Protein AF-0000000084457749 (afdb_homodimer)

Solvent-accessible surface area (backbone atoms only — not comparable to full-atom values): 69043 Å² total; per-residue (Å²): 128,84,80,76,74,77,72,78,73,76,75,73,44,27,45,70,30,50,56,67,73,45,91,48,53,29,71,83,41,60,86,47,52,18,68,62,26,56,72,64,73,42,85,56,44,77,48,92,80,67,71,63,71,75,58,71,68,47,38,57,49,48,46,46,47,39,45,46,47,42,39,48,53,36,46,71,66,47,66,75,60,66,86,56,79,72,77,71,78,78,78,78,77,80,68,80,71,81,77,78,80,72,73,80,76,74,77,74,79,80,70,87,69,64,81,71,71,76,60,64,49,75,50,80,85,46,75,40,48,55,66,58,51,50,50,30,51,49,51,28,56,73,59,43,34,86,82,46,71,62,60,78,69,86,52,51,71,66,56,39,38,71,75,29,53,62,28,43,53,43,50,43,49,62,28,19,60,76,30,91,83,49,32,78,53,28,67,62,47,48,57,32,46,49,56,56,48,24,62,48,68,63,42,47,58,85,49,44,52,56,34,45,26,38,46,49,38,45,39,54,57,76,91,58,58,17,66,65,55,53,33,36,63,46,38,40,35,37,31,46,44,29,46,54,63,56,45,77,71,49,70,82,82,61,72,92,79,71,53,70,66,56,51,46,40,52,32,35,46,51,45,42,52,47,53,39,36,52,52,14,62,72,64,45,47,79,42,83,54,54,90,56,52,82,49,50,67,62,52,42,72,76,43,51,87,79,50,56,69,66,54,54,51,51,48,50,51,42,53,48,52,39,47,52,47,68,65,53,56,83,61,77,60,56,72,63,60,53,51,52,53,48,51,54,51,50,52,53,50,50,52,59,61,64,65,55,82,59,89,70,52,70,66,56,50,49,53,51,37,47,53,49,28,54,60,32,43,50,61,74,36,61,53,43,51,77,43,66,78,61,53,76,46,64,66,60,56,51,36,46,48,53,22,49,51,30,29,51,52,51,49,50,52,55,50,53,60,50,56,65,28,57,66,77,47,91,68,86,73,40,58,62,58,26,64,48,35,68,46,50,68,69,46,51,49,49,65,58,58,51,48,52,50,42,32,36,49,48,46,28,50,47,54,36,68,44,78,84,55,55,68,68,56,49,52,49,46,52,50,50,41,49,50,44,33,50,52,25,50,68,68,32,87,48,90,56,34,67,38,33,48,49,24,49,49,48,51,55,46,47,52,44,17,74,38,93,66,17,62,70,40,75,39,48,82,81,68,65,59,44,66,34,64,60,53,42,50,51,52,28,52,49,47,48,44,64,68,65,45,75,69,76,79,77,56,82,55,84,86,56,71,69,79,66,74,79,70,79,69,69,87,47,71,46,53,76,71,52,67,69,75,75,71,60,51,57,68,61,60,64,47,76,62,76,52,78,49,53,36,68,49,117,128,86,80,76,73,78,72,77,71,77,74,70,42,26,46,69,31,49,56,67,73,46,91,47,51,28,71,84,41,61,85,47,52,18,71,61,26,55,74,64,73,42,84,56,44,75,47,93,82,67,72,64,70,74,57,70,68,48,40,57,47,47,46,46,47,38,45,46,48,42,38,48,53,37,44,70,65,46,67,74,61,65,89,57,79,71,78,71,78,79,76,78,73,78,71,80,72,82,77,78,80,74,74,79,77,74,79,75,78,83,68,87,67,65,80,71,72,78,59,64,49,74,50,82,86,47,74,42,48,55,65,59,52,51,49,31,51,50,52,27,57,74,59,41,34,87,80,48,70,64,60,79,70,86,54,51,71,67,55,39,39,71,75,30,52,64,29,44,52,43,50,44,49,62,27,19,61,77,30,91,84,49,32,80,51,27,66,61,47,50,58,30,45,51,56,56,48,23,63,48,67,64,41,48,57,84,49,44,51,53,35,45,28,36,48,50,39,44,38,54,56,76,90,57,63,17,67,65,56,52,34,36,63,44,39,40,34,37,32,46,44,29,46,55,64,56,46,77,73,49,71,82,82,63,70,94,79,70,54,70,67,57,50,46,39,54,32,36,46,50,47,41,52,48,54,41,34,52,52,16,62,72,63,45,45,81,42,82,52,53,90,56,52,81,47,49,64,62,53,42,72,77,43,53,88,80,50,56,70,66,54,54,52,52,50,50,50,44,52,50,53,39,48,51,46,66,64,52,55,82,60,76,60,58,74,63,60,52,51,52,52,48,52,53,51,51,50,53,51,50,54,58,60,63,65,57,82,60,90,71,50,68,67,56,50,49,54,51,36,46,54,48,28,57,60,31,43,49,62,74,36,61,53,42,50,80,45,66,79,60,57,71,48,65,67,59,54,51,35,45,48,53,22,48,52,31,30,52,52,51,49,51,52,54,49,52,60,49,54,66,32,56,66,77,48,90,68,90,73,38,60,63,57,25,63,48,36,68,47,49,69,70,47,51,48,50,66,59,57,50,49,52,50,40,32,38,48,46,47,27,49,48,54,36,67,43,78,83,53,54,69,70,57,50,52,49,46,52,51,49,41,50,49,46,34,49,50,25,48,68,67,33,85,47,90,63,34,67,38,33,47,50,24,49,49,49,50,54,46,47,51,44,18,73,38,92,65,18,63,70,39,74,40,48,82,80,68,65,58,43,66,33,65,59,53,41,50,50,53,27,51,48,48,49,43,63,69,65,44,77,68,74,80,76,63,80,56,82,84,57,71,68,79,66,73,79,71,77,70,69,87,50,70,47,52,75,72,51,66,69,75,75,70,60,50,58,66,62,60,62,48,77,64,75,52,76,52,55,36,71,52,121

InterPro domains:
  IPR001138 Zn(2)Cys(6) fungal-type DNA-binding domain [PF00172] (13-52)
  IPR001138 Zn(2)Cys(6) fungal-type DNA-binding domain [PS00463] (13-44)
  IPR001138 Zn(2)Cys(6) fungal-type DNA-binding domain [PS50048] (13-46)
  IPR001138 Zn(2)Cys(6) fungal-type DNA-binding domain [SM00066] (8-55)
  IPR001138 Zn(2)Cys(6) fungal-type DNA-binding domain [cd00067] (9-47)
  IPR007219 Xylanolytic transcriptional activator, regulatory domain [PF04082] (138-316)
  IPR036864 Zn(2)-C6 fungal-type DNA-binding domain superfamily [G3DSA:4.10.240.10] (10-80)
  IPR036864 Zn(2)-C6 fungal-type DNA-binding domain superfamily [SSF57701] (4-51)

pLDDT: mean 73.6, std 24.59, range [18.48, 98.31]

Nearest PDB structures (foldseek):
  6w2q-assembly1_A  TM=3.127E-01  e=4.731E+00  synthetic construct
  1t98-assembly1_B  TM=2.687E-01  e=4.015E+00  Escherichia coli
  7vop-assembly1_Z  TM=2.633E-01  e=4.183E+00  Xenopus laevis
  4hnx-assembly1_A  TM=1.748E-01  e=5.574E+00  Saccharomyces cerevisiae S288C
  5yu6-assembly2_C  TM=1.501E-01  e=6.304E+00  Homo sapiens

Structure (mmCIF, N/CA/C/O backbone):
data_AF-0000000084457749-model_v1
#
loop_
_entity.id
_entity.type
_entity.pdbx_description
1 polymer 'Zn(2)-C6 fungal-type domain-containing protein'
#
loop_
_atom_site.group_PDB
_atom_site.id
_atom_site.type_symbol
_atom_site.label_atom_id
_atom_site.label_alt_id
_atom_site.label_comp_id
_atom_site.label_asym_id
_atom_site.label_entity_id
_atom_site.label_seq_id
_atom_site.pdbx_PDB_ins_code
_atom_site.Cartn_x
_atom_site.Cartn_y
_atom_site.Cartn_z
_atom_site.occupancy
_atom_site.B_iso_or_equiv
_atom_site.auth_seq_id
_atom_site.auth_comp_id
_atom_site.auth_asym_id
_atom_site.auth_atom_id
_atom_site.pdbx_PDB_model_num
ATOM 1 N N . MET A 1 1 ? 38.062 -65.688 50.688 1 26.5 1 MET A N 1
ATOM 2 C CA . MET A 1 1 ? 37.156 -64.688 51.219 1 26.5 1 MET A CA 1
ATOM 3 C C . MET A 1 1 ? 36.625 -63.781 50.125 1 26.5 1 MET A C 1
ATOM 5 O O . MET A 1 1 ? 37.406 -63.281 49.312 1 26.5 1 MET A O 1
ATOM 9 N N . PRO A 1 2 ? 35.375 -63.844 49.688 1 32.28 2 PRO A N 1
ATOM 10 C CA . PRO A 1 2 ? 34.812 -63.188 48.5 1 32.28 2 PRO A CA 1
ATOM 11 C C . PRO A 1 2 ? 34.938 -61.656 48.562 1 32.28 2 PRO A C 1
ATOM 13 O O . PRO A 1 2 ? 34.906 -61.094 49.656 1 32.28 2 PRO A O 1
ATOM 16 N N . ASP A 1 3 ? 35.812 -61 47.875 1 31.7 3 ASP A N 1
ATOM 17 C CA . ASP A 1 3 ? 36.094 -59.594 47.781 1 31.7 3 ASP A CA 1
ATOM 18 C C . ASP A 1 3 ? 34.812 -58.781 47.531 1 31.7 3 ASP A C 1
ATOM 20 O O . ASP A 1 3 ? 34.125 -59 46.562 1 31.7 3 ASP A O 1
ATOM 24 N N . THR A 1 4 ? 34.031 -58.438 48.625 1 32.22 4 THR A N 1
ATOM 25 C CA . THR A 1 4 ? 32.75 -57.719 48.625 1 32.22 4 THR A CA 1
ATOM 26 C C . THR A 1 4 ? 32.875 -56.438 47.812 1 32.22 4 THR A C 1
ATOM 28 O O . THR A 1 4 ? 33.625 -55.531 48.188 1 32.22 4 THR A O 1
ATOM 31 N N . LYS A 1 5 ? 32.719 -56.531 46.531 1 34.25 5 LYS A N 1
ATOM 32 C CA . LYS A 1 5 ? 32.656 -55.375 45.625 1 34.25 5 LYS A CA 1
ATOM 33 C C . LYS A 1 5 ? 31.875 -54.219 46.25 1 34.25 5 LYS A C 1
ATOM 35 O O . LYS A 1 5 ? 30.75 -54.406 46.719 1 34.25 5 LYS A O 1
ATOM 40 N N . ARG A 1 6 ? 32.562 -53.156 46.844 1 31.22 6 ARG A N 1
ATOM 41 C CA . ARG A 1 6 ? 32.125 -51.906 47.406 1 31.22 6 ARG A CA 1
ATOM 42 C C . ARG A 1 6 ? 30.953 -51.344 46.594 1 31.22 6 ARG A C 1
ATOM 44 O O . ARG A 1 6 ? 31.078 -51.125 45.375 1 31.22 6 ARG A O 1
ATOM 51 N N . ALA A 1 7 ? 29.766 -51.656 46.938 1 34.19 7 ALA A N 1
ATOM 52 C CA . ALA A 1 7 ? 28.547 -51.062 46.438 1 34.19 7 ALA A CA 1
ATOM 53 C C . ALA A 1 7 ? 28.719 -49.531 46.25 1 34.19 7 ALA A C 1
ATOM 55 O O . ALA A 1 7 ? 29.172 -48.844 47.188 1 34.19 7 ALA A O 1
ATOM 56 N N . SER A 1 8 ? 29.062 -49.062 45.062 1 34.19 8 SER A N 1
ATOM 57 C CA . SER A 1 8 ? 29.172 -47.656 44.719 1 34.19 8 SER A CA 1
ATOM 58 C C . SER A 1 8 ? 28.094 -46.812 45.375 1 34.19 8 SER A C 1
ATOM 60 O O . SER A 1 8 ? 26.891 -47.094 45.219 1 34.19 8 SER A O 1
ATOM 62 N N . ARG A 1 9 ? 28.234 -46.531 46.656 1 37.28 9 ARG A N 1
ATOM 63 C CA . ARG A 1 9 ? 27.406 -45.594 47.438 1 37.28 9 ARG A CA 1
ATOM 64 C C . ARG A 1 9 ? 26.891 -44.469 46.562 1 37.28 9 ARG A C 1
ATOM 66 O O . ARG A 1 9 ? 27.672 -43.594 46.156 1 37.28 9 ARG A O 1
ATOM 73 N N . THR A 1 10 ? 26.047 -44.688 45.562 1 42.03 10 THR A N 1
ATOM 74 C CA . THR A 1 10 ? 25.422 -43.594 44.812 1 42.03 10 THR A CA 1
ATOM 75 C C . THR A 1 10 ? 24.891 -42.531 45.781 1 42.03 10 THR A C 1
ATOM 77 O O . THR A 1 10 ? 24 -42.781 46.562 1 42.03 10 THR A O 1
ATOM 80 N N . SER A 1 11 ? 25.781 -41.75 46.5 1 49.78 11 SER A N 1
ATOM 81 C CA . SER A 1 11 ? 25.469 -40.625 47.375 1 49.78 11 SER A CA 1
ATOM 82 C C . SER A 1 11 ? 24.312 -39.781 46.844 1 49.78 11 SER A C 1
ATOM 84 O O . SER A 1 11 ? 24.281 -39.438 45.656 1 49.78 11 SER A O 1
ATOM 86 N N . MET A 1 12 ? 23.109 -39.906 47.219 1 61.25 12 MET A N 1
ATOM 87 C CA . MET A 1 12 ? 21.859 -39.219 46.969 1 61.25 12 MET A CA 1
ATOM 88 C C . MET A 1 12 ? 22 -37.719 47.25 1 61.25 12 MET A C 1
ATOM 90 O O . MET A 1 12 ? 21.797 -37.281 48.406 1 61.25 12 MET A O 1
ATOM 94 N N . ALA A 1 13 ? 22.75 -36.969 46.688 1 73.31 13 ALA A N 1
ATOM 95 C CA . ALA A 1 13 ? 22.828 -35.5 46.812 1 73.31 13 ALA A CA 1
ATOM 96 C C . ALA A 1 13 ? 21.781 -34.812 45.938 1 73.31 13 ALA A C 1
ATOM 98 O O . ALA A 1 13 ? 21.453 -35.312 44.875 1 73.31 13 ALA A O 1
ATOM 99 N N . CYS A 1 14 ? 21.094 -33.75 46.375 1 77.44 14 CYS A N 1
ATOM 100 C CA . CYS A 1 14 ? 20.094 -33.031 45.562 1 77.44 14 CYS A CA 1
ATOM 101 C C . CYS A 1 14 ? 20.75 -32.281 44.406 1 77.44 14 CYS A C 1
ATOM 103 O O . CYS A 1 14 ? 21.969 -32.062 44.438 1 77.44 14 CYS A O 1
ATOM 105 N N . THR A 1 15 ? 20.078 -32.031 43.438 1 78.81 15 THR A N 1
ATOM 106 C CA . THR A 1 15 ? 20.562 -31.406 42.219 1 78.81 15 THR A CA 1
ATOM 107 C C . THR A 1 15 ? 21.188 -30.031 42.5 1 78.81 15 THR A C 1
ATOM 109 O O . THR A 1 15 ? 22.156 -29.641 41.875 1 78.81 15 THR A O 1
ATOM 112 N N . THR A 1 16 ? 20.641 -29.328 43.469 1 79.25 16 THR A N 1
ATOM 113 C CA . THR A 1 16 ? 21.156 -28.016 43.844 1 79.25 16 THR A CA 1
ATOM 114 C C . THR A 1 16 ? 22.547 -28.125 44.469 1 79.25 16 THR A C 1
ATOM 116 O O . THR A 1 16 ? 23.453 -27.359 44.156 1 79.25 16 THR A O 1
ATOM 119 N N . CYS A 1 17 ? 22.609 -28.984 45.25 1 78.25 17 CYS A N 1
ATOM 120 C CA . CYS A 1 17 ? 23.875 -29.188 45.938 1 78.25 17 CYS A CA 1
ATOM 121 C C . CYS A 1 17 ? 24.891 -29.844 45.031 1 78.25 17 CYS A C 1
ATOM 123 O O . CYS A 1 17 ? 26.078 -29.516 45.062 1 78.25 17 CYS A O 1
ATOM 125 N N . ARG A 1 18 ? 24.406 -30.781 44.125 1 77.94 18 ARG A N 1
ATOM 126 C CA . ARG A 1 18 ? 25.281 -31.406 43.125 1 77.94 18 ARG A CA 1
ATOM 127 C C . ARG A 1 18 ? 25.828 -30.359 42.156 1 77.94 18 ARG A C 1
ATOM 129 O O . ARG A 1 18 ? 26.984 -30.453 41.75 1 77.94 18 ARG A O 1
ATOM 136 N N . GLN A 1 19 ? 25.031 -29.375 41.844 1 73.94 19 GLN A N 1
ATOM 137 C CA . GLN A 1 19 ? 25.438 -28.312 40.938 1 73.94 19 GLN A CA 1
ATOM 138 C C . GLN A 1 19 ? 26.578 -27.484 41.531 1 73.94 19 GLN A C 1
ATOM 140 O O . GLN A 1 19 ? 27.453 -27.031 40.781 1 73.94 19 GLN A O 1
ATOM 145 N N . VAL A 1 20 ? 26.578 -27.391 42.875 1 77 20 VAL A N 1
ATOM 146 C CA . VAL A 1 20 ? 27.594 -26.562 43.5 1 77 20 VAL A CA 1
ATOM 147 C C . VAL A 1 20 ? 28.656 -27.453 44.156 1 77 20 VAL A C 1
ATOM 149 O O . VAL A 1 20 ? 29.562 -26.953 44.844 1 77 20 VAL A O 1
ATOM 152 N N . LYS A 1 21 ? 28.703 -28.656 44.031 1 72.94 21 LYS A N 1
ATOM 153 C CA . LYS A 1 21 ? 29.625 -29.656 44.562 1 72.94 21 LYS A CA 1
ATOM 154 C C . LYS A 1 21 ? 29.766 -29.516 46.094 1 72.94 21 LYS A C 1
ATOM 156 O O . LYS A 1 21 ? 30.875 -29.578 46.625 1 72.94 21 LYS A O 1
ATOM 161 N N . LEU A 1 22 ? 28.75 -29.188 46.75 1 79.12 22 LEU A N 1
ATOM 162 C CA . LEU A 1 22 ? 28.797 -29.125 48.219 1 79.12 22 LEU A CA 1
ATOM 163 C C . LEU A 1 22 ? 28.109 -30.344 48.812 1 79.12 22 LEU A C 1
ATOM 165 O O . LEU A 1 22 ? 27.281 -30.984 48.188 1 79.12 22 LEU A O 1
ATOM 169 N N . ARG A 1 23 ? 28.531 -30.594 50.031 1 78.94 23 ARG A N 1
ATOM 170 C CA . ARG A 1 23 ? 27.953 -31.703 50.781 1 78.94 23 ARG A CA 1
ATOM 171 C C . ARG A 1 23 ? 26.469 -31.484 51.062 1 78.94 23 ARG A C 1
ATOM 173 O O . ARG A 1 23 ? 26.062 -30.391 51.469 1 78.94 23 ARG A O 1
ATOM 180 N N . CYS A 1 24 ? 25.594 -32.312 50.531 1 75.94 24 CYS A N 1
ATOM 181 C CA . CYS A 1 24 ? 24.141 -32.25 50.719 1 75.94 24 CYS A CA 1
ATOM 182 C C . CYS A 1 24 ? 23.719 -33.094 51.938 1 75.94 24 CYS A C 1
ATOM 184 O O . CYS A 1 24 ? 24.156 -34.219 52.094 1 75.94 24 CYS A O 1
ATOM 186 N N . ASP A 1 25 ? 23.047 -32.531 52.844 1 79.38 25 ASP A N 1
ATOM 187 C CA . ASP A 1 25 ? 22.562 -33.281 54.031 1 79.38 25 ASP A CA 1
ATOM 188 C C . ASP A 1 25 ? 21.125 -33.75 53.812 1 79.38 25 ASP A C 1
ATOM 190 O O . ASP A 1 25 ? 20.406 -34.031 54.75 1 79.38 25 ASP A O 1
ATOM 194 N N . ALA A 1 26 ? 20.688 -33.875 52.594 1 76.12 26 ALA A N 1
ATOM 195 C CA . ALA A 1 26 ? 19.312 -34.25 52.312 1 76.12 26 ALA A CA 1
ATOM 196 C C . ALA A 1 26 ? 19.031 -35.688 52.812 1 76.12 26 ALA A C 1
ATOM 198 O O . ALA A 1 26 ? 17.906 -35.969 53.25 1 76.12 26 ALA A O 1
ATOM 199 N N . GLN A 1 27 ? 19.984 -36.5 52.781 1 74.88 27 GLN A N 1
ATOM 200 C CA . GLN A 1 27 ? 19.781 -37.875 53.25 1 74.88 27 GLN A CA 1
ATOM 201 C C . GLN A 1 27 ? 19.484 -37.906 54.75 1 74.88 27 GLN A C 1
ATOM 203 O O . GLN A 1 27 ? 18.656 -38.688 55.188 1 74.88 27 GLN A O 1
ATOM 208 N N . GLN A 1 28 ? 20.125 -37.094 55.562 1 75.5 28 GLN A N 1
ATOM 209 C CA . GLN A 1 28 ? 19.922 -37.094 57 1 75.5 28 GLN A CA 1
ATOM 210 C C . GLN A 1 28 ? 18.625 -36.375 57.375 1 75.5 28 GLN A C 1
ATOM 212 O O . GLN A 1 28 ? 18 -36.656 58.375 1 75.5 28 GLN A O 1
ATOM 217 N N . ARG A 1 29 ? 18.219 -35.406 56.5 1 72.19 29 ARG A N 1
ATOM 218 C CA . ARG A 1 29 ? 17.047 -34.594 56.781 1 72.19 29 ARG A CA 1
ATOM 219 C C . ARG A 1 29 ? 15.82 -35.094 56.031 1 72.19 29 ARG A C 1
ATOM 221 O O . ARG A 1 29 ? 14.719 -34.594 56.188 1 72.19 29 ARG A O 1
ATOM 228 N N . PHE A 1 30 ? 15.875 -36.156 55.406 1 71 30 PHE A N 1
ATOM 229 C CA . PHE A 1 30 ? 14.742 -36.688 54.656 1 71 30 PHE A CA 1
ATOM 230 C C . PHE A 1 30 ? 13.555 -36.938 55.594 1 71 30 PHE A C 1
ATOM 232 O O . PHE A 1 30 ? 13.734 -37.438 56.688 1 71 30 PHE A O 1
ATOM 239 N N . PRO A 1 31 ? 12.625 -36.344 55.062 1 72.25 31 PRO A N 1
ATOM 240 C CA . PRO A 1 31 ? 12.133 -35.875 53.75 1 72.25 31 PRO A CA 1
ATOM 241 C C . PRO A 1 31 ? 12.195 -34.344 53.594 1 72.25 31 PRO A C 1
ATOM 243 O O . PRO A 1 31 ? 11.703 -33.812 52.625 1 72.25 31 PRO A O 1
ATOM 246 N N . ALA A 1 32 ? 12.594 -33.688 54.406 1 74.5 32 ALA A N 1
ATOM 247 C CA . ALA A 1 32 ? 12.758 -32.219 54.312 1 74.5 32 ALA A CA 1
ATOM 248 C C . ALA A 1 32 ? 13.883 -31.844 53.375 1 74.5 32 ALA A C 1
ATOM 250 O O . ALA A 1 32 ? 14.797 -32.625 53.125 1 74.5 32 ALA A O 1
ATOM 251 N N . PRO A 1 33 ? 13.703 -30.703 52.688 1 78.75 33 PRO A N 1
ATOM 252 C CA . PRO A 1 33 ? 14.797 -30.266 51.844 1 78.75 33 PRO A CA 1
ATOM 253 C C . PRO A 1 33 ? 16.125 -30.141 52.562 1 78.75 33 PRO A C 1
ATOM 255 O O . PRO A 1 33 ? 16.141 -30.016 53.812 1 78.75 33 PRO A O 1
ATOM 258 N N . CYS A 1 34 ? 17.141 -30.281 51.906 1 80.19 34 CYS A N 1
ATOM 259 C CA . CYS A 1 34 ? 18.453 -30.109 52.531 1 80.19 34 CYS A CA 1
ATOM 260 C C . CYS A 1 34 ? 18.625 -28.703 53.094 1 80.19 34 CYS A C 1
ATOM 262 O O . CYS A 1 34 ? 17.875 -27.797 52.719 1 80.19 34 CYS A O 1
ATOM 264 N N . SER A 1 35 ? 19.422 -28.562 54.062 1 81.69 35 SER A N 1
ATOM 265 C CA . SER A 1 35 ? 19.578 -27.297 54.75 1 81.69 35 SER A CA 1
ATOM 266 C C . SER A 1 35 ? 19.812 -26.156 53.75 1 81.69 35 SER A C 1
ATOM 268 O O . SER A 1 35 ? 19.359 -25.031 54 1 81.69 35 SER A O 1
ATOM 270 N N . ARG A 1 36 ? 20.453 -26.406 52.719 1 78.69 36 ARG A N 1
ATOM 271 C CA . ARG A 1 36 ? 20.766 -25.375 51.75 1 78.69 36 ARG A CA 1
ATOM 272 C C . ARG A 1 36 ? 19.547 -25.047 50.875 1 78.69 36 ARG A C 1
ATOM 274 O O . ARG A 1 36 ? 19.266 -23.875 50.625 1 78.69 36 ARG A O 1
ATOM 281 N N . CYS A 1 37 ? 18.906 -26.062 50.438 1 77.62 37 CYS A N 1
ATOM 282 C CA . CYS A 1 37 ? 17.672 -25.844 49.688 1 77.62 37 CYS A CA 1
ATOM 283 C C . CYS A 1 37 ? 16.625 -25.156 50.562 1 77.62 37 CYS A C 1
ATOM 285 O O . CYS A 1 37 ? 15.875 -24.312 50.062 1 77.62 37 CYS A O 1
ATOM 287 N N . GLU A 1 38 ? 16.625 -25.453 51.781 1 80.25 38 GLU A N 1
ATOM 288 C CA . GLU A 1 38 ? 15.711 -24.812 52.75 1 80.25 38 GLU A CA 1
ATOM 289 C C . GLU A 1 38 ? 16.078 -23.344 52.938 1 80.25 38 GLU A C 1
ATOM 291 O O . GLU A 1 38 ? 15.203 -22.469 52.938 1 80.25 38 GLU A O 1
ATOM 296 N N . LYS A 1 39 ? 17.359 -23.141 53.062 1 79.38 39 LYS A N 1
ATOM 297 C CA . LYS A 1 39 ? 17.812 -21.781 53.281 1 79.38 39 LYS A CA 1
ATOM 298 C C . LYS A 1 39 ? 17.641 -20.938 52 1 79.38 39 LYS A C 1
ATOM 300 O O . LYS A 1 39 ? 17.328 -19.75 52.094 1 79.38 39 LYS A O 1
ATOM 305 N N . GLN A 1 40 ? 17.734 -21.562 50.938 1 75.88 40 GLN A N 1
ATOM 306 C CA . GLN A 1 40 ? 17.656 -20.844 49.656 1 75.88 40 GLN A CA 1
ATOM 307 C C . GLN A 1 40 ? 16.25 -20.922 49.062 1 75.88 40 GLN A C 1
ATOM 309 O O . GLN A 1 40 ? 16 -20.406 47.969 1 75.88 40 GLN A O 1
ATOM 314 N N . ALA A 1 41 ? 15.352 -21.469 49.812 1 76 41 ALA A N 1
ATOM 315 C CA . ALA A 1 41 ? 13.961 -21.672 49.406 1 76 41 ALA A CA 1
ATOM 316 C C . ALA A 1 41 ? 13.867 -22.266 48 1 76 41 ALA A C 1
ATOM 318 O O . ALA A 1 41 ? 13.039 -21.859 47.188 1 76 41 ALA A O 1
ATOM 319 N N . LYS A 1 42 ? 14.758 -23.172 47.781 1 75.31 42 LYS A N 1
ATOM 320 C CA . LYS A 1 42 ? 14.734 -23.906 46.531 1 75.31 42 LYS A CA 1
ATOM 321 C C . LYS A 1 42 ? 14.203 -25.328 46.719 1 75.31 42 LYS A C 1
ATOM 323 O O . LYS A 1 42 ? 14.266 -25.875 47.812 1 75.31 42 LYS A O 1
ATOM 328 N N . ALA A 1 43 ? 13.609 -25.875 45.688 1 76.06 43 ALA A N 1
ATOM 329 C CA . ALA A 1 43 ? 13.117 -27.25 45.719 1 76.06 43 ALA A CA 1
ATOM 330 C C . ALA A 1 43 ? 14.273 -28.234 45.781 1 76.06 43 ALA A C 1
ATOM 332 O O . ALA A 1 43 ? 15.18 -28.188 44.938 1 76.06 43 ALA A O 1
ATOM 333 N N . CYS A 1 44 ? 14.328 -28.953 46.719 1 74.19 44 CYS A N 1
ATOM 334 C CA . CYS A 1 44 ? 15.352 -29.969 46.938 1 74.19 44 CYS A CA 1
ATOM 335 C C . CYS A 1 44 ? 15.031 -31.234 46.156 1 74.19 44 CYS A C 1
ATOM 337 O O . CYS A 1 44 ? 14.25 -32.062 46.625 1 74.19 44 CYS A O 1
ATOM 339 N N . VAL A 1 45 ? 15.336 -31.25 44.969 1 77.5 45 VAL A N 1
ATOM 340 C CA . VAL A 1 45 ? 14.977 -32.344 44.062 1 77.5 45 VAL A CA 1
ATOM 341 C C . VAL A 1 45 ? 16.156 -33.281 43.906 1 77.5 45 VAL A C 1
ATOM 343 O O . VAL A 1 45 ? 17.312 -32.875 43.812 1 77.5 45 VAL A O 1
ATOM 346 N N . PHE A 1 46 ? 15.836 -34.594 44.031 1 72 46 PHE A N 1
ATOM 347 C CA . PHE A 1 46 ? 16.812 -35.656 43.875 1 72 46 PHE A CA 1
ATOM 348 C C . PHE A 1 46 ? 16.703 -36.281 42.5 1 72 46 PHE A C 1
ATOM 350 O O . PHE A 1 46 ? 15.641 -36.812 42.125 1 72 46 PHE A O 1
ATOM 357 N N . ASP A 1 47 ? 17.516 -35.969 41.562 1 69 47 ASP A N 1
ATOM 358 C CA . ASP A 1 47 ? 17.594 -36.562 40.25 1 69 47 ASP A CA 1
ATOM 359 C C . ASP A 1 47 ? 18.938 -37.281 40.031 1 69 47 ASP A C 1
ATOM 361 O O . ASP A 1 47 ? 19.984 -36.625 39.969 1 69 47 ASP A O 1
ATOM 365 N N . PRO A 1 48 ? 18.969 -38.5 40.125 1 66.5 48 PRO A N 1
ATOM 366 C CA . PRO A 1 48 ? 20.203 -39.25 39.938 1 66.5 48 PRO A CA 1
ATOM 367 C C . PRO A 1 48 ? 20.844 -39 38.594 1 66.5 48 PRO A C 1
ATOM 369 O O . PRO A 1 48 ? 22.031 -39.281 38.375 1 66.5 48 PRO A O 1
ATOM 372 N N . ARG A 1 49 ? 20.156 -38.531 37.656 1 64.94 49 ARG A N 1
ATOM 373 C CA . ARG A 1 49 ? 20.656 -38.281 36.281 1 64.94 49 ARG A CA 1
ATOM 374 C C . ARG A 1 49 ? 21.172 -36.875 36.125 1 64.94 49 ARG A C 1
ATOM 376 O O . ARG A 1 49 ? 21.625 -36.469 35.062 1 64.94 49 ARG A O 1
ATOM 383 N N . PHE A 1 50 ? 21.188 -36 37.062 1 64.94 50 PHE A N 1
ATOM 384 C CA . PHE A 1 50 ? 21.641 -34.625 36.969 1 64.94 50 PHE A CA 1
ATOM 385 C C . PHE A 1 50 ? 23.156 -34.562 36.906 1 64.94 50 PHE A C 1
ATOM 387 O O . PHE A 1 50 ? 23.844 -35.094 37.75 1 64.94 50 PHE A O 1
ATOM 394 N N . LYS A 1 51 ? 23.703 -34.125 35.812 1 67 51 LYS A N 1
ATOM 395 C CA . LYS A 1 51 ? 25.125 -33.844 35.656 1 67 51 LYS A CA 1
ATOM 396 C C . LYS A 1 51 ? 25.391 -32.344 35.812 1 67 51 LYS A C 1
ATOM 398 O O . LYS A 1 51 ? 24.609 -31.516 35.375 1 67 51 LYS A O 1
ATOM 403 N N . ARG A 1 52 ? 26.344 -31.969 36.562 1 58.78 52 ARG A N 1
ATOM 404 C CA . ARG A 1 52 ? 26.781 -30.609 36.844 1 58.78 52 ARG A CA 1
ATOM 405 C C . ARG A 1 52 ? 27.062 -29.844 35.531 1 58.78 52 ARG A C 1
ATOM 407 O O . ARG A 1 52 ? 27.734 -30.344 34.656 1 58.78 52 ARG A O 1
ATOM 414 N N . GLN A 1 53 ? 26.391 -28.797 35.219 1 55.09 53 GLN A N 1
ATOM 415 C CA . GLN A 1 53 ? 26.703 -27.953 34.094 1 55.09 53 GLN A CA 1
ATOM 416 C C . GLN A 1 53 ? 27.797 -26.938 34.438 1 55.09 53 GLN A C 1
ATOM 418 O O . GLN A 1 53 ? 27.734 -26.281 35.469 1 55.09 53 GLN A O 1
ATOM 423 N N . ILE A 1 54 ? 28.953 -27.109 33.938 1 50.62 54 ILE A N 1
ATOM 424 C CA . ILE A 1 54 ? 30.031 -26.125 34.094 1 50.62 54 ILE A CA 1
ATOM 425 C C . ILE A 1 54 ? 29.562 -24.766 33.625 1 50.62 54 ILE A C 1
ATOM 427 O O . ILE A 1 54 ? 29.172 -24.609 32.438 1 50.62 54 ILE A O 1
ATOM 431 N N . VAL A 1 55 ? 29.234 -23.844 34.5 1 47.16 55 VAL A N 1
ATOM 432 C CA . VAL A 1 55 ? 28.656 -22.516 34.312 1 47.16 55 VAL A CA 1
ATOM 433 C C . VAL A 1 55 ? 29.703 -21.594 33.719 1 47.16 55 VAL A C 1
ATOM 435 O O . VAL A 1 55 ? 29.359 -20.562 33.125 1 47.16 55 VAL A O 1
ATOM 438 N N . ARG A 1 56 ? 31 -21.781 33.812 1 45.5 56 ARG A N 1
ATOM 439 C CA . ARG A 1 56 ? 31.938 -20.734 33.438 1 45.5 56 ARG A CA 1
ATOM 440 C C . ARG A 1 56 ? 31.906 -20.5 31.922 1 45.5 56 ARG A C 1
ATOM 442 O O . ARG A 1 56 ? 31.906 -19.359 31.453 1 45.5 56 ARG A O 1
ATOM 449 N N . GLY A 1 57 ? 32.125 -21.5 31.109 1 48.44 57 GLY A N 1
ATOM 450 C CA . GLY A 1 57 ? 32.125 -21.297 29.656 1 48.44 57 GLY A CA 1
ATOM 451 C C . GLY A 1 57 ? 30.75 -20.938 29.109 1 48.44 57 GLY A C 1
ATOM 452 O O . GLY A 1 57 ? 30.656 -20.328 28.047 1 48.44 57 GLY A O 1
ATOM 453 N N . ALA A 1 58 ? 29.766 -21.219 29.812 1 49.56 58 ALA A N 1
ATOM 454 C CA . ALA A 1 58 ? 28.391 -20.984 29.375 1 49.56 58 ALA A CA 1
ATOM 455 C C . ALA A 1 58 ? 28.016 -19.516 29.531 1 49.56 58 ALA A C 1
ATOM 457 O O . ALA A 1 58 ? 27.25 -18.984 28.719 1 49.56 58 ALA A O 1
ATOM 458 N N . LEU A 1 59 ? 28.531 -18.859 30.438 1 49.75 59 LEU A N 1
ATOM 459 C CA . LEU A 1 59 ? 28.297 -17.422 30.594 1 49.75 59 LEU A CA 1
ATOM 460 C C . LEU A 1 59 ? 28.953 -16.641 29.453 1 49.75 59 LEU A C 1
ATOM 462 O O . LEU A 1 59 ? 28.328 -15.75 28.875 1 49.75 59 LEU A O 1
ATOM 466 N N . GLU A 1 60 ? 30.25 -16.891 29.219 1 52.69 60 GLU A N 1
ATOM 467 C CA . GLU A 1 60 ? 30.891 -16.234 28.094 1 52.69 60 GLU A CA 1
ATOM 468 C C . GLU A 1 60 ? 30.156 -16.516 26.781 1 52.69 60 GLU A C 1
ATOM 470 O O . GLU A 1 60 ? 29.953 -15.617 25.969 1 52.69 60 GLU A O 1
ATOM 475 N N . LYS A 1 61 ? 29.75 -17.703 26.625 1 54.38 61 LYS A N 1
ATOM 476 C CA . LYS A 1 61 ? 28.953 -18.016 25.438 1 54.38 61 LYS A CA 1
ATOM 477 C C . LYS A 1 61 ? 27.578 -17.375 25.516 1 54.38 61 LYS A C 1
ATOM 479 O O . LYS A 1 61 ? 27.062 -16.859 24.516 1 54.38 61 LYS A O 1
ATOM 484 N N . ALA A 1 62 ? 26.922 -17.281 26.594 1 54.59 62 ALA A N 1
ATOM 485 C CA . ALA A 1 62 ? 25.641 -16.609 26.766 1 54.59 62 ALA A CA 1
ATOM 486 C C . ALA A 1 62 ? 25.781 -15.102 26.641 1 54.59 62 ALA A C 1
ATOM 488 O O . ALA A 1 62 ? 24.938 -14.438 26.047 1 54.59 62 ALA A O 1
ATOM 489 N N . ILE A 1 63 ? 26.891 -14.531 27.156 1 57.91 63 ILE A N 1
ATOM 490 C CA . ILE A 1 63 ? 27.188 -13.125 26.938 1 57.91 63 ILE A CA 1
ATOM 491 C C . ILE A 1 63 ? 27.578 -12.898 25.484 1 57.91 63 ILE A C 1
ATOM 493 O O . ILE A 1 63 ? 27.125 -11.938 24.859 1 57.91 63 ILE A O 1
ATOM 497 N N . GLU A 1 64 ? 28.375 -13.734 24.891 1 58.94 64 GLU A N 1
ATOM 498 C CA . GLU A 1 64 ? 28.656 -13.633 23.469 1 58.94 64 GLU A CA 1
ATOM 499 C C . GLU A 1 64 ? 27.391 -13.82 22.625 1 58.94 64 GLU A C 1
ATOM 501 O O . GLU A 1 64 ? 27.156 -13.086 21.672 1 58.94 64 GLU A O 1
ATOM 506 N N . GLU A 1 65 ? 26.609 -14.789 23 1 57.62 65 GLU A N 1
ATOM 507 C CA . GLU A 1 65 ? 25.328 -14.961 22.312 1 57.62 65 GLU A CA 1
ATOM 508 C C . GLU A 1 65 ? 24.391 -13.805 22.609 1 57.62 65 GLU A C 1
ATOM 510 O O . GLU A 1 65 ? 23.688 -13.32 21.719 1 57.62 65 GLU A O 1
ATOM 515 N N . LYS A 1 66 ? 24.328 -13.367 23.797 1 53.91 66 LYS A N 1
ATOM 516 C CA . LYS A 1 66 ? 23.625 -12.133 24.125 1 53.91 66 LYS A CA 1
ATOM 517 C C . LYS A 1 66 ? 24.234 -10.938 23.406 1 53.91 66 LYS A C 1
ATOM 519 O O . LYS A 1 66 ? 23.5 -10.125 22.812 1 53.91 66 LYS A O 1
ATOM 524 N N . GLU A 1 67 ? 25.547 -10.727 23.438 1 58 67 GLU A N 1
ATOM 525 C CA . GLU A 1 67 ? 26.188 -9.664 22.672 1 58 67 GLU A CA 1
ATOM 526 C C . GLU A 1 67 ? 26.016 -9.891 21.172 1 58 67 GLU A C 1
ATOM 528 O O . GLU A 1 67 ? 25.781 -8.938 20.422 1 58 67 GLU A O 1
ATOM 533 N N . GLU A 1 68 ? 26.156 -11.133 20.734 1 54.81 68 GLU A N 1
ATOM 534 C CA . GLU A 1 68 ? 25.828 -11.422 19.344 1 54.81 68 GLU A CA 1
ATOM 535 C C . GLU A 1 68 ? 24.344 -11.195 19.062 1 54.81 68 GLU A C 1
ATOM 537 O O . GLU A 1 68 ? 23.984 -10.625 18.031 1 54.81 68 GLU A O 1
ATOM 542 N N . LEU A 1 69 ? 23.453 -11.602 19.984 1 53.97 69 LEU A N 1
ATOM 543 C CA . LEU A 1 69 ? 22.031 -11.273 19.844 1 53.97 69 LEU A CA 1
ATOM 544 C C . LEU A 1 69 ? 21.797 -9.781 20.078 1 53.97 69 LEU A C 1
ATOM 546 O O . LEU A 1 69 ? 20.984 -9.164 19.375 1 53.97 69 LEU A O 1
ATOM 550 N N . GLU A 1 70 ? 22.484 -9.172 20.953 1 54.75 70 GLU A N 1
ATOM 551 C CA . GLU A 1 70 ? 22.484 -7.723 21.094 1 54.75 70 GLU A CA 1
ATOM 552 C C . GLU A 1 70 ? 23.172 -7.059 19.891 1 54.75 70 GLU A C 1
ATOM 554 O O . GLU A 1 70 ? 22.688 -6.051 19.375 1 54.75 70 GLU A O 1
ATOM 559 N N . ARG A 1 71 ? 24.406 -7.527 19.469 1 50.38 71 ARG A N 1
ATOM 560 C CA . ARG A 1 71 ? 24.984 -7.062 18.219 1 50.38 71 ARG A CA 1
ATOM 561 C C . ARG A 1 71 ? 24.062 -7.375 17.031 1 50.38 71 ARG A C 1
ATOM 563 O O . ARG A 1 71 ? 23.906 -6.551 16.141 1 50.38 71 ARG A O 1
ATOM 570 N N . LEU A 1 72 ? 23.547 -8.57 17.016 1 44.53 72 LEU A N 1
ATOM 571 C CA . LEU A 1 72 ? 22.547 -8.836 15.992 1 44.53 72 LEU A CA 1
ATOM 572 C C . LEU A 1 72 ? 21.328 -7.938 16.188 1 44.53 72 LEU A C 1
ATOM 574 O O . LEU A 1 72 ? 20.797 -7.402 15.211 1 44.53 72 LEU A O 1
ATOM 578 N N . VAL A 1 73 ? 20.891 -7.73 17.375 1 42.34 73 VAL A N 1
ATOM 579 C CA . VAL A 1 73 ? 19.891 -6.703 17.641 1 42.34 73 VAL A CA 1
ATOM 580 C C . VAL A 1 73 ? 20.484 -5.32 17.391 1 42.34 73 VAL A C 1
ATOM 582 O O . VAL A 1 73 ? 19.859 -4.453 16.797 1 42.34 73 VAL A O 1
ATOM 585 N N . HIS A 1 74 ? 21.688 -4.926 17.844 1 41.44 74 HIS A N 1
ATOM 586 C CA . HIS A 1 74 ? 22.359 -3.672 17.531 1 41.44 74 HIS A CA 1
ATOM 587 C C . HIS A 1 74 ? 22.859 -3.656 16.094 1 41.44 74 HIS A C 1
ATOM 589 O O . HIS A 1 74 ? 22.812 -2.617 15.422 1 41.44 74 HIS A O 1
ATOM 595 N N . SER A 1 75 ? 23.562 -4.656 15.508 1 39.16 75 SER A N 1
ATOM 596 C CA . SER A 1 75 ? 23.875 -4.684 14.086 1 39.16 75 SER A CA 1
ATOM 597 C C . SER A 1 75 ? 22.625 -4.625 13.227 1 39.16 75 SER A C 1
ATOM 599 O O . SER A 1 75 ? 22.656 -4.113 12.109 1 39.16 75 SER A O 1
ATOM 601 N N . TYR A 1 76 ? 21.547 -5.277 13.617 1 32.59 76 TYR A N 1
ATOM 602 C CA . TYR A 1 76 ? 20.297 -4.898 12.953 1 32.59 76 TYR A CA 1
ATOM 603 C C . TYR A 1 76 ? 19.969 -3.434 13.211 1 32.59 76 TYR A C 1
ATOM 605 O O . TYR A 1 76 ? 19.391 -2.764 12.352 1 32.59 76 TYR A O 1
ATOM 613 N N . LYS A 1 77 ? 20.25 -2.795 14.266 1 32.25 77 LYS A N 1
ATOM 614 C CA . LYS A 1 77 ? 20.141 -1.362 14.523 1 32.25 77 LYS A CA 1
ATOM 615 C C . LYS A 1 77 ? 21.297 -0.595 13.875 1 32.25 77 LYS A C 1
ATOM 617 O O . LYS A 1 77 ? 21.094 0.496 13.336 1 32.25 77 LYS A O 1
ATOM 622 N N . ASN A 1 78 ? 22.609 -0.862 14.172 1 31.34 78 ASN A N 1
ATOM 623 C CA . ASN A 1 78 ? 23.781 -0.033 13.859 1 31.34 78 ASN A CA 1
ATOM 624 C C . ASN A 1 78 ? 24.344 -0.346 12.477 1 31.34 78 ASN A C 1
ATOM 626 O O . ASN A 1 78 ? 25.438 0.093 12.133 1 31.34 78 ASN A O 1
ATOM 630 N N . SER A 1 79 ? 24.031 -1.403 11.844 1 28.42 79 SER A N 1
ATOM 631 C CA . SER A 1 79 ? 24.875 -1.578 10.664 1 28.42 79 SER A CA 1
ATOM 632 C C . SER A 1 79 ? 24.938 -0.297 9.836 1 28.42 79 SER A C 1
ATOM 634 O O . SER A 1 79 ? 25.422 -0.309 8.703 1 28.42 79 SER A O 1
ATOM 636 N N . SER A 1 80 ? 24.094 0.745 10.203 1 24.03 80 SER A N 1
ATOM 637 C CA . SER A 1 80 ? 24.266 1.873 9.297 1 24.03 80 SER A CA 1
ATOM 638 C C . SER A 1 80 ? 25.562 2.611 9.578 1 24.03 80 SER A C 1
ATOM 640 O O . SER A 1 80 ? 25.906 3.564 8.875 1 24.03 80 SER A O 1
ATOM 642 N N . ALA A 1 81 ? 26.125 2.488 10.781 1 23.34 81 ALA A N 1
ATOM 643 C CA . ALA A 1 81 ? 26.953 3.648 11.109 1 23.34 81 ALA A CA 1
ATOM 644 C C . ALA A 1 81 ? 28.312 3.564 10.414 1 23.34 81 ALA A C 1
ATOM 646 O O . ALA A 1 81 ? 28.906 4.59 10.094 1 23.34 81 ALA A O 1
ATOM 647 N N . ALA A 1 82 ? 28.984 2.42 10.453 1 22.64 82 ALA A N 1
ATOM 648 C CA . ALA A 1 82 ? 30.422 2.615 10.641 1 22.64 82 ALA A CA 1
ATOM 649 C C . ALA A 1 82 ? 31.094 3.047 9.336 1 22.64 82 ALA A C 1
ATOM 651 O O . ALA A 1 82 ? 32.281 3.391 9.32 1 22.64 82 ALA A O 1
ATOM 652 N N . VAL A 1 83 ? 30.641 2.652 8.203 1 21.95 83 VAL A N 1
ATOM 653 C CA . VAL A 1 83 ? 31.781 2.551 7.285 1 21.95 83 VAL A CA 1
ATOM 654 C C . VAL A 1 83 ? 32.344 3.941 7.02 1 21.95 83 VAL A C 1
ATOM 656 O O . VAL A 1 83 ? 32.094 4.539 5.977 1 21.95 83 VAL A O 1
ATOM 659 N N . GLY A 1 84 ? 32.094 4.918 7.879 1 18.62 84 GLY A N 1
ATOM 660 C CA . GLY A 1 84 ? 32.406 6.238 7.363 1 18.62 84 GLY A CA 1
ATOM 661 C C . GLY A 1 84 ? 33.906 6.48 7.27 1 18.62 84 GLY A C 1
ATOM 662 O O . GLY A 1 84 ? 34.344 7.613 7.059 1 18.62 84 GLY A O 1
ATOM 663 N N . ALA A 1 85 ? 34.781 5.613 7.754 1 20.64 85 ALA A N 1
ATOM 664 C CA . ALA A 1 85 ? 36.031 6.312 7.996 1 20.64 85 ALA A CA 1
ATOM 665 C C . ALA A 1 85 ? 36.719 6.691 6.684 1 20.64 85 ALA A C 1
ATOM 667 O O . ALA A 1 85 ? 37.188 5.82 5.953 1 20.64 85 ALA A O 1
ATOM 668 N N . GLY A 1 86 ? 36.156 7.582 5.906 1 18.48 86 GLY A N 1
ATOM 669 C CA . GLY A 1 86 ? 36.75 8.109 4.699 1 18.48 86 GLY A CA 1
ATOM 670 C C . GLY A 1 86 ? 38.188 8.578 4.902 1 18.48 86 GLY A C 1
ATOM 671 O O . GLY A 1 86 ? 38.5 9.203 5.914 1 18.48 86 GLY A O 1
ATOM 672 N N . SER A 1 87 ? 39.125 7.754 4.582 1 19.86 87 SER A N 1
ATOM 673 C CA . SER A 1 87 ? 40.531 8.109 4.445 1 19.86 87 SER A CA 1
ATOM 674 C C . SER A 1 87 ? 40.719 9.375 3.609 1 19.86 87 SER A C 1
ATOM 676 O O . SER A 1 87 ? 39.969 9.586 2.641 1 19.86 87 SER A O 1
ATOM 678 N N . THR A 1 88 ? 41.281 10.422 4.117 1 19.08 88 THR A N 1
ATOM 679 C CA . THR A 1 88 ? 41.594 11.797 3.756 1 19.08 88 THR A CA 1
ATOM 680 C C . THR A 1 88 ? 42.562 11.836 2.588 1 19.08 88 THR A C 1
ATOM 682 O O . THR A 1 88 ? 42.969 12.914 2.131 1 19.08 88 THR A O 1
ATOM 685 N N . ILE A 1 89 ? 42.562 10.93 1.589 1 18.81 89 ILE A N 1
ATOM 686 C CA . ILE A 1 89 ? 43.719 11.18 0.75 1 18.81 89 ILE A CA 1
ATOM 687 C C . ILE A 1 89 ? 43.688 12.609 0.217 1 18.81 89 ILE A C 1
ATOM 689 O O . ILE A 1 89 ? 42.625 13.094 -0.201 1 18.81 89 ILE A O 1
ATOM 693 N N . ALA A 1 90 ? 44.75 13.422 0.423 1 19.77 90 ALA A N 1
ATOM 694 C CA . ALA A 1 90 ? 45.188 14.789 0.156 1 19.77 90 ALA A CA 1
ATOM 695 C C . ALA A 1 90 ? 45.219 15.07 -1.343 1 19.77 90 ALA A C 1
ATOM 697 O O . ALA A 1 90 ? 46.062 14.547 -2.064 1 19.77 90 ALA A O 1
ATOM 698 N N . ILE A 1 91 ? 44.188 14.633 -2.113 1 18.75 91 ILE A N 1
ATOM 699 C CA . ILE A 1 91 ? 44.562 14.867 -3.508 1 18.75 91 ILE A CA 1
ATOM 700 C C . ILE A 1 91 ? 44.875 16.344 -3.719 1 18.75 91 ILE A C 1
ATOM 702 O O . ILE A 1 91 ? 44.156 17.219 -3.273 1 18.75 91 ILE A O 1
ATOM 706 N N . GLN A 1 92 ? 46.156 16.688 -4.125 1 19.52 92 GLN A N 1
ATOM 707 C CA . GLN A 1 92 ? 46.938 17.844 -4.539 1 19.52 92 GLN A CA 1
ATOM 708 C C . GLN A 1 92 ? 46.188 18.641 -5.617 1 19.52 92 GLN A C 1
ATOM 710 O O . GLN A 1 92 ? 45.469 18.078 -6.418 1 19.52 92 GLN A O 1
ATOM 715 N N . GLY A 1 93 ? 46.125 19.953 -5.441 1 19.52 93 GLY A N 1
ATOM 716 C CA . GLY A 1 93 ? 45.5 21.172 -5.926 1 19.52 93 GLY A CA 1
ATOM 717 C C . GLY A 1 93 ? 45.812 21.469 -7.379 1 19.52 93 GLY A C 1
ATOM 718 O O . GLY A 1 93 ? 45.562 22.578 -7.867 1 19.52 93 GLY A O 1
ATOM 719 N N . LEU A 1 94 ? 46.062 20.406 -8.312 1 19.2 94 LEU A N 1
ATOM 720 C CA . LEU A 1 94 ? 46.719 20.953 -9.5 1 19.2 94 LEU A CA 1
ATOM 721 C C . LEU A 1 94 ? 45.875 22.047 -10.125 1 19.2 94 LEU A C 1
ATOM 723 O O . LEU A 1 94 ? 44.625 21.938 -10.188 1 19.2 94 LEU A O 1
ATOM 727 N N . GLU A 1 95 ? 46.406 23.266 -10.344 1 19.5 95 GLU A N 1
ATOM 728 C CA . GLU A 1 95 ? 46.156 24.641 -10.789 1 19.5 95 GLU A CA 1
ATOM 729 C C . GLU A 1 95 ? 45.688 24.672 -12.242 1 19.5 95 GLU A C 1
ATOM 731 O O . GLU A 1 95 ? 45.281 25.719 -12.742 1 19.5 95 GLU A O 1
ATOM 736 N N . THR A 1 96 ? 45.156 23.562 -12.852 1 20.05 96 THR A N 1
ATOM 737 C CA . THR A 1 96 ? 45.281 23.797 -14.281 1 20.05 96 THR A CA 1
ATOM 738 C C . THR A 1 96 ? 44.5 25.047 -14.695 1 20.05 96 THR A C 1
ATOM 740 O O . THR A 1 96 ? 43.375 25.25 -14.266 1 20.05 96 THR A O 1
ATOM 743 N N . ASP A 1 97 ? 45.156 26.109 -15.266 1 20.52 97 ASP A N 1
ATOM 744 C CA . ASP A 1 97 ? 44.938 27.469 -15.797 1 20.52 97 ASP A CA 1
ATOM 745 C C . ASP A 1 97 ? 44.031 27.438 -17.016 1 20.52 97 ASP A C 1
ATOM 747 O O . ASP A 1 97 ? 43.906 28.453 -17.719 1 20.52 97 ASP A O 1
ATOM 751 N N . SER A 1 98 ? 43.219 26.484 -17.219 1 20.84 98 SER A N 1
ATOM 752 C CA . SER A 1 98 ? 42.781 26.484 -18.609 1 20.84 98 SER A CA 1
ATOM 753 C C . SER A 1 98 ? 42.188 27.828 -19.016 1 20.84 98 SER A C 1
ATOM 755 O O . SER A 1 98 ? 41.5 28.469 -18.219 1 20.84 98 SER A O 1
ATOM 757 N N . VAL A 1 99 ? 42.75 28.5 -20.047 1 21.3 99 VAL A N 1
ATOM 758 C CA . VAL A 1 99 ? 42.625 29.719 -20.828 1 21.3 99 VAL A CA 1
ATOM 759 C C . VAL A 1 99 ? 41.219 29.812 -21.406 1 21.3 99 VAL A C 1
ATOM 761 O O . VAL A 1 99 ? 40.656 28.828 -21.922 1 21.3 99 VAL A O 1
ATOM 764 N N . LYS A 1 100 ? 40.5 30.844 -21.062 1 21.69 100 LYS A N 1
ATOM 765 C CA . LYS A 1 100 ? 39.156 31.438 -21.266 1 21.69 100 LYS A CA 1
ATOM 766 C C . LYS A 1 100 ? 38.906 31.703 -22.734 1 21.69 100 LYS A C 1
ATOM 768 O O . LYS A 1 100 ? 38.812 32.844 -23.172 1 21.69 100 LYS A O 1
ATOM 773 N N . ASN A 1 101 ? 39.375 30.766 -23.734 1 20.97 101 ASN A N 1
ATOM 774 C CA . ASN A 1 101 ? 39.219 31.328 -25.078 1 20.97 101 ASN A CA 1
ATOM 775 C C . ASN A 1 101 ? 37.781 31.719 -25.359 1 20.97 101 ASN A C 1
ATOM 777 O O . ASN A 1 101 ? 36.844 30.922 -25.141 1 20.97 101 ASN A O 1
ATOM 781 N N . THR A 1 102 ? 37.531 33 -25.328 1 21.41 102 THR A N 1
ATOM 782 C CA . THR A 1 102 ? 36.375 33.875 -25.562 1 21.41 102 THR A CA 1
ATOM 783 C C . THR A 1 102 ? 35.812 33.656 -26.969 1 21.41 102 THR A C 1
ATOM 785 O O . THR A 1 102 ? 36.406 34.156 -27.938 1 21.41 102 THR A O 1
ATOM 788 N N . ILE A 1 103 ? 35.75 32.438 -27.547 1 23.42 103 ILE A N 1
ATOM 789 C CA . ILE A 1 103 ? 35.406 32.562 -28.953 1 23.42 103 ILE A CA 1
ATOM 790 C C . ILE A 1 103 ? 34.062 33.312 -29.078 1 23.42 103 ILE A C 1
ATOM 792 O O . ILE A 1 103 ? 33.094 32.969 -28.406 1 23.42 103 ILE A O 1
ATOM 796 N N . PRO A 1 104 ? 34.062 34.531 -29.719 1 23.97 104 PRO A N 1
ATOM 797 C CA . PRO A 1 104 ? 32.969 35.469 -29.953 1 23.97 104 PRO A CA 1
ATOM 798 C C . PRO A 1 104 ? 31.844 34.875 -30.781 1 23.97 104 PRO A C 1
ATOM 800 O O . PRO A 1 104 ? 32.062 34.406 -31.906 1 23.97 104 PRO A O 1
ATOM 803 N N . HIS A 1 105 ? 31.156 33.875 -30.312 1 23.25 105 HIS A N 1
ATOM 804 C CA . HIS A 1 105 ? 30.141 33.281 -31.188 1 23.25 105 HIS A CA 1
ATOM 805 C C . HIS A 1 105 ? 29.156 34.344 -31.672 1 23.25 105 HIS A C 1
ATOM 807 O O . HIS A 1 105 ? 28.562 35.062 -30.859 1 23.25 105 HIS A O 1
ATOM 813 N N . THR A 1 106 ? 29.391 35 -32.75 1 24.33 106 THR A N 1
ATOM 814 C CA . THR A 1 106 ? 28.547 35.969 -33.469 1 24.33 106 THR A CA 1
ATOM 815 C C . THR A 1 106 ? 27.156 35.375 -33.719 1 24.33 106 THR A C 1
ATOM 817 O O . THR A 1 106 ? 27.016 34.281 -34.219 1 24.33 106 THR A O 1
ATOM 820 N N . PRO A 1 107 ? 26.156 35.938 -33.031 1 27.27 107 PRO A N 1
ATOM 821 C CA . PRO A 1 107 ? 24.75 35.531 -33.094 1 27.27 107 PRO A CA 1
ATOM 822 C C . PRO A 1 107 ? 24.188 35.625 -34.5 1 27.27 107 PRO A C 1
ATOM 824 O O . PRO A 1 107 ? 24.266 36.656 -35.156 1 27.27 107 PRO A O 1
ATOM 827 N N . LEU A 1 108 ? 24.469 34.656 -35.344 1 27.22 108 LEU A N 1
ATOM 828 C CA . LEU A 1 108 ? 23.875 34.812 -36.656 1 27.22 108 LEU A CA 1
ATOM 829 C C . LEU A 1 108 ? 22.391 35.156 -36.562 1 27.22 108 LEU A C 1
ATOM 831 O O . LEU A 1 108 ? 21.688 34.594 -35.719 1 27.22 108 LEU A O 1
ATOM 835 N N . PRO A 1 109 ? 21.859 36.281 -37.188 1 29.39 109 PRO A N 1
ATOM 836 C CA . PRO A 1 109 ? 20.531 36.906 -37.219 1 29.39 109 PRO A CA 1
ATOM 837 C C . PRO A 1 109 ? 19.484 35.969 -37.844 1 29.39 109 PRO A C 1
ATOM 839 O O . PRO A 1 109 ? 19.5 35.75 -39.062 1 29.39 109 PRO A O 1
ATOM 842 N N . THR A 1 110 ? 19.484 34.719 -37.781 1 31.19 110 THR A N 1
ATOM 843 C CA . THR A 1 110 ? 18.531 34.031 -38.656 1 31.19 110 THR A CA 1
ATOM 844 C C . THR A 1 110 ? 17.109 34.562 -38.406 1 31.19 110 THR A C 1
ATOM 846 O O . THR A 1 110 ? 16.562 34.375 -37.344 1 31.19 110 THR A O 1
ATOM 849 N N . ASP A 1 111 ? 16.578 35.656 -38.969 1 32.09 111 ASP A N 1
ATOM 850 C CA . ASP A 1 111 ? 15.406 36.531 -39.094 1 32.09 111 ASP A CA 1
ATOM 851 C C . ASP A 1 111 ? 14.156 35.719 -39.406 1 32.09 111 ASP A C 1
ATOM 853 O O . ASP A 1 111 ? 13.055 36.25 -39.5 1 32.09 111 ASP A O 1
ATOM 857 N N . ASN A 1 112 ? 14.219 34.688 -40.312 1 34.09 112 ASN A N 1
ATOM 858 C CA . ASN A 1 112 ? 12.922 34.312 -40.875 1 34.09 112 ASN A CA 1
ATOM 859 C C . ASN A 1 112 ? 11.984 33.75 -39.812 1 34.09 112 ASN A C 1
ATOM 861 O O . ASN A 1 112 ? 12 32.562 -39.531 1 34.09 112 ASN A O 1
ATOM 865 N N . ARG A 1 113 ? 11.68 34.438 -38.719 1 32.91 113 ARG A N 1
ATOM 866 C CA . ARG A 1 113 ? 10.758 34.219 -37.625 1 32.91 113 ARG A CA 1
ATOM 867 C C . ARG A 1 113 ? 9.383 33.812 -38.125 1 32.91 113 ARG A C 1
ATOM 869 O O . ARG A 1 113 ? 8.617 34.656 -38.594 1 32.91 113 ARG A O 1
ATOM 876 N N . MET A 1 114 ? 9.211 32.75 -38.844 1 36.22 114 MET A N 1
ATOM 877 C CA . MET A 1 114 ? 7.812 32.406 -39.031 1 36.22 114 MET A CA 1
ATOM 878 C C . MET A 1 114 ? 7.02 32.562 -37.75 1 36.22 114 MET A C 1
ATOM 880 O O . MET A 1 114 ? 7.516 32.219 -36.688 1 36.22 114 MET A O 1
ATOM 884 N N . PRO A 1 115 ? 5.988 33.344 -37.562 1 37.06 115 PRO A N 1
ATOM 885 C CA . PRO A 1 115 ? 5.281 33.562 -36.281 1 37.06 115 PRO A CA 1
ATOM 886 C C . PRO A 1 115 ? 5.039 32.281 -35.5 1 37.06 115 PRO A C 1
ATOM 888 O O . PRO A 1 115 ? 4.605 31.281 -36.094 1 37.06 115 PRO A O 1
ATOM 891 N N . ALA A 1 116 ? 5.871 31.859 -34.656 1 41.22 116 ALA A N 1
ATOM 892 C CA . ALA A 1 116 ? 5.77 30.672 -33.812 1 41.22 116 ALA A CA 1
ATOM 893 C C . ALA A 1 116 ? 4.332 30.438 -33.344 1 41.22 116 ALA A C 1
ATOM 895 O O . ALA A 1 116 ? 3.688 31.359 -32.844 1 41.22 116 ALA A O 1
ATOM 896 N N . ILE A 1 117 ? 3.537 29.797 -34 1 46.59 117 ILE A N 1
ATOM 897 C CA . ILE A 1 117 ? 2.182 29.438 -33.594 1 46.59 117 ILE A CA 1
ATOM 898 C C . ILE A 1 117 ? 2.117 29.281 -32.094 1 46.59 117 ILE A C 1
ATOM 900 O O . ILE A 1 117 ? 2.889 28.516 -31.5 1 46.59 117 ILE A O 1
ATOM 904 N N . PRO A 1 118 ? 1.629 30.266 -31.422 1 57.5 118 PRO A N 1
ATOM 905 C CA . PRO A 1 118 ? 1.547 30.234 -29.953 1 57.5 118 PRO A CA 1
ATOM 906 C C . PRO A 1 118 ? 1.113 28.859 -29.422 1 57.5 118 PRO A C 1
ATOM 908 O O . PRO A 1 118 ? 0.095 28.328 -29.859 1 57.5 118 PRO A O 1
ATOM 911 N N . LEU A 1 119 ? 2.018 28.062 -28.875 1 75.38 119 LEU A N 1
ATOM 912 C CA . LEU A 1 119 ? 1.767 26.75 -28.297 1 75.38 119 LEU A CA 1
ATOM 913 C C . LEU A 1 119 ? 0.648 26.828 -27.266 1 75.38 119 LEU A C 1
ATOM 915 O O . LEU A 1 119 ? 0.664 27.688 -26.375 1 75.38 119 LEU A O 1
ATOM 919 N N . THR A 1 120 ? -0.523 26.453 -27.641 1 87.44 120 THR A N 1
ATOM 920 C CA . THR A 1 120 ? -1.672 26.391 -26.734 1 87.44 120 THR A CA 1
ATOM 921 C C . THR A 1 120 ? -1.815 24.984 -26.141 1 87.44 120 THR A C 1
ATOM 923 O O . THR A 1 120 ? -1.606 23.984 -26.844 1 87.44 120 THR A O 1
ATOM 926 N N . TYR A 1 121 ? -1.977 24.969 -24.859 1 93.12 121 TYR A N 1
ATOM 927 C CA . TYR A 1 121 ? -2.236 23.719 -24.156 1 93.12 121 TYR A CA 1
ATOM 928 C C . TYR A 1 121 ? -3.727 23.531 -23.891 1 93.12 121 TYR A C 1
ATOM 930 O O . TYR A 1 121 ? -4.41 24.484 -23.484 1 93.12 121 TYR A O 1
ATOM 938 N N . GLU A 1 122 ? -4.234 22.422 -24.219 1 93.56 122 GLU A N 1
ATOM 939 C CA . GLU A 1 122 ? -5.668 22.203 -24.047 1 93.56 122 GLU A CA 1
ATOM 940 C C . GLU A 1 122 ? -5.949 20.938 -23.25 1 93.56 122 GLU A C 1
ATOM 942 O O . GLU A 1 122 ? -5.293 19.906 -23.453 1 93.56 122 GLU A O 1
ATOM 947 N N . LEU A 1 123 ? -6.895 21.016 -22.281 1 94 123 LEU A N 1
ATOM 948 C CA . LEU A 1 123 ? -7.398 19.891 -21.516 1 94 123 LEU A CA 1
ATOM 949 C C . LEU A 1 123 ? -8.906 19.984 -21.312 1 94 123 LEU A C 1
ATOM 951 O O . LEU A 1 123 ? -9.391 20.906 -20.656 1 94 123 LEU A O 1
ATOM 955 N N . GLY A 1 124 ? -9.656 19.016 -21.719 1 89.88 124 GLY A N 1
ATOM 956 C CA . GLY A 1 124 ? -11.094 18.984 -21.5 1 89.88 124 GLY A CA 1
ATOM 957 C C . GLY A 1 124 ? -11.789 20.266 -21.891 1 89.88 124 GLY A C 1
ATOM 958 O O . GLY A 1 124 ? -12.602 20.797 -21.125 1 89.88 124 GLY A O 1
ATOM 959 N N . GLY A 1 125 ? -11.391 21.047 -22.781 1 87.56 125 GLY A N 1
ATOM 960 C CA . GLY A 1 125 ? -12.023 22.281 -23.234 1 87.56 125 GLY A CA 1
ATOM 961 C C . GLY A 1 125 ? -11.367 23.531 -22.688 1 87.56 125 GLY A C 1
ATOM 962 O O . GLY A 1 125 ? -11.664 24.641 -23.125 1 87.56 125 GLY A O 1
ATOM 963 N N . VAL A 1 126 ? -10.539 23.375 -21.672 1 92.31 126 VAL A N 1
ATOM 964 C CA . VAL A 1 126 ? -9.812 24.516 -21.125 1 92.31 126 VAL A CA 1
ATOM 965 C C . VAL A 1 126 ? -8.562 24.781 -21.969 1 92.31 126 VAL A C 1
ATOM 967 O O . VAL A 1 126 ? -7.73 23.891 -22.156 1 92.31 126 VAL A O 1
ATOM 970 N N . LYS A 1 127 ? -8.477 25.984 -22.453 1 93.19 127 LYS A N 1
ATOM 971 C CA . LYS A 1 127 ? -7.328 26.375 -23.281 1 93.19 127 LYS A CA 1
ATOM 972 C C . LYS A 1 127 ? -6.465 27.406 -22.547 1 93.19 127 LYS A C 1
ATOM 974 O O . LYS A 1 127 ? -6.969 28.422 -22.078 1 93.19 127 LYS A O 1
ATOM 979 N N . LEU A 1 128 ? -5.254 27.031 -22.391 1 94.44 128 LEU A N 1
ATOM 980 C CA . LEU A 1 128 ? -4.293 27.938 -21.781 1 94.44 128 LEU A CA 1
ATOM 981 C C . LEU A 1 128 ? -3.191 28.312 -22.766 1 94.44 128 LEU A C 1
ATOM 983 O O . LEU A 1 128 ? -2.676 27.438 -23.484 1 94.44 128 LEU A O 1
ATOM 987 N N . ASP A 1 129 ? -2.889 29.547 -22.828 1 92.5 129 ASP A N 1
ATOM 988 C CA . ASP A 1 129 ? -1.802 29.984 -23.688 1 92.5 129 ASP A CA 1
ATOM 989 C C . ASP A 1 129 ? -0.444 29.734 -23.031 1 92.5 129 ASP A C 1
ATOM 991 O O . ASP A 1 129 ? -0.366 29.5 -21.828 1 92.5 129 ASP A O 1
ATOM 995 N N . SER A 1 130 ? 0.612 29.828 -23.781 1 93.06 130 SER A N 1
ATOM 996 C CA . SER A 1 130 ? 1.963 29.547 -23.312 1 93.06 130 SER A CA 1
ATOM 997 C C . SER A 1 130 ? 2.391 30.531 -22.219 1 93.06 130 SER A C 1
ATOM 999 O O . SER A 1 130 ? 3.109 30.156 -21.297 1 93.06 130 SER A O 1
ATOM 1001 N N . HIS A 1 131 ? 1.954 31.688 -22.328 1 92.69 131 HIS A N 1
ATOM 1002 C CA . HIS A 1 131 ? 2.305 32.688 -21.344 1 92.69 131 HIS A CA 1
ATOM 1003 C C . HIS A 1 131 ? 1.688 32.344 -19.984 1 92.69 131 HIS A C 1
ATOM 1005 O O . HIS A 1 131 ? 2.369 32.406 -18.953 1 92.69 131 HIS A O 1
ATOM 1011 N N . THR A 1 132 ? 0.435 32.062 -20.031 1 94.56 132 THR A N 1
ATOM 1012 C CA . THR A 1 132 ? -0.266 31.703 -18.797 1 94.56 132 THR A CA 1
ATOM 1013 C C . THR A 1 132 ? 0.372 30.484 -18.156 1 94.56 132 THR A C 1
ATOM 1015 O O . THR A 1 132 ? 0.555 30.438 -16.938 1 94.56 132 THR A O 1
ATOM 1018 N N . VAL A 1 133 ? 0.729 29.484 -18.938 1 95.69 133 VAL A N 1
ATOM 1019 C CA . VAL A 1 133 ? 1.333 28.25 -18.453 1 95.69 133 VAL A CA 1
ATOM 1020 C C . VAL A 1 133 ? 2.676 28.562 -17.797 1 95.69 133 VAL A C 1
ATOM 1022 O O . VAL A 1 133 ? 2.973 28.062 -16.703 1 95.69 133 VAL A O 1
ATOM 1025 N N . ASN A 1 134 ? 3.418 29.391 -18.375 1 94.38 134 ASN A N 1
ATOM 1026 C CA . ASN A 1 134 ? 4.723 29.75 -17.828 1 94.38 134 ASN A CA 1
ATOM 1027 C C . ASN A 1 134 ? 4.59 30.531 -16.531 1 94.38 134 ASN A C 1
ATOM 1029 O O . ASN A 1 134 ? 5.391 30.359 -15.609 1 94.38 134 ASN A O 1
ATOM 1033 N N . GLU A 1 135 ? 3.623 31.359 -16.484 1 95.19 135 GLU A N 1
ATOM 1034 C CA . GLU A 1 135 ? 3.387 32.125 -15.25 1 95.19 135 GLU A CA 1
ATOM 1035 C C . GLU A 1 135 ? 2.973 31.188 -14.109 1 95.19 135 GLU A C 1
ATOM 1037 O O . GLU A 1 135 ? 3.389 31.391 -12.961 1 95.19 135 GLU A O 1
ATOM 1042 N N . LEU A 1 136 ? 2.152 30.281 -14.461 1 95.88 136 LEU A N 1
ATOM 1043 C CA . LEU A 1 136 ? 1.712 29.328 -13.445 1 95.88 136 LEU A CA 1
ATOM 1044 C C . LEU A 1 136 ? 2.875 28.469 -12.969 1 95.88 136 LEU A C 1
ATOM 1046 O O . LEU A 1 136 ? 2.998 28.188 -11.773 1 95.88 136 LEU A O 1
ATOM 1050 N N . LEU A 1 137 ? 3.711 28.016 -13.859 1 95.75 137 LEU A N 1
ATOM 1051 C CA . LEU A 1 137 ? 4.867 27.219 -13.484 1 95.75 137 LEU A CA 1
ATOM 1052 C C . LEU A 1 137 ? 5.852 28.031 -12.656 1 95.75 137 LEU A C 1
ATOM 1054 O O . LEU A 1 137 ? 6.477 27.516 -11.727 1 95.75 137 LEU A O 1
ATOM 1058 N N . GLU A 1 138 ? 5.953 29.25 -13 1 94.44 138 GLU A N 1
ATOM 1059 C CA . GLU A 1 138 ? 6.812 30.141 -12.211 1 94.44 138 GLU A CA 1
ATOM 1060 C C . GLU A 1 138 ? 6.258 30.344 -10.805 1 94.44 138 GLU A C 1
ATOM 1062 O O . GLU A 1 138 ? 7.012 30.344 -9.828 1 94.44 138 GLU A O 1
ATOM 1067 N N . HIS A 1 139 ? 4.945 30.578 -10.789 1 94.38 139 HIS A N 1
ATOM 1068 C CA . HIS A 1 139 ? 4.293 30.688 -9.492 1 94.38 139 HIS A CA 1
ATOM 1069 C C . HIS A 1 139 ? 4.52 29.438 -8.648 1 94.38 139 HIS A C 1
ATOM 1071 O O . HIS A 1 139 ? 4.781 29.531 -7.449 1 94.38 139 HIS A O 1
ATOM 1077 N N . PHE A 1 140 ? 4.43 28.297 -9.289 1 95.44 140 PHE A N 1
ATOM 1078 C CA . PHE A 1 140 ? 4.684 27.047 -8.602 1 95.44 140 PHE A CA 1
ATOM 1079 C C . PHE A 1 140 ? 6.121 26.984 -8.094 1 95.44 140 PHE A C 1
ATOM 1081 O O . PHE A 1 140 ? 6.371 26.562 -6.961 1 95.44 140 PHE A O 1
ATOM 1088 N N . HIS A 1 141 ? 7.016 27.344 -8.906 1 94.06 141 HIS A N 1
ATOM 1089 C CA . HIS A 1 141 ? 8.438 27.312 -8.562 1 94.06 141 HIS A CA 1
ATOM 1090 C C . HIS A 1 141 ? 8.727 28.188 -7.355 1 94.06 141 HIS A C 1
ATOM 1092 O O . HIS A 1 141 ? 9.5 27.797 -6.477 1 94.06 141 HIS A O 1
ATOM 1098 N N . GLN A 1 142 ? 8.07 29.219 -7.227 1 92 142 GLN A N 1
ATOM 1099 C CA . GLN A 1 142 ? 8.359 30.219 -6.191 1 92 142 GLN A CA 1
ATOM 1100 C C . GLN A 1 142 ? 7.754 29.797 -4.852 1 92 142 GLN A C 1
ATOM 1102 O O . GLN A 1 142 ? 8.352 30.016 -3.799 1 92 142 GLN A O 1
ATOM 1107 N N . HIS A 1 143 ? 6.574 29.172 -4.945 1 92.06 143 HIS A N 1
ATOM 1108 C CA . HIS A 1 143 ? 5.84 29.047 -3.691 1 92.06 143 HIS A CA 1
ATOM 1109 C C . HIS A 1 143 ? 5.699 27.594 -3.279 1 92.06 143 HIS A C 1
ATOM 1111 O O . HIS A 1 143 ? 5.543 27.281 -2.094 1 92.06 143 HIS A O 1
ATOM 1117 N N . TYR A 1 144 ? 5.699 26.672 -4.195 1 94.62 144 TYR A N 1
ATOM 1118 C CA . TYR A 1 144 ? 5.359 25.281 -3.891 1 94.62 144 TYR A CA 1
ATOM 1119 C C . TYR A 1 144 ? 6.586 24.375 -4.004 1 94.62 144 TYR A C 1
ATOM 1121 O O . TYR A 1 144 ? 6.691 23.375 -3.297 1 94.62 144 TYR A O 1
ATOM 1129 N N . PHE A 1 145 ? 7.543 24.672 -4.742 1 93.25 145 PHE A N 1
ATOM 1130 C CA . PHE A 1 145 ? 8.617 23.781 -5.164 1 93.25 145 PHE A CA 1
ATOM 1131 C C . PHE A 1 145 ? 9.453 23.328 -3.971 1 93.25 145 PHE A C 1
ATOM 1133 O O . PHE A 1 145 ? 9.898 22.172 -3.92 1 93.25 145 PHE A O 1
ATOM 1140 N N . ASP A 1 146 ? 9.641 24.141 -3.045 1 89.5 146 ASP A N 1
ATOM 1141 C CA . ASP A 1 146 ? 10.492 23.828 -1.901 1 89.5 146 ASP A CA 1
ATOM 1142 C C . ASP A 1 146 ? 9.938 22.656 -1.107 1 89.5 146 ASP A C 1
ATOM 1144 O O . ASP A 1 146 ? 10.68 21.969 -0.403 1 89.5 146 ASP A O 1
ATOM 1148 N N . HIS A 1 147 ? 8.703 22.422 -1.27 1 92.44 147 HIS A N 1
ATOM 1149 C CA . HIS A 1 147 ? 8.07 21.344 -0.513 1 92.44 147 HIS A CA 1
ATOM 1150 C C . HIS A 1 147 ? 8.102 20.031 -1.289 1 92.44 147 HIS A C 1
ATOM 1152 O O . HIS A 1 147 ? 7.891 18.969 -0.717 1 92.44 147 HIS A O 1
ATOM 1158 N N . VAL A 1 148 ? 8.352 20.109 -2.594 1 94.44 148 VAL A N 1
ATOM 1159 C CA . VAL A 1 148 ? 8.414 18.922 -3.428 1 94.44 148 VAL A CA 1
ATOM 1160 C C . VAL A 1 148 ? 9.617 19 -4.367 1 94.44 148 VAL A C 1
ATOM 1162 O O . VAL A 1 148 ? 9.461 18.953 -5.59 1 94.44 148 VAL A O 1
ATOM 1165 N N . PRO A 1 149 ? 10.719 18.953 -3.811 1 92.62 149 PRO A N 1
ATOM 1166 C CA . PRO A 1 149 ? 11.922 19.172 -4.613 1 92.62 149 PRO A CA 1
ATOM 1167 C C . PRO A 1 149 ? 12.234 18 -5.543 1 92.62 149 PRO A C 1
ATOM 1169 O O . PRO A 1 149 ? 13.195 18.047 -6.316 1 92.62 149 PRO A O 1
ATOM 1172 N N . PHE A 1 150 ? 11.492 16.984 -5.586 1 92.62 150 PHE A N 1
ATOM 1173 C CA . PHE A 1 150 ? 11.727 15.797 -6.402 1 92.62 150 PHE A CA 1
ATOM 1174 C C . PHE A 1 150 ? 11.266 16.031 -7.84 1 92.62 150 PHE A C 1
ATOM 1176 O O . PHE A 1 150 ? 11.602 15.25 -8.734 1 92.62 150 PHE A O 1
ATOM 1183 N N . ILE A 1 151 ? 10.492 17.062 -8.039 1 91 151 ILE A N 1
ATOM 1184 C CA . ILE A 1 151 ? 9.961 17.344 -9.375 1 91 151 ILE A CA 1
ATOM 1185 C C . ILE A 1 151 ? 10.938 18.219 -10.141 1 91 151 ILE A C 1
ATOM 1187 O O . ILE A 1 151 ? 11.43 19.219 -9.609 1 91 151 ILE A O 1
ATOM 1191 N N . ASP A 1 152 ? 11.242 17.812 -11.344 1 84.69 152 ASP A N 1
ATOM 1192 C CA . ASP A 1 152 ? 12.133 18.609 -12.188 1 84.69 152 ASP A CA 1
ATOM 1193 C C . ASP A 1 152 ? 11.367 19.688 -12.938 1 84.69 152 ASP A C 1
ATOM 1195 O O . ASP A 1 152 ? 10.852 19.453 -14.031 1 84.69 152 ASP A O 1
ATOM 1199 N N . ILE A 1 153 ? 11.398 20.828 -12.422 1 76.31 153 ILE A N 1
ATOM 1200 C CA . ILE A 1 153 ? 10.602 21.891 -13 1 76.31 153 ILE A CA 1
ATOM 1201 C C . ILE A 1 153 ? 11.5 22.812 -13.836 1 76.31 153 ILE A C 1
ATOM 1203 O O . ILE A 1 153 ? 11.016 23.734 -14.5 1 76.31 153 ILE A O 1
ATOM 1207 N N . GLU A 1 154 ? 12.688 22.484 -13.875 1 77.62 154 GLU A N 1
ATOM 1208 C CA . GLU A 1 154 ? 13.578 23.344 -14.656 1 77.62 154 GLU A CA 1
ATOM 1209 C C . GLU A 1 154 ? 13.398 23.109 -16.156 1 77.62 154 GLU A C 1
ATOM 1211 O O . GLU A 1 154 ? 13.773 23.953 -16.969 1 77.62 154 GLU A O 1
ATOM 1216 N N . SER A 1 155 ? 12.656 22.109 -16.391 1 79.44 155 SER A N 1
ATOM 1217 C CA . SER A 1 155 ? 12.367 21.828 -17.797 1 79.44 155 SER A CA 1
ATOM 1218 C C . SER A 1 155 ? 11.258 22.734 -18.312 1 79.44 155 SER A C 1
ATOM 1220 O O . SER A 1 155 ? 10.469 23.266 -17.531 1 79.44 155 SER A O 1
ATOM 1222 N N . SER A 1 156 ? 11.297 23.016 -19.531 1 87.88 156 SER A N 1
ATOM 1223 C CA . SER A 1 156 ? 10.258 23.828 -20.156 1 87.88 156 SER A CA 1
ATOM 1224 C C . SER A 1 156 ? 8.898 23.141 -20.078 1 87.88 156 SER A C 1
ATOM 1226 O O . SER A 1 156 ? 8.82 21.938 -19.891 1 87.88 156 SER A O 1
ATOM 1228 N N . ALA A 1 157 ? 7.871 23.969 -20.125 1 91.94 157 ALA A N 1
ATOM 1229 C CA . ALA A 1 157 ? 6.512 23.438 -20.094 1 91.94 157 ALA A CA 1
ATOM 1230 C C . ALA A 1 157 ? 6.297 22.391 -21.188 1 91.94 157 ALA A C 1
ATOM 1232 O O . ALA A 1 157 ? 5.625 21.391 -20.969 1 91.94 157 ALA A O 1
ATOM 1233 N N . GLU A 1 158 ? 6.863 22.672 -22.281 1 91.25 158 GLU A N 1
ATOM 1234 C CA . GLU A 1 158 ? 6.746 21.75 -23.406 1 91.25 158 GLU A CA 1
ATOM 1235 C C . GLU A 1 158 ? 7.438 20.422 -23.109 1 91.25 158 GLU A C 1
ATOM 1237 O O . GLU A 1 158 ? 6.914 19.359 -23.438 1 91.25 158 GLU A O 1
ATOM 1242 N N . SER A 1 159 ? 8.523 20.547 -22.531 1 89.38 159 SER A N 1
ATOM 1243 C CA . SER A 1 159 ? 9.281 19.344 -22.188 1 89.38 159 SER A CA 1
ATOM 1244 C C . SER A 1 159 ? 8.539 18.5 -21.156 1 89.38 159 SER A C 1
ATOM 1246 O O . SER A 1 159 ? 8.477 17.266 -21.281 1 89.38 159 SER A O 1
ATOM 1248 N N . ILE A 1 160 ? 7.969 19.156 -20.219 1 91.81 160 ILE A N 1
ATOM 1249 C CA . ILE A 1 160 ? 7.211 18.453 -19.203 1 91.81 160 ILE A CA 1
ATOM 1250 C C . ILE A 1 160 ? 5.977 17.797 -19.828 1 91.81 160 ILE A C 1
ATOM 1252 O O . ILE A 1 160 ? 5.656 16.641 -19.531 1 91.81 160 ILE A O 1
ATOM 1256 N N . HIS A 1 161 ? 5.32 18.547 -20.703 1 92.5 161 HIS A N 1
ATOM 1257 C CA . HIS A 1 161 ? 4.117 18.062 -21.359 1 92.5 161 HIS A CA 1
ATOM 1258 C C . HIS A 1 161 ? 4.418 16.844 -22.219 1 92.5 161 HIS A C 1
ATOM 1260 O O . HIS A 1 161 ? 3.621 15.898 -22.266 1 92.5 161 HIS A O 1
ATOM 1266 N N . GLN A 1 162 ? 5.555 16.828 -22.828 1 88.94 162 GLN A N 1
ATOM 1267 C CA . GLN A 1 162 ? 5.953 15.711 -23.688 1 88.94 162 GLN A CA 1
ATOM 1268 C C . GLN A 1 162 ? 6.312 14.477 -22.859 1 88.94 162 GLN A C 1
ATOM 1270 O O . GLN A 1 162 ? 6.027 13.352 -23.266 1 88.94 162 GLN A O 1
ATOM 1275 N N . THR A 1 163 ? 6.898 14.781 -21.766 1 87.75 163 THR A N 1
ATOM 1276 C CA . THR A 1 163 ? 7.293 13.672 -20.906 1 87.75 163 THR A CA 1
ATOM 1277 C C . THR A 1 163 ? 6.078 13.078 -20.203 1 87.75 163 THR A C 1
ATOM 1279 O O . THR A 1 163 ? 5.938 11.852 -20.125 1 87.75 163 THR A O 1
ATOM 1282 N N . SER A 1 164 ? 5.246 13.977 -19.688 1 93.25 164 SER A N 1
ATOM 1283 C CA . SER A 1 164 ? 4.047 13.523 -19 1 93.25 164 SER A CA 1
ATOM 1284 C C . SER A 1 164 ? 2.975 14.609 -18.969 1 93.25 164 SER A C 1
ATOM 1286 O O . SER A 1 164 ? 3.1 15.602 -18.25 1 93.25 164 SER A O 1
ATOM 1288 N N . GLU A 1 165 ? 2 14.336 -19.641 1 95.5 165 GLU A N 1
ATOM 1289 C CA . GLU A 1 165 ? 0.89 15.281 -19.703 1 95.5 165 GLU A CA 1
ATOM 1290 C C . GLU A 1 165 ? 0.226 15.453 -18.344 1 95.5 165 GLU A C 1
ATOM 1292 O O . GLU A 1 165 ? -0.11 16.578 -17.953 1 95.5 165 GLU A O 1
ATOM 1297 N N . ILE A 1 166 ? 0.052 14.383 -17.609 1 97.25 166 ILE A N 1
ATOM 1298 C CA . ILE A 1 166 ? -0.657 14.445 -16.344 1 97.25 166 ILE A CA 1
ATOM 1299 C C . ILE A 1 166 ? 0.163 15.242 -15.328 1 97.25 166 ILE A C 1
ATOM 1301 O O . ILE A 1 166 ? -0.395 15.953 -14.492 1 97.25 166 ILE A O 1
ATOM 1305 N N . LEU A 1 167 ? 1.455 15.164 -15.344 1 97.12 167 LEU A N 1
ATOM 1306 C CA . LEU A 1 167 ? 2.287 15.922 -14.422 1 97.12 167 LEU A CA 1
ATOM 1307 C C . LEU A 1 167 ? 2.154 17.422 -14.688 1 97.12 167 LEU A C 1
ATOM 1309 O O . LEU A 1 167 ? 2.008 18.203 -13.75 1 97.12 167 LEU A O 1
ATOM 1313 N N . LEU A 1 168 ? 2.229 17.797 -15.984 1 97.06 168 LEU A N 1
ATOM 1314 C CA . LEU A 1 168 ? 2.1 19.219 -16.312 1 97.06 168 LEU A CA 1
ATOM 1315 C C . LEU A 1 168 ? 0.783 19.781 -15.781 1 97.06 168 LEU A C 1
ATOM 1317 O O . LEU A 1 168 ? 0.771 20.812 -15.102 1 97.06 168 LEU A O 1
ATOM 1321 N N . TRP A 1 169 ? -0.27 19.125 -16.062 1 97.56 169 TRP A N 1
ATOM 1322 C CA . TRP A 1 169 ? -1.582 19.625 -15.68 1 97.56 169 TRP A CA 1
ATOM 1323 C C . TRP A 1 169 ? -1.756 19.609 -14.164 1 97.56 169 TRP A C 1
ATOM 1325 O O . TRP A 1 169 ? -2.467 20.438 -13.594 1 97.56 169 TRP A O 1
ATOM 1335 N N . ALA A 1 170 ? -1.178 18.625 -13.445 1 97.75 170 ALA A N 1
ATOM 1336 C CA . ALA A 1 170 ? -1.201 18.641 -11.984 1 97.75 170 ALA A CA 1
ATOM 1337 C C . ALA A 1 170 ? -0.499 19.875 -11.43 1 97.75 170 ALA A C 1
ATOM 1339 O O . ALA A 1 170 ? -0.996 20.531 -10.5 1 97.75 170 ALA A O 1
ATOM 1340 N N . LEU A 1 171 ? 0.654 20.188 -12.016 1 97.44 171 LEU A N 1
ATOM 1341 C CA . LEU A 1 171 ? 1.399 21.375 -11.602 1 97.44 171 LEU A CA 1
ATOM 1342 C C . LEU A 1 171 ? 0.57 22.641 -11.812 1 97.44 171 LEU A C 1
ATOM 1344 O O . LEU A 1 171 ? 0.498 23.484 -10.922 1 97.44 171 LEU A O 1
ATOM 1348 N N . LEU A 1 172 ? -0.04 22.719 -12.953 1 97.12 172 LEU A N 1
ATOM 1349 C CA . LEU A 1 172 ? -0.852 23.891 -13.289 1 97.12 172 LEU A CA 1
ATOM 1350 C C . LEU A 1 172 ? -2.068 23.984 -12.375 1 97.12 172 LEU A C 1
ATOM 1352 O O . LEU A 1 172 ? -2.436 25.078 -11.938 1 97.12 172 LEU A O 1
ATOM 1356 N N . LEU A 1 173 ? -2.689 22.859 -12.07 1 97.44 173 LEU A N 1
ATOM 1357 C CA . LEU A 1 173 ? -3.873 22.828 -11.219 1 97.44 173 LEU A CA 1
ATOM 1358 C C . LEU A 1 173 ? -3.545 23.312 -9.812 1 97.44 173 LEU A C 1
ATOM 1360 O O . LEU A 1 173 ? -4.262 24.156 -9.258 1 97.44 173 LEU A O 1
ATOM 1364 N N . VAL A 1 174 ? -2.467 22.844 -9.219 1 97 174 VAL A N 1
ATOM 1365 C CA . VAL A 1 174 ? -2.066 23.219 -7.867 1 97 174 VAL A CA 1
ATOM 1366 C C . VAL A 1 174 ? -1.718 24.703 -7.828 1 97 174 VAL A C 1
ATOM 1368 O O . VAL A 1 174 ? -2.109 25.422 -6.902 1 97 174 VAL A O 1
ATOM 1371 N N . SER A 1 175 ? -1.002 25.125 -8.844 1 96.31 175 SER A N 1
ATOM 1372 C CA . SER A 1 175 ? -0.592 26.531 -8.906 1 96.31 175 SER A CA 1
ATOM 1373 C C . SER A 1 175 ? -1.792 27.438 -9.109 1 96.31 175 SER A C 1
ATOM 1375 O O . SER A 1 175 ? -1.864 28.516 -8.516 1 96.31 175 SER A O 1
ATOM 1377 N N . ALA A 1 176 ? -2.75 27.047 -9.938 1 96.06 176 ALA A N 1
ATOM 1378 C CA . ALA A 1 176 ? -3.906 27.875 -10.273 1 96.06 176 ALA A CA 1
ATOM 1379 C C . ALA A 1 176 ? -4.809 28.078 -9.062 1 96.06 176 ALA A C 1
ATOM 1381 O O . ALA A 1 176 ? -5.504 29.078 -8.961 1 96.06 176 ALA A O 1
ATOM 1382 N N . ARG A 1 177 ? -4.867 27.172 -8.164 1 93.69 177 ARG A N 1
ATOM 1383 C CA . ARG A 1 177 ? -5.773 27.203 -7.023 1 93.69 177 ARG A CA 1
ATOM 1384 C C . ARG A 1 177 ? -5.621 28.5 -6.234 1 93.69 177 ARG A C 1
ATOM 1386 O O . ARG A 1 177 ? -6.617 29.141 -5.883 1 93.69 177 ARG A O 1
ATOM 1393 N N . ASN A 1 178 ? -4.34 28.875 -5.984 1 90.31 178 ASN A N 1
ATOM 1394 C CA . ASN A 1 178 ? -4.094 30.062 -5.164 1 90.31 178 ASN A CA 1
ATOM 1395 C C . ASN A 1 178 ? -3.385 31.156 -5.953 1 90.31 178 ASN A C 1
ATOM 1397 O O . ASN A 1 178 ? -2.752 32.031 -5.371 1 90.31 178 ASN A O 1
ATOM 1401 N N . HIS A 1 179 ? -3.441 31 -7.27 1 92.12 179 HIS A N 1
ATOM 1402 C CA . HIS A 1 179 ? -2.85 32.062 -8.07 1 92.12 179 HIS A CA 1
ATOM 1403 C C . HIS A 1 179 ? -3.701 33.344 -8.023 1 92.12 179 HIS A C 1
ATOM 1405 O O . HIS A 1 179 ? -4.93 33.25 -8.109 1 92.12 179 HIS A O 1
ATOM 1411 N N . PRO A 1 180 ? -3.102 34.438 -7.938 1 88.5 180 PRO A N 1
ATOM 1412 C CA . PRO A 1 180 ? -3.865 35.688 -7.793 1 88.5 180 PRO A CA 1
ATOM 1413 C C . PRO A 1 180 ? -4.676 36.031 -9.039 1 88.5 180 PRO A C 1
ATOM 1415 O O . PRO A 1 180 ? -5.797 36.531 -8.938 1 88.5 180 PRO A O 1
ATOM 1418 N N . LEU A 1 181 ? -4.203 35.688 -10.234 1 89.94 181 LEU A N 1
ATOM 1419 C CA . LEU A 1 181 ? -4.844 36.094 -11.484 1 89.94 181 LEU A CA 1
ATOM 1420 C C . LEU A 1 181 ? -5.629 34.938 -12.102 1 89.94 181 LEU A C 1
ATOM 1422 O O . LEU A 1 181 ? -6.637 35.156 -12.781 1 89.94 181 LEU A O 1
ATOM 1426 N N . TYR A 1 182 ? -5.117 33.781 -11.906 1 90.25 182 TYR A N 1
ATOM 1427 C CA . TYR A 1 182 ? -5.645 32.688 -12.711 1 90.25 182 TYR A CA 1
ATOM 1428 C C . TYR A 1 182 ? -6.461 31.719 -11.852 1 90.25 182 TYR A C 1
ATOM 1430 O O . TYR A 1 182 ? -6.738 30.578 -12.266 1 90.25 182 TYR A O 1
ATOM 1438 N N . ASN A 1 183 ? -6.895 32.094 -10.742 1 89.75 183 ASN A N 1
ATOM 1439 C CA . ASN A 1 183 ? -7.68 31.25 -9.836 1 89.75 183 ASN A CA 1
ATOM 1440 C C . ASN A 1 183 ? -9.078 30.984 -10.391 1 89.75 183 ASN A C 1
ATOM 1442 O O . ASN A 1 183 ? -9.734 30.031 -9.992 1 89.75 183 ASN A O 1
ATOM 1446 N N . GLN A 1 184 ? -9.5 31.781 -11.289 1 87.38 184 GLN A N 1
ATOM 1447 C CA . GLN A 1 184 ? -10.836 31.641 -11.867 1 87.38 184 GLN A CA 1
ATOM 1448 C C . GLN A 1 184 ? -10.93 30.391 -12.734 1 87.38 184 GLN A C 1
ATOM 1450 O O . GLN A 1 184 ? -12.008 29.812 -12.883 1 87.38 184 GLN A O 1
ATOM 1455 N N . GLN A 1 185 ? -9.797 30.031 -13.234 1 87.81 185 GLN A N 1
ATOM 1456 C CA . GLN A 1 185 ? -9.766 28.875 -14.117 1 87.81 185 GLN A CA 1
ATOM 1457 C C . GLN A 1 185 ? -9.664 27.578 -13.32 1 87.81 185 GLN A C 1
ATOM 1459 O O . GLN A 1 185 ? -9.773 26.484 -13.883 1 87.81 185 GLN A O 1
ATOM 1464 N N . PHE A 1 186 ? -9.586 27.672 -12.086 1 92.31 186 PHE A N 1
ATOM 1465 C CA . PHE A 1 186 ? -9.297 26.516 -11.234 1 92.31 186 PHE A CA 1
ATOM 1466 C C . PHE A 1 186 ? -10.43 25.5 -11.297 1 92.31 186 PHE A C 1
ATOM 1468 O O . PHE A 1 186 ? -10.188 24.312 -11.477 1 92.31 186 PHE A O 1
ATOM 1475 N N . SER A 1 187 ? -11.641 25.938 -11.164 1 90.44 187 SER A N 1
ATOM 1476 C CA . SER A 1 187 ? -12.773 25.031 -11.102 1 90.44 187 SER A CA 1
ATOM 1477 C C . SER A 1 187 ? -12.922 24.234 -12.398 1 90.44 187 SER A C 1
ATOM 1479 O O . SER A 1 187 ? -13.164 23.031 -12.367 1 90.44 187 SER A O 1
ATOM 1481 N N . GLN A 1 188 ? -12.758 24.906 -13.477 1 92.69 188 GLN A N 1
ATOM 1482 C CA . GLN A 1 188 ? -12.852 24.234 -14.766 1 92.69 188 GLN A CA 1
ATOM 1483 C C . GLN A 1 188 ? -11.68 23.281 -14.977 1 92.69 188 GLN A C 1
ATOM 1485 O O . GLN A 1 188 ? -11.859 22.172 -15.508 1 92.69 188 GLN A O 1
ATOM 1490 N N . LEU A 1 189 ? -10.547 23.703 -14.586 1 95.25 189 LEU A N 1
ATOM 1491 C CA . LEU A 1 189 ? -9.359 22.859 -14.703 1 95.25 189 LEU A CA 1
ATOM 1492 C C . LEU A 1 189 ? -9.477 21.625 -13.828 1 95.25 189 LEU A C 1
ATOM 1494 O O . LEU A 1 189 ? -9.055 20.531 -14.227 1 95.25 189 LEU A O 1
ATOM 1498 N N . ARG A 1 190 ? -10.062 21.812 -12.68 1 95.31 190 ARG A N 1
ATOM 1499 C CA . ARG A 1 190 ? -10.234 20.703 -11.742 1 95.31 190 ARG A CA 1
ATOM 1500 C C . ARG A 1 190 ? -11.109 19.609 -12.336 1 95.31 190 ARG A C 1
ATOM 1502 O O . ARG A 1 190 ? -10.781 18.422 -12.234 1 95.31 190 ARG A O 1
ATOM 1509 N N . SER A 1 191 ? -12.188 20 -12.961 1 94.38 191 SER A N 1
ATOM 1510 C CA . SER A 1 191 ? -13.102 19.031 -13.562 1 94.38 191 SER A CA 1
ATOM 1511 C C . SER A 1 191 ? -12.445 18.297 -14.734 1 94.38 191 SER A C 1
ATOM 1513 O O . SER A 1 191 ? -12.578 17.078 -14.859 1 94.38 191 SER A O 1
ATOM 1515 N N . ALA A 1 192 ? -11.742 19.062 -15.539 1 95.69 192 ALA A N 1
ATOM 1516 C CA . ALA A 1 192 ? -11.039 18.453 -16.672 1 95.69 192 ALA A CA 1
ATOM 1517 C C . ALA A 1 192 ? -9.93 17.516 -16.188 1 95.69 192 ALA A C 1
ATOM 1519 O O . ALA A 1 192 ? -9.719 16.453 -16.766 1 95.69 192 ALA A O 1
ATOM 1520 N N . PHE A 1 193 ? -9.227 17.969 -15.211 1 96.88 193 PHE A N 1
ATOM 1521 C CA . PHE A 1 193 ? -8.125 17.172 -14.688 1 96.88 193 PHE A CA 1
ATOM 1522 C C . PHE A 1 193 ? -8.648 15.867 -14.07 1 96.88 193 PHE A C 1
ATOM 1524 O O . PHE A 1 193 ? -7.992 14.828 -14.164 1 96.88 193 PHE A O 1
ATOM 1531 N N . HIS A 1 194 ? -9.773 15.898 -13.445 1 95.62 194 HIS A N 1
ATOM 1532 C CA . HIS A 1 194 ? -10.359 14.719 -12.82 1 95.62 194 HIS A CA 1
ATOM 1533 C C . HIS A 1 194 ? -10.586 13.609 -13.844 1 95.62 194 HIS A C 1
ATOM 1535 O O . HIS A 1 194 ? -10.359 12.43 -13.547 1 95.62 194 HIS A O 1
ATOM 1541 N N . ILE A 1 195 ? -11.016 13.977 -14.977 1 94.5 195 ILE A N 1
ATOM 1542 C CA . ILE A 1 195 ? -11.242 13.008 -16.047 1 94.5 195 ILE A CA 1
ATOM 1543 C C . ILE A 1 195 ? -9.906 12.422 -16.5 1 94.5 195 ILE A C 1
ATOM 1545 O O . ILE A 1 195 ? -9.773 11.211 -16.672 1 94.5 195 ILE A O 1
ATOM 1549 N N . LEU A 1 196 ? -8.914 13.273 -16.672 1 96 196 LEU A N 1
ATOM 1550 C CA . LEU A 1 196 ? -7.586 12.82 -17.062 1 96 196 LEU A CA 1
ATOM 1551 C C . LEU A 1 196 ? -7.016 11.867 -16.016 1 96 196 LEU A C 1
ATOM 1553 O O . LEU A 1 196 ? -6.441 10.828 -16.359 1 96 196 LEU A O 1
ATOM 1557 N N . LEU A 1 197 ? -7.188 12.234 -14.781 1 97.25 197 LEU A N 1
ATOM 1558 C CA . LEU A 1 197 ? -6.688 11.43 -13.672 1 97.25 197 LEU A CA 1
ATOM 1559 C C . LEU A 1 197 ? -7.344 10.055 -13.664 1 97.25 197 LEU A C 1
ATOM 1561 O O . LEU A 1 197 ? -6.672 9.047 -13.445 1 97.25 197 LEU A O 1
ATOM 1565 N N . SER A 1 198 ? -8.633 10.008 -13.875 1 95.12 198 SER A N 1
ATOM 1566 C CA . SER A 1 198 ? -9.375 8.742 -13.859 1 95.12 198 SER A CA 1
ATOM 1567 C C . SER A 1 198 ? -8.844 7.785 -14.922 1 95.12 198 SER A C 1
ATOM 1569 O O . SER A 1 198 ? -8.789 6.57 -14.695 1 95.12 198 SER A O 1
ATOM 1571 N N . GLU A 1 199 ? -8.391 8.312 -15.984 1 92.69 199 GLU A N 1
ATOM 1572 C CA . GLU A 1 199 ? -7.859 7.5 -17.062 1 92.69 199 GLU A CA 1
ATOM 1573 C C . GLU A 1 199 ? -6.512 6.891 -16.688 1 92.69 199 GLU A C 1
ATOM 1575 O O . GLU A 1 199 ? -6.172 5.793 -17.141 1 92.69 199 GLU A O 1
ATOM 1580 N N . HIS A 1 200 ? -5.812 7.602 -15.898 1 94.31 200 HIS A N 1
ATOM 1581 C CA . HIS A 1 200 ? -4.484 7.133 -15.531 1 94.31 200 HIS A CA 1
ATOM 1582 C C . HIS A 1 200 ? -4.551 6.152 -14.367 1 94.31 200 HIS A C 1
ATOM 1584 O O . HIS A 1 200 ? -3.791 5.18 -14.32 1 94.31 200 HIS A O 1
ATOM 1590 N N . VAL A 1 201 ? -5.422 6.363 -13.469 1 95.25 201 VAL A N 1
ATOM 1591 C CA . VAL A 1 201 ? -5.422 5.605 -12.219 1 95.25 201 VAL A CA 1
ATOM 1592 C C . VAL A 1 201 ? -6.051 4.234 -12.445 1 95.25 201 VAL A C 1
ATOM 1594 O O . VAL A 1 201 ? -5.758 3.283 -11.711 1 95.25 201 VAL A O 1
ATOM 1597 N N . VAL A 1 202 ? -6.895 4.09 -13.43 1 94.25 202 VAL A N 1
ATOM 1598 C CA . VAL A 1 202 ? -7.566 2.818 -13.68 1 94.25 202 VAL A CA 1
ATOM 1599 C C . VAL A 1 202 ? -6.59 1.84 -14.336 1 94.25 202 VAL A C 1
ATOM 1601 O O . VAL A 1 202 ? -6.758 0.623 -14.227 1 94.25 202 VAL A O 1
ATOM 1604 N N . ARG A 1 203 ? -5.547 2.381 -14.922 1 92.88 203 ARG A N 1
ATOM 1605 C CA . ARG A 1 203 ? -4.543 1.556 -15.586 1 92.88 203 ARG A CA 1
ATOM 1606 C C . ARG A 1 203 ? -3.293 1.408 -14.727 1 92.88 203 ARG A C 1
ATOM 1608 O O . ARG A 1 203 ? -3.156 2.078 -13.703 1 92.88 203 ARG A O 1
ATOM 1615 N N . THR A 1 204 ? -2.498 0.482 -15.164 1 93.25 204 THR A N 1
ATOM 1616 C CA . THR A 1 204 ? -1.22 0.332 -14.477 1 93.25 204 THR A CA 1
ATOM 1617 C C . THR A 1 204 ? -0.352 1.572 -14.672 1 93.25 204 THR A C 1
ATOM 1619 O O . THR A 1 204 ? -0.32 2.146 -15.766 1 93.25 204 THR A O 1
ATOM 1622 N N . ILE A 1 205 ? 0.208 2.037 -13.617 1 94.75 205 ILE A N 1
ATOM 1623 C CA . ILE A 1 205 ? 1.059 3.221 -13.664 1 94.75 205 ILE A CA 1
ATOM 1624 C C . ILE A 1 205 ? 2.514 2.803 -13.867 1 94.75 205 ILE A C 1
ATOM 1626 O O . ILE A 1 205 ? 3.102 2.141 -13.008 1 94.75 205 ILE A O 1
ATOM 1630 N N . ARG A 1 206 ? 3.127 3.248 -14.969 1 89.62 206 ARG A N 1
ATOM 1631 C CA . ARG A 1 206 ? 4.473 2.797 -15.32 1 89.62 206 ARG A CA 1
ATOM 1632 C C . ARG A 1 206 ? 5.438 3.975 -15.406 1 89.62 206 ARG A C 1
ATOM 1634 O O . ARG A 1 206 ? 6.652 3.781 -15.469 1 89.62 206 ARG A O 1
ATOM 1641 N N . CYS A 1 207 ? 4.895 5.121 -15.359 1 92 207 CYS A N 1
ATOM 1642 C CA . CYS A 1 207 ? 5.703 6.32 -15.531 1 92 207 CYS A CA 1
ATOM 1643 C C . CYS A 1 207 ? 5.973 6.992 -14.188 1 92 207 CYS A C 1
ATOM 1645 O O . CYS A 1 207 ? 5.039 7.316 -13.453 1 92 207 CYS A O 1
ATOM 1647 N N . PRO A 1 208 ? 7.277 7.219 -13.906 1 93.56 208 PRO A N 1
ATOM 1648 C CA . PRO A 1 208 ? 7.59 7.875 -12.633 1 93.56 208 PRO A CA 1
ATOM 1649 C C . PRO A 1 208 ? 6.965 9.266 -12.523 1 93.56 208 PRO A C 1
ATOM 1651 O O . PRO A 1 208 ? 6.664 9.727 -11.414 1 93.56 208 PRO A O 1
ATOM 1654 N N . TYR A 1 209 ? 6.738 9.922 -13.656 1 94.5 209 TYR A N 1
ATOM 1655 C CA . TYR A 1 209 ? 6.18 11.266 -13.633 1 94.5 209 TYR A CA 1
ATOM 1656 C C . TYR A 1 209 ? 4.703 11.242 -13.258 1 94.5 209 TYR A C 1
ATOM 1658 O O . TYR A 1 209 ? 4.191 12.188 -12.656 1 94.5 209 TYR A O 1
ATOM 1666 N N . THR A 1 210 ? 4.027 10.188 -13.641 1 96.25 210 THR A N 1
ATOM 1667 C CA . THR A 1 210 ? 2.66 10.008 -13.164 1 96.25 210 THR A CA 1
ATOM 1668 C C . THR A 1 210 ? 2.627 9.844 -11.648 1 96.25 210 THR A C 1
ATOM 1670 O O . THR A 1 210 ? 1.716 10.344 -10.984 1 96.25 210 THR A O 1
ATOM 1673 N N . VAL A 1 211 ? 3.621 9.148 -11.133 1 97.62 211 VAL A N 1
ATOM 1674 C CA . VAL A 1 211 ? 3.76 8.984 -9.695 1 97.62 211 VAL A CA 1
ATOM 1675 C C . VAL A 1 211 ? 3.916 10.352 -9.031 1 97.62 211 VAL A C 1
ATOM 1677 O O . VAL A 1 211 ? 3.256 10.648 -8.031 1 97.62 211 VAL A O 1
ATOM 1680 N N . GLN A 1 212 ? 4.727 11.148 -9.609 1 97.44 212 GLN A N 1
ATOM 1681 C CA . GLN A 1 212 ? 4.961 12.484 -9.07 1 97.44 212 GLN A CA 1
ATOM 1682 C C . GLN A 1 212 ? 3.688 13.32 -9.102 1 97.44 212 GLN A C 1
ATOM 1684 O O . GLN A 1 212 ? 3.416 14.078 -8.172 1 97.44 212 GLN A O 1
ATOM 1689 N N . ALA A 1 213 ? 2.938 13.188 -10.141 1 98 213 ALA A N 1
ATOM 1690 C CA . ALA A 1 213 ? 1.667 13.898 -10.234 1 98 213 ALA A CA 1
ATOM 1691 C C . ALA A 1 213 ? 0.721 13.484 -9.109 1 98 213 ALA A C 1
ATOM 1693 O O . ALA A 1 213 ? 0.067 14.328 -8.5 1 98 213 ALA A O 1
ATOM 1694 N N . LEU A 1 214 ? 0.633 12.188 -8.844 1 98.19 214 LEU A N 1
ATOM 1695 C CA . LEU A 1 214 ? -0.219 11.688 -7.77 1 98.19 214 LEU A CA 1
ATOM 1696 C C . LEU A 1 214 ? 0.233 12.227 -6.418 1 98.19 214 LEU A C 1
ATOM 1698 O O . LEU A 1 214 ? -0.596 12.617 -5.594 1 98.19 214 LEU A O 1
ATOM 1702 N N . LEU A 1 215 ? 1.483 12.234 -6.203 1 98.31 215 LEU A N 1
ATOM 1703 C CA . LEU A 1 215 ? 2.023 12.695 -4.926 1 98.31 215 LEU A CA 1
ATOM 1704 C C . LEU A 1 215 ? 1.796 14.188 -4.742 1 98.31 215 LEU A C 1
ATOM 1706 O O . LEU A 1 215 ? 1.598 14.656 -3.619 1 98.31 215 LEU A O 1
ATOM 1710 N N . LEU A 1 216 ? 1.857 14.898 -5.867 1 97.94 216 LEU A N 1
ATOM 1711 C CA . LEU A 1 216 ? 1.531 16.328 -5.816 1 97.94 216 LEU A CA 1
ATOM 1712 C C . LEU A 1 216 ? 0.112 16.531 -5.301 1 97.94 216 LEU A C 1
ATOM 1714 O O . LEU A 1 216 ? -0.131 17.438 -4.496 1 97.94 216 LEU A O 1
ATOM 1718 N N . LEU A 1 217 ? -0.783 15.688 -5.699 1 97.81 217 LEU A N 1
ATOM 1719 C CA . LEU A 1 217 ? -2.176 15.789 -5.281 1 97.81 217 LEU A CA 1
ATOM 1720 C C . LEU A 1 217 ? -2.34 15.352 -3.826 1 97.81 217 LEU A C 1
ATOM 1722 O O . LEU A 1 217 ? -3.297 15.75 -3.16 1 97.81 217 LEU A O 1
ATOM 1726 N N . CYS A 1 218 ? -1.445 14.508 -3.385 1 97.88 218 CYS A N 1
ATOM 1727 C CA . CYS A 1 218 ? -1.466 14.133 -1.976 1 97.88 218 CYS A CA 1
ATOM 1728 C C . CYS A 1 218 ? -0.961 15.273 -1.1 1 97.88 218 CYS A C 1
ATOM 1730 O O . CYS A 1 218 ? -1.42 15.445 0.032 1 97.88 218 CYS A O 1
ATOM 1732 N N . THR A 1 219 ? 0.009 15.992 -1.605 1 97.94 219 THR A N 1
ATOM 1733 C CA . THR A 1 219 ? 0.604 17.094 -0.864 1 97.94 219 THR A CA 1
ATOM 1734 C C . THR A 1 219 ? -0.355 18.281 -0.799 1 97.94 219 THR A C 1
ATOM 1736 O O . THR A 1 219 ? -0.456 18.953 0.233 1 97.94 219 THR A O 1
ATOM 1739 N N . TRP A 1 220 ? -1.012 18.531 -1.929 1 97.56 220 TRP A N 1
ATOM 1740 C CA . TRP A 1 220 ? -2.033 19.578 -2.006 1 97.56 220 TRP A CA 1
ATOM 1741 C C . TRP A 1 220 ? -3.352 19 -2.518 1 97.56 220 TRP A C 1
ATOM 1743 O O . TRP A 1 220 ? -3.738 19.25 -3.662 1 97.56 220 TRP A O 1
ATOM 1753 N N . PRO A 1 221 ? -4.047 18.328 -1.648 1 96.12 221 PRO A N 1
ATOM 1754 C CA . PRO A 1 221 ? -5.305 17.719 -2.088 1 96.12 221 PRO A CA 1
ATOM 1755 C C . PRO A 1 221 ? -6.371 18.75 -2.43 1 96.12 221 PRO A C 1
ATOM 1757 O O . PRO A 1 221 ? -6.363 19.859 -1.883 1 96.12 221 PRO A O 1
ATOM 1760 N N . MET A 1 222 ? -7.27 18.406 -3.312 1 93.38 222 MET A N 1
ATOM 1761 C CA . MET A 1 222 ? -8.383 19.281 -3.682 1 93.38 222 MET A CA 1
ATOM 1762 C C . MET A 1 222 ? -9.383 19.391 -2.535 1 93.38 222 MET A C 1
ATOM 1764 O O . MET A 1 222 ? -9.539 18.469 -1.743 1 93.38 222 MET A O 1
ATOM 1768 N N . PRO A 1 223 ? -10 20.531 -2.438 1 89.25 223 PRO A N 1
ATOM 1769 C CA . PRO A 1 223 ? -11 20.703 -1.38 1 89.25 223 PRO A CA 1
ATOM 1770 C C . PRO A 1 223 ? -12.164 19.719 -1.509 1 89.25 223 PRO A C 1
ATOM 1772 O O . PRO A 1 223 ? -12.602 19.422 -2.621 1 89.25 223 PRO A O 1
ATOM 1775 N N . VAL A 1 224 ? -12.539 19.188 -0.422 1 87.38 224 VAL A N 1
ATOM 1776 C CA . VAL A 1 224 ? -13.633 18.234 -0.391 1 87.38 224 VAL A CA 1
ATOM 1777 C C . VAL A 1 224 ? -14.703 18.688 0.598 1 87.38 224 VAL A C 1
ATOM 1779 O O . VAL A 1 224 ? -14.414 19.469 1.514 1 87.38 224 VAL A O 1
ATOM 1782 N N . ALA A 1 225 ? -15.891 18.25 0.371 1 81.31 225 ALA A N 1
ATOM 1783 C CA . ALA A 1 225 ? -17 18.609 1.265 1 81.31 225 ALA A CA 1
ATOM 1784 C C . ALA A 1 225 ? -16.859 17.906 2.613 1 81.31 225 ALA A C 1
ATOM 1786 O O . ALA A 1 225 ? -17.125 18.5 3.658 1 81.31 225 ALA A O 1
ATOM 1787 N N . SER A 1 226 ? -16.359 16.625 2.52 1 82.38 226 SER A N 1
ATOM 1788 C CA . SER A 1 226 ? -16.062 15.852 3.727 1 82.38 226 SER A CA 1
ATOM 1789 C C . SER A 1 226 ? -14.656 15.273 3.686 1 82.38 226 SER A C 1
ATOM 1791 O O . SER A 1 226 ? -14.18 14.859 2.629 1 82.38 226 SER A O 1
ATOM 1793 N N . GLN A 1 227 ? -14.078 15.242 4.863 1 83.81 227 GLN A N 1
ATOM 1794 C CA . GLN A 1 227 ? -12.695 14.781 4.91 1 83.81 227 GLN A CA 1
ATOM 1795 C C . GLN A 1 227 ? -12.594 13.312 4.504 1 83.81 227 GLN A C 1
ATOM 1797 O O . GLN A 1 227 ? -11.547 12.867 4.02 1 83.81 227 GLN A O 1
ATOM 1802 N N . THR A 1 228 ? -13.641 12.523 4.703 1 82.12 228 THR A N 1
ATOM 1803 C CA . THR A 1 228 ? -13.641 11.125 4.312 1 82.12 228 THR A CA 1
ATOM 1804 C C . THR A 1 228 ? -13.578 10.984 2.797 1 82.12 228 THR A C 1
ATOM 1806 O O . THR A 1 228 ? -13.273 9.906 2.279 1 82.12 228 THR A O 1
ATOM 1809 N N . ASP A 1 229 ? -13.836 12.094 2.092 1 87.44 229 ASP A N 1
ATOM 1810 C CA . ASP A 1 229 ? -13.836 12.078 0.631 1 87.44 229 ASP A CA 1
ATOM 1811 C C . ASP A 1 229 ? -12.438 12.367 0.085 1 87.44 229 ASP A C 1
ATOM 1813 O O . ASP A 1 229 ? -12.211 12.289 -1.123 1 87.44 229 ASP A O 1
ATOM 1817 N N . ASP A 1 230 ? -11.547 12.75 0.985 1 92.38 230 ASP A N 1
ATOM 1818 C CA . ASP A 1 230 ? -10.18 13.023 0.554 1 92.38 230 ASP A CA 1
ATOM 1819 C C . ASP A 1 230 ? -9.508 11.766 0.022 1 92.38 230 ASP A C 1
ATOM 1821 O O . ASP A 1 230 ? -9.258 10.82 0.778 1 92.38 230 ASP A O 1
ATOM 1825 N N . PRO A 1 231 ? -9.148 11.719 -1.263 1 95.69 231 PRO A N 1
ATOM 1826 C CA . PRO A 1 231 ? -8.602 10.5 -1.859 1 95.69 231 PRO A CA 1
ATOM 1827 C C . PRO A 1 231 ? -7.086 10.406 -1.716 1 95.69 231 PRO A C 1
ATOM 1829 O O . PRO A 1 231 ? -6.457 9.531 -2.322 1 95.69 231 PRO A O 1
ATOM 1832 N N . SER A 1 232 ? -6.445 11.25 -0.947 1 96.94 232 SER A N 1
ATOM 1833 C CA . SER A 1 232 ? -4.992 11.336 -0.864 1 96.94 232 SER A CA 1
ATOM 1834 C C . SER A 1 232 ? -4.379 9.992 -0.491 1 96.94 232 SER A C 1
ATOM 1836 O O . SER A 1 232 ? -3.381 9.57 -1.078 1 96.94 232 SER A O 1
ATOM 1838 N N . TRP A 1 233 ? -4.969 9.297 0.469 1 96.5 233 TRP A N 1
ATOM 1839 C CA . TRP A 1 233 ? -4.418 8.016 0.908 1 96.5 233 TRP A CA 1
ATOM 1840 C C . TRP A 1 233 ? -4.469 6.988 -0.216 1 96.5 233 TRP A C 1
ATOM 1842 O O . TRP A 1 233 ? -3.535 6.195 -0.385 1 96.5 233 TRP A O 1
ATOM 1852 N N . ASN A 1 234 ? -5.492 7.004 -1.014 1 96.12 234 ASN A N 1
ATOM 1853 C CA . ASN A 1 234 ? -5.609 6.129 -2.174 1 96.12 234 ASN A CA 1
ATOM 1854 C C . ASN A 1 234 ? -4.535 6.434 -3.217 1 96.12 234 ASN A C 1
ATOM 1856 O O . ASN A 1 234 ? -3.896 5.523 -3.744 1 96.12 234 ASN A O 1
ATOM 1860 N N . TYR A 1 235 ? -4.402 7.707 -3.5 1 97.94 235 TYR A N 1
ATOM 1861 C CA . TYR A 1 235 ? -3.406 8.117 -4.484 1 97.94 235 TYR A CA 1
ATOM 1862 C C . TYR A 1 235 ? -1.998 7.777 -4.012 1 97.94 235 TYR A C 1
ATOM 1864 O O . TYR A 1 235 ? -1.156 7.355 -4.809 1 97.94 235 TYR A O 1
ATOM 1872 N N . CYS A 1 236 ? -1.826 7.988 -2.773 1 97.94 236 CYS A N 1
ATOM 1873 C CA . CYS A 1 236 ? -0.527 7.672 -2.191 1 97.94 236 CYS A CA 1
ATOM 1874 C C . CYS A 1 236 ? -0.216 6.188 -2.324 1 97.94 236 CYS A C 1
ATOM 1876 O O . CYS A 1 236 ? 0.903 5.812 -2.678 1 97.94 236 CYS A O 1
ATOM 1878 N N . SER A 1 237 ? -1.151 5.359 -2.027 1 97.44 237 SER A N 1
ATOM 1879 C CA . SER A 1 237 ? -0.974 3.914 -2.141 1 97.44 237 SER A CA 1
ATOM 1880 C C . SER A 1 237 ? -0.691 3.504 -3.582 1 97.44 237 SER A C 1
ATOM 1882 O O . SER A 1 237 ? 0.113 2.604 -3.83 1 97.44 237 SER A O 1
ATOM 1884 N N . LEU A 1 238 ? -1.373 4.105 -4.496 1 97.81 238 LEU A N 1
ATOM 1885 C CA . LEU A 1 238 ? -1.13 3.84 -5.91 1 97.81 238 LEU A CA 1
ATOM 1886 C C . LEU A 1 238 ? 0.292 4.23 -6.301 1 97.81 238 LEU A C 1
ATOM 1888 O O . LEU A 1 238 ? 0.957 3.506 -7.047 1 97.81 238 LEU A O 1
ATOM 1892 N N . ALA A 1 239 ? 0.692 5.363 -5.863 1 98.25 239 ALA A N 1
ATOM 1893 C CA . ALA A 1 239 ? 2.045 5.832 -6.156 1 98.25 239 ALA A CA 1
ATOM 1894 C C . ALA A 1 239 ? 3.09 4.855 -5.633 1 98.25 239 ALA A C 1
ATOM 1896 O O . ALA A 1 239 ? 4.027 4.496 -6.348 1 98.25 239 ALA A O 1
ATOM 1897 N N . VAL A 1 240 ? 2.916 4.418 -4.398 1 97.62 240 VAL A N 1
ATOM 1898 C CA . VAL A 1 240 ? 3.863 3.492 -3.783 1 97.62 240 VAL A CA 1
ATOM 1899 C C . VAL A 1 240 ? 3.867 2.172 -4.551 1 97.62 240 VAL A C 1
ATOM 1901 O O . VAL A 1 240 ? 4.93 1.6 -4.809 1 97.62 240 VAL A O 1
ATOM 1904 N N . SER A 1 241 ? 2.703 1.703 -4.887 1 96.19 241 SER A N 1
ATOM 1905 C CA . SER A 1 241 ? 2.596 0.468 -5.656 1 96.19 241 SER A CA 1
ATOM 1906 C C . SER A 1 241 ? 3.322 0.584 -6.988 1 96.19 241 SER A C 1
ATOM 1908 O O . SER A 1 241 ? 3.988 -0.358 -7.426 1 96.19 241 SER A O 1
ATOM 1910 N N . ALA A 1 242 ? 3.211 1.7 -7.609 1 96.12 242 ALA A N 1
ATOM 1911 C CA . ALA A 1 242 ? 3.84 1.927 -8.906 1 96.12 242 ALA A CA 1
ATOM 1912 C C . ALA A 1 242 ? 5.359 1.919 -8.789 1 96.12 242 ALA A C 1
ATOM 1914 O O . ALA A 1 242 ? 6.051 1.312 -9.609 1 96.12 242 ALA A O 1
ATOM 1915 N N . VAL A 1 243 ? 5.848 2.545 -7.805 1 95.06 243 VAL A N 1
ATOM 1916 C CA . VAL A 1 243 ? 7.297 2.619 -7.625 1 95.06 243 VAL A CA 1
ATOM 1917 C C . VAL A 1 243 ? 7.848 1.231 -7.309 1 95.06 243 VAL A C 1
ATOM 1919 O O . VAL A 1 243 ? 8.953 0.889 -7.727 1 95.06 243 VAL A O 1
ATOM 1922 N N . GLN A 1 244 ? 7.137 0.465 -6.613 1 92.19 244 GLN A N 1
ATOM 1923 C CA . GLN A 1 244 ? 7.543 -0.906 -6.328 1 92.19 244 GLN A CA 1
ATOM 1924 C C . GLN A 1 244 ? 7.645 -1.729 -7.605 1 92.19 244 GLN A C 1
ATOM 1926 O O . GLN A 1 244 ? 8.602 -2.482 -7.793 1 92.19 244 GLN A O 1
ATOM 1931 N N . GLN A 1 245 ? 6.688 -1.535 -8.398 1 90.56 245 GLN A N 1
ATOM 1932 C CA . GLN A 1 245 ? 6.664 -2.275 -9.656 1 90.56 245 GLN A CA 1
ATOM 1933 C C . GLN A 1 245 ? 7.816 -1.854 -10.562 1 90.56 245 GLN A C 1
ATOM 1935 O O . GLN A 1 245 ? 8.438 -2.693 -11.219 1 90.56 245 GLN A O 1
ATOM 1940 N N . MET A 1 246 ? 8.102 -0.621 -10.539 1 88.06 246 MET A N 1
ATOM 1941 C CA . MET A 1 246 ? 9.172 -0.104 -11.391 1 88.06 246 MET A CA 1
ATOM 1942 C C . MET A 1 246 ? 10.539 -0.514 -10.867 1 88.06 246 MET A C 1
ATOM 1944 O O . MET A 1 246 ? 11.484 -0.676 -11.633 1 88.06 246 MET A O 1
ATOM 1948 N N . GLY A 1 247 ? 10.695 -0.659 -9.57 1 82.88 247 GLY A N 1
ATOM 1949 C CA . GLY A 1 247 ? 11.969 -0.912 -8.898 1 82.88 247 GLY A CA 1
ATOM 1950 C C . GLY A 1 247 ? 12.531 -2.289 -9.195 1 82.88 247 GLY A C 1
ATOM 1951 O O . GLY A 1 247 ? 13.742 -2.504 -9.094 1 82.88 247 GLY A O 1
ATOM 1952 N N . ILE A 1 248 ? 11.719 -3.154 -9.492 1 66.5 248 ILE A N 1
ATOM 1953 C CA . ILE A 1 248 ? 12.164 -4.516 -9.758 1 66.5 248 ILE A CA 1
ATOM 1954 C C . ILE A 1 248 ? 13.125 -4.527 -10.945 1 66.5 248 ILE A C 1
ATOM 1956 O O . ILE A 1 248 ? 14.008 -5.383 -11.031 1 66.5 248 ILE A O 1
ATOM 1960 N N . HIS A 1 249 ? 13.062 -3.514 -11.633 1 61.69 249 HIS A N 1
ATOM 1961 C CA . HIS A 1 249 ? 13.852 -3.463 -12.859 1 61.69 249 HIS A CA 1
ATOM 1962 C C . HIS A 1 249 ? 15.008 -2.48 -12.727 1 61.69 249 HIS A C 1
ATOM 1964 O O . HIS A 1 249 ? 15.805 -2.324 -13.656 1 61.69 249 HIS A O 1
ATOM 1970 N N . GLU A 1 250 ? 15.023 -1.951 -11.555 1 63.12 250 GLU A N 1
ATOM 1971 C CA . GLU A 1 250 ? 16.062 -0.931 -11.406 1 63.12 250 GLU A CA 1
ATOM 1972 C C . GLU A 1 250 ? 17.297 -1.501 -10.734 1 63.12 250 GLU A C 1
ATOM 1974 O O . GLU A 1 250 ? 17.219 -2.078 -9.648 1 63.12 250 GLU A O 1
ATOM 1979 N N . PRO A 1 251 ? 18.328 -1.437 -11.531 1 62.62 251 PRO A N 1
ATOM 1980 C CA . PRO A 1 251 ? 19.562 -1.94 -10.938 1 62.62 251 PRO A CA 1
ATOM 1981 C C . PRO A 1 251 ? 20.016 -1.118 -9.734 1 62.62 251 PRO A C 1
ATOM 1983 O O . PRO A 1 251 ? 19.906 0.11 -9.742 1 62.62 251 PRO A O 1
ATOM 1986 N N . ALA A 1 252 ? 20.359 -1.714 -8.648 1 61 252 ALA A N 1
ATOM 1987 C CA . ALA A 1 252 ? 20.812 -1.021 -7.445 1 61 252 ALA A CA 1
ATOM 1988 C C . ALA A 1 252 ? 22.234 -0.493 -7.617 1 61 252 ALA A C 1
ATOM 1990 O O . ALA A 1 252 ? 22.578 0.578 -7.105 1 61 252 ALA A O 1
ATOM 1991 N N . HIS A 1 253 ? 23.062 -1.318 -8.258 1 58.66 253 HIS A N 1
ATOM 1992 C CA . HIS A 1 253 ? 24.469 -0.96 -8.281 1 58.66 253 HIS A CA 1
ATOM 1993 C C . HIS A 1 253 ? 24.875 -0.417 -9.648 1 58.66 253 HIS A C 1
ATOM 1995 O O . HIS A 1 253 ? 24.953 -1.171 -10.625 1 58.66 253 HIS A O 1
ATOM 2001 N N . ALA A 1 254 ? 24 0.485 -10.156 1 55.94 254 ALA A N 1
ATOM 2002 C CA . ALA A 1 254 ? 24.406 0.936 -11.484 1 55.94 254 ALA A CA 1
ATOM 2003 C C . ALA A 1 254 ? 25.562 1.928 -11.391 1 55.94 254 ALA A C 1
ATOM 2005 O O . ALA A 1 254 ? 25.688 2.656 -10.406 1 55.94 254 ALA A O 1
ATOM 2006 N N . GLU A 1 255 ? 26.516 1.793 -12.234 1 56.5 255 GLU A N 1
ATOM 2007 C CA . GLU A 1 255 ? 27.703 2.605 -12.492 1 56.5 255 GLU A CA 1
ATOM 2008 C C . GLU A 1 255 ? 27.359 4.094 -12.508 1 56.5 255 GLU A C 1
ATOM 2010 O O . GLU A 1 255 ? 26.188 4.465 -12.438 1 56.5 255 GLU A O 1
ATOM 2015 N N . ASP A 1 256 ? 28.328 4.984 -12.789 1 58.22 256 ASP A N 1
ATOM 2016 C CA . ASP A 1 256 ? 28.578 6.422 -12.734 1 58.22 256 ASP A CA 1
ATOM 2017 C C . ASP A 1 256 ? 27.422 7.195 -13.367 1 58.22 256 ASP A C 1
ATOM 2019 O O . ASP A 1 256 ? 26.969 8.211 -12.828 1 58.22 256 ASP A O 1
ATOM 2023 N N . SER A 1 257 ? 26.938 6.875 -14.609 1 64.31 257 SER A N 1
ATOM 2024 C CA . SER A 1 257 ? 26 7.766 -15.305 1 64.31 257 SER A CA 1
ATOM 2025 C C . SER A 1 257 ? 24.641 7.113 -15.484 1 64.31 257 SER A C 1
ATOM 2027 O O . SER A 1 257 ? 24.453 6.301 -16.391 1 64.31 257 SER A O 1
ATOM 2029 N N . ARG A 1 258 ? 23.656 7.355 -14.539 1 68.06 258 ARG A N 1
ATOM 2030 C CA . ARG A 1 258 ? 22.328 6.781 -14.672 1 68.06 258 ARG A CA 1
ATOM 2031 C C . ARG A 1 258 ? 21.516 7.539 -15.711 1 68.06 258 ARG A C 1
ATOM 2033 O O . ARG A 1 258 ? 21.578 8.766 -15.789 1 68.06 258 ARG A O 1
ATOM 2040 N N . PRO A 1 259 ? 20.828 6.758 -16.516 1 77.81 259 PRO A N 1
ATOM 2041 C CA . PRO A 1 259 ? 19.922 7.398 -17.484 1 77.81 259 PRO A CA 1
ATOM 2042 C C . PRO A 1 259 ? 18.828 8.227 -16.797 1 77.81 259 PRO A C 1
ATOM 2044 O O . PRO A 1 259 ? 18.594 8.07 -15.594 1 77.81 259 PRO A O 1
ATOM 2047 N N . ALA A 1 260 ? 18.312 9.133 -17.484 1 74.38 260 ALA A N 1
ATOM 2048 C CA . ALA A 1 260 ? 17.328 10.078 -17 1 74.38 260 ALA A CA 1
ATOM 2049 C C . ALA A 1 260 ? 16.125 9.359 -16.375 1 74.38 260 ALA A C 1
ATOM 2051 O O . ALA A 1 260 ? 15.594 9.789 -15.352 1 74.38 260 ALA A O 1
ATOM 2052 N N . HIS A 1 261 ? 15.797 8.258 -16.922 1 77.56 261 HIS A N 1
ATOM 2053 C CA . HIS A 1 261 ? 14.641 7.512 -16.438 1 77.56 261 HIS A CA 1
ATOM 2054 C C . HIS A 1 261 ? 14.938 6.891 -15.07 1 77.56 261 HIS A C 1
ATOM 2056 O O . HIS A 1 261 ? 14.055 6.848 -14.203 1 77.56 261 HIS A O 1
ATOM 2062 N N . SER A 1 262 ? 16.125 6.508 -14.922 1 83.94 262 SER A N 1
ATOM 2063 C CA . SER A 1 262 ? 16.531 5.934 -13.641 1 83.94 262 SER A CA 1
ATOM 2064 C C . SER A 1 262 ? 16.562 6.996 -12.547 1 83.94 262 SER A C 1
ATOM 2066 O O . SER A 1 262 ? 16.172 6.738 -11.406 1 83.94 262 SER A O 1
ATOM 2068 N N . MET A 1 263 ? 16.938 8.18 -12.961 1 87.81 263 MET A N 1
ATOM 2069 C CA . MET A 1 263 ? 16.953 9.281 -12.008 1 87.81 263 MET A CA 1
ATOM 2070 C C . MET A 1 263 ? 15.539 9.672 -11.602 1 87.81 263 MET A C 1
ATOM 2072 O O . MET A 1 263 ? 15.273 9.938 -10.422 1 87.81 263 MET A O 1
ATOM 2076 N N . ALA A 1 264 ? 14.656 9.734 -12.586 1 89.88 264 ALA A N 1
ATOM 2077 C CA . ALA A 1 264 ? 13.258 10.047 -12.305 1 89.88 264 ALA A CA 1
ATOM 2078 C C . ALA A 1 264 ? 12.641 9.016 -11.375 1 89.88 264 ALA A C 1
ATOM 2080 O O . ALA A 1 264 ? 11.82 9.352 -10.516 1 89.88 264 ALA A O 1
ATOM 2081 N N . TYR A 1 265 ? 13.055 7.762 -11.547 1 92.56 265 TYR A N 1
ATOM 2082 C CA . TYR A 1 265 ? 12.578 6.699 -10.672 1 92.56 265 TYR A CA 1
ATOM 2083 C C . TYR A 1 265 ? 13.055 6.918 -9.242 1 92.56 265 TYR A C 1
ATOM 2085 O O . TYR A 1 265 ? 12.258 6.852 -8.297 1 92.56 265 TYR A O 1
ATOM 2093 N N . LEU A 1 266 ? 14.328 7.164 -9.109 1 93.19 266 LEU A N 1
ATOM 2094 C CA . LEU A 1 266 ? 14.891 7.336 -7.777 1 93.19 266 LEU A CA 1
ATOM 2095 C C . LEU A 1 266 ? 14.273 8.539 -7.074 1 93.19 266 LEU A C 1
ATOM 2097 O O . LEU A 1 266 ? 13.984 8.484 -5.879 1 93.19 266 LEU A O 1
ATOM 2101 N N . LYS A 1 267 ? 14.039 9.578 -7.805 1 94.62 267 LYS A N 1
ATOM 2102 C CA . LYS A 1 267 ? 13.398 10.758 -7.238 1 94.62 267 LYS A CA 1
ATOM 2103 C C . LYS A 1 267 ? 11.961 10.453 -6.82 1 94.62 267 LYS A C 1
ATOM 2105 O O . LYS A 1 267 ? 11.508 10.914 -5.77 1 94.62 267 LYS A O 1
ATOM 2110 N N . SER A 1 268 ? 11.25 9.719 -7.664 1 96.12 268 SER A N 1
ATOM 2111 C CA . SER A 1 268 ? 9.883 9.328 -7.34 1 96.12 268 SER A CA 1
ATOM 2112 C C . SER A 1 268 ? 9.844 8.406 -6.125 1 96.12 268 SER A C 1
ATOM 2114 O O . SER A 1 268 ? 8.93 8.484 -5.309 1 96.12 268 SER A O 1
ATOM 2116 N N . TRP A 1 269 ? 10.852 7.48 -6.066 1 96.25 269 TRP A N 1
ATOM 2117 C CA . TRP A 1 269 ? 10.953 6.613 -4.898 1 96.25 269 TRP A CA 1
ATOM 2118 C C . TRP A 1 269 ? 11.117 7.434 -3.621 1 96.25 269 TRP A C 1
ATOM 2120 O O . TRP A 1 269 ? 10.43 7.188 -2.627 1 96.25 269 TRP A O 1
ATOM 2130 N N . LEU A 1 270 ? 11.953 8.422 -3.662 1 96.81 270 LEU A N 1
ATOM 2131 C CA . LEU A 1 270 ? 12.203 9.289 -2.516 1 96.81 270 LEU A CA 1
ATOM 2132 C C . LEU A 1 270 ? 10.961 10.094 -2.162 1 96.81 270 LEU A C 1
ATOM 2134 O O . LEU A 1 270 ? 10.648 10.281 -0.984 1 96.81 270 LEU A O 1
ATOM 2138 N N . ALA A 1 271 ? 10.32 10.594 -3.174 1 97.5 271 ALA A N 1
ATOM 2139 C CA . ALA A 1 271 ? 9.078 11.328 -2.955 1 97.5 271 ALA A CA 1
ATOM 2140 C C . ALA A 1 271 ? 8.039 10.453 -2.246 1 97.5 271 ALA A C 1
ATOM 2142 O O . ALA A 1 271 ? 7.375 10.906 -1.312 1 97.5 271 ALA A O 1
ATOM 2143 N N . CYS A 1 272 ? 7.887 9.188 -2.699 1 98.06 272 CYS A N 1
ATOM 2144 C CA . CYS A 1 272 ? 6.977 8.258 -2.045 1 98.06 272 CYS A CA 1
ATOM 2145 C C . CYS A 1 272 ? 7.391 8.023 -0.595 1 98.06 272 CYS A C 1
ATOM 2147 O O . CYS A 1 272 ? 6.539 7.969 0.295 1 98.06 272 CYS A O 1
ATOM 2149 N N . PHE A 1 273 ? 8.695 7.898 -0.403 1 97.69 273 PHE A N 1
ATOM 2150 C CA . PHE A 1 273 ? 9.242 7.633 0.924 1 97.69 273 PHE A CA 1
ATOM 2151 C C . PHE A 1 273 ? 8.836 8.727 1.903 1 97.69 273 PHE A C 1
ATOM 2153 O O . PHE A 1 273 ? 8.352 8.438 2.998 1 97.69 273 PHE A O 1
ATOM 2160 N N . VAL A 1 274 ? 8.891 9.945 1.513 1 97.56 274 VAL A N 1
ATOM 2161 C CA . VAL A 1 274 ? 8.648 11.078 2.393 1 97.56 274 VAL A CA 1
ATOM 2162 C C . VAL A 1 274 ? 7.152 11.344 2.51 1 97.56 274 VAL A C 1
ATOM 2164 O O . VAL A 1 274 ? 6.602 11.352 3.613 1 97.56 274 VAL A O 1
ATOM 2167 N N . ILE A 1 275 ? 6.48 11.492 1.435 1 97.94 275 ILE A N 1
ATOM 2168 C CA . ILE A 1 275 ? 5.094 11.938 1.418 1 97.94 275 ILE A CA 1
ATOM 2169 C C . ILE A 1 275 ? 4.188 10.836 1.964 1 97.94 275 ILE A C 1
ATOM 2171 O O . ILE A 1 275 ? 3.238 11.109 2.699 1 97.94 275 ILE A O 1
ATOM 2175 N N . SER A 1 276 ? 4.469 9.57 1.597 1 98.19 276 SER A N 1
ATOM 2176 C CA . SER A 1 276 ? 3.631 8.484 2.094 1 98.19 276 SER A CA 1
ATOM 2177 C C . SER A 1 276 ? 3.762 8.336 3.605 1 98.19 276 SER A C 1
ATOM 2179 O O . SER A 1 276 ? 2.779 8.047 4.293 1 98.19 276 SER A O 1
ATOM 2181 N N . THR A 1 277 ? 4.949 8.508 4.109 1 97.75 277 THR A N 1
ATOM 2182 C CA . THR A 1 277 ? 5.152 8.406 5.551 1 97.75 277 THR A CA 1
ATOM 2183 C C . THR A 1 277 ? 4.469 9.555 6.277 1 97.75 277 THR A C 1
ATOM 2185 O O . THR A 1 277 ? 3.863 9.359 7.336 1 97.75 277 THR A O 1
ATOM 2188 N N . GLU A 1 278 ? 4.594 10.719 5.734 1 97 278 GLU A N 1
ATOM 2189 C CA . GLU A 1 278 ? 3.908 11.867 6.32 1 97 278 GLU A CA 1
ATOM 2190 C C . GLU A 1 278 ? 2.402 11.633 6.398 1 97 278 GLU A C 1
ATOM 2192 O O . GLU A 1 278 ? 1.783 11.875 7.434 1 97 278 GLU A O 1
ATOM 2197 N N . LEU A 1 279 ? 1.895 11.18 5.359 1 96.94 279 LEU A N 1
ATOM 2198 C CA . LEU A 1 279 ? 0.456 10.938 5.301 1 96.94 279 LEU A CA 1
ATOM 2199 C C . LEU A 1 279 ? 0.049 9.828 6.266 1 96.94 279 LEU A C 1
ATOM 2201 O O . LEU A 1 279 ? -0.987 9.922 6.926 1 96.94 279 LEU A O 1
ATOM 2205 N N . ALA A 1 280 ? 0.853 8.789 6.273 1 96.12 280 ALA A N 1
ATOM 2206 C CA . ALA A 1 280 ? 0.574 7.676 7.18 1 96.12 280 ALA A CA 1
ATOM 2207 C C . ALA A 1 280 ? 0.579 8.141 8.633 1 96.12 280 ALA A C 1
ATOM 2209 O O . ALA A 1 280 ? -0.313 7.785 9.406 1 96.12 280 ALA A O 1
ATOM 2210 N N . THR A 1 281 ? 1.467 8.938 9 1 94.94 281 THR A N 1
ATOM 2211 C CA . THR A 1 281 ? 1.586 9.422 10.367 1 94.94 281 THR A CA 1
ATOM 2212 C C . THR A 1 281 ? 0.442 10.375 10.703 1 94.94 281 THR A C 1
ATOM 2214 O O . THR A 1 281 ? -0.049 10.391 11.828 1 94.94 281 THR A O 1
ATOM 2217 N N . ASP A 1 282 ? 0.056 11.148 9.719 1 94.38 282 ASP A N 1
ATOM 2218 C CA . ASP A 1 282 ? -1.039 12.086 9.922 1 94.38 282 ASP A CA 1
ATOM 2219 C C . ASP A 1 282 ? -2.342 11.359 10.242 1 94.38 282 ASP A C 1
ATOM 2221 O O . ASP A 1 282 ? -3.16 11.844 11.023 1 94.38 282 ASP A O 1
ATOM 2225 N N . HIS A 1 283 ? -2.48 10.195 9.672 1 92.81 283 HIS A N 1
ATOM 2226 C CA . HIS A 1 283 ? -3.748 9.484 9.805 1 92.81 283 HIS A CA 1
ATOM 2227 C C . HIS A 1 283 ? -3.619 8.289 10.75 1 92.81 283 HIS A C 1
ATOM 2229 O O . HIS A 1 283 ? -4.613 7.645 11.078 1 92.81 283 HIS A O 1
ATOM 2235 N N . GLY A 1 284 ? -2.436 8.031 11.18 1 91 284 GLY A N 1
ATOM 2236 C CA . GLY A 1 284 ? -2.215 6.891 12.047 1 91 284 GLY A CA 1
ATOM 2237 C C . GLY A 1 284 ? -2.244 5.566 11.312 1 91 284 GLY A C 1
ATOM 2238 O O . GLY A 1 284 ? -2.633 4.543 11.875 1 91 284 GLY A O 1
ATOM 2239 N N . PHE A 1 285 ? -1.912 5.555 10.031 1 93.12 285 PHE A N 1
ATOM 2240 C CA . PHE A 1 285 ? -1.866 4.348 9.211 1 93.12 285 PHE A CA 1
ATOM 2241 C C . PHE A 1 285 ? -0.461 3.76 9.188 1 93.12 285 PHE A C 1
ATOM 2243 O O . PHE A 1 285 ? 0.51 4.445 9.516 1 93.12 285 PHE A O 1
ATOM 2250 N N . PRO A 1 286 ? -0.375 2.455 8.867 1 93.19 286 PRO A N 1
ATOM 2251 C CA . PRO A 1 286 ? 0.971 1.903 8.695 1 93.19 286 PRO A CA 1
ATOM 2252 C C . PRO A 1 286 ? 1.723 2.523 7.523 1 93.19 286 PRO A C 1
ATOM 2254 O O . PRO A 1 286 ? 1.194 2.582 6.41 1 93.19 286 PRO A O 1
ATOM 2257 N N . PRO A 1 287 ? 2.906 2.975 7.816 1 95.75 287 PRO A N 1
ATOM 2258 C CA . PRO A 1 287 ? 3.668 3.52 6.691 1 95.75 287 PRO A CA 1
ATOM 2259 C C . PRO A 1 287 ? 3.943 2.48 5.605 1 95.75 287 PRO A C 1
ATOM 2261 O O . PRO A 1 287 ? 4.543 1.438 5.883 1 95.75 287 PRO A O 1
ATOM 2264 N N . PRO A 1 288 ? 3.602 2.779 4.395 1 95.38 288 PRO A N 1
ATOM 2265 C CA . PRO A 1 288 ? 3.646 1.754 3.35 1 95.38 288 PRO A CA 1
ATOM 2266 C C . PRO A 1 288 ? 5.074 1.381 2.951 1 95.38 288 PRO A C 1
ATOM 2268 O O . PRO A 1 288 ? 5.305 0.287 2.43 1 95.38 288 PRO A O 1
ATOM 2271 N N . MET A 1 289 ? 6.012 2.203 3.186 1 94.88 289 MET A N 1
ATOM 2272 C CA . MET A 1 289 ? 7.363 1.937 2.703 1 94.88 289 MET A CA 1
ATOM 2273 C C . MET A 1 289 ? 8.266 1.473 3.84 1 94.88 289 MET A C 1
ATOM 2275 O O . MET A 1 289 ? 9.492 1.445 3.695 1 94.88 289 MET A O 1
ATOM 2279 N N . SER A 1 290 ? 7.715 1.095 4.949 1 93.25 290 SER A N 1
ATOM 2280 C CA . SER A 1 290 ? 8.484 0.711 6.129 1 93.25 290 SER A CA 1
ATOM 2281 C C . SER A 1 290 ? 9.367 -0.498 5.848 1 93.25 290 SER A C 1
ATOM 2283 O O . SER A 1 290 ? 10.508 -0.558 6.305 1 93.25 290 SER A O 1
ATOM 2285 N N . LEU A 1 291 ? 8.883 -1.469 5.043 1 89.5 291 LEU A N 1
ATOM 2286 C CA . LEU A 1 291 ? 9.602 -2.713 4.793 1 89.5 291 LEU A CA 1
ATOM 2287 C C . LEU A 1 291 ? 10.812 -2.471 3.898 1 89.5 291 LEU A C 1
ATOM 2289 O O . LEU A 1 291 ? 11.742 -3.277 3.875 1 89.5 291 LEU A O 1
ATOM 2293 N N . VAL A 1 292 ? 10.812 -1.355 3.205 1 89 292 VAL A N 1
ATOM 2294 C CA . VAL A 1 292 ? 11.906 -1.098 2.279 1 89 292 VAL A CA 1
ATOM 2295 C C . VAL A 1 292 ? 12.703 0.122 2.744 1 89 292 VAL A C 1
ATOM 2297 O O . VAL A 1 292 ? 13.492 0.68 1.984 1 89 292 VAL A O 1
ATOM 2300 N N . ALA A 1 293 ? 12.484 0.563 3.922 1 90.38 293 ALA A N 1
ATOM 2301 C CA . ALA A 1 293 ? 13.156 1.74 4.461 1 90.38 293 ALA A CA 1
ATOM 2302 C C . ALA A 1 293 ? 14.672 1.569 4.422 1 90.38 293 ALA A C 1
ATOM 2304 O O . ALA A 1 293 ? 15.414 2.551 4.312 1 90.38 293 ALA A O 1
ATOM 2305 N N . GLY A 1 294 ? 15.156 0.312 4.41 1 86.81 294 GLY A N 1
ATOM 2306 C CA . GLY A 1 294 ? 16.578 0.018 4.402 1 86.81 294 GLY A CA 1
ATOM 2307 C C . GLY A 1 294 ? 17.266 0.394 3.1 1 86.81 294 GLY A C 1
ATOM 2308 O O . GLY A 1 294 ? 18.484 0.479 3.035 1 86.81 294 GLY A O 1
ATOM 2309 N N . ARG A 1 295 ? 16.531 0.732 2.119 1 87.31 295 ARG A N 1
ATOM 2310 C CA . ARG A 1 295 ? 17.078 1.104 0.818 1 87.31 295 ARG A CA 1
ATOM 2311 C C . ARG A 1 295 ? 17.469 2.574 0.791 1 87.31 295 ARG A C 1
ATOM 2313 O O . ARG A 1 295 ? 18.156 3.02 -0.129 1 87.31 295 ARG A O 1
ATOM 2320 N N . LEU A 1 296 ? 17.094 3.363 1.769 1 92.31 296 LEU A N 1
ATOM 2321 C CA . LEU A 1 296 ? 17.297 4.809 1.781 1 92.31 296 LEU A CA 1
ATOM 2322 C C . LEU A 1 296 ? 18.781 5.148 1.627 1 92.31 296 LEU A C 1
ATOM 2324 O O . LEU A 1 296 ? 19.141 6.035 0.851 1 92.31 296 LEU A O 1
ATOM 2328 N N . PRO A 1 297 ? 19.703 4.391 2.287 1 89.38 297 PRO A N 1
ATOM 2329 C CA . PRO A 1 297 ? 21.125 4.73 2.115 1 89.38 297 PRO A CA 1
ATOM 2330 C C . PRO A 1 297 ? 21.594 4.543 0.678 1 89.38 297 PRO A C 1
ATOM 2332 O O . PRO A 1 297 ? 22.422 5.324 0.191 1 89.38 297 PRO A O 1
ATOM 2335 N N . ILE A 1 298 ? 21.094 3.553 0.019 1 85.5 298 ILE A N 1
ATOM 2336 C CA . ILE A 1 298 ? 21.469 3.299 -1.367 1 85.5 298 ILE A CA 1
ATOM 2337 C C . ILE A 1 298 ? 20.938 4.418 -2.26 1 85.5 298 ILE A C 1
ATOM 2339 O O . ILE A 1 298 ? 21.641 4.914 -3.137 1 85.5 298 ILE A O 1
ATOM 2343 N N . VAL A 1 299 ? 19.75 4.82 -2.041 1 90.19 299 VAL A N 1
ATOM 2344 C CA . VAL A 1 299 ? 19.141 5.898 -2.816 1 90.19 299 VAL A CA 1
ATOM 2345 C C . VAL A 1 299 ? 19.891 7.203 -2.555 1 90.19 299 VAL A C 1
ATOM 2347 O O . VAL A 1 299 ? 20.156 7.973 -3.482 1 90.19 299 VAL A O 1
ATOM 2350 N N . LYS A 1 300 ? 20.234 7.418 -1.296 1 92.44 300 LYS A N 1
ATOM 2351 C CA . LYS A 1 300 ? 20.969 8.609 -0.912 1 92.44 300 LYS A CA 1
ATOM 2352 C C . LYS A 1 300 ? 22.328 8.664 -1.614 1 92.44 300 LYS A C 1
ATOM 2354 O O . LYS A 1 300 ? 22.766 9.734 -2.041 1 92.44 300 LYS A O 1
ATOM 2359 N N . SER A 1 301 ? 22.953 7.555 -1.805 1 88.88 301 SER A N 1
ATOM 2360 C CA . SER A 1 301 ? 24.266 7.512 -2.451 1 88.88 301 SER A CA 1
ATOM 2361 C C . SER A 1 301 ? 24.188 7.965 -3.904 1 88.88 301 SER A C 1
ATOM 2363 O O . SER A 1 301 ? 25.125 8.57 -4.426 1 88.88 301 SER A O 1
ATOM 2365 N N . HIS A 1 302 ? 23.062 7.766 -4.488 1 86.94 302 HIS A N 1
ATOM 2366 C CA . HIS A 1 302 ? 22.906 8.125 -5.895 1 86.94 302 HIS A CA 1
ATOM 2367 C C . HIS A 1 302 ? 22.422 9.562 -6.039 1 86.94 302 HIS A C 1
ATOM 2369 O O . HIS A 1 302 ? 22.719 10.227 -7.035 1 86.94 302 HIS A O 1
ATOM 2375 N N . LEU A 1 303 ? 21.703 10.07 -4.965 1 91.5 303 LEU A N 1
ATOM 2376 C CA . LEU A 1 303 ? 21.031 11.352 -5.121 1 91.5 303 LEU A CA 1
ATOM 2377 C C . LEU A 1 303 ? 21.578 12.383 -4.141 1 91.5 303 LEU A C 1
ATOM 2379 O O . LEU A 1 303 ? 21.031 13.477 -4.004 1 91.5 303 LEU A O 1
ATOM 2383 N N . GLN A 1 304 ? 22.609 12.148 -3.521 1 90.38 304 GLN A N 1
ATOM 2384 C CA . GLN A 1 304 ? 23.141 12.969 -2.436 1 90.38 304 GLN A CA 1
ATOM 2385 C C . GLN A 1 304 ? 23.328 14.414 -2.883 1 90.38 304 GLN A C 1
ATOM 2387 O O . GLN A 1 304 ? 22.969 15.344 -2.158 1 90.38 304 GLN A O 1
ATOM 2392 N N . SER A 1 305 ? 23.75 14.609 -4.102 1 89.94 305 SER A N 1
ATOM 2393 C CA . SER A 1 305 ? 24.094 15.953 -4.57 1 89.94 305 SER A CA 1
ATOM 2394 C C . SER A 1 305 ? 22.859 16.672 -5.102 1 89.94 305 SER A C 1
ATOM 2396 O O . SER A 1 305 ? 22.891 17.891 -5.285 1 89.94 305 SER A O 1
ATOM 2398 N N . HIS A 1 306 ? 21.812 16 -5.184 1 90 306 HIS A N 1
ATOM 2399 C CA . HIS A 1 306 ? 20.625 16.594 -5.809 1 90 306 HIS A CA 1
ATOM 2400 C C . HIS A 1 306 ? 19.734 17.266 -4.773 1 90 306 HIS A C 1
ATOM 2402 O O . HIS A 1 306 ? 18.875 18.062 -5.129 1 90 306 HIS A O 1
ATOM 2408 N N . PHE A 1 307 ? 19.969 16.953 -3.504 1 93.25 307 PHE A N 1
ATOM 2409 C CA . PHE A 1 307 ? 19.125 17.484 -2.449 1 93.25 307 PHE A CA 1
ATOM 2410 C C . PHE A 1 307 ? 19.969 18.109 -1.342 1 93.25 307 PHE A C 1
ATOM 2412 O O . PHE A 1 307 ? 21.156 17.797 -1.207 1 93.25 307 PHE A O 1
ATOM 2419 N N . SER A 1 308 ? 19.328 19.031 -0.608 1 89.94 308 SER A N 1
ATOM 2420 C CA . SER A 1 308 ? 20 19.719 0.492 1 89.94 308 SER A CA 1
ATOM 2421 C C . SER A 1 308 ? 20.188 18.781 1.688 1 89.94 308 SER A C 1
ATOM 2423 O O . SER A 1 308 ? 19.484 17.781 1.804 1 89.94 308 SER A O 1
ATOM 2425 N N . ASP A 1 309 ? 21.062 19.078 2.574 1 88.12 309 ASP A N 1
ATOM 2426 C CA . ASP A 1 309 ? 21.266 18.328 3.805 1 88.12 309 ASP A CA 1
ATOM 2427 C C . ASP A 1 309 ? 20.016 18.344 4.688 1 88.12 309 ASP A C 1
ATOM 2429 O O . ASP A 1 309 ? 19.734 17.375 5.387 1 88.12 309 ASP A O 1
ATOM 2433 N N . GLU A 1 310 ? 19.422 19.438 4.609 1 89.19 310 GLU A N 1
ATOM 2434 C CA . GLU A 1 310 ? 18.188 19.547 5.383 1 89.19 310 GLU A CA 1
ATOM 2435 C C . GLU A 1 310 ? 17.141 18.547 4.895 1 89.19 310 GLU A C 1
ATOM 2437 O O . GLU A 1 310 ? 16.406 17.969 5.695 1 89.19 310 GLU A O 1
ATOM 2442 N N . PHE A 1 311 ? 17.109 18.438 3.662 1 92.62 311 PHE A N 1
ATOM 2443 C CA . PHE A 1 311 ? 16.156 17.5 3.104 1 92.62 311 PHE A CA 1
ATOM 2444 C C . PHE A 1 311 ? 16.484 16.078 3.559 1 92.62 311 PHE A C 1
ATOM 2446 O O . PHE A 1 311 ? 15.578 15.312 3.918 1 92.62 311 PHE A O 1
ATOM 2453 N N . TRP A 1 312 ? 17.688 15.68 3.504 1 93.19 312 TRP A N 1
ATOM 2454 C CA . TRP A 1 312 ? 18.078 14.336 3.928 1 93.19 312 TRP A CA 1
ATOM 2455 C C . TRP A 1 312 ? 17.812 14.141 5.414 1 93.19 312 TRP A C 1
ATOM 2457 O O . TRP A 1 312 ? 17.484 13.031 5.848 1 93.19 312 TRP A O 1
ATOM 2467 N N . ALA A 1 313 ? 17.984 15.25 6.191 1 92.19 313 ALA A N 1
ATOM 2468 C CA . ALA A 1 313 ? 17.609 15.172 7.602 1 92.19 313 ALA A CA 1
ATOM 2469 C C . ALA A 1 313 ? 16.125 14.883 7.773 1 92.19 313 ALA A C 1
ATOM 2471 O O . ALA A 1 313 ? 15.727 14.156 8.688 1 92.19 313 ALA A O 1
ATOM 2472 N N . ARG A 1 314 ? 15.336 15.453 6.945 1 93.62 314 ARG A N 1
ATOM 2473 C CA . ARG A 1 314 ? 13.898 15.188 6.977 1 93.62 314 ARG A CA 1
ATOM 2474 C C . ARG A 1 314 ? 13.594 13.734 6.629 1 93.62 314 ARG A C 1
ATOM 2476 O O . ARG A 1 314 ? 12.672 13.141 7.18 1 93.62 314 ARG A O 1
ATOM 2483 N N . CYS A 1 315 ? 14.359 13.164 5.684 1 95.44 315 CYS A N 1
ATOM 2484 C CA . CYS A 1 315 ? 14.211 11.75 5.348 1 95.44 315 CYS A CA 1
ATOM 2485 C C . CYS A 1 315 ? 14.5 10.867 6.555 1 95.44 315 CYS A C 1
ATOM 2487 O O . CYS A 1 315 ? 13.805 9.883 6.789 1 95.44 315 CYS A O 1
ATOM 2489 N N . GLU A 1 316 ? 15.461 11.258 7.301 1 94.25 316 GLU A N 1
ATOM 2490 C CA . GLU A 1 316 ? 15.797 10.5 8.5 1 94.25 316 GLU A CA 1
ATOM 2491 C C . GLU A 1 316 ? 14.688 10.586 9.539 1 94.25 316 GLU A C 1
ATOM 2493 O O . GLU A 1 316 ? 14.422 9.617 10.258 1 94.25 316 GLU A O 1
ATOM 2498 N N . LEU A 1 317 ? 14.102 11.734 9.609 1 95.25 317 LEU A N 1
ATOM 2499 C CA . LEU A 1 317 ? 12.953 11.898 10.492 1 95.25 317 LEU A CA 1
ATOM 2500 C C . LEU A 1 317 ? 11.82 10.961 10.094 1 95.25 317 LEU A C 1
ATOM 2502 O O . LEU A 1 317 ? 11.133 10.398 10.953 1 95.25 317 LEU A O 1
ATOM 2506 N N . GLN A 1 318 ? 11.625 10.82 8.781 1 96.75 318 GLN A N 1
ATOM 2507 C CA . GLN A 1 318 ? 10.602 9.898 8.297 1 96.75 318 GLN A CA 1
ATOM 2508 C C . GLN A 1 318 ? 10.938 8.461 8.664 1 96.75 318 GLN A C 1
ATOM 2510 O O . GLN A 1 318 ? 10.047 7.684 9.031 1 96.75 318 GLN A O 1
ATOM 2515 N N . GLN A 1 319 ? 12.156 8.109 8.555 1 96.12 319 GLN A N 1
ATOM 2516 C CA . GLN A 1 319 ? 12.586 6.777 8.969 1 96.12 319 GLN A CA 1
ATOM 2517 C C . GLN A 1 319 ? 12.297 6.539 10.445 1 96.12 319 GLN A C 1
ATOM 2519 O O . GLN A 1 319 ? 11.883 5.441 10.828 1 96.12 319 GLN A O 1
ATOM 2524 N N . HIS A 1 320 ? 12.57 7.566 11.195 1 96.19 320 HIS A N 1
ATOM 2525 C CA . HIS A 1 320 ? 12.258 7.48 12.617 1 96.19 320 HIS A CA 1
ATOM 2526 C C . HIS A 1 320 ? 10.773 7.258 12.844 1 96.19 320 HIS A C 1
ATOM 2528 O O . HIS A 1 320 ? 10.383 6.461 13.703 1 96.19 320 HIS A O 1
ATOM 2534 N N . SER A 1 321 ? 9.961 7.969 12.117 1 96.25 321 SER A N 1
ATOM 2535 C CA . SER A 1 321 ? 8.516 7.812 12.242 1 96.25 321 SER A CA 1
ATOM 2536 C C . SER A 1 321 ? 8.078 6.395 11.883 1 96.25 321 SER A C 1
ATOM 2538 O O . SER A 1 321 ? 7.156 5.852 12.484 1 96.25 321 SER A O 1
ATOM 2540 N N . MET A 1 322 ? 8.672 5.816 10.875 1 95.62 322 MET A N 1
ATOM 2541 C CA . MET A 1 322 ? 8.383 4.434 10.5 1 95.62 322 MET A CA 1
ATOM 2542 C C . MET A 1 322 ? 8.734 3.48 11.641 1 95.62 322 MET A C 1
ATOM 2544 O O . MET A 1 322 ? 7.973 2.561 11.945 1 95.62 322 MET A O 1
ATOM 2548 N N . ARG A 1 323 ? 9.82 3.721 12.289 1 93.25 323 ARG A N 1
ATOM 2549 C CA . ARG A 1 323 ? 10.25 2.885 13.398 1 93.25 323 ARG A CA 1
ATOM 2550 C C . ARG A 1 323 ? 9.289 2.996 14.578 1 93.25 323 ARG A C 1
ATOM 2552 O O . ARG A 1 323 ? 9.039 2.012 15.273 1 93.25 323 ARG A O 1
ATOM 2559 N N . VAL A 1 324 ? 8.852 4.191 14.805 1 93.88 324 VAL A N 1
ATOM 2560 C CA . VAL A 1 324 ? 7.883 4.402 15.875 1 93.88 324 VAL A CA 1
ATOM 2561 C C . VAL A 1 324 ? 6.668 3.502 15.664 1 93.88 324 VAL A C 1
ATOM 2563 O O . VAL A 1 324 ? 6.223 2.816 16.578 1 93.88 324 VAL A O 1
ATOM 2566 N N . PHE A 1 325 ? 6.199 3.463 14.484 1 91.69 325 PHE A N 1
ATOM 2567 C CA . PHE A 1 325 ? 5.023 2.65 14.188 1 91.69 325 PHE A CA 1
ATOM 2568 C C . PHE A 1 325 ? 5.336 1.168 14.359 1 91.69 325 PHE A C 1
ATOM 2570 O O . PHE A 1 325 ? 4.578 0.438 15 1 91.69 325 PHE A O 1
ATOM 2577 N N . THR A 1 326 ? 6.383 0.749 13.75 1 87.88 326 THR A N 1
ATOM 2578 C CA . THR A 1 326 ? 6.715 -0.67 13.734 1 87.88 326 THR A CA 1
ATOM 2579 C C . THR A 1 326 ? 7.012 -1.171 15.141 1 87.88 326 THR A C 1
ATOM 2581 O O . THR A 1 326 ? 6.703 -2.316 15.477 1 87.88 326 THR A O 1
ATOM 2584 N N . THR A 1 327 ? 7.527 -0.294 15.977 1 87.38 327 THR A N 1
ATOM 2585 C CA . THR A 1 327 ? 7.91 -0.69 17.328 1 87.38 327 THR A CA 1
ATOM 2586 C C . THR A 1 327 ? 6.691 -0.715 18.25 1 87.38 327 THR A C 1
ATOM 2588 O O . THR A 1 327 ? 6.551 -1.619 19.078 1 87.38 327 THR A O 1
ATOM 2591 N N . LEU A 1 328 ? 5.895 0.205 18.062 1 85.25 328 LEU A N 1
ATOM 2592 C CA . LEU A 1 328 ? 4.824 0.377 19.047 1 85.25 328 LEU A CA 1
ATOM 2593 C C . LEU A 1 328 ? 3.539 -0.286 18.562 1 85.25 328 LEU A C 1
ATOM 2595 O O . LEU A 1 328 ? 2.635 -0.546 19.359 1 85.25 328 LEU A O 1
ATOM 2599 N N . TYR A 1 329 ? 3.547 -0.563 17.281 1 74.69 329 TYR A N 1
ATOM 2600 C CA . TYR A 1 329 ? 2.311 -1.126 16.75 1 74.69 329 TYR A CA 1
ATOM 2601 C C . TYR A 1 329 ? 2.068 -2.525 17.312 1 74.69 329 TYR A C 1
ATOM 2603 O O . TYR A 1 329 ? 2.949 -3.387 17.234 1 74.69 329 TYR A O 1
ATOM 2611 N N . GLY A 1 330 ? 0.951 -2.803 17.844 1 62.38 330 GLY A N 1
ATOM 2612 C CA . GLY A 1 330 ? 0.531 -4.113 18.312 1 62.38 330 GLY A CA 1
ATOM 2613 C C . GLY A 1 330 ? 1.013 -4.422 19.719 1 62.38 330 GLY A C 1
ATOM 2614 O O . GLY A 1 330 ? 0.74 -5.5 20.25 1 62.38 330 GLY A O 1
ATOM 2615 N N . VAL A 1 331 ? 1.985 -3.562 20.141 1 60.94 331 VAL A N 1
ATOM 2616 C CA . VAL A 1 331 ? 2.451 -3.781 21.516 1 60.94 331 VAL A CA 1
ATOM 2617 C C . VAL A 1 331 ? 1.309 -3.525 22.5 1 60.94 331 VAL A C 1
ATOM 2619 O O . VAL A 1 331 ? 0.88 -2.385 22.672 1 60.94 331 VAL A O 1
ATOM 2622 N N . HIS A 1 332 ? 0.512 -4.543 22.578 1 57.91 332 HIS A N 1
ATOM 2623 C CA . HIS A 1 332 ? -0.571 -4.504 23.547 1 57.91 332 HIS A CA 1
ATOM 2624 C C . HIS A 1 332 ? -0.037 -4.645 24.969 1 57.91 332 HIS A C 1
ATOM 2626 O O . HIS A 1 332 ? -0.809 -4.84 25.906 1 57.91 332 HIS A O 1
ATOM 2632 N N . SER A 1 333 ? 1.229 -4.555 25.078 1 55.31 333 SER A N 1
ATOM 2633 C CA . SER A 1 333 ? 1.831 -4.844 26.375 1 55.31 333 SER A CA 1
ATOM 2634 C C . SER A 1 333 ? 1.373 -3.846 27.438 1 55.31 333 SER A C 1
ATOM 2636 O O . SER A 1 333 ? 0.749 -2.834 27.109 1 55.31 333 SER A O 1
ATOM 2638 N N . SER A 1 334 ? 1.753 -4.105 28.547 1 61.72 334 SER A N 1
ATOM 2639 C CA . SER A 1 334 ? 1.551 -3.324 29.766 1 61.72 334 SER A CA 1
ATOM 2640 C C . SER A 1 334 ? 2.02 -1.885 29.578 1 61.72 334 SER A C 1
ATOM 2642 O O . SER A 1 334 ? 2.922 -1.618 28.781 1 61.72 334 SER A O 1
ATOM 2644 N N . SER A 1 335 ? 1.355 -1.009 30.031 1 70.12 335 SER A N 1
ATOM 2645 C CA . SER A 1 335 ? 1.603 0.429 30.062 1 70.12 335 SER A CA 1
ATOM 2646 C C . SER A 1 335 ? 3.07 0.734 30.344 1 70.12 335 SER A C 1
ATOM 2648 O O . SER A 1 335 ? 3.652 1.629 29.719 1 70.12 335 SER A O 1
ATOM 2650 N N . GLN A 1 336 ? 3.758 -0.187 31.016 1 75 336 GLN A N 1
ATOM 2651 C CA . GLN A 1 336 ? 5.129 0.119 31.406 1 75 336 GLN A CA 1
ATOM 2652 C C . GLN A 1 336 ? 6.105 -0.137 30.266 1 75 336 GLN A C 1
ATOM 2654 O O . GLN A 1 336 ? 7.043 0.635 30.062 1 75 336 GLN A O 1
ATOM 2659 N N . VAL A 1 337 ? 5.938 -1.192 29.547 1 77.94 337 VAL A N 1
ATOM 2660 C CA . VAL A 1 337 ? 6.801 -1.512 28.422 1 77.94 337 VAL A CA 1
ATOM 2661 C C . VAL A 1 337 ? 6.652 -0.447 27.328 1 77.94 337 VAL A C 1
ATOM 2663 O O . VAL A 1 337 ? 7.641 -0.015 26.734 1 77.94 337 VAL A O 1
ATOM 2666 N N . GLN A 1 338 ? 5.527 -0.034 27.188 1 83 338 GLN A N 1
ATOM 2667 C CA . GLN A 1 338 ? 5.262 0.995 26.188 1 83 338 GLN A CA 1
ATOM 2668 C C . GLN A 1 338 ? 5.973 2.299 26.547 1 83 338 GLN A C 1
ATOM 2670 O O . GLN A 1 338 ? 6.555 2.947 25.672 1 83 338 GLN A O 1
ATOM 2675 N N . LEU A 1 339 ? 5.922 2.625 27.828 1 83.31 339 LEU A N 1
ATOM 2676 C CA . LEU A 1 339 ? 6.559 3.857 28.266 1 83.31 339 LEU A CA 1
ATOM 2677 C C . LEU A 1 339 ? 8.07 3.77 28.125 1 83.31 339 LEU A C 1
ATOM 2679 O O . LEU A 1 339 ? 8.727 4.762 27.812 1 83.31 339 LEU A O 1
ATOM 2683 N N . SER A 1 340 ? 8.586 2.619 28.344 1 85.69 340 SER A N 1
ATOM 2684 C CA . SER A 1 340 ? 10.023 2.43 28.188 1 85.69 340 SER A CA 1
ATOM 2685 C C . SER A 1 340 ? 10.445 2.557 26.719 1 85.69 340 SER A C 1
ATOM 2687 O O . SER A 1 340 ? 11.461 3.176 26.406 1 85.69 340 SER A O 1
ATOM 2689 N N . LEU A 1 341 ? 9.688 1.933 25.891 1 88.56 341 LEU A N 1
ATOM 2690 C CA . LEU A 1 341 ? 9.961 2.018 24.453 1 88.56 341 LEU A CA 1
ATOM 2691 C C . LEU A 1 341 ? 9.836 3.453 23.969 1 88.56 341 LEU A C 1
ATOM 2693 O O . LEU A 1 341 ? 10.625 3.898 23.125 1 88.56 341 LEU A O 1
ATOM 2697 N N . LEU A 1 342 ? 8.875 4.133 24.516 1 90.19 342 LEU A N 1
ATOM 2698 C CA . LEU A 1 342 ? 8.68 5.535 24.172 1 90.19 342 LEU A CA 1
ATOM 2699 C C . LEU A 1 342 ? 9.898 6.363 24.562 1 90.19 342 LEU A C 1
ATOM 2701 O O . LEU A 1 342 ? 10.312 7.254 23.812 1 90.19 342 LEU A O 1
ATOM 2705 N N . GLY A 1 343 ? 10.398 6.062 25.703 1 90.12 343 GLY A N 1
ATOM 2706 C CA . GLY A 1 343 ? 11.594 6.758 26.141 1 90.12 343 GLY A CA 1
ATOM 2707 C C . GLY A 1 343 ? 12.773 6.562 25.203 1 90.12 343 GLY A C 1
ATOM 2708 O O . GLY A 1 343 ? 13.508 7.508 24.906 1 90.12 343 GLY A O 1
ATOM 2709 N N . LEU A 1 344 ? 12.945 5.344 24.719 1 92.81 344 LEU A N 1
ATOM 2710 C CA . LEU A 1 344 ? 14.023 5.043 23.797 1 92.81 344 LEU A CA 1
ATOM 2711 C C . LEU A 1 344 ? 13.828 5.781 22.469 1 92.81 344 LEU A C 1
ATOM 2713 O O . LEU A 1 344 ? 14.781 6.312 21.906 1 92.81 344 LEU A O 1
ATOM 2717 N N . LEU A 1 345 ? 12.641 5.801 22.031 1 95.12 345 LEU A N 1
ATOM 2718 C CA . LEU A 1 345 ? 12.336 6.445 20.766 1 95.12 345 LEU A CA 1
ATOM 2719 C C . LEU A 1 345 ? 12.5 7.957 20.859 1 95.12 345 LEU A C 1
ATOM 2721 O O . LEU A 1 345 ? 12.922 8.609 19.906 1 95.12 345 LEU A O 1
ATOM 2725 N N . GLU A 1 346 ? 12.164 8.516 22.016 1 94.44 346 GLU A N 1
ATOM 2726 C CA . GLU A 1 346 ? 12.359 9.945 22.234 1 94.44 346 GLU A CA 1
ATOM 2727 C C . GLU A 1 346 ? 13.844 10.305 22.234 1 94.44 346 GLU A C 1
ATOM 2729 O O . GLU A 1 346 ? 14.242 11.352 21.719 1 94.44 346 GLU A O 1
ATOM 2734 N N . ARG A 1 347 ? 14.609 9.445 22.828 1 93.62 347 ARG A N 1
ATOM 2735 C CA . ARG A 1 347 ? 16.047 9.672 22.828 1 93.62 347 ARG A CA 1
ATOM 2736 C C . ARG A 1 347 ? 16.609 9.641 21.406 1 93.62 347 ARG A C 1
ATOM 2738 O O . ARG A 1 347 ? 17.469 10.445 21.047 1 93.62 347 ARG A O 1
ATOM 2745 N N . ASP A 1 348 ? 16.125 8.68 20.641 1 94.12 348 ASP A N 1
ATOM 2746 C CA . ASP A 1 348 ? 16.531 8.602 19.25 1 94.12 348 ASP A CA 1
ATOM 2747 C C . ASP A 1 348 ? 16.188 9.891 18.5 1 94.12 348 ASP A C 1
ATOM 2749 O O . ASP A 1 348 ? 16.969 10.359 17.672 1 94.12 348 ASP A O 1
ATOM 2753 N N . LEU A 1 349 ? 15.023 10.398 18.734 1 95.62 349 LEU A N 1
ATOM 2754 C CA . LEU A 1 349 ? 14.586 11.625 18.094 1 95.62 349 LEU A CA 1
ATOM 2755 C C . LEU A 1 349 ? 15.477 12.797 18.484 1 95.62 349 LEU A C 1
ATOM 2757 O O . LEU A 1 349 ? 15.836 13.633 17.656 1 95.62 349 LEU A O 1
ATOM 2761 N N . ASP A 1 350 ? 15.828 12.836 19.734 1 93.31 350 ASP A N 1
ATOM 2762 C CA . ASP A 1 350 ? 16.703 13.898 20.234 1 93.31 350 ASP A CA 1
ATOM 2763 C C . ASP A 1 350 ? 18.062 13.852 19.562 1 93.31 350 ASP A C 1
ATOM 2765 O O . ASP A 1 350 ? 18.672 14.891 19.281 1 93.31 350 ASP A O 1
ATOM 2769 N N . LEU A 1 351 ? 18.531 12.664 19.297 1 90.88 351 LEU A N 1
ATOM 2770 C CA . LEU A 1 351 ? 19.812 12.5 18.609 1 90.88 351 LEU A CA 1
ATOM 2771 C C . LEU A 1 351 ? 19.734 13.039 17.188 1 90.88 351 LEU A C 1
ATOM 2773 O O . LEU A 1 351 ? 20.688 13.664 16.703 1 90.88 351 LEU A O 1
ATOM 2777 N N . LEU A 1 352 ? 18.625 12.828 16.547 1 90 352 LEU A N 1
ATOM 2778 C CA . LEU A 1 352 ? 18.438 13.344 15.195 1 90 352 LEU A CA 1
ATOM 2779 C C . LEU A 1 352 ? 18.406 14.867 15.195 1 90 352 LEU A C 1
ATOM 2781 O O . LEU A 1 352 ? 18.938 15.5 14.281 1 90 352 LEU A O 1
ATOM 2785 N N . GLY A 1 353 ? 17.781 15.477 16.203 1 86.44 353 GLY A N 1
ATOM 2786 C CA . GLY A 1 353 ? 17.703 16.922 16.312 1 86.44 353 GLY A CA 1
ATOM 2787 C C . GLY A 1 353 ? 19.047 17.578 16.625 1 86.44 353 GLY A C 1
ATOM 2788 O O . GLY A 1 353 ? 19.297 18.703 16.188 1 86.44 353 GLY A O 1
ATOM 2789 N N . ALA A 1 354 ? 19.875 16.891 17.328 1 80.31 354 ALA A N 1
ATOM 2790 C CA . ALA A 1 354 ? 21.172 17.422 17.719 1 80.31 354 ALA A CA 1
ATOM 2791 C C . ALA A 1 354 ? 22.156 17.438 16.547 1 80.31 354 ALA A C 1
ATOM 2793 O O . ALA A 1 354 ? 23.062 18.266 16.5 1 80.31 354 ALA A O 1
ATOM 2794 N N . ASP A 1 355 ? 21.969 16.594 15.648 1 73.75 355 ASP A N 1
ATOM 2795 C CA . ASP A 1 355 ? 22.875 16.422 14.523 1 73.75 355 ASP A CA 1
ATOM 2796 C C . ASP A 1 355 ? 22.734 17.562 13.516 1 73.75 355 ASP A C 1
ATOM 2798 O O . ASP A 1 355 ? 23.609 17.766 12.672 1 73.75 355 ASP A O 1
ATOM 2802 N N . ILE A 1 356 ? 21.672 18.234 13.656 1 69.5 356 ILE A N 1
ATOM 2803 C CA . ILE A 1 356 ? 21.5 19.25 12.633 1 69.5 356 ILE A CA 1
ATOM 2804 C C . ILE A 1 356 ? 22.234 20.516 13.039 1 69.5 356 ILE A C 1
ATOM 2806 O O . ILE A 1 356 ? 21.938 21.125 14.07 1 69.5 356 ILE A O 1
ATOM 2810 N N . LYS A 1 357 ? 23.531 20.609 12.656 1 58.62 357 LYS A N 1
ATOM 2811 C CA . LYS A 1 357 ? 24.5 21.656 12.969 1 58.62 357 LYS A CA 1
ATOM 2812 C C . LYS A 1 357 ? 24 23.031 12.523 1 58.62 357 LYS A C 1
ATOM 2814 O O . LYS A 1 357 ? 24.344 24.047 13.125 1 58.62 357 LYS A O 1
ATOM 2819 N N . THR A 1 358 ? 23.344 23.047 11.453 1 58.62 358 THR A N 1
ATOM 2820 C CA . THR A 1 358 ? 23.125 24.328 10.773 1 58.62 358 THR A CA 1
ATOM 2821 C C . THR A 1 358 ? 21.734 24.875 11.086 1 58.62 358 THR A C 1
ATOM 2823 O O . THR A 1 358 ? 20.906 24.172 11.68 1 58.62 358 THR A O 1
ATOM 2826 N N . ARG A 1 359 ? 21.609 26.047 10.766 1 61.81 359 ARG A N 1
ATOM 2827 C CA . ARG A 1 359 ? 20.359 26.781 10.82 1 61.81 359 ARG A CA 1
ATOM 2828 C C . ARG A 1 359 ? 19.219 25.984 10.195 1 61.81 359 ARG A C 1
ATOM 2830 O O . ARG A 1 359 ? 19.266 25.656 9.008 1 61.81 359 ARG A O 1
ATOM 2837 N N . VAL A 1 360 ? 18.469 25.438 11.039 1 71.12 360 VAL A N 1
ATOM 2838 C CA . VAL A 1 360 ? 17.359 24.578 10.617 1 71.12 360 VAL A CA 1
ATOM 2839 C C . VAL A 1 360 ? 16.219 25.438 10.078 1 71.12 360 VAL A C 1
ATOM 2841 O O . VAL A 1 360 ? 15.922 26.5 10.617 1 71.12 360 VAL A O 1
ATOM 2844 N N . SER A 1 361 ? 15.852 25.094 8.961 1 80.31 361 SER A N 1
ATOM 2845 C CA . SER A 1 361 ? 14.695 25.75 8.359 1 80.31 361 SER A CA 1
ATOM 2846 C C . SER A 1 361 ? 13.453 25.578 9.227 1 80.31 361 SER A C 1
ATOM 2848 O O . SER A 1 361 ? 13.414 24.703 10.094 1 80.31 361 SER A O 1
ATOM 2850 N N . GLN A 1 362 ? 12.555 26.453 9.086 1 82.5 362 GLN A N 1
ATOM 2851 C CA . GLN A 1 362 ? 11.273 26.375 9.789 1 82.5 362 GLN A CA 1
ATOM 2852 C C . GLN A 1 362 ? 10.539 25.078 9.469 1 82.5 362 GLN A C 1
ATOM 2854 O O . GLN A 1 362 ? 9.883 24.5 10.336 1 82.5 362 GLN A O 1
ATOM 2859 N N . ARG A 1 363 ? 10.672 24.688 8.25 1 85.06 363 ARG A N 1
ATOM 2860 C CA . ARG A 1 363 ? 10.016 23.453 7.824 1 85.06 363 ARG A CA 1
ATOM 2861 C C . ARG A 1 363 ? 10.531 22.25 8.617 1 85.06 363 ARG A C 1
ATOM 2863 O O . ARG A 1 363 ? 9.742 21.438 9.094 1 85.06 363 ARG A O 1
ATOM 2870 N N . TYR A 1 364 ? 11.781 22.141 8.727 1 89.12 364 TYR A N 1
ATOM 2871 C CA . TYR A 1 364 ? 12.352 21.031 9.492 1 89.12 364 TYR A CA 1
ATOM 2872 C C . TYR A 1 364 ? 11.898 21.094 10.945 1 89.12 364 TYR A C 1
ATOM 2874 O O . TYR A 1 364 ? 11.609 20.047 11.547 1 89.12 364 TYR A O 1
ATOM 2882 N N . HIS A 1 365 ? 11.883 22.312 11.477 1 90.5 365 HIS A N 1
ATOM 2883 C CA . HIS A 1 365 ? 11.484 22.469 12.867 1 90.5 365 HIS A CA 1
ATOM 2884 C C . HIS A 1 365 ? 10.047 22.016 13.086 1 90.5 365 HIS A C 1
ATOM 2886 O O . HIS A 1 365 ? 9.75 21.359 14.094 1 90.5 365 HIS A O 1
ATOM 2892 N N . ILE A 1 366 ? 9.227 22.328 12.188 1 93.31 366 ILE A N 1
ATOM 2893 C CA . ILE A 1 366 ? 7.836 21.906 12.273 1 93.31 366 ILE A CA 1
ATOM 2894 C C . ILE A 1 366 ? 7.762 20.375 12.234 1 93.31 366 ILE A C 1
ATOM 2896 O O . ILE A 1 366 ? 7.082 19.766 13.062 1 93.31 366 ILE A O 1
ATOM 2900 N N . ASP A 1 367 ? 8.5 19.766 11.32 1 93.94 367 ASP A N 1
ATOM 2901 C CA . ASP A 1 367 ? 8.477 18.312 11.188 1 93.94 367 ASP A CA 1
ATOM 2902 C C . ASP A 1 367 ? 9.031 17.625 12.438 1 93.94 367 ASP A C 1
ATOM 2904 O O . ASP A 1 367 ? 8.516 16.594 12.875 1 93.94 367 ASP A O 1
ATOM 2908 N N . PHE A 1 368 ? 10.047 18.219 13 1 94.88 368 PHE A N 1
ATOM 2909 C CA . PHE A 1 368 ? 10.664 17.672 14.203 1 94.88 368 PHE A CA 1
ATOM 2910 C C . PHE A 1 368 ? 9.703 17.734 15.383 1 94.88 368 PHE A C 1
ATOM 2912 O O . PHE A 1 368 ? 9.523 16.75 16.094 1 94.88 368 PHE A O 1
ATOM 2919 N N . LEU A 1 369 ? 9.125 18.891 15.578 1 96.31 369 LEU A N 1
ATOM 2920 C CA . LEU A 1 369 ? 8.188 19.078 16.672 1 96.31 369 LEU A CA 1
ATOM 2921 C C . LEU A 1 369 ? 6.945 18.219 16.484 1 96.31 369 LEU A C 1
ATOM 2923 O O . LEU A 1 369 ? 6.367 17.719 17.453 1 96.31 369 LEU A O 1
ATOM 2927 N N . ALA A 1 370 ? 6.535 18.125 15.234 1 97.19 370 ALA A N 1
ATOM 2928 C CA . ALA A 1 370 ? 5.395 17.266 14.938 1 97.19 370 ALA A CA 1
ATOM 2929 C C . ALA A 1 370 ? 5.684 15.82 15.328 1 97.19 370 ALA A C 1
ATOM 2931 O O . ALA A 1 370 ? 4.816 15.133 15.883 1 97.19 370 ALA A O 1
ATOM 2932 N N . ALA A 1 371 ? 6.863 15.344 14.992 1 96.88 371 ALA A N 1
ATOM 2933 C CA . ALA A 1 371 ? 7.258 13.992 15.367 1 96.88 371 ALA A CA 1
ATOM 2934 C C . ALA A 1 371 ? 7.258 13.82 16.891 1 96.88 371 ALA A C 1
ATOM 2936 O O . ALA A 1 371 ? 6.797 12.797 17.406 1 96.88 371 ALA A O 1
ATOM 2937 N N . ARG A 1 372 ? 7.734 14.797 17.562 1 96.62 372 ARG A N 1
ATOM 2938 C CA . ARG A 1 372 ? 7.758 14.758 19.031 1 96.62 372 ARG A CA 1
ATOM 2939 C C . ARG A 1 372 ? 6.344 14.727 19.594 1 96.62 372 ARG A C 1
ATOM 2941 O O . ARG A 1 372 ? 6.055 13.953 20.516 1 96.62 372 ARG A O 1
ATOM 2948 N N . LEU A 1 373 ? 5.527 15.539 19.109 1 97.38 373 LEU A N 1
ATOM 2949 C CA . LEU A 1 373 ? 4.148 15.609 19.578 1 97.38 373 LEU A CA 1
ATOM 2950 C C . LEU A 1 373 ? 3.438 14.273 19.375 1 97.38 373 LEU A C 1
ATOM 2952 O O . LEU A 1 373 ? 2.707 13.82 20.25 1 97.38 373 LEU A O 1
ATOM 2956 N N . ARG A 1 374 ? 3.633 13.711 18.281 1 95.12 374 ARG A N 1
ATOM 2957 C CA . ARG A 1 374 ? 3 12.43 17.984 1 95.12 374 ARG A CA 1
ATOM 2958 C C . ARG A 1 374 ? 3.479 11.352 18.953 1 95.12 374 ARG A C 1
ATOM 2960 O O . ARG A 1 374 ? 2.684 10.531 19.406 1 95.12 374 ARG A O 1
ATOM 2967 N N . LEU A 1 375 ? 4.734 11.367 19.203 1 93.81 375 LEU A N 1
ATOM 2968 C CA . LEU A 1 375 ? 5.297 10.414 20.156 1 93.81 375 LEU A CA 1
ATOM 2969 C C . LEU A 1 375 ? 4.691 10.602 21.547 1 93.81 375 LEU A C 1
ATOM 2971 O O . LEU A 1 375 ? 4.305 9.633 22.188 1 93.81 375 LEU A O 1
ATOM 2975 N N . CYS A 1 376 ? 4.578 11.789 21.938 1 93.56 376 CYS A N 1
ATOM 2976 C CA . CYS A 1 376 ? 4.113 12.109 23.281 1 93.56 376 CYS A CA 1
ATOM 2977 C C . CYS A 1 376 ? 2.605 11.906 23.391 1 93.56 376 CYS A C 1
ATOM 2979 O O . CYS A 1 376 ? 2.068 11.844 24.5 1 93.56 376 CYS A O 1
ATOM 2981 N N . SER A 1 377 ? 1.968 11.797 22.312 1 93.25 377 SER A N 1
ATOM 2982 C CA . SER A 1 377 ? 0.518 11.641 22.328 1 93.25 377 SER A CA 1
ATOM 2983 C C . SER A 1 377 ? 0.121 10.18 22.516 1 93.25 377 SER A C 1
ATOM 2985 O O . SER A 1 377 ? -1.031 9.875 22.844 1 93.25 377 SER A O 1
ATOM 2987 N N . ILE A 1 378 ? 0.998 9.258 22.391 1 89.44 378 ILE A N 1
ATOM 2988 C CA . ILE A 1 378 ? 0.698 7.832 22.344 1 89.44 378 ILE A CA 1
ATOM 2989 C C . ILE A 1 378 ? 0.092 7.395 23.672 1 89.44 378 ILE A C 1
ATOM 2991 O O . ILE A 1 378 ? -0.932 6.707 23.703 1 89.44 378 ILE A O 1
ATOM 2995 N N . PRO A 1 379 ? 0.595 7.871 24.844 1 83.81 379 PRO A N 1
ATOM 2996 C CA . PRO A 1 379 ? -0.013 7.449 26.094 1 83.81 379 PRO A CA 1
ATOM 2997 C C . PRO A 1 379 ? -1.446 7.953 26.266 1 83.81 379 PRO A C 1
ATOM 2999 O O . PRO A 1 379 ? -2.266 7.297 26.906 1 83.81 379 PRO A O 1
ATOM 3002 N N . SER A 1 380 ? -1.726 9.062 25.719 1 83.62 380 SER A N 1
ATOM 3003 C CA . SER A 1 380 ? -3.064 9.633 25.828 1 83.62 380 SER A CA 1
ATOM 3004 C C . SER A 1 380 ? -4.074 8.844 25 1 83.62 380 SER A C 1
ATOM 3006 O O . SER A 1 380 ? -5.277 8.914 25.25 1 83.62 380 SER A O 1
ATOM 3008 N N . LEU A 1 381 ? -3.623 8.125 24.078 1 84.38 381 LEU A N 1
ATOM 3009 C CA . LEU A 1 381 ? -4.504 7.395 23.156 1 84.38 381 LEU A CA 1
ATOM 3010 C C . LEU A 1 381 ? -4.777 5.988 23.688 1 84.38 381 LEU A C 1
ATOM 3012 O O . LEU A 1 381 ? -5.781 5.371 23.312 1 84.38 381 LEU A O 1
ATOM 3016 N N . THR A 1 382 ? -3.855 5.453 24.5 1 72.56 382 THR A N 1
ATOM 3017 C CA . THR A 1 382 ? -3.955 4.074 24.969 1 72.56 382 THR A CA 1
ATOM 3018 C C . THR A 1 382 ? -4.531 4.023 26.375 1 72.56 382 THR A C 1
ATOM 3020 O O . THR A 1 382 ? -4.984 2.973 26.828 1 72.56 382 THR A O 1
ATOM 3023 N N . SER A 1 383 ? -4.5 5.137 27.141 1 60.66 383 SER A N 1
ATOM 3024 C CA . SER A 1 383 ? -4.785 5.102 28.562 1 60.66 383 SER A CA 1
ATOM 3025 C C . SER A 1 383 ? -6.27 4.871 28.828 1 60.66 383 SER A C 1
ATOM 3027 O O . SER A 1 383 ? -7.125 5.488 28.188 1 60.66 383 SER A O 1
ATOM 3029 N N . SER A 1 384 ? -6.512 3.748 29.484 1 56.75 384 SER A N 1
ATOM 3030 C CA . SER A 1 384 ? -7.844 3.43 29.984 1 56.75 384 SER A CA 1
ATOM 3031 C C . SER A 1 384 ? -8.258 4.379 31.109 1 56.75 384 SER A C 1
ATOM 3033 O O . SER A 1 384 ? -7.398 4.926 31.812 1 56.75 384 SER A O 1
ATOM 3035 N N . PRO A 1 385 ? -9.578 4.863 31.203 1 51.12 385 PRO A N 1
ATOM 3036 C CA . PRO A 1 385 ? -10.055 5.754 32.25 1 51.12 385 PRO A CA 1
ATOM 3037 C C . PRO A 1 385 ? -9.492 5.395 33.625 1 51.12 385 PRO A C 1
ATOM 3039 O O . PRO A 1 385 ? -9.25 6.277 34.469 1 51.12 385 PRO A O 1
ATOM 3042 N N . LYS A 1 386 ? -9.508 4.113 33.844 1 48.97 386 LYS A N 1
ATOM 3043 C CA . LYS A 1 386 ? -9.195 3.686 35.188 1 48.97 386 LYS A CA 1
ATOM 3044 C C . LYS A 1 386 ? -7.805 4.152 35.625 1 48.97 386 LYS A C 1
ATOM 3046 O O . LYS A 1 386 ? -7.543 4.363 36.812 1 48.97 386 LYS A O 1
ATOM 3051 N N . GLU A 1 387 ? -7.023 4.344 34.656 1 50.06 387 GLU A N 1
ATOM 3052 C CA . GLU A 1 387 ? -5.629 4.641 34.938 1 50.06 387 GLU A CA 1
ATOM 3053 C C . GLU A 1 387 ? -5.387 6.148 35 1 50.06 387 GLU A C 1
ATOM 3055 O O . GLU A 1 387 ? -4.398 6.602 35.594 1 50.06 387 GLU A O 1
ATOM 3060 N N . LEU A 1 388 ? -6.18 6.914 34.312 1 49.91 388 LEU A N 1
ATOM 3061 C CA . LEU A 1 388 ? -6.004 8.359 34.344 1 49.91 388 LEU A CA 1
ATOM 3062 C C . LEU A 1 388 ? -6.211 8.914 35.75 1 49.91 388 LEU A C 1
ATOM 3064 O O . LEU A 1 388 ? -5.555 9.883 36.125 1 49.91 388 LEU A O 1
ATOM 3068 N N . GLY A 1 389 ? -7.258 8.344 36.375 1 45.94 389 GLY A N 1
ATOM 3069 C CA . GLY A 1 389 ? -7.496 8.82 37.719 1 45.94 389 GLY A CA 1
ATOM 3070 C C . GLY A 1 389 ? -6.359 8.508 38.688 1 45.94 389 GLY A C 1
ATOM 3071 O O . GLY A 1 389 ? -6.195 9.18 39.688 1 45.94 389 GLY A O 1
ATOM 3072 N N . LYS A 1 390 ? -5.984 7.301 38.562 1 42.88 390 LYS A N 1
ATOM 3073 C CA . LYS A 1 390 ? -4.992 6.848 39.531 1 42.88 390 LYS A CA 1
ATOM 3074 C C . LYS A 1 390 ? -3.574 7.102 39.031 1 42.88 390 LYS A C 1
ATOM 3076 O O . LYS A 1 390 ? -2.602 6.684 39.656 1 42.88 390 LYS A O 1
ATOM 3081 N N . THR A 1 391 ? -3.42 7.258 37.75 1 46.5 391 THR A N 1
ATOM 3082 C CA . THR A 1 391 ? -2.074 7.219 37.188 1 46.5 391 THR A CA 1
ATOM 3083 C C . THR A 1 391 ? -1.239 8.383 37.719 1 46.5 391 THR A C 1
ATOM 3085 O O . THR A 1 391 ? -1.36 9.508 37.219 1 46.5 391 THR A O 1
ATOM 3088 N N . THR A 1 392 ? -1.061 8.383 38.781 1 50.59 392 THR A N 1
ATOM 3089 C CA . THR A 1 392 ? 0.107 8.672 39.594 1 50.59 392 THR A CA 1
ATOM 3090 C C . THR A 1 392 ? 1.396 8.391 38.812 1 50.59 392 THR A C 1
ATOM 3092 O O . THR A 1 392 ? 2.49 8.477 39.375 1 50.59 392 THR A O 1
ATOM 3095 N N . ASN A 1 393 ? 1.345 7.93 37.531 1 65.12 393 ASN A N 1
ATOM 3096 C CA . ASN A 1 393 ? 2.646 7.574 36.969 1 65.12 393 ASN A CA 1
ATOM 3097 C C . ASN A 1 393 ? 3.4 8.805 36.5 1 65.12 393 ASN A C 1
ATOM 3099 O O . ASN A 1 393 ? 2.979 9.453 35.531 1 65.12 393 ASN A O 1
ATOM 3103 N N . THR A 1 394 ? 4.18 9.305 37.281 1 75.81 394 THR A N 1
ATOM 3104 C CA . THR A 1 394 ? 5.047 10.461 37.094 1 75.81 394 THR A CA 1
ATOM 3105 C C . THR A 1 394 ? 5.66 10.453 35.719 1 75.81 394 THR A C 1
ATOM 3107 O O . THR A 1 394 ? 5.801 11.5 35.062 1 75.81 394 THR A O 1
ATOM 3110 N N . GLN A 1 395 ? 5.836 9.289 35.188 1 80.12 395 GLN A N 1
ATOM 3111 C CA . GLN A 1 395 ? 6.473 9.211 33.875 1 80.12 395 GLN A CA 1
ATOM 3112 C C . GLN A 1 395 ? 5.488 9.547 32.75 1 80.12 395 GLN A C 1
ATOM 3114 O O . GLN A 1 395 ? 5.855 10.195 31.781 1 80.12 395 GLN A O 1
ATOM 3119 N N . GLU A 1 396 ? 4.277 9.148 32.938 1 83.69 396 GLU A N 1
ATOM 3120 C CA . GLU A 1 396 ? 3.246 9.445 31.938 1 83.69 396 GLU A CA 1
ATOM 3121 C C . GLU A 1 396 ? 2.947 10.938 31.891 1 83.69 396 GLU A C 1
ATOM 3123 O O . GLU A 1 396 ? 2.803 11.508 30.812 1 83.69 396 GLU A O 1
ATOM 3128 N N . TRP A 1 397 ? 2.875 11.492 33.062 1 85.06 397 TRP A N 1
ATOM 3129 C CA . TRP A 1 397 ? 2.592 12.922 33.125 1 85.06 397 TRP A CA 1
ATOM 3130 C C . TRP A 1 397 ? 3.744 13.727 32.531 1 85.06 397 TRP A C 1
ATOM 3132 O O . TRP A 1 397 ? 3.525 14.758 31.891 1 85.06 397 TRP A O 1
ATOM 3142 N N . ALA A 1 398 ? 4.941 13.234 32.719 1 87.69 398 ALA A N 1
ATOM 3143 C CA . ALA A 1 398 ? 6.098 13.891 32.125 1 87.69 398 ALA A CA 1
ATOM 3144 C C . ALA A 1 398 ? 6.012 13.867 30.609 1 87.69 398 ALA A C 1
ATOM 3146 O O . ALA A 1 398 ? 6.379 14.836 29.938 1 87.69 398 ALA A O 1
ATOM 3147 N N . THR A 1 399 ? 5.547 12.766 30.109 1 90.12 399 THR A N 1
ATOM 3148 C CA . THR A 1 399 ? 5.383 12.641 28.672 1 90.12 399 THR A CA 1
ATOM 3149 C C . THR A 1 399 ? 4.305 13.594 28.172 1 90.12 399 THR A C 1
ATOM 3151 O O . THR A 1 399 ? 4.457 14.219 27.109 1 90.12 399 THR A O 1
ATOM 3154 N N . TRP A 1 400 ? 3.209 13.781 28.938 1 90.31 400 TRP A N 1
ATOM 3155 C CA . TRP A 1 400 ? 2.148 14.727 28.594 1 90.31 400 TRP A CA 1
ATOM 3156 C C . TRP A 1 400 ? 2.693 16.156 28.516 1 90.31 400 TRP A C 1
ATOM 3158 O O . TRP A 1 400 ? 2.355 16.906 27.594 1 90.31 400 TRP A O 1
ATOM 3168 N N . TYR A 1 401 ? 3.547 16.422 29.406 1 91.75 401 TYR A N 1
ATOM 3169 C CA . TYR A 1 401 ? 4.094 17.781 29.469 1 91.75 401 TYR A CA 1
ATOM 3170 C C . TYR A 1 401 ? 5.039 18.031 28.297 1 91.75 401 TYR A C 1
ATOM 3172 O O . TYR A 1 401 ? 5.086 19.141 27.766 1 91.75 401 TYR A O 1
ATOM 3180 N N . ARG A 1 402 ? 5.805 17.031 27.969 1 93.62 402 ARG A N 1
ATOM 3181 C CA . ARG A 1 402 ? 6.676 17.188 26.812 1 93.62 402 ARG A CA 1
ATOM 3182 C C . ARG A 1 402 ? 5.863 17.422 25.531 1 93.62 402 ARG A C 1
ATOM 3184 O O . ARG A 1 402 ? 6.25 18.219 24.672 1 93.62 402 ARG A O 1
ATOM 3191 N N . GLY A 1 403 ? 4.75 16.703 25.438 1 95.88 403 GLY A N 1
ATOM 3192 C CA . GLY A 1 403 ? 3.836 16.969 24.344 1 95.88 403 GLY A CA 1
ATOM 3193 C C . GLY A 1 403 ? 3.236 18.359 24.375 1 95.88 403 GLY A C 1
ATOM 3194 O O . GLY A 1 403 ? 3.096 19 23.344 1 95.88 403 GLY A O 1
ATOM 3195 N N . PHE A 1 404 ? 2.891 18.766 25.578 1 95.38 404 PHE A N 1
ATOM 3196 C CA . PHE A 1 404 ? 2.367 20.109 25.766 1 95.38 404 PHE A CA 1
ATOM 3197 C C . PHE A 1 404 ? 3.359 21.156 25.281 1 95.38 404 PHE A C 1
ATOM 3199 O O . PHE A 1 404 ? 2.99 22.062 24.547 1 95.38 404 PHE A O 1
ATOM 3206 N N . HIS A 1 405 ? 4.574 20.984 25.562 1 95.69 405 HIS A N 1
ATOM 3207 C CA . HIS A 1 405 ? 5.609 21.938 25.156 1 95.69 405 HIS A CA 1
ATOM 3208 C C . HIS A 1 405 ? 5.797 21.922 23.641 1 95.69 405 HIS A C 1
ATOM 3210 O O . HIS A 1 405 ? 5.992 22.969 23.016 1 95.69 405 HIS A O 1
ATOM 3216 N N . ALA A 1 406 ? 5.812 20.766 23.078 1 97.25 406 ALA A N 1
ATOM 3217 C CA . ALA A 1 406 ? 5.922 20.656 21.625 1 97.25 406 ALA A CA 1
ATOM 3218 C C . ALA A 1 406 ? 4.754 21.359 20.938 1 97.25 406 ALA A C 1
ATOM 3220 O O . ALA A 1 406 ? 4.945 22.062 19.953 1 97.25 406 ALA A O 1
ATOM 3221 N N . ALA A 1 407 ? 3.58 21.188 21.469 1 98.12 407 ALA A N 1
ATOM 3222 C CA . ALA A 1 407 ? 2.385 21.812 20.906 1 98.12 407 ALA A CA 1
ATOM 3223 C C . ALA A 1 407 ? 2.453 23.328 21 1 98.12 407 ALA A C 1
ATOM 3225 O O . ALA A 1 407 ? 2.074 24.031 20.047 1 98.12 407 ALA A O 1
ATOM 3226 N N . ILE A 1 408 ? 2.932 23.812 22.094 1 96.75 408 ILE A N 1
ATOM 3227 C CA . ILE A 1 408 ? 3.072 25.25 22.297 1 96.75 408 ILE A CA 1
ATOM 3228 C C . ILE A 1 408 ? 4.055 25.828 21.281 1 96.75 408 ILE A C 1
ATOM 3230 O O . ILE A 1 408 ? 3.793 26.859 20.656 1 96.75 408 ILE A O 1
ATOM 3234 N N . GLN A 1 409 ? 5.117 25.141 21.125 1 96.12 409 GLN A N 1
ATOM 3235 C CA . GLN A 1 409 ? 6.125 25.609 20.172 1 96.12 409 GLN A CA 1
ATOM 3236 C C . GLN A 1 409 ? 5.578 25.594 18.75 1 96.12 409 GLN A C 1
ATOM 3238 O O . GLN A 1 409 ? 5.816 26.531 17.984 1 96.12 409 GLN A O 1
ATOM 3243 N N . LEU A 1 410 ? 4.895 24.578 18.391 1 97 410 LEU A N 1
ATOM 3244 C CA . LEU A 1 410 ? 4.289 24.5 17.062 1 97 410 LEU A CA 1
ATOM 3245 C C . LEU A 1 410 ? 3.326 25.656 16.844 1 97 410 LEU A C 1
ATOM 3247 O O . LEU A 1 410 ? 3.398 26.344 15.812 1 97 410 LEU A O 1
ATOM 3251 N N . THR A 1 411 ? 2.436 25.906 17.797 1 95.94 411 THR A N 1
ATOM 3252 C CA . THR A 1 411 ? 1.449 26.969 17.688 1 95.94 411 THR A CA 1
ATOM 3253 C C . THR A 1 411 ? 2.135 28.328 17.547 1 95.94 411 THR A C 1
ATOM 3255 O O . THR A 1 411 ? 1.685 29.188 16.797 1 95.94 411 THR A O 1
ATOM 3258 N N . THR A 1 412 ? 3.203 28.484 18.266 1 93.81 412 THR A N 1
ATOM 3259 C CA . THR A 1 412 ? 3.953 29.734 18.203 1 93.81 412 THR A CA 1
ATOM 3260 C C . THR A 1 412 ? 4.555 29.938 16.812 1 93.81 412 THR A C 1
ATOM 3262 O O . THR A 1 412 ? 4.543 31.047 16.281 1 93.81 412 THR A O 1
ATOM 3265 N N . ILE A 1 413 ? 5.059 28.891 16.25 1 92.25 413 ILE A N 1
ATOM 3266 C CA . ILE A 1 413 ? 5.625 28.969 14.906 1 92.25 413 ILE A CA 1
ATOM 3267 C C . ILE A 1 413 ? 4.543 29.375 13.914 1 92.25 413 ILE A C 1
ATOM 3269 O O . ILE A 1 413 ? 4.754 30.266 13.094 1 92.25 413 ILE A O 1
ATOM 3273 N N . TYR A 1 414 ? 3.422 28.797 14.031 1 91.75 414 TYR A N 1
ATOM 3274 C CA . TYR A 1 414 ? 2.348 29.078 13.078 1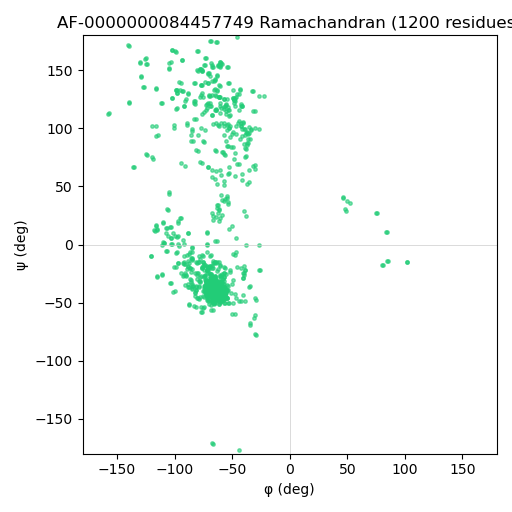 91.75 414 TYR A CA 1
ATOM 3275 C C . TYR A 1 414 ? 1.826 30.5 13.25 1 91.75 414 TYR A C 1
ATOM 3277 O O . TYR A 1 414 ? 1.455 31.156 12.273 1 91.75 414 TYR A O 1
ATOM 3285 N N . THR A 1 415 ? 1.755 30.984 14.461 1 86.25 415 THR A N 1
ATOM 3286 C CA . THR A 1 415 ? 1.318 32.344 14.719 1 86.25 415 THR A CA 1
ATOM 3287 C C . THR A 1 415 ? 2.32 33.344 14.156 1 86.25 415 THR A C 1
ATOM 3289 O O . THR A 1 415 ? 1.931 34.406 13.648 1 86.25 415 THR A O 1
ATOM 3292 N N . SER A 1 416 ? 3.572 32.969 14.25 1 83.44 416 SER A N 1
ATOM 3293 C CA . SER A 1 416 ? 4.605 33.844 13.695 1 83.44 416 SER A CA 1
ATOM 3294 C C . SER A 1 416 ? 4.547 33.875 12.172 1 83.44 416 SER A C 1
ATOM 3296 O O . SER A 1 416 ? 4.926 34.875 11.555 1 83.44 416 SER A O 1
ATOM 3298 N N . LEU A 1 417 ? 4.188 32.781 11.672 1 78.25 417 LEU A N 1
ATOM 3299 C CA . LEU A 1 417 ? 4.035 32.719 10.219 1 78.25 417 LEU A CA 1
ATOM 3300 C C . LEU A 1 417 ? 2.869 33.594 9.758 1 78.25 417 LEU A C 1
ATOM 3302 O O . LEU A 1 417 ? 2.914 34.188 8.672 1 78.25 417 LEU A O 1
ATOM 3306 N N . ARG A 1 418 ? 1.889 33.719 10.609 1 64.38 418 ARG A N 1
ATOM 3307 C CA . ARG A 1 418 ? 0.716 34.531 10.312 1 64.38 418 ARG A CA 1
ATOM 3308 C C . ARG A 1 418 ? 1.043 36.031 10.414 1 64.38 418 ARG A C 1
ATOM 3310 O O . ARG A 1 418 ? 0.589 36.812 9.586 1 64.38 418 ARG A O 1
ATOM 3317 N N . SER A 1 419 ? 1.664 36.406 11.727 1 55.53 419 SER A N 1
ATOM 3318 C CA . SER A 1 419 ? 1.922 37.812 12.078 1 55.53 419 SER A CA 1
ATOM 3319 C C . SER A 1 419 ? 2.836 38.469 11.055 1 55.53 419 SER A C 1
ATOM 3321 O O . SER A 1 419 ? 2.934 39.719 11.008 1 55.53 419 SER A O 1
ATOM 3323 N N . CYS A 1 420 ? 3.648 37.719 10.484 1 45.75 420 CYS A N 1
ATOM 3324 C CA . CYS A 1 420 ? 4.324 38.5 9.445 1 45.75 420 CYS A CA 1
ATOM 3325 C C . CYS A 1 420 ? 3.318 39.188 8.523 1 45.75 420 CYS A C 1
ATOM 3327 O O . CYS A 1 420 ? 3.666 39.594 7.418 1 45.75 420 CYS A O 1
ATOM 3329 N N . PHE A 1 421 ? 2.059 39.188 8.984 1 38.25 421 PHE A N 1
ATOM 3330 C CA . PHE A 1 421 ? 1.029 40.031 8.391 1 38.25 421 PHE A CA 1
ATOM 3331 C C . PHE A 1 421 ? 1.238 41.5 8.781 1 38.25 421 PHE A C 1
ATOM 3333 O O . PHE A 1 421 ? 1.376 41.812 9.969 1 38.25 421 PHE A O 1
ATOM 3340 N N . PRO A 1 422 ? 1.768 42.344 8.094 1 35 422 PRO A N 1
ATOM 3341 C CA . PRO A 1 422 ? 1.768 43.75 8.5 1 35 422 PRO A CA 1
ATOM 3342 C C . PRO A 1 422 ? 0.417 44.219 9.055 1 35 422 PRO A C 1
ATOM 3344 O O . PRO A 1 422 ? -0.63 43.781 8.562 1 35 422 PRO A O 1
ATOM 3347 N N . GLN A 1 423 ? 0.198 44.406 10.305 1 34.66 423 GLN A N 1
ATOM 3348 C CA . GLN A 1 423 ? -0.898 45.281 10.758 1 34.66 423 GLN A CA 1
ATOM 3349 C C . GLN A 1 423 ? -1.308 46.281 9.68 1 34.66 423 GLN A C 1
ATOM 3351 O O . GLN A 1 423 ? -0.473 46.719 8.883 1 34.66 423 GLN A O 1
ATOM 3356 N N . PRO A 1 424 ? -2.639 46.375 9.336 1 33.28 424 PRO A N 1
ATOM 3357 C CA . PRO A 1 424 ? -2.998 47.438 8.406 1 33.28 424 PRO A CA 1
ATOM 3358 C C . PRO A 1 424 ? -2.193 48.719 8.641 1 33.28 424 PRO A C 1
ATOM 3360 O O . PRO A 1 424 ? -2.08 49.188 9.773 1 33.28 424 PRO A O 1
ATOM 3363 N N . PRO A 1 425 ? -1.103 49 7.945 1 31.92 425 PRO A N 1
ATOM 3364 C CA . PRO A 1 425 ? -0.795 50.406 8.094 1 31.92 425 PRO A CA 1
ATOM 3365 C C . PRO A 1 425 ? -2.035 51.281 8 1 31.92 425 PRO A C 1
ATOM 3367 O O . PRO A 1 425 ? -3.047 50.875 7.426 1 31.92 425 PRO A O 1
ATOM 3370 N N . THR A 1 426 ? -2.324 52.312 8.914 1 33.06 426 THR A N 1
ATOM 3371 C CA . THR A 1 426 ? -3.174 53.438 8.523 1 33.06 426 THR A CA 1
ATOM 3372 C C . THR A 1 426 ? -3.041 53.719 7.027 1 33.06 426 THR A C 1
ATOM 3374 O O . THR A 1 426 ? -4.004 54.156 6.383 1 33.06 426 THR A O 1
ATOM 3377 N N . ASP A 1 427 ? -1.876 54.406 6.598 1 31.75 427 ASP A N 1
ATOM 3378 C CA . ASP A 1 427 ? -1.783 54.938 5.238 1 31.75 427 ASP A CA 1
ATOM 3379 C C . ASP A 1 427 ? -1.729 53.812 4.215 1 31.75 427 ASP A C 1
ATOM 3381 O O . ASP A 1 427 ? -1.433 52.656 4.559 1 31.75 427 ASP A O 1
ATOM 3385 N N . GLU A 1 428 ? -1.421 54.062 2.709 1 34.75 428 GLU A N 1
ATOM 3386 C CA . GLU A 1 428 ? -1.541 53.531 1.355 1 34.75 428 GLU A CA 1
ATOM 3387 C C . GLU A 1 428 ? -0.808 52.219 1.221 1 34.75 428 GLU A C 1
ATOM 3389 O O . GLU A 1 428 ? -1.156 51.375 0.37 1 34.75 428 GLU A O 1
ATOM 3394 N N . VAL A 1 429 ? 0.448 52.094 1.6 1 34.03 429 VAL A N 1
ATOM 3395 C CA . VAL A 1 429 ? 1.471 51.188 1.108 1 34.03 429 VAL A CA 1
ATOM 3396 C C . VAL A 1 429 ? 1.283 49.812 1.748 1 34.03 429 VAL A C 1
ATOM 3398 O O . VAL A 1 429 ? 2.012 48.844 1.431 1 34.03 429 VAL A O 1
ATOM 3401 N N . VAL A 1 430 ? 0.723 49.688 2.883 1 37.91 430 VAL A N 1
ATOM 3402 C CA . VAL A 1 430 ? 0.651 48.531 3.766 1 37.91 430 VAL A CA 1
ATOM 3403 C C . VAL A 1 430 ? -0.142 47.406 3.09 1 37.91 430 VAL A C 1
ATOM 3405 O O . VAL A 1 430 ? -0.193 46.281 3.592 1 37.91 430 VAL A O 1
ATOM 3408 N N . SER A 1 431 ? -0.844 47.719 2.088 1 35.19 431 SER A N 1
ATOM 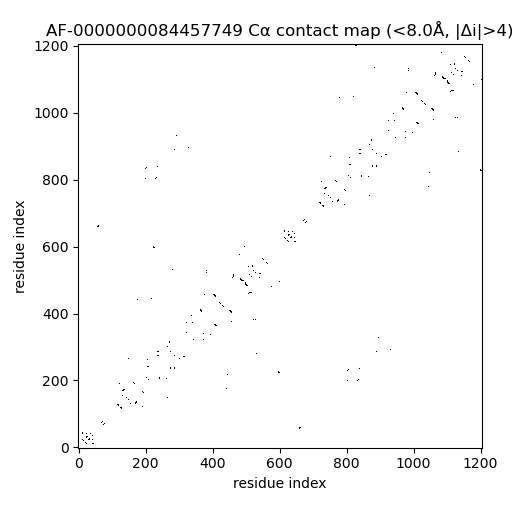3409 C CA . SER A 1 431 ? -1.773 46.781 1.455 1 35.19 431 SER A CA 1
ATOM 3410 C C . SER A 1 431 ? -1.032 45.625 0.78 1 35.19 431 SER A C 1
ATOM 3412 O O . SER A 1 431 ? -1.553 44.5 0.69 1 35.19 431 SER A O 1
ATOM 3414 N N . HIS A 1 432 ? 0.091 46.031 0.098 1 33.06 432 HIS A N 1
ATOM 3415 C CA . HIS A 1 432 ? 0.637 45.062 -0.859 1 33.06 432 HIS A CA 1
ATOM 3416 C C . HIS A 1 432 ? 1.302 43.875 -0.149 1 33.06 432 HIS A C 1
ATOM 3418 O O . HIS A 1 432 ? 1.189 42.75 -0.593 1 33.06 432 HIS A O 1
ATOM 3424 N N . GLU A 1 433 ? 2.104 44.219 0.903 1 34.12 433 GLU A N 1
ATOM 3425 C CA . GLU A 1 433 ? 2.924 43.156 1.49 1 34.12 433 GLU A CA 1
ATOM 3426 C C . GLU A 1 433 ? 2.07 42.156 2.281 1 34.12 433 GLU A C 1
ATOM 3428 O O . GLU A 1 433 ? 2.381 40.969 2.338 1 34.12 433 GLU A O 1
ATOM 3433 N N . LEU A 1 434 ? 1.13 42.688 3.086 1 37.56 434 LEU A N 1
ATOM 3434 C CA . LEU 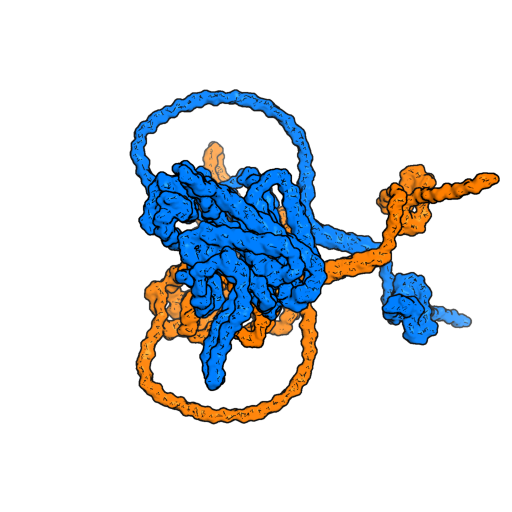A 1 434 ? 0.168 41.875 3.826 1 37.56 434 LEU A CA 1
ATOM 3435 C C . LEU A 1 434 ? -0.575 40.906 2.895 1 37.56 434 LEU A C 1
ATOM 3437 O O . LEU A 1 434 ? -0.885 39.781 3.271 1 37.56 434 LEU A O 1
ATOM 3441 N N . GLN A 1 435 ? -1.056 41.469 1.894 1 40.47 435 GLN A N 1
ATOM 3442 C CA . GLN A 1 435 ? -1.641 40.656 0.834 1 40.47 435 GLN A CA 1
ATOM 3443 C C . GLN A 1 435 ? -0.676 39.562 0.386 1 40.47 435 GLN A C 1
ATOM 3445 O O . GLN A 1 435 ? -1.099 38.531 -0.149 1 40.47 435 GLN A O 1
ATOM 3450 N N . LYS A 1 436 ? 0.646 39.844 0.647 1 43.06 436 LYS A N 1
ATOM 3451 C CA . LYS A 1 436 ? 1.669 38.969 0.102 1 43.06 436 LYS A CA 1
ATOM 3452 C C . LYS A 1 436 ? 1.829 37.719 0.964 1 43.06 436 LYS A C 1
ATOM 3454 O O . LYS A 1 436 ? 1.987 36.625 0.442 1 43.06 436 LYS A O 1
ATOM 3459 N N . ARG A 1 437 ? 1.901 37.844 2.42 1 44.41 437 ARG A N 1
ATOM 3460 C CA . ARG A 1 437 ? 2.289 36.719 3.279 1 44.41 437 ARG A CA 1
ATOM 3461 C C . ARG A 1 437 ? 1.079 35.875 3.654 1 44.41 437 ARG A C 1
ATOM 3463 O O . ARG A 1 437 ? 1.22 34.719 3.984 1 44.41 437 ARG A O 1
ATOM 3470 N N . GLU A 1 438 ? -0.167 36.469 4.227 1 49.12 438 GLU A N 1
ATOM 3471 C CA . GLU A 1 438 ? -1.395 35.688 4.234 1 49.12 438 GLU A CA 1
ATOM 3472 C C . GLU A 1 438 ? -1.396 34.656 3.109 1 49.12 438 GLU A C 1
ATOM 3474 O O . GLU A 1 438 ? -1.949 33.562 3.258 1 49.12 438 GLU A O 1
ATOM 3479 N N . ALA A 1 439 ? -0.548 35 2.146 1 56.56 439 ALA A N 1
ATOM 3480 C CA . ALA A 1 439 ? -0.42 34.5 0.786 1 56.56 439 ALA A CA 1
ATOM 3481 C C . ALA A 1 439 ? 0.476 33.25 0.75 1 56.56 439 ALA A C 1
ATOM 3483 O O . ALA A 1 439 ? 0.203 32.312 0.016 1 56.56 439 ALA A O 1
ATOM 3484 N N . GLU A 1 440 ? 1.415 33.312 2.043 1 65.38 440 GLU A N 1
ATOM 3485 C CA . GLU A 1 440 ? 2.379 32.219 1.82 1 65.38 440 GLU A CA 1
ATOM 3486 C C . GLU A 1 440 ? 1.864 30.906 2.377 1 65.38 440 GLU A C 1
ATOM 3488 O O . GLU A 1 440 ? 2.117 29.844 1.8 1 65.38 440 GLU A O 1
ATOM 3493 N N . THR A 1 441 ? 1.058 31.016 3.602 1 79.5 441 THR A N 1
ATOM 3494 C CA . THR A 1 441 ? 0.578 29.797 4.227 1 79.5 441 THR A CA 1
ATOM 3495 C C . THR A 1 441 ? -0.423 29.078 3.318 1 79.5 441 THR A C 1
ATOM 3497 O O . THR A 1 441 ? -0.694 27.891 3.498 1 79.5 441 THR A O 1
ATOM 3500 N N . ALA A 1 442 ? -0.845 29.844 2.404 1 82.38 442 ALA A N 1
ATOM 3501 C CA . ALA A 1 442 ? -1.802 29.266 1.471 1 82.38 442 ALA A CA 1
ATOM 3502 C C . ALA A 1 442 ? -1.131 28.219 0.585 1 82.38 442 ALA A C 1
ATOM 3504 O O . ALA A 1 442 ? -1.8 27.328 0.041 1 82.38 442 ALA A O 1
ATOM 3505 N N . HIS A 1 443 ? 0.174 28.312 0.559 1 90.94 443 HIS A N 1
ATOM 3506 C CA . HIS A 1 443 ? 0.893 27.422 -0.354 1 90.94 443 HIS A CA 1
ATOM 3507 C C . HIS A 1 443 ? 1.538 26.266 0.395 1 90.94 443 HIS A C 1
ATOM 3509 O O . HIS A 1 443 ? 2.209 25.422 -0.212 1 90.94 443 HIS A O 1
ATOM 3515 N N . TYR A 1 444 ? 1.241 26.219 1.672 1 91.31 444 TYR A N 1
ATOM 3516 C CA . TYR A 1 444 ? 1.834 25.141 2.457 1 91.31 444 TYR A CA 1
ATOM 3517 C C . TYR A 1 444 ? 1.127 23.812 2.188 1 91.31 444 TYR A C 1
ATOM 3519 O O . TYR A 1 444 ? -0.07 23.781 1.893 1 91.31 444 TYR A O 1
ATOM 3527 N N . PRO A 1 445 ? 1.92 22.719 2.297 1 95 445 PRO A N 1
ATOM 3528 C CA . PRO A 1 445 ? 1.303 21.391 2.139 1 95 445 PRO A CA 1
ATOM 3529 C C . PRO A 1 445 ? 0.245 21.109 3.201 1 95 445 PRO A C 1
ATOM 3531 O O . PRO A 1 445 ? 0.283 21.688 4.289 1 95 445 PRO A O 1
ATOM 3534 N N . LYS A 1 446 ? -0.709 20.25 2.877 1 96 446 LYS A N 1
ATOM 3535 C CA . LYS A 1 446 ? -1.782 19.859 3.785 1 96 446 LYS A CA 1
ATOM 3536 C C . LYS A 1 446 ? -1.222 19.281 5.082 1 96 446 LYS A C 1
ATOM 3538 O O . LYS A 1 446 ? -1.834 19.406 6.141 1 96 446 LYS A O 1
ATOM 3543 N N . HIS A 1 447 ? -0.087 18.719 5.016 1 96.12 447 HIS A N 1
ATOM 3544 C CA . HIS A 1 447 ? 0.578 18.156 6.188 1 96.12 447 HIS A CA 1
ATOM 3545 C C . HIS A 1 447 ? 0.719 19.203 7.293 1 96.12 447 HIS A C 1
ATOM 3547 O O . HIS A 1 447 ? 0.526 18.891 8.469 1 96.12 447 HIS A O 1
ATOM 3553 N N . PHE A 1 448 ? 1.006 20.422 6.973 1 95.25 448 PHE A N 1
ATOM 3554 C CA . PHE A 1 448 ? 1.151 21.484 7.957 1 95.25 448 PHE A CA 1
ATOM 3555 C C . PHE A 1 448 ? -0.183 21.781 8.633 1 95.25 448 PHE A C 1
ATOM 3557 O O . PHE A 1 448 ? -0.235 22.016 9.836 1 95.25 448 PHE A O 1
ATOM 3564 N N . PHE A 1 449 ? -1.2 21.812 7.789 1 95.25 449 PHE A N 1
ATOM 3565 C CA . PHE A 1 449 ? -2.549 21.969 8.32 1 95.25 449 PHE A CA 1
ATOM 3566 C C . PHE A 1 449 ? -2.854 20.906 9.359 1 95.25 449 PHE A C 1
ATOM 3568 O O . PHE A 1 449 ? -3.357 21.203 10.445 1 95.25 449 PHE A O 1
ATOM 3575 N N . ARG A 1 450 ? -2.531 19.719 9.07 1 95.88 450 ARG A N 1
ATOM 3576 C CA . ARG A 1 450 ? -2.836 18.594 9.945 1 95.88 450 ARG A CA 1
ATOM 3577 C C . ARG A 1 450 ? -2.02 18.656 11.234 1 95.88 450 ARG A C 1
ATOM 3579 O O . ARG A 1 450 ? -2.514 18.312 12.312 1 95.88 450 ARG A O 1
ATOM 3586 N N . VAL A 1 451 ? -0.798 19.047 11.109 1 97 451 VAL A N 1
ATOM 3587 C CA . VAL A 1 451 ? 0.078 19.156 12.273 1 97 451 VAL A CA 1
ATOM 3588 C C . VAL A 1 451 ? -0.493 20.188 13.25 1 97 451 VAL A C 1
ATOM 3590 O O . VAL A 1 451 ? -0.54 19.938 14.461 1 97 451 VAL A O 1
ATOM 3593 N N . LEU A 1 452 ? -0.931 21.281 12.742 1 96.75 452 LEU A N 1
ATOM 3594 C CA . LEU A 1 452 ? -1.513 22.312 13.609 1 96.75 452 LEU A CA 1
ATOM 3595 C C . LEU A 1 452 ? -2.801 21.797 14.25 1 96.75 452 LEU A C 1
ATOM 3597 O O . LEU A 1 452 ? -3.066 22.078 15.422 1 96.75 452 LEU A O 1
ATOM 3601 N N . CYS A 1 453 ? -3.574 21.109 13.484 1 96.38 453 CYS A N 1
ATOM 3602 C CA . CYS A 1 453 ? -4.805 20.531 14 1 96.38 453 CYS A CA 1
ATOM 3603 C C . CYS A 1 453 ? -4.508 19.594 15.172 1 96.38 453 CYS A C 1
ATOM 3605 O O . CYS A 1 453 ? -5.16 19.688 16.219 1 96.38 453 CYS A O 1
ATOM 3607 N N . ILE A 1 454 ? -3.551 18.766 15.023 1 97.12 454 ILE A N 1
ATOM 3608 C CA . ILE A 1 454 ? -3.166 17.812 16.062 1 97.12 454 ILE A CA 1
ATOM 3609 C C . ILE A 1 454 ? -2.688 18.562 17.297 1 97.12 454 ILE A C 1
ATOM 3611 O O . ILE A 1 454 ? -3.037 18.203 18.422 1 97.12 454 ILE A O 1
ATOM 3615 N N . ALA A 1 455 ? -1.931 19.609 17.094 1 97.75 455 ALA A N 1
ATOM 3616 C CA . ALA A 1 455 ? -1.437 20.406 18.203 1 97.75 455 ALA A CA 1
ATOM 3617 C C . ALA A 1 455 ? -2.59 21.016 18.984 1 97.75 455 ALA A C 1
ATOM 3619 O O . ALA A 1 455 ? -2.627 20.953 20.219 1 97.75 455 ALA A O 1
ATOM 3620 N N . GLY A 1 456 ? -3.525 21.594 18.312 1 97.19 456 GLY A N 1
ATOM 3621 C CA . GLY A 1 456 ? -4.668 22.203 18.969 1 97.19 456 GLY A CA 1
ATOM 3622 C C . GLY A 1 456 ? -5.516 21.219 19.734 1 97.19 456 GLY A C 1
ATOM 3623 O O . GLY A 1 456 ? -5.918 21.484 20.875 1 97.19 456 GLY A O 1
ATOM 3624 N N . MET A 1 457 ? -5.766 20.125 19.156 1 95.94 457 MET A N 1
ATOM 3625 C CA . MET A 1 457 ? -6.602 19.109 19.781 1 95.94 457 MET A CA 1
ATOM 3626 C C . MET A 1 457 ? -5.883 18.484 20.969 1 95.94 457 MET A C 1
ATOM 3628 O O . MET A 1 457 ? -6.516 18.125 21.969 1 95.94 457 MET A O 1
ATOM 3632 N N . TYR A 1 458 ? -4.566 18.312 20.812 1 96.44 458 TYR A N 1
ATOM 3633 C CA . TYR A 1 458 ? -3.781 17.812 21.938 1 96.44 458 TYR A CA 1
ATOM 3634 C C . TYR A 1 458 ? -3.85 18.766 23.125 1 96.44 458 TYR A C 1
ATOM 3636 O O . TYR A 1 458 ? -3.984 18.344 24.266 1 96.44 458 TYR A O 1
ATOM 3644 N N . LEU A 1 459 ? -3.746 20.078 22.875 1 96.12 459 LEU A N 1
ATOM 3645 C CA . LEU A 1 459 ? -3.809 21.078 23.922 1 96.12 459 LEU A CA 1
ATOM 3646 C C . LEU A 1 459 ? -5.16 21.047 24.625 1 96.12 459 LEU A C 1
ATOM 3648 O O . LEU A 1 459 ? -5.23 21.172 25.859 1 96.12 459 LEU A O 1
ATOM 3652 N N . ALA A 1 460 ? -6.184 20.859 23.844 1 93.25 460 ALA A N 1
ATOM 3653 C CA . ALA A 1 460 ? -7.52 20.781 24.438 1 93.25 460 ALA A CA 1
ATOM 3654 C C . ALA A 1 460 ? -7.641 19.562 25.344 1 93.25 460 ALA A C 1
ATOM 3656 O O . ALA A 1 460 ? -8.211 19.641 26.438 1 93.25 460 ALA A O 1
ATOM 3657 N N . LYS A 1 461 ? -7.152 18.484 24.906 1 92.06 461 LYS A N 1
ATOM 3658 C CA . LYS A 1 461 ? -7.207 17.281 25.719 1 92.06 461 LYS A CA 1
ATOM 3659 C C . LYS A 1 461 ? -6.332 17.422 26.969 1 92.06 461 LYS A C 1
ATOM 3661 O O . LYS A 1 461 ? -6.695 16.938 28.031 1 92.06 461 LYS A O 1
ATOM 3666 N N . PHE A 1 462 ? -5.145 18.016 26.766 1 91.62 462 PHE A N 1
ATOM 3667 C CA . PHE A 1 462 ? -4.25 18.266 27.891 1 91.62 462 PHE A CA 1
ATOM 3668 C C . PHE A 1 462 ? -4.953 19.094 28.969 1 91.62 462 PHE A C 1
ATOM 3670 O O . PHE A 1 462 ? -4.836 18.797 30.156 1 91.62 462 PHE A O 1
ATOM 3677 N N . LEU A 1 463 ? -5.676 20.047 28.578 1 88.81 463 LEU A N 1
ATOM 3678 C CA . LEU A 1 463 ? -6.426 20.906 29.484 1 88.81 463 LEU A CA 1
ATOM 3679 C C . LEU A 1 463 ? -7.508 20.109 30.219 1 88.81 463 LEU A C 1
ATOM 3681 O O . LEU A 1 463 ? -7.801 20.375 31.375 1 88.81 463 LEU A O 1
ATOM 3685 N N . ALA A 1 464 ? -8.078 19.188 29.547 1 87.69 464 ALA A N 1
ATOM 3686 C CA . ALA A 1 464 ? -9.164 18.391 30.109 1 87.69 464 ALA A CA 1
ATOM 3687 C C . ALA A 1 464 ? -8.633 17.391 31.141 1 87.69 464 ALA A C 1
ATOM 3689 O O . ALA A 1 464 ? -9.273 17.141 32.156 1 87.69 464 ALA A O 1
ATOM 3690 N N . VAL A 1 465 ? -7.527 16.812 30.828 1 82.44 465 VAL A N 1
ATOM 3691 C CA . VAL A 1 465 ? -6.996 15.734 31.656 1 82.44 465 VAL A CA 1
ATOM 3692 C C . VAL A 1 465 ? -6.191 16.328 32.812 1 82.44 465 VAL A C 1
ATOM 3694 O O . VAL A 1 465 ? -6.168 15.773 33.906 1 82.44 465 VAL A O 1
ATOM 3697 N N . GLY A 1 466 ? -5.461 17.422 32.531 1 78 466 GLY A N 1
ATOM 3698 C CA . GLY A 1 466 ? -4.594 18.031 33.531 1 78 466 GLY A CA 1
ATOM 3699 C C . GLY A 1 466 ? -5.352 18.875 34.562 1 78 466 GLY A C 1
ATOM 3700 O O . GLY A 1 466 ? -5.148 20.078 34.625 1 78 466 GLY A O 1
ATOM 3701 N N . ARG A 1 467 ? -6.09 18.234 35.438 1 69.81 467 ARG A N 1
ATOM 3702 C CA . ARG A 1 467 ? -6.875 18.969 36.438 1 69.81 467 ARG A CA 1
ATOM 3703 C C . ARG A 1 467 ? -5.969 19.672 37.438 1 69.81 467 ARG A C 1
ATOM 3705 O O . ARG A 1 467 ? -6.293 20.766 37.906 1 69.81 467 ARG A O 1
ATOM 3712 N N . ASP A 1 468 ? -4.848 19.078 37.562 1 77.56 468 ASP A N 1
ATOM 3713 C CA . ASP A 1 468 ? -3.967 19.656 38.594 1 77.56 468 ASP A CA 1
ATOM 3714 C C . ASP A 1 468 ? -2.816 20.422 37.938 1 77.56 468 ASP A C 1
ATOM 3716 O O . ASP A 1 468 ? -1.724 20.5 38.5 1 77.56 468 ASP A O 1
ATOM 3720 N N . ILE A 1 469 ? -3.021 20.953 36.844 1 82.88 469 ILE A N 1
ATOM 3721 C CA . ILE A 1 469 ? -1.98 21.719 36.188 1 82.88 469 ILE A CA 1
ATOM 3722 C C . ILE A 1 469 ? -1.87 23.094 36.812 1 82.88 469 ILE A C 1
ATOM 3724 O O . ILE A 1 469 ? -2.852 23.625 37.344 1 82.88 469 ILE A O 1
ATOM 3728 N N . GLN A 1 470 ? -0.672 23.734 36.812 1 86.5 470 GLN A N 1
ATOM 3729 C CA . GLN A 1 470 ? -0.437 25.062 37.375 1 86.5 470 GLN A CA 1
ATOM 3730 C C . GLN A 1 470 ? -1.253 26.109 36.625 1 86.5 470 GLN A C 1
ATOM 3732 O O . GLN A 1 470 ? -1.464 26 35.406 1 86.5 470 GLN A O 1
ATOM 3737 N N . PRO A 1 471 ? -1.726 27.125 37.312 1 87.56 471 PRO A N 1
ATOM 3738 C CA . PRO A 1 471 ? -2.57 28.156 36.688 1 87.56 471 PRO A CA 1
ATOM 3739 C C . PRO A 1 471 ? -1.9 28.828 35.5 1 87.56 471 PRO A C 1
ATOM 3741 O O . PRO A 1 471 ? -2.566 29.141 34.5 1 87.56 471 PRO A O 1
ATOM 3744 N N . HIS A 1 472 ? -0.576 29.016 35.625 1 89.06 472 HIS A N 1
ATOM 3745 C CA . HIS A 1 472 ? 0.123 29.672 34.531 1 89.06 472 HIS A CA 1
ATOM 3746 C C . HIS A 1 472 ? 0.103 28.797 33.281 1 89.06 472 HIS A C 1
ATOM 3748 O O . HIS A 1 472 ? -0.039 29.297 32.156 1 89.06 472 HIS A O 1
ATOM 3754 N N . GLU A 1 473 ? 0.243 27.578 33.5 1 88.75 473 GLU A N 1
ATOM 3755 C CA . GLU A 1 473 ? 0.211 26.625 32.406 1 88.75 473 GLU A CA 1
ATOM 3756 C C . GLU A 1 473 ? -1.19 26.516 31.812 1 88.75 473 GLU A C 1
ATOM 3758 O O . GLU A 1 473 ? -1.345 26.375 30.594 1 88.75 473 GLU A O 1
ATOM 3763 N N . ARG A 1 474 ? -2.17 26.609 32.625 1 89.75 474 ARG A N 1
ATOM 3764 C CA . ARG A 1 474 ? -3.555 26.594 32.188 1 89.75 474 ARG A CA 1
ATOM 3765 C C . ARG A 1 474 ? -3.852 27.797 31.297 1 89.75 474 ARG A C 1
ATOM 3767 O O . ARG A 1 474 ? -4.469 27.656 30.234 1 89.75 474 ARG A O 1
ATOM 3774 N N . THR A 1 475 ? -3.402 28.953 31.719 1 90.5 475 THR A N 1
ATOM 3775 C CA . THR A 1 475 ? -3.604 30.172 30.938 1 90.5 475 THR A CA 1
ATOM 3776 C C . THR A 1 475 ? -2.861 30.094 29.609 1 90.5 475 THR A C 1
ATOM 3778 O O . THR A 1 475 ? -3.377 30.531 28.578 1 90.5 475 THR A O 1
ATOM 3781 N N . LEU A 1 476 ? -1.662 29.547 29.703 1 91.88 476 LEU A N 1
ATOM 3782 C CA . LEU A 1 476 ? -0.88 29.391 28.484 1 91.88 476 LEU A CA 1
ATOM 3783 C C . LEU A 1 476 ? -1.591 28.469 27.5 1 91.88 476 LEU A C 1
ATOM 3785 O O . LEU A 1 476 ? -1.649 28.75 26.312 1 91.88 476 LEU A O 1
ATOM 3789 N N . ALA A 1 477 ? -2.062 27.328 28 1 92.12 477 ALA A N 1
ATOM 3790 C CA . ALA A 1 477 ? -2.799 26.391 27.156 1 92.12 477 ALA A CA 1
ATOM 3791 C C . ALA A 1 477 ? -4.016 27.047 26.531 1 92.12 477 ALA A C 1
ATOM 3793 O O . ALA A 1 477 ? -4.27 26.891 25.328 1 92.12 477 ALA A O 1
ATOM 3794 N N . ARG A 1 478 ? -4.758 27.875 27.312 1 91.62 478 ARG A N 1
ATOM 3795 C CA . ARG A 1 478 ? -5.938 28.578 26.828 1 91.62 478 ARG A CA 1
ATOM 3796 C C . ARG A 1 478 ? -5.574 29.531 25.703 1 91.62 478 ARG A C 1
ATOM 3798 O O . ARG A 1 478 ? -6.254 29.594 24.672 1 91.62 478 ARG A O 1
ATOM 3805 N N . ASN A 1 479 ? -4.566 30.219 25.875 1 93 479 ASN A N 1
ATOM 3806 C CA . ASN A 1 479 ? -4.129 31.203 24.891 1 93 479 ASN A CA 1
ATOM 3807 C C . ASN A 1 479 ? -3.701 30.531 23.594 1 93 479 ASN A C 1
ATOM 3809 O O . ASN A 1 479 ? -3.998 31.031 22.5 1 93 479 ASN A O 1
ATOM 3813 N N . LYS A 1 480 ? -2.977 29.469 23.766 1 95 480 LYS A N 1
ATOM 3814 C CA . LYS A 1 480 ? -2.494 28.781 22.578 1 95 480 LYS A CA 1
ATOM 3815 C C . LYS A 1 480 ? -3.646 28.141 21.812 1 95 480 LYS A C 1
ATOM 3817 O O . LYS A 1 480 ? -3.645 28.109 20.578 1 95 480 LYS A O 1
ATOM 3822 N N . ILE A 1 481 ? -4.602 27.594 22.516 1 95.62 481 ILE A N 1
ATOM 3823 C CA . ILE A 1 481 ? -5.789 27.047 21.859 1 95.62 481 ILE A CA 1
ATOM 3824 C C . ILE A 1 481 ? -6.5 28.156 21.078 1 95.62 481 ILE A C 1
ATOM 3826 O O . ILE A 1 481 ? -6.934 27.953 19.953 1 95.62 481 ILE A O 1
ATOM 3830 N N . LYS A 1 482 ? -6.625 29.297 21.688 1 92.88 482 LYS A N 1
ATOM 3831 C CA . LYS A 1 482 ? -7.234 30.438 21.016 1 92.88 482 LYS A CA 1
ATOM 3832 C C . LYS A 1 482 ? -6.461 30.828 19.766 1 92.88 482 LYS A C 1
ATOM 3834 O O . LYS A 1 482 ? -7.062 31.125 18.719 1 92.88 482 LYS A O 1
ATOM 3839 N N . GLU A 1 483 ? -5.176 30.828 19.875 1 93.56 483 GLU A N 1
ATOM 3840 C CA . GLU A 1 483 ? -4.34 31.141 18.719 1 93.56 483 GLU A CA 1
ATOM 3841 C C . GLU A 1 483 ? -4.57 30.156 17.594 1 93.56 483 GLU A C 1
ATOM 3843 O O . GLU A 1 483 ? -4.602 30.547 16.422 1 93.56 483 GLU A O 1
ATOM 3848 N N . VAL A 1 484 ? -4.621 28.875 17.938 1 95 484 VAL A N 1
ATOM 3849 C CA . VAL A 1 484 ? -4.883 27.844 16.922 1 95 484 VAL A CA 1
ATOM 3850 C C . VAL A 1 484 ? -6.238 28.109 16.266 1 95 484 VAL A C 1
ATOM 3852 O O . VAL A 1 484 ? -6.359 28.062 15.039 1 95 484 VAL A O 1
ATOM 3855 N N . TYR A 1 485 ? -7.242 28.375 17.062 1 92.94 485 TYR A N 1
ATOM 3856 C CA . TYR A 1 485 ? -8.586 28.688 16.578 1 92.94 485 TYR A CA 1
ATOM 3857 C C . TYR A 1 485 ? -8.562 29.859 15.625 1 92.94 485 TYR A C 1
ATOM 3859 O O . TYR A 1 485 ? -9.125 29.781 14.523 1 92.94 485 TYR A O 1
ATOM 3867 N N . GLU A 1 486 ? -7.879 30.859 15.953 1 90.75 486 GLU A N 1
ATOM 3868 C CA . GLU A 1 486 ? -7.809 32.062 15.141 1 90.75 486 GLU A CA 1
ATOM 3869 C C . GLU A 1 486 ? -7.043 31.828 13.844 1 90.75 486 GLU A C 1
ATOM 3871 O O . GLU A 1 486 ? -7.379 32.375 12.805 1 90.75 486 GLU A O 1
ATOM 3876 N N . THR A 1 487 ? -6.031 31.062 13.977 1 92 487 THR A N 1
ATOM 3877 C CA . THR A 1 487 ? -5.266 30.734 12.773 1 92 487 THR A CA 1
ATOM 3878 C C . THR A 1 487 ? -6.129 30 11.758 1 92 487 THR A C 1
ATOM 3880 O O . THR A 1 487 ? -6.109 30.312 10.57 1 92 487 THR A O 1
ATOM 3883 N N . PHE A 1 488 ? -6.914 29.031 12.18 1 92.06 488 PHE A N 1
ATOM 3884 C CA . PHE A 1 488 ? -7.773 28.281 11.266 1 92.06 488 PHE A CA 1
ATOM 3885 C C . PHE A 1 488 ? -8.875 29.172 10.703 1 92.06 488 PHE A C 1
ATOM 3887 O O . PHE A 1 488 ? -9.242 29.047 9.539 1 92.06 488 PHE A O 1
ATOM 3894 N N . LEU A 1 489 ? -9.391 30.094 11.5 1 89.19 489 LEU A N 1
ATOM 3895 C CA . LEU A 1 489 ? -10.398 31.016 11 1 89.19 489 LEU A CA 1
ATOM 3896 C C . LEU A 1 489 ? -9.797 31.938 9.938 1 89.19 489 LEU A C 1
ATOM 3898 O O . LEU A 1 489 ? -10.477 32.281 8.961 1 89.19 489 LEU A O 1
ATOM 3902 N N . ALA A 1 490 ? -8.555 32.281 10.188 1 87.25 490 ALA A N 1
ATOM 3903 C CA . ALA A 1 490 ? -7.883 33.156 9.219 1 87.25 490 ALA A CA 1
ATOM 3904 C C . ALA A 1 490 ? -7.652 32.406 7.898 1 87.25 490 ALA A C 1
ATOM 3906 O O . ALA A 1 490 ? -7.656 33.031 6.828 1 87.25 490 ALA A O 1
ATOM 3907 N N . TRP A 1 491 ? -7.461 31.078 7.965 1 88.38 491 TRP A N 1
ATOM 3908 C CA . TRP A 1 491 ? -7.223 30.266 6.773 1 88.38 491 TRP A CA 1
ATOM 3909 C C . TRP A 1 491 ? -8.531 29.984 6.043 1 88.38 491 TRP A C 1
ATOM 3911 O O . TRP A 1 491 ? -8.516 29.562 4.883 1 88.38 491 TRP A O 1
ATOM 3921 N N . SER A 1 492 ? -9.641 30.203 6.684 1 86.75 492 SER A N 1
ATOM 3922 C CA . SER A 1 492 ? -10.938 29.891 6.098 1 86.75 492 SER A CA 1
ATOM 3923 C C . SER A 1 492 ? -11.344 30.938 5.062 1 86.75 492 SER A C 1
ATOM 3925 O O . SER A 1 492 ? -11.188 32.156 5.297 1 86.75 492 SER A O 1
ATOM 3927 N N . LYS A 1 493 ? -11.719 30.516 3.877 1 81.25 493 LYS A N 1
ATOM 3928 C CA . LYS A 1 493 ? -12.18 31.406 2.814 1 81.25 493 LYS A CA 1
ATOM 3929 C C . LYS A 1 493 ? -13.703 31.422 2.727 1 81.25 493 LYS A C 1
ATOM 3931 O O . LYS A 1 493 ? -14.305 32.375 2.252 1 81.25 493 LYS A O 1
ATOM 3936 N N . GLU A 1 494 ? -14.227 30.266 2.887 1 80.69 494 GLU A N 1
ATOM 3937 C CA . GLU A 1 494 ? -15.68 30.109 2.846 1 80.69 494 GLU A CA 1
ATOM 3938 C C . GLU A 1 494 ? -16.188 29.406 4.105 1 80.69 494 GLU A C 1
ATOM 3940 O O . GLU A 1 494 ? -15.453 28.656 4.746 1 80.69 494 GLU A O 1
ATOM 3945 N N . GLU A 1 495 ? -17.422 29.656 4.238 1 77.69 495 GLU A N 1
ATOM 3946 C CA . GLU A 1 495 ? -18.016 29.016 5.402 1 77.69 495 GLU A CA 1
ATOM 3947 C C . GLU A 1 495 ? -18.109 27.5 5.215 1 77.69 495 GLU A C 1
ATOM 3949 O O . GLU A 1 495 ? -18.438 27.016 4.129 1 77.69 495 GLU A O 1
ATOM 3954 N N . LEU A 1 496 ? -17.594 26.781 6.191 1 79.06 496 LEU A N 1
ATOM 3955 C CA . LEU A 1 496 ? -17.703 25.344 6.309 1 79.06 496 LEU A CA 1
ATOM 3956 C C . LEU A 1 496 ? -16.625 24.656 5.484 1 79.06 496 LEU A C 1
ATOM 3958 O O . LEU A 1 496 ? -16.719 23.453 5.211 1 79.06 496 LEU A O 1
ATOM 3962 N N . ASP A 1 497 ? -15.773 25.516 5.074 1 84.81 497 ASP A N 1
ATOM 3963 C CA . ASP A 1 497 ? -14.617 24.828 4.496 1 84.81 497 ASP A CA 1
ATOM 3964 C C . ASP A 1 497 ? -13.812 24.109 5.574 1 84.81 497 ASP A C 1
ATOM 3966 O O . ASP A 1 497 ? -14.188 24.125 6.75 1 84.81 497 ASP A O 1
ATOM 3970 N N . GLU A 1 498 ? -12.867 23.422 5.234 1 88.38 498 GLU A N 1
ATOM 3971 C CA . GLU A 1 498 ? -12.156 22.547 6.156 1 88.38 498 GLU A CA 1
ATOM 3972 C C . GLU A 1 498 ? -11.555 23.328 7.312 1 88.38 498 GLU A C 1
ATOM 3974 O O . GLU A 1 498 ? -11.695 22.953 8.477 1 88.38 498 GLU A O 1
ATOM 3979 N N . PRO A 1 499 ? -10.836 24.531 7.074 1 90.25 499 PRO A N 1
ATOM 3980 C CA . PRO A 1 499 ? -10.297 25.281 8.211 1 90.25 499 PRO A CA 1
ATOM 3981 C C . PRO A 1 499 ? -11.391 25.781 9.156 1 90.25 499 PRO A C 1
ATOM 3983 O O . PRO A 1 499 ? -11.203 25.75 10.375 1 90.25 499 PRO A O 1
ATOM 3986 N N . PHE A 1 500 ? -12.5 26.125 8.578 1 87.94 500 PHE A N 1
ATOM 3987 C CA . PHE A 1 500 ? -13.617 26.578 9.398 1 87.94 500 PHE A CA 1
ATOM 3988 C C . PHE A 1 500 ? -14.141 25.438 10.273 1 87.94 500 PHE A C 1
ATOM 3990 O O . PHE A 1 500 ? -14.367 25.625 11.469 1 87.94 500 PHE A O 1
ATOM 3997 N N . ARG A 1 501 ? -14.289 24.312 9.719 1 87 501 ARG A N 1
ATOM 3998 C CA . ARG A 1 501 ? -14.758 23.156 10.469 1 87 501 ARG A CA 1
ATOM 3999 C C . ARG A 1 501 ? -13.766 22.766 11.562 1 87 501 ARG A C 1
ATOM 4001 O O . ARG A 1 501 ? -14.172 22.359 12.648 1 87 501 ARG A O 1
ATOM 4008 N N . THR A 1 502 ? -12.57 22.859 11.281 1 91.44 502 THR A N 1
ATOM 4009 C CA . THR A 1 502 ? -11.539 22.547 12.266 1 91.44 502 THR A CA 1
ATOM 4010 C C . THR A 1 502 ? -11.562 23.547 13.414 1 91.44 502 THR A C 1
ATOM 4012 O O . THR A 1 502 ? -11.438 23.156 14.578 1 91.44 502 THR A O 1
ATOM 4015 N N . ALA A 1 503 ? -11.703 24.812 13.07 1 90.69 503 ALA A N 1
ATOM 4016 C CA . ALA A 1 503 ? -11.812 25.844 14.102 1 90.69 503 ALA A CA 1
ATOM 4017 C C . ALA A 1 503 ? -13 25.562 15.023 1 90.69 503 ALA A C 1
ATOM 4019 O O . ALA A 1 503 ? -12.891 25.688 16.25 1 90.69 503 ALA A O 1
ATOM 4020 N N . ARG A 1 504 ? -14.008 25.141 14.422 1 86.75 504 ARG A N 1
ATOM 4021 C CA . ARG A 1 504 ? -15.211 24.844 15.18 1 86.75 504 ARG A CA 1
ATOM 4022 C C . ARG A 1 504 ? -14.984 23.656 16.109 1 86.75 504 ARG A C 1
ATOM 4024 O O . ARG A 1 504 ? -15.477 23.641 17.25 1 86.75 504 ARG A O 1
ATOM 4031 N N . MET A 1 505 ? -14.336 22.688 15.641 1 89.12 505 MET A N 1
ATOM 4032 C CA . MET A 1 505 ? -14.023 21.516 16.453 1 89.12 505 MET A CA 1
ATOM 4033 C C . MET A 1 505 ? -13.141 21.891 17.625 1 89.12 505 MET A C 1
ATOM 4035 O O . MET A 1 505 ? -13.383 21.438 18.75 1 89.12 505 MET A O 1
ATOM 4039 N N . ILE A 1 506 ? -12.164 22.703 17.375 1 92 506 ILE A N 1
ATOM 4040 C CA . ILE A 1 506 ? -11.266 23.141 18.438 1 92 506 ILE A CA 1
ATOM 4041 C C . ILE A 1 506 ? -12.047 23.922 19.484 1 92 506 ILE A C 1
ATOM 4043 O O . ILE A 1 506 ? -11.836 23.734 20.688 1 92 506 ILE A O 1
ATOM 4047 N N . ARG A 1 507 ? -12.945 24.703 19 1 89 507 ARG A N 1
ATOM 4048 C CA . ARG A 1 507 ? -13.789 25.469 19.906 1 89 507 ARG A CA 1
ATOM 4049 C C . ARG A 1 507 ? -14.672 24.562 20.75 1 89 507 ARG A C 1
ATOM 4051 O O . ARG A 1 507 ? -14.789 24.766 21.969 1 89 507 ARG A O 1
ATOM 4058 N N . LEU A 1 508 ? -15.242 23.594 20.141 1 86 508 LEU A N 1
ATOM 4059 C CA . LEU A 1 508 ? -16.109 22.656 20.844 1 86 508 LEU A CA 1
ATOM 4060 C C . LEU A 1 508 ? -15.344 21.906 21.922 1 86 508 LEU A C 1
ATOM 4062 O O . LEU A 1 508 ? -15.812 21.812 23.062 1 86 508 LEU A O 1
ATOM 4066 N N . LEU A 1 509 ? -14.203 21.406 21.594 1 90 509 LEU A N 1
ATOM 4067 C CA . LEU A 1 509 ? -13.398 20.641 22.531 1 90 509 LEU A CA 1
ATOM 4068 C C . LEU A 1 509 ? -12.938 21.516 23.703 1 90 509 LEU A C 1
ATOM 4070 O O . LEU A 1 509 ? -12.992 21.078 24.859 1 90 509 LEU A O 1
ATOM 4074 N N . SER A 1 510 ? -12.5 22.703 23.375 1 88.69 510 SER A N 1
ATOM 4075 C CA . SER A 1 510 ? -11.969 23.594 24.391 1 88.69 510 SER A CA 1
ATOM 4076 C C . SER A 1 510 ? -13.055 24.016 25.375 1 88.69 510 SER A C 1
ATOM 4078 O O . SER A 1 510 ? -12.797 24.125 26.578 1 88.69 510 SER A O 1
ATOM 4080 N N . ARG A 1 511 ? -14.211 24.156 24.906 1 83.94 511 ARG A N 1
ATOM 4081 C CA . ARG A 1 511 ? -15.328 24.547 25.766 1 83.94 511 ARG A CA 1
ATOM 4082 C C . ARG A 1 511 ? -15.664 23.453 26.766 1 83.94 511 ARG A C 1
ATOM 4084 O O . ARG A 1 511 ? -16 23.75 27.906 1 83.94 511 ARG A O 1
ATOM 4091 N N . HIS A 1 512 ? -15.531 22.266 26.359 1 85.12 512 HIS A N 1
ATOM 4092 C CA . HIS A 1 512 ? -15.961 21.156 27.203 1 85.12 512 HIS A CA 1
ATOM 4093 C C . HIS A 1 512 ? -14.773 20.547 27.938 1 85.12 512 HIS A C 1
ATOM 4095 O O . HIS A 1 512 ? -14.953 19.688 28.812 1 85.12 512 HIS A O 1
ATOM 4101 N N . ALA A 1 513 ? -13.617 20.984 27.609 1 86.31 513 ALA A N 1
ATOM 4102 C CA . ALA A 1 513 ? -12.422 20.484 28.281 1 86.31 513 ALA A CA 1
ATOM 4103 C C . ALA A 1 513 ? -12.375 20.938 29.75 1 86.31 513 ALA A C 1
ATOM 4105 O O . ALA A 1 513 ? -11.82 20.25 30.594 1 86.31 513 ALA A O 1
ATOM 4106 N N . GLU A 1 514 ? -12.914 22 30.016 1 79 514 GLU A N 1
ATOM 4107 C CA . GLU A 1 514 ? -12.812 22.531 31.375 1 79 514 GLU A CA 1
ATOM 4108 C C . GLU A 1 514 ? -14.141 22.391 32.125 1 79 514 GLU A C 1
ATOM 4110 O O . GLU A 1 514 ? -14.305 22.938 33.219 1 79 514 GLU A O 1
ATOM 4115 N N . ASP A 1 515 ? -14.984 21.578 31.531 1 77.25 515 ASP A N 1
ATOM 4116 C CA . ASP A 1 515 ? -16.25 21.297 32.219 1 77.25 515 ASP A CA 1
ATOM 4117 C C . ASP A 1 515 ? -16.047 20.359 33.406 1 77.25 515 ASP A C 1
ATOM 4119 O O . ASP A 1 515 ? -15.062 19.609 33.438 1 77.25 515 ASP A O 1
ATOM 4123 N N . LYS A 1 516 ? -16.984 20.484 34.375 1 72.56 516 LYS A N 1
ATOM 4124 C CA . LYS A 1 516 ? -16.922 19.594 35.531 1 72.56 516 LYS A CA 1
ATOM 4125 C C . LYS A 1 516 ? -17.062 18.125 35.094 1 72.56 516 LYS A C 1
ATOM 4127 O O . LYS A 1 516 ? -16.438 17.25 35.688 1 72.56 516 LYS A O 1
ATOM 4132 N N . VAL A 1 517 ? -17.828 17.953 34.031 1 71.56 517 VAL A N 1
ATOM 4133 C CA . VAL A 1 517 ? -18.094 16.609 33.562 1 71.56 517 VAL A CA 1
ATOM 4134 C C . VAL A 1 517 ? -17.141 16.25 32.406 1 71.56 517 VAL A C 1
ATOM 4136 O O . VAL A 1 517 ? -17.391 15.336 31.641 1 71.56 517 VAL A O 1
ATOM 4139 N N . SER A 1 518 ? -16.125 16.938 32.344 1 75.81 518 SER A N 1
ATOM 4140 C CA . SER A 1 518 ? -15.172 16.781 31.234 1 75.81 518 SER A CA 1
ATOM 4141 C C . SER A 1 518 ? -14.633 15.352 31.172 1 75.81 518 SER A C 1
ATOM 4143 O O . SER A 1 518 ? -14.43 14.805 30.094 1 75.81 518 SER A O 1
ATOM 4145 N N . SER A 1 519 ? -14.453 14.836 32.312 1 73.56 519 SER A N 1
ATOM 4146 C CA . SER A 1 519 ? -13.875 13.5 32.406 1 73.56 519 SER A CA 1
ATOM 4147 C C . SER A 1 519 ? -14.758 12.477 31.688 1 73.56 519 SER A C 1
ATOM 4149 O O . SER A 1 519 ? -14.25 11.484 31.156 1 73.56 519 SER A O 1
ATOM 4151 N N . GLU A 1 520 ? -15.992 12.773 31.609 1 75.75 520 GLU A N 1
ATOM 4152 C CA . GLU A 1 520 ? -16.922 11.836 30.969 1 75.75 520 GLU A CA 1
ATOM 4153 C C . GLU A 1 520 ? -16.734 11.836 29.453 1 75.75 520 GLU A C 1
ATOM 4155 O O . GLU A 1 520 ? -16.906 10.797 28.812 1 75.75 520 GLU A O 1
ATOM 4160 N N . TYR A 1 521 ? -16.344 12.977 28.984 1 80.06 521 TYR A N 1
ATOM 4161 C CA . TYR A 1 521 ? -16.219 13.102 27.531 1 80.06 521 TYR A CA 1
ATOM 4162 C C . TYR A 1 521 ? -14.828 12.672 27.062 1 80.06 521 TYR A C 1
ATOM 4164 O O . TYR A 1 521 ? -14.688 12.023 26.031 1 80.06 521 TYR A O 1
ATOM 4172 N N . PHE A 1 522 ? -13.867 12.953 27.812 1 84.5 522 PHE A N 1
ATOM 4173 C CA . PHE A 1 522 ? -12.492 12.867 27.344 1 84.5 522 PHE A CA 1
ATOM 4174 C C . PHE A 1 522 ? -11.867 11.531 27.75 1 84.5 522 PHE A C 1
ATOM 4176 O O . PHE A 1 522 ? -10.734 11.234 27.375 1 84.5 522 PHE A O 1
ATOM 4183 N N . THR A 1 523 ? -12.617 10.695 28.406 1 76.88 523 THR A N 1
ATOM 4184 C CA . THR A 1 523 ? -12.141 9.359 28.734 1 76.88 523 THR A CA 1
ATOM 4185 C C . THR A 1 523 ? -12.633 8.344 27.703 1 76.88 523 THR A C 1
ATOM 4187 O O . THR A 1 523 ? -13.742 8.469 27.188 1 76.88 523 THR A O 1
ATOM 4190 N N . ASN A 1 524 ? -11.742 7.453 27.391 1 74.81 524 ASN A N 1
ATOM 4191 C CA . ASN A 1 524 ? -12.094 6.406 26.438 1 74.81 524 ASN A CA 1
ATOM 4192 C C . ASN A 1 524 ? -12.688 5.191 27.125 1 74.81 524 ASN A C 1
ATOM 4194 O O . ASN A 1 524 ? -11.961 4.379 27.703 1 74.81 524 ASN A O 1
ATOM 4198 N N . ASP A 1 525 ? -13.93 5.055 27.016 1 68.19 525 ASP A N 1
ATOM 4199 C CA . ASP A 1 525 ? -14.648 3.986 27.703 1 68.19 525 ASP A CA 1
ATOM 4200 C C . ASP A 1 525 ? -14.648 2.705 26.875 1 68.19 525 ASP A C 1
ATOM 4202 O O . ASP A 1 525 ? -14.922 1.62 27.391 1 68.19 525 ASP A O 1
ATOM 4206 N N . SER A 1 526 ? -14.422 2.826 25.641 1 66.81 526 SER A N 1
ATOM 4207 C CA . SER A 1 526 ? -14.531 1.661 24.766 1 66.81 526 SER A CA 1
ATOM 4208 C C . SER A 1 526 ? -13.32 0.745 24.922 1 66.81 526 SER A C 1
ATOM 4210 O O . SER A 1 526 ? -13.391 -0.444 24.609 1 66.81 526 SER A O 1
ATOM 4212 N N . GLY A 1 527 ? -12.258 1.292 25.453 1 68 527 GLY A N 1
ATOM 4213 C CA . GLY A 1 527 ? -11.055 0.492 25.609 1 68 527 GLY A CA 1
ATOM 4214 C C . GLY A 1 527 ? -10.234 0.385 24.344 1 68 527 GLY A C 1
ATOM 4215 O O . GLY A 1 527 ? -9.07 -0.018 24.375 1 68 527 GLY A O 1
ATOM 4216 N N . ASP A 1 528 ? -10.789 0.686 23.188 1 73.69 528 ASP A N 1
ATOM 4217 C CA . ASP A 1 528 ? -10.023 0.642 21.938 1 73.69 528 ASP A CA 1
ATOM 4218 C C . ASP A 1 528 ? -9.234 1.932 21.734 1 73.69 528 ASP A C 1
ATOM 4220 O O . ASP A 1 528 ? -9.805 3.025 21.75 1 73.69 528 ASP A O 1
ATOM 4224 N N . PRO A 1 529 ? -8.016 1.767 21.625 1 78 529 PRO A N 1
ATOM 4225 C CA . PRO A 1 529 ? -7.223 2.979 21.422 1 78 529 PRO A CA 1
ATOM 4226 C C . PRO A 1 529 ? -7.531 3.67 20.094 1 78 529 PRO A C 1
ATOM 4228 O O . PRO A 1 529 ? -7.871 3.004 19.109 1 78 529 PRO A O 1
ATOM 4231 N N . SER A 1 530 ? -7.523 4.992 20.156 1 83.5 530 SER A N 1
ATOM 4232 C CA . SER A 1 530 ? -7.668 5.77 18.938 1 83.5 530 SER A CA 1
ATOM 4233 C C . SER A 1 530 ? -6.367 5.789 18.141 1 83.5 530 SER A C 1
ATOM 4235 O O . SER A 1 530 ? -5.281 5.73 18.719 1 83.5 530 SER A O 1
ATOM 4237 N N . ALA A 1 531 ? -6.453 5.902 16.891 1 83.19 531 ALA A N 1
ATOM 4238 C CA . ALA A 1 531 ? -5.281 5.871 16.016 1 83.19 531 ALA A CA 1
ATOM 4239 C C . ALA A 1 531 ? -4.473 7.16 16.141 1 83.19 531 ALA A C 1
ATOM 4241 O O . ALA A 1 531 ? -3.24 7.129 16.141 1 83.19 531 ALA A O 1
ATOM 4242 N N . THR A 1 532 ? -5.184 8.273 16.188 1 89.56 532 THR A N 1
ATOM 4243 C CA . THR A 1 532 ? -4.512 9.57 16.297 1 89.56 532 THR A CA 1
ATOM 4244 C C . THR A 1 532 ? -5.277 10.492 17.234 1 89.56 532 THR A C 1
ATOM 4246 O O . THR A 1 532 ? -6.391 10.172 17.656 1 89.56 532 THR A O 1
ATOM 4249 N N . VAL A 1 533 ? -4.664 11.594 17.516 1 92.94 533 VAL A N 1
ATOM 4250 C CA . VAL A 1 533 ? -5.289 12.602 18.359 1 92.94 533 VAL A CA 1
ATOM 4251 C C . VAL A 1 533 ? -6.555 13.133 17.688 1 92.94 533 VAL A C 1
ATOM 4253 O O . VAL A 1 533 ? -7.539 13.445 18.359 1 92.94 533 VAL A O 1
ATOM 4256 N N . VAL A 1 534 ? -6.492 13.156 16.406 1 91.69 534 VAL A N 1
ATOM 4257 C CA . VAL A 1 534 ? -7.641 13.648 15.648 1 91.69 534 VAL A CA 1
ATOM 4258 C C . VAL A 1 534 ? -8.812 12.68 15.805 1 91.69 534 VAL A C 1
ATOM 4260 O O . VAL A 1 534 ? -9.945 13.094 16.047 1 91.69 534 VAL A O 1
ATOM 4263 N N . ASP A 1 535 ? -8.578 11.438 15.68 1 86.94 535 ASP A N 1
ATOM 4264 C CA . ASP A 1 535 ? -9.625 10.438 15.836 1 86.94 535 ASP A CA 1
ATOM 4265 C C . ASP A 1 535 ? -10.188 10.461 17.25 1 86.94 535 ASP A C 1
ATOM 4267 O O . ASP A 1 535 ? -11.391 10.258 17.453 1 86.94 535 ASP A O 1
ATOM 4271 N N . ASP A 1 536 ? -9.328 10.586 18.141 1 89 536 ASP A N 1
ATOM 4272 C CA . ASP A 1 536 ? -9.75 10.688 19.547 1 89 536 ASP A CA 1
ATOM 4273 C C . ASP A 1 536 ? -10.656 11.898 19.75 1 89 536 ASP A C 1
ATOM 4275 O O . ASP A 1 536 ? -11.672 11.805 20.453 1 89 536 ASP A O 1
ATOM 4279 N N . SER A 1 537 ? -10.242 12.969 19.203 1 90.31 537 SER A N 1
ATOM 4280 C CA . SER A 1 537 ? -11.023 14.195 19.328 1 90.31 537 SER A CA 1
ATOM 4281 C C . SER A 1 537 ? -12.391 14.047 18.656 1 90.31 537 SER A C 1
ATOM 4283 O O . SER A 1 537 ? -13.375 14.609 19.141 1 90.31 537 SER A O 1
ATOM 4285 N N . LEU A 1 538 ? -12.422 13.359 17.594 1 85.19 538 LEU A N 1
ATOM 4286 C CA . LEU A 1 538 ? -13.695 13.102 16.922 1 85.19 538 LEU A CA 1
ATOM 4287 C C . LEU A 1 538 ? -14.602 12.234 17.797 1 85.19 538 LEU A C 1
ATOM 4289 O O . LEU A 1 538 ? -15.812 12.453 17.844 1 85.19 538 LEU A O 1
ATOM 4293 N N . ARG A 1 539 ? -14.031 11.289 18.375 1 83.88 539 ARG A N 1
ATOM 4294 C CA . ARG A 1 539 ? -14.789 10.453 19.297 1 83.88 539 ARG A CA 1
ATOM 4295 C C . ARG A 1 539 ? -15.344 11.281 20.453 1 83.88 539 ARG A C 1
ATOM 4297 O O . ARG A 1 539 ? -16.5 11.117 20.844 1 83.88 539 ARG A O 1
ATOM 4304 N N . ILE A 1 540 ? -14.539 12.102 21.031 1 87.19 540 ILE A N 1
ATOM 4305 C CA . ILE A 1 540 ? -14.938 12.969 22.141 1 87.19 540 ILE A CA 1
ATOM 4306 C C . ILE A 1 540 ? -16.078 13.891 21.688 1 87.19 540 ILE A C 1
ATOM 4308 O O . ILE A 1 540 ? -17.062 14.078 22.406 1 87.19 540 ILE A O 1
ATOM 4312 N N . ALA A 1 541 ? -15.852 14.422 20.531 1 84.31 541 ALA A N 1
ATOM 4313 C CA . ALA A 1 541 ? -16.875 15.312 19.984 1 84.31 541 ALA A CA 1
ATOM 4314 C C . ALA A 1 541 ? -18.188 14.578 19.781 1 84.31 541 ALA A C 1
ATOM 4316 O O . ALA A 1 541 ? -19.266 15.148 20 1 84.31 541 ALA A O 1
ATOM 4317 N N . ARG A 1 542 ? -18.125 13.391 19.375 1 80.31 542 ARG A N 1
ATOM 4318 C CA . ARG A 1 542 ? -19.328 12.578 19.203 1 80.31 542 ARG A CA 1
ATOM 4319 C C . ARG A 1 542 ? -20.031 12.359 20.547 1 80.31 542 ARG A C 1
ATOM 4321 O O . ARG A 1 542 ? -21.266 12.445 20.641 1 80.31 542 ARG A O 1
ATOM 4328 N N . LYS A 1 543 ? -19.297 12.109 21.531 1 80.81 543 LYS A N 1
ATOM 4329 C CA . LYS A 1 543 ? -19.844 11.922 22.859 1 80.81 543 LYS A CA 1
ATOM 4330 C C . LYS A 1 543 ? -20.516 13.195 23.375 1 80.81 543 LYS A C 1
ATOM 4332 O O . LYS A 1 543 ? -21.578 13.141 23.984 1 80.81 543 LYS A O 1
ATOM 4337 N N . ILE A 1 544 ? -19.859 14.219 23.141 1 81 544 ILE A N 1
ATOM 4338 C CA . ILE A 1 544 ? -20.391 15.508 23.562 1 81 544 ILE A CA 1
ATOM 4339 C C . ILE A 1 544 ? -21.734 15.773 22.859 1 81 544 ILE A C 1
ATOM 4341 O O . ILE A 1 544 ? -22.688 16.203 23.5 1 81 544 ILE A O 1
ATOM 4345 N N . ARG A 1 545 ? -21.781 15.414 21.703 1 73.38 545 ARG A N 1
ATOM 4346 C CA . ARG A 1 545 ? -23 15.641 20.922 1 73.38 545 ARG A CA 1
ATOM 4347 C C . ARG A 1 545 ? -24.125 14.734 21.391 1 73.38 545 ARG A C 1
ATOM 4349 O O . ARG A 1 545 ? -25.281 15.172 21.469 1 73.38 545 ARG A O 1
ATOM 4356 N N . GLU A 1 546 ? -23.828 13.562 21.516 1 73.44 546 GLU A N 1
ATOM 4357 C CA . GLU A 1 546 ? -24.844 12.602 21.953 1 73.44 546 GLU A CA 1
ATOM 4358 C C . GLU A 1 546 ? -25.406 12.977 23.312 1 73.44 546 GLU A C 1
ATOM 4360 O O . GLU A 1 546 ? -26.594 12.742 23.578 1 73.44 546 GLU A O 1
ATOM 4365 N N . ARG A 1 547 ? -24.672 13.523 24.062 1 72.5 547 ARG A N 1
ATOM 4366 C CA . ARG A 1 547 ? -25.109 13.867 25.406 1 72.5 547 ARG A CA 1
ATOM 4367 C C . ARG A 1 547 ? -25.812 15.211 25.422 1 72.5 547 ARG A C 1
ATOM 4369 O O . ARG A 1 547 ? -26.656 15.461 26.297 1 72.5 547 ARG A O 1
ATOM 4376 N N . THR A 1 548 ? -25.375 16 24.531 1 65.19 548 THR A N 1
ATOM 4377 C CA . THR A 1 548 ? -25.984 17.328 24.516 1 65.19 548 THR A CA 1
ATOM 4378 C C . THR A 1 548 ? -27.234 17.344 23.641 1 65.19 548 THR A C 1
ATOM 4380 O O . THR A 1 548 ? -28.094 18.219 23.781 1 65.19 548 THR A O 1
ATOM 4383 N N . ALA A 1 549 ? -27.391 16.297 22.688 1 54.75 549 ALA A N 1
ATOM 4384 C CA . ALA A 1 549 ? -28.594 16.234 21.859 1 54.75 549 ALA A CA 1
ATOM 4385 C C . ALA A 1 549 ? -29.812 15.883 22.688 1 54.75 549 ALA A C 1
ATOM 4387 O O . ALA A 1 549 ? -29.75 15.023 23.578 1 54.75 549 ALA A O 1
ATOM 4388 N N . PRO A 1 550 ? -30.797 16.719 22.672 1 46.31 550 PRO A N 1
ATOM 4389 C CA . PRO A 1 550 ? -32.031 16.391 23.375 1 46.31 550 PRO A CA 1
ATOM 4390 C C . PRO A 1 550 ? -32.594 15.031 23 1 46.31 550 PRO A C 1
ATOM 4392 O O . PRO A 1 550 ? -32.531 14.625 21.828 1 46.31 550 PRO A O 1
ATOM 4395 N N . THR A 1 551 ? -32.438 13.969 23.797 1 42.41 551 THR A N 1
ATOM 4396 C CA . THR A 1 551 ? -33.094 12.695 23.547 1 42.41 551 THR A CA 1
ATOM 4397 C C . THR A 1 551 ? -34.469 12.914 22.875 1 42.41 551 THR A C 1
ATOM 4399 O O . THR A 1 551 ? -35.25 13.727 23.328 1 42.41 551 THR A O 1
ATOM 4402 N N . PRO A 1 552 ? -34.562 12.484 21.75 1 37.69 552 PRO A N 1
ATOM 4403 C CA . PRO A 1 552 ? -35.969 12.594 21.328 1 37.69 552 PRO A CA 1
ATOM 4404 C C . PRO A 1 552 ? -36.938 12.062 22.375 1 37.69 552 PRO A C 1
ATOM 4406 O O . PRO A 1 552 ? -36.594 11.156 23.141 1 37.69 552 PRO A O 1
ATOM 4409 N N . ALA A 1 553 ? -37.938 12.844 22.891 1 35.22 553 ALA A N 1
ATOM 4410 C CA . ALA A 1 553 ? -39.062 12.414 23.719 1 35.22 553 ALA A CA 1
ATOM 4411 C C . ALA A 1 553 ? -39.625 11.102 23.203 1 35.22 553 ALA A C 1
ATOM 4413 O O . ALA A 1 553 ? -40.312 11.078 22.188 1 35.22 553 ALA A O 1
ATOM 4414 N N . ILE A 1 554 ? -39.062 9.992 23 1 37.88 554 ILE A N 1
ATOM 4415 C CA . ILE A 1 554 ? -40 8.867 23 1 37.88 554 ILE A CA 1
ATOM 4416 C C . ILE A 1 554 ? -40.844 8.891 24.25 1 37.88 554 ILE A C 1
ATOM 4418 O O . ILE A 1 554 ? -40.312 8.773 25.375 1 37.88 554 ILE A O 1
ATOM 4422 N N . THR A 1 555 ? -42.062 9.539 24.234 1 34.03 555 THR A N 1
ATOM 4423 C CA . THR A 1 555 ? -43.219 9.703 25.109 1 34.03 555 THR A CA 1
ATOM 4424 C C . THR A 1 555 ? -43.656 8.352 25.672 1 34.03 555 THR A C 1
ATOM 4426 O O . THR A 1 555 ? -44.719 8.25 26.281 1 34.03 555 THR A O 1
ATOM 4429 N N . ASP A 1 556 ? -43.188 7.191 25.609 1 35.78 556 ASP A N 1
ATOM 4430 C CA . ASP A 1 556 ? -44.188 6.336 26.234 1 35.78 556 ASP A CA 1
ATOM 4431 C C . ASP A 1 556 ? -44.312 6.652 27.734 1 35.78 556 ASP A C 1
ATOM 4433 O O . ASP A 1 556 ? -44.938 5.891 28.484 1 35.78 556 ASP A O 1
ATOM 4437 N N . ASP A 1 557 ? -43.312 7.137 28.5 1 32.97 557 ASP A N 1
ATOM 4438 C CA . ASP A 1 557 ? -43.781 7.418 29.859 1 32.97 557 ASP A CA 1
ATOM 4439 C C . ASP A 1 557 ? -44.688 8.648 29.875 1 32.97 557 ASP A C 1
ATOM 4441 O O . ASP A 1 557 ? -44.469 9.602 29.141 1 32.97 557 ASP A O 1
ATOM 4445 N N . PRO A 1 558 ? -46.156 8.516 30.391 1 34.22 558 PRO A N 1
ATOM 4446 C CA . PRO A 1 558 ? -47.094 9.625 30.531 1 34.22 558 PRO A CA 1
ATOM 4447 C C . PRO A 1 558 ? -46.438 10.93 30.953 1 34.22 558 PRO A C 1
ATOM 4449 O O . PRO A 1 558 ? -46.875 12.008 30.547 1 34.22 558 PRO A O 1
ATOM 4452 N N . GLU A 1 559 ? -45.938 10.883 32.25 1 32.94 559 GLU A N 1
ATOM 4453 C CA . GLU A 1 559 ? -45.438 12.164 32.781 1 32.94 559 GLU A CA 1
ATOM 4454 C C . GLU A 1 559 ? -44.188 12.617 32.031 1 32.94 559 GLU A C 1
ATOM 4456 O O . GLU A 1 559 ? -43.125 12 32.188 1 32.94 559 GLU A O 1
ATOM 4461 N N . GLY A 1 560 ? -44.25 12.781 30.828 1 33.56 560 GLY A N 1
ATOM 4462 C CA . GLY A 1 560 ? -43.406 13.133 29.688 1 33.56 560 GLY A CA 1
ATOM 4463 C C . GLY A 1 560 ? -42.406 14.219 30 1 33.56 560 GLY A C 1
ATOM 4464 O O . GLY A 1 560 ? -42.281 15.195 29.25 1 33.56 560 GLY A O 1
ATOM 4465 N N . GLN A 1 561 ? -41.969 14.328 31.281 1 30.41 561 GLN A N 1
ATOM 4466 C CA . GLN A 1 561 ? -41.219 15.555 31.5 1 30.41 561 GLN A CA 1
ATOM 4467 C C . GLN A 1 561 ? -39.938 15.57 30.656 1 30.41 561 GLN A C 1
ATOM 4469 O O . GLN A 1 561 ? -39.188 14.594 30.641 1 30.41 561 GLN A O 1
ATOM 4474 N N . PRO A 1 562 ? -39.906 16.312 29.594 1 33.28 562 PRO A N 1
ATOM 4475 C CA . PRO A 1 562 ? -38.719 16.516 28.766 1 33.28 562 PRO A CA 1
ATOM 4476 C C . PRO A 1 562 ? -37.438 16.656 29.609 1 33.28 562 PRO A C 1
ATOM 4478 O O . PRO A 1 562 ? -37.469 17.266 30.688 1 33.28 562 PRO A O 1
ATOM 4481 N N . ARG A 1 563 ? -36.656 15.602 29.734 1 34.28 563 ARG A N 1
ATOM 4482 C CA . ARG A 1 563 ? -35.438 15.859 30.5 1 34.28 563 ARG A CA 1
ATOM 4483 C C . ARG A 1 563 ? -34.844 17.203 30.094 1 34.28 563 ARG A C 1
ATOM 4485 O O . ARG A 1 563 ? -34.688 17.484 28.906 1 34.28 563 ARG A O 1
ATOM 4492 N N . LEU A 1 564 ? -35.031 18.219 30.891 1 33.22 564 LEU A N 1
ATOM 4493 C CA . LEU A 1 564 ? -34.438 19.547 30.766 1 33.22 564 LEU A CA 1
ATOM 4494 C C . LEU A 1 564 ? -32.969 19.438 30.375 1 33.22 564 LEU A C 1
ATOM 4496 O O . LEU A 1 564 ? -32.281 18.5 30.797 1 33.22 564 LEU A O 1
ATOM 4500 N N . PRO A 1 565 ? -32.594 19.984 29.25 1 34.72 565 PRO A N 1
ATOM 4501 C CA . PRO A 1 565 ? -31.172 20.141 28.969 1 34.72 565 PRO A CA 1
ATOM 4502 C C . PRO A 1 565 ? -30.359 20.422 30.234 1 34.72 565 PRO A C 1
ATOM 4504 O O . PRO A 1 565 ? -30.844 21.125 31.125 1 34.72 565 PRO A O 1
ATOM 4507 N N . ARG A 1 566 ? -29.734 19.438 30.797 1 35.03 566 ARG A N 1
ATOM 4508 C CA . ARG A 1 566 ? -28.953 19.781 31.969 1 35.03 566 ARG A CA 1
ATOM 4509 C C . ARG A 1 566 ? -28.281 21.141 31.812 1 35.03 566 ARG A C 1
ATOM 4511 O O . ARG A 1 566 ? -27.484 21.344 30.891 1 35.03 566 ARG A O 1
ATOM 4518 N N . HIS A 1 567 ? -28.828 22.219 32.125 1 33.94 567 HIS A N 1
ATOM 4519 C CA . HIS A 1 567 ? -28.391 23.609 32.25 1 33.94 567 HIS A CA 1
ATOM 4520 C C . HIS A 1 567 ? -27.078 23.688 33 1 33.94 567 HIS A C 1
ATOM 4522 O O . HIS A 1 567 ? -26.578 24.781 33.281 1 33.94 567 HIS A O 1
ATOM 4528 N N . ASP A 1 568 ? -26.75 22.688 33.719 1 33.97 568 ASP A N 1
ATOM 4529 C CA . ASP A 1 568 ? -25.578 22.953 34.562 1 33.97 568 ASP A CA 1
ATOM 4530 C C . ASP A 1 568 ? -24.344 23.219 33.688 1 33.97 568 ASP A C 1
ATOM 4532 O O . ASP A 1 568 ? -23.219 23.062 34.156 1 33.97 568 ASP A O 1
ATOM 4536 N N . ALA A 1 569 ? -24.391 23.25 32.406 1 37.19 569 ALA A N 1
ATOM 4537 C CA . ALA A 1 569 ? -23.266 23.656 31.594 1 37.19 569 ALA A CA 1
ATOM 4538 C C . ALA A 1 569 ? -22.797 25.062 31.969 1 37.19 569 ALA A C 1
ATOM 4540 O O . ALA A 1 569 ? -23.516 26.047 31.75 1 37.19 569 ALA A O 1
ATOM 4541 N N . LEU A 1 570 ? -22.062 25.297 33.031 1 36.75 570 LEU A N 1
ATOM 4542 C CA . LEU A 1 570 ? -21.391 26.484 33.5 1 36.75 570 LEU A CA 1
ATOM 4543 C C . LEU A 1 570 ? -20.922 27.359 32.344 1 36.75 570 LEU A C 1
ATOM 4545 O O . LEU A 1 570 ? -20.656 26.875 31.266 1 36.75 570 LEU A O 1
ATOM 4549 N N . SER A 1 571 ? -21.156 28.734 32.312 1 37.84 571 SER A N 1
ATOM 4550 C CA . SER A 1 571 ? -20.641 29.875 31.594 1 37.84 571 SER A CA 1
ATOM 4551 C C . SER A 1 571 ? -19.141 29.734 31.312 1 37.84 571 SER A C 1
ATOM 4553 O O . SER A 1 571 ? -18.312 29.969 32.188 1 37.84 571 SER A O 1
ATOM 4555 N N . SER A 1 572 ? -18.656 28.734 30.734 1 42.03 572 SER A N 1
ATOM 4556 C CA . SER A 1 572 ? -17.219 28.625 30.484 1 42.03 572 SER A CA 1
ATOM 4557 C C . SER A 1 572 ? -16.672 29.891 29.859 1 42.03 572 SER A C 1
ATOM 4559 O O . SER A 1 572 ? -17.359 30.562 29.094 1 42.03 572 SER A O 1
ATOM 4561 N N . ASP A 1 573 ? -15.664 30.516 30.453 1 46.66 573 ASP A N 1
ATOM 4562 C CA . ASP A 1 573 ? -14.859 31.641 29.984 1 46.66 573 ASP A CA 1
ATOM 4563 C C . ASP A 1 573 ? -14.578 31.531 28.5 1 46.66 573 ASP A C 1
ATOM 4565 O O . ASP A 1 573 ? -14.203 32.531 27.859 1 46.66 573 ASP A O 1
ATOM 4569 N N . TRP A 1 574 ? -14.68 30.328 28 1 46.81 574 TRP A N 1
ATOM 4570 C CA . TRP A 1 574 ? -14.383 30.172 26.578 1 46.81 574 TRP A CA 1
ATOM 4571 C C . TRP A 1 574 ? -15.445 30.844 25.719 1 46.81 574 TRP A C 1
ATOM 4573 O O . TRP A 1 574 ? -15.164 31.281 24.609 1 46.81 574 TRP A O 1
ATOM 4583 N N . ASN A 1 575 ? -16.734 30.953 26.203 1 46.44 575 ASN A N 1
ATOM 4584 C CA . ASN A 1 575 ? -17.781 31.625 25.438 1 46.44 575 ASN A CA 1
ATOM 4585 C C . ASN A 1 575 ? -17.422 33.062 25.141 1 46.44 575 ASN A C 1
ATOM 4587 O O . ASN A 1 575 ? -17.812 33.625 24.109 1 46.44 575 ASN A O 1
ATOM 4591 N N . ASP A 1 576 ? -16.781 33.688 26.125 1 45.53 576 ASP A N 1
ATOM 4592 C CA . ASP A 1 576 ? -16.328 35.062 25.922 1 45.53 576 ASP A CA 1
ATOM 4593 C C . ASP A 1 576 ? -15.141 35.125 24.953 1 45.53 576 ASP A C 1
ATOM 4595 O O . ASP A 1 576 ? -15.023 36.062 24.156 1 45.53 576 ASP A O 1
ATOM 4599 N N . TRP A 1 577 ? -14.359 34.125 25.031 1 44.56 577 TRP A N 1
ATOM 4600 C CA . TRP A 1 577 ? -13.109 34.156 24.281 1 44.56 577 TRP A CA 1
ATOM 4601 C C . TRP A 1 577 ? -13.328 33.688 22.844 1 44.56 577 TRP A C 1
ATOM 4603 O O . TRP A 1 577 ? -12.664 34.156 21.922 1 44.56 577 TRP A O 1
ATOM 4613 N N . LEU A 1 578 ? -14.219 32.781 22.672 1 45.81 578 LEU A N 1
ATOM 4614 C CA . LEU A 1 578 ? -14.539 32.312 21.328 1 45.81 578 LEU A CA 1
ATOM 4615 C C . LEU A 1 578 ? -16 32.562 20.984 1 45.81 578 LEU A C 1
ATOM 4617 O O . LEU A 1 578 ? -16.875 31.781 21.328 1 45.81 578 LEU A O 1
ATOM 4621 N N . PRO A 1 579 ? -16.312 33.906 20.688 1 42.03 579 PRO A N 1
ATOM 4622 C CA . PRO A 1 579 ? -17.703 34.312 20.5 1 42.03 579 PRO A CA 1
ATOM 4623 C C . PRO A 1 579 ? -18.5 33.375 19.609 1 42.03 579 PRO A C 1
ATOM 4625 O O . PRO A 1 579 ? -17.922 32.719 18.734 1 42.03 579 PRO A O 1
ATOM 4628 N N . ASN A 1 580 ? -19.75 32.938 20.172 1 40.75 580 ASN A N 1
ATOM 4629 C CA . ASN A 1 580 ? -20.781 32.062 19.625 1 40.75 580 ASN A CA 1
ATOM 4630 C C . ASN A 1 580 ? -21.25 32.531 18.25 1 40.75 580 ASN A C 1
ATOM 4632 O O . ASN A 1 580 ? -22.219 33.281 18.141 1 40.75 580 ASN A O 1
ATOM 4636 N N . THR A 1 581 ? -20.516 33 17.469 1 37.22 581 THR A N 1
ATOM 4637 C CA . THR A 1 581 ? -21.344 33.438 16.344 1 37.22 581 THR A CA 1
ATOM 4638 C C . THR A 1 581 ? -22.312 32.344 15.922 1 37.22 581 THR A C 1
ATOM 4640 O O . THR A 1 581 ? -23.312 32.594 15.25 1 37.22 581 THR A O 1
ATOM 4643 N N . TYR A 1 582 ? -21.891 31.141 15.5 1 34.69 582 TYR A N 1
ATOM 4644 C CA . TYR A 1 582 ? -22.828 30.188 14.938 1 34.69 582 TYR A CA 1
ATOM 4645 C C . TYR A 1 582 ? -23.344 29.219 16 1 34.69 582 TYR A C 1
ATOM 4647 O O . TYR A 1 582 ? -22.625 28.312 16.438 1 34.69 582 TYR A O 1
ATOM 4655 N N . ASP A 1 583 ? -24.141 29.609 16.922 1 36.56 583 ASP A N 1
ATOM 4656 C CA . ASP A 1 583 ? -24.969 28.891 17.891 1 36.56 583 ASP A CA 1
ATOM 4657 C C . ASP A 1 583 ? -25.531 27.609 17.281 1 36.56 583 ASP A C 1
ATOM 4659 O O . ASP A 1 583 ? -26.203 26.828 17.969 1 36.56 583 ASP A O 1
ATOM 4663 N N . ASP A 1 584 ? -25.891 27.547 16.062 1 34.88 584 ASP A N 1
ATOM 4664 C CA . ASP A 1 584 ? -26.578 26.375 15.516 1 34.88 584 ASP A CA 1
ATOM 4665 C C . ASP A 1 584 ? -25.641 25.172 15.5 1 34.88 584 ASP A C 1
ATOM 4667 O O . ASP A 1 584 ? -25.359 24.609 14.438 1 34.88 584 ASP A O 1
ATOM 4671 N N . LEU A 1 585 ? -24.797 25.172 16.297 1 36.91 585 LEU A N 1
ATOM 4672 C CA . LEU A 1 585 ? -23.984 23.984 16.531 1 36.91 585 LEU A CA 1
ATOM 4673 C C . LEU A 1 585 ? -24.844 22.734 16.547 1 36.91 585 LEU A C 1
ATOM 4675 O O . LEU A 1 585 ? -24.469 21.703 15.969 1 36.91 585 LEU A O 1
ATOM 4679 N N . PHE A 1 586 ? -25.969 22.875 17.375 1 35.03 586 PHE A N 1
ATOM 4680 C CA . PHE A 1 586 ? -26.875 21.734 17.578 1 35.03 586 PHE A CA 1
ATOM 4681 C C . PHE A 1 586 ? -27.516 21.312 16.281 1 35.03 586 PHE A C 1
ATOM 4683 O O . PHE A 1 586 ? -27.719 20.125 16.031 1 35.03 586 PHE A O 1
ATOM 4690 N N . ALA A 1 587 ? -28 22.234 15.586 1 35.66 587 ALA A N 1
ATOM 4691 C CA . ALA A 1 587 ? -28.609 21.844 14.312 1 35.66 587 ALA A CA 1
ATOM 4692 C C . ALA A 1 587 ? -27.594 21.125 13.43 1 35.66 587 ALA A C 1
ATOM 4694 O O . ALA A 1 587 ? -27.953 20.219 12.672 1 35.66 587 ALA A O 1
ATOM 4695 N N . PHE A 1 588 ? -26.422 21.547 13.5 1 38.5 588 PHE A N 1
ATOM 4696 C CA . PHE A 1 588 ? -25.328 20.922 12.75 1 38.5 588 PHE A CA 1
ATOM 4697 C C . PHE A 1 588 ? -25.016 19.531 13.305 1 38.5 588 PHE A C 1
ATOM 4699 O O . PHE A 1 588 ? -24.766 18.594 12.547 1 38.5 588 PHE A O 1
ATOM 4706 N N . LEU A 1 589 ? -25.031 19.438 14.617 1 37.69 589 LEU A N 1
ATOM 4707 C CA . LEU A 1 589 ? -24.781 18.156 15.273 1 37.69 589 LEU A CA 1
ATOM 4708 C C . LEU A 1 589 ? -25.953 17.203 15.086 1 37.69 589 LEU A C 1
ATOM 4710 O O . LEU A 1 589 ? -25.828 16 15.344 1 37.69 589 LEU A O 1
ATOM 4714 N N . ALA A 1 590 ? -27.156 17.688 15.086 1 31.66 590 ALA A N 1
ATOM 4715 C CA . ALA A 1 590 ? -28.328 16.844 14.961 1 31.66 590 ALA A CA 1
ATOM 4716 C C . ALA A 1 590 ? -28.328 16.094 13.625 1 31.66 590 ALA A C 1
ATOM 4718 O O . ALA A 1 590 ? -29.266 15.344 13.328 1 31.66 590 ALA A O 1
ATOM 4719 N N . SER A 1 591 ? -27.469 16.562 12.695 1 33.19 591 SER A N 1
ATOM 4720 C CA . SER A 1 591 ? -27.562 15.742 11.492 1 33.19 591 SER A CA 1
ATOM 4721 C C . SER A 1 591 ? -27.047 14.328 11.734 1 33.19 591 SER A C 1
ATOM 4723 O O . SER A 1 591 ? -26.047 14.148 12.445 1 33.19 591 SER A O 1
ATOM 4725 N N . PRO A 1 592 ? -27.906 13.328 11.719 1 30.5 592 PRO A N 1
ATOM 4726 C CA . PRO A 1 592 ? -27.625 11.914 11.969 1 30.5 592 PRO A CA 1
ATOM 4727 C C . PRO A 1 592 ? -26.312 11.453 11.367 1 30.5 592 PRO A C 1
ATOM 4729 O O . PRO A 1 592 ? -26.016 10.25 11.359 1 30.5 592 PRO A O 1
ATOM 4732 N N . SER A 1 593 ? -25.781 12.148 10.344 1 31.97 593 SER A N 1
ATOM 4733 C CA . SER A 1 593 ? -24.672 11.367 9.789 1 31.97 593 SER A CA 1
ATOM 4734 C C . SER A 1 593 ? -23.578 11.156 10.828 1 31.97 593 SER A C 1
ATOM 4736 O O . SER A 1 593 ? -23.234 12.078 11.562 1 31.97 593 SER A O 1
ATOM 4738 N N . ASN A 1 594 ? -23.562 10.055 11.359 1 31.09 594 ASN A N 1
ATOM 4739 C CA . ASN A 1 594 ? -22.578 9.57 12.32 1 31.09 594 ASN A CA 1
ATOM 4740 C C . ASN A 1 594 ? -21.203 10.203 12.086 1 31.09 594 ASN A C 1
ATOM 4742 O O . ASN A 1 594 ? -20.359 10.219 12.984 1 31.09 594 ASN A O 1
ATOM 4746 N N . ASN A 1 595 ? -20.625 9.961 10.867 1 31.19 595 ASN A N 1
ATOM 4747 C CA . ASN A 1 595 ? -19.203 10.273 10.758 1 31.19 595 ASN A CA 1
ATOM 4748 C C . ASN A 1 595 ? -18.969 11.773 10.664 1 31.19 595 ASN A C 1
ATOM 4750 O O . ASN A 1 595 ? -19.484 12.438 9.758 1 31.19 595 ASN A O 1
ATOM 4754 N N . TYR A 1 596 ? -18.812 12.477 11.68 1 34.16 596 TYR A N 1
ATOM 4755 C CA . TYR A 1 596 ? -18.484 13.898 11.719 1 34.16 596 TYR A CA 1
ATOM 4756 C C . TYR A 1 596 ? -17.656 14.289 10.508 1 34.16 596 TYR A C 1
ATOM 4758 O O . TYR A 1 596 ? -17.828 15.383 9.961 1 34.16 596 TYR A O 1
ATOM 4766 N N . PHE A 1 597 ? -16.625 13.617 10.055 1 33.75 597 PHE A N 1
ATOM 4767 C CA . PHE A 1 597 ? -15.828 14.023 8.898 1 33.75 597 PHE A CA 1
ATOM 4768 C C . PHE A 1 597 ? -16.594 13.773 7.602 1 33.75 597 PHE A C 1
ATOM 4770 O O . PHE A 1 597 ? -16.141 14.172 6.523 1 33.75 597 PHE A O 1
ATOM 4777 N N . ASP A 1 598 ? -17.344 12.828 7.43 1 32.22 598 ASP A N 1
ATOM 4778 C CA . ASP A 1 598 ? -18.156 12.555 6.246 1 32.22 598 ASP A CA 1
ATOM 4779 C C . ASP A 1 598 ? -19.406 13.43 6.219 1 32.22 598 ASP A C 1
ATOM 4781 O O . ASP A 1 598 ? -20.359 13.125 5.512 1 32.22 598 ASP A O 1
ATOM 4785 N N . GLU A 1 599 ? -19.938 14.141 7.062 1 30.45 599 GLU A N 1
ATOM 4786 C CA . GLU A 1 599 ? -21.031 15.023 6.66 1 30.45 599 GLU A CA 1
ATOM 4787 C C . GLU A 1 599 ? -20.656 15.844 5.426 1 30.45 599 GLU A C 1
ATOM 4789 O O . GLU A 1 599 ? -19.484 16.219 5.258 1 30.45 599 GLU A O 1
ATOM 4794 N N . GLN A 1 600 ? -21.516 15.805 4.285 1 25.3 600 GLN A N 1
ATOM 4795 C CA . GLN A 1 600 ? -21.547 16.891 3.303 1 25.3 600 GLN A CA 1
ATOM 4796 C C . GLN A 1 600 ? -21.406 18.25 3.975 1 25.3 600 GLN A C 1
ATOM 4798 O O . GLN A 1 600 ? -22.172 18.578 4.883 1 25.3 600 GLN A O 1
ATOM 4803 N N . TRP A 1 601 ? -20.391 18.797 4.328 1 21.31 601 TRP A N 1
ATOM 4804 C CA . TRP A 1 601 ? -20.422 20.219 4.594 1 21.31 601 TRP A CA 1
ATOM 4805 C C . TRP A 1 601 ? -21.438 20.922 3.695 1 21.31 601 TRP A C 1
ATOM 4807 O O . TRP A 1 601 ? -21.312 20.891 2.469 1 21.31 601 TRP A O 1
ATOM 4817 N N . MET A 1 602 ? -22.688 20.688 3.846 1 21.39 602 MET A N 1
ATOM 4818 C CA . MET A 1 602 ? -23.562 21.641 3.156 1 21.39 602 MET A CA 1
ATOM 4819 C C . MET A 1 602 ? -23.156 23.062 3.484 1 21.39 602 MET A C 1
ATOM 4821 O O . MET A 1 602 ? -22.875 23.391 4.641 1 21.39 602 MET A O 1
ATOM 4825 N N . MET B 1 1 ? 59.094 5.305 69.562 1 26.16 1 MET B N 1
ATOM 4826 C CA . MET B 1 1 ? 59.438 4.723 68.25 1 26.16 1 MET B CA 1
ATOM 4827 C C . MET B 1 1 ? 58.25 4.797 67.312 1 26.16 1 MET B C 1
ATOM 4829 O O . MET B 1 1 ? 57.125 4.414 67.688 1 26.16 1 MET B O 1
ATOM 4833 N N . PRO B 1 2 ? 58.25 5.727 66.312 1 32.97 2 PRO B N 1
ATOM 4834 C CA . PRO B 1 2 ? 57.062 6.074 65.562 1 32.97 2 PRO B CA 1
ATOM 4835 C C . PRO B 1 2 ? 56.469 4.871 64.812 1 32.97 2 PRO B C 1
ATOM 4837 O O . PRO B 1 2 ? 57.156 3.904 64.5 1 32.97 2 PRO B O 1
ATOM 4840 N N . ASP B 1 3 ? 55.281 4.406 65.188 1 31.11 3 ASP B N 1
ATOM 4841 C CA . ASP B 1 3 ? 54.438 3.312 64.688 1 31.11 3 ASP B CA 1
ATOM 4842 C C . ASP B 1 3 ? 54.312 3.377 63.156 1 31.11 3 ASP B C 1
ATOM 4844 O O . ASP B 1 3 ? 53.812 4.363 62.625 1 31.11 3 ASP B O 1
ATOM 4848 N N . THR B 1 4 ? 55.375 2.904 62.375 1 30.77 4 THR B N 1
ATOM 4849 C CA . THR B 1 4 ? 55.469 2.865 60.938 1 30.77 4 THR B CA 1
ATOM 4850 C C . THR B 1 4 ? 54.219 2.27 60.312 1 30.77 4 THR B C 1
ATOM 4852 O O . THR B 1 4 ? 53.938 1.079 60.469 1 30.77 4 THR B O 1
ATOM 4855 N N . LYS B 1 5 ? 53.125 3.029 60.312 1 33.72 5 LYS B N 1
ATOM 4856 C CA . LYS B 1 5 ? 51.906 2.664 59.625 1 33.72 5 LYS B CA 1
ATOM 4857 C C . LYS B 1 5 ? 52.188 1.919 58.312 1 33.72 5 LYS B C 1
ATOM 4859 O O . LYS B 1 5 ? 53 2.369 57.5 1 33.72 5 LYS B O 1
ATOM 4864 N N . ARG B 1 6 ? 52.031 0.479 58.344 1 32.16 6 ARG B N 1
ATOM 4865 C CA . ARG B 1 6 ? 52.094 -0.503 57.25 1 32.16 6 ARG B CA 1
ATOM 4866 C C . ARG B 1 6 ? 51.531 0.085 55.938 1 32.16 6 ARG B C 1
ATOM 4868 O O . ARG B 1 6 ? 50.406 0.559 55.906 1 32.16 6 ARG B O 1
ATOM 4875 N N . ALA B 1 7 ? 52.406 0.692 55.125 1 33.97 7 ALA B N 1
ATOM 4876 C CA . ALA B 1 7 ? 52.125 1.107 53.75 1 33.97 7 ALA B CA 1
ATOM 4877 C C . ALA B 1 7 ? 51.25 0.091 53.031 1 33.97 7 ALA B C 1
ATOM 4879 O O . ALA B 1 7 ? 51.531 -1.108 53.031 1 33.97 7 ALA B O 1
ATOM 4880 N N . SER B 1 8 ? 49.938 0.307 53 1 34.31 8 SER B N 1
ATOM 4881 C CA . SER B 1 8 ? 48.938 -0.496 52.312 1 34.31 8 SER B CA 1
ATOM 4882 C C . SER B 1 8 ? 49.469 -0.981 50.969 1 34.31 8 SER B C 1
ATOM 4884 O O . SER B 1 8 ? 49.844 -0.173 50.094 1 34.31 8 SER B O 1
ATOM 4886 N N . ARG B 1 9 ? 50.375 -2.006 50.938 1 37.25 9 ARG B N 1
ATOM 4887 C CA . ARG B 1 9 ? 50.906 -2.697 49.781 1 37.25 9 ARG B CA 1
ATOM 4888 C C . ARG B 1 9 ? 49.844 -2.826 48.688 1 37.25 9 ARG B C 1
ATOM 4890 O O . ARG B 1 9 ? 48.875 -3.586 48.844 1 37.25 9 ARG B O 1
ATOM 4897 N N . THR B 1 10 ? 49.344 -1.731 48.094 1 41.62 10 THR B N 1
ATOM 4898 C CA . THR B 1 10 ? 48.438 -1.844 46.938 1 41.62 10 THR B CA 1
ATOM 4899 C C . THR B 1 10 ? 48.969 -2.893 45.969 1 41.62 10 THR B C 1
ATOM 4901 O O . THR B 1 10 ? 50.031 -2.727 45.375 1 41.62 10 THR B O 1
ATOM 4904 N N . SER B 1 11 ? 48.969 -4.254 46.281 1 49.34 11 SER B N 1
ATOM 4905 C CA . SER B 1 11 ? 49.344 -5.402 45.469 1 49.34 11 SER B CA 1
ATOM 4906 C C . SER B 1 11 ? 48.938 -5.199 44.031 1 49.34 11 SER B C 1
ATOM 4908 O O . SER B 1 11 ? 47.781 -4.812 43.75 1 49.34 11 SER B O 1
ATOM 4910 N N . MET B 1 12 ? 49.719 -4.746 43.125 1 60.38 12 MET B N 1
ATOM 4911 C CA . MET B 1 12 ? 49.625 -4.574 41.656 1 60.38 12 MET B CA 1
ATOM 4912 C C . MET B 1 12 ? 49.219 -5.875 41 1 60.38 12 MET B C 1
ATOM 4914 O O . MET B 1 12 ? 50.062 -6.703 40.656 1 60.38 12 MET B O 1
ATOM 4918 N N . ALA B 1 13 ? 48.156 -6.465 41.219 1 73.06 13 ALA B N 1
ATOM 4919 C CA . ALA B 1 13 ? 47.656 -7.621 40.5 1 73.06 13 ALA B CA 1
ATOM 4920 C C . ALA B 1 13 ? 46.938 -7.191 39.219 1 73.06 13 ALA B C 1
ATOM 4922 O O . ALA B 1 13 ? 46.344 -6.113 39.156 1 73.06 13 ALA B O 1
ATOM 4923 N N . CYS B 1 14 ? 47.094 -7.879 38.062 1 77.44 14 CYS B N 1
ATOM 4924 C CA . CYS B 1 14 ? 46.438 -7.547 36.812 1 77.44 14 CYS B CA 1
ATOM 4925 C C . CYS B 1 14 ? 44.938 -7.758 36.875 1 77.44 14 CYS B C 1
ATOM 4927 O O . CYS B 1 14 ? 44.469 -8.453 37.781 1 77.44 14 CYS B O 1
ATOM 4929 N N . THR B 1 15 ? 44.219 -7.137 36.156 1 78.5 15 THR B N 1
ATOM 4930 C CA . THR B 1 15 ? 42.75 -7.16 36.156 1 78.5 15 THR B CA 1
ATOM 4931 C C . THR B 1 15 ? 42.25 -8.578 35.938 1 78.5 15 THR B C 1
ATOM 4933 O O . THR B 1 15 ? 41.219 -8.953 36.5 1 78.5 15 THR B O 1
ATOM 4936 N N . THR B 1 16 ? 42.969 -9.359 35.156 1 78.88 16 THR B N 1
ATOM 4937 C CA . THR B 1 16 ? 42.562 -10.742 34.906 1 78.88 16 THR B CA 1
ATOM 4938 C C . THR B 1 16 ? 42.688 -11.594 36.156 1 78.88 16 THR B C 1
ATOM 4940 O O . THR B 1 16 ? 41.812 -12.383 36.469 1 78.88 16 THR B O 1
ATOM 4943 N N . CYS B 1 17 ? 43.688 -11.414 36.719 1 78 17 CYS B N 1
ATOM 4944 C CA . CYS B 1 17 ? 43.938 -12.18 37.938 1 78 17 CYS B CA 1
ATOM 4945 C C . CYS B 1 17 ? 43.094 -11.656 39.094 1 78 17 CYS B C 1
ATOM 4947 O O . CYS B 1 17 ? 42.625 -12.438 39.906 1 78 17 CYS B O 1
ATOM 4949 N N . ARG B 1 18 ? 42.906 -10.305 39.156 1 77.56 18 ARG B N 1
ATOM 4950 C CA . ARG B 1 18 ? 42.031 -9.703 40.156 1 77.56 18 ARG B CA 1
ATOM 4951 C C . ARG B 1 18 ? 40.594 -10.195 40 1 77.56 18 ARG B C 1
ATOM 4953 O O . ARG B 1 18 ? 39.875 -10.398 40.969 1 77.56 18 ARG B O 1
ATOM 4960 N N . GLN B 1 19 ? 40.156 -10.398 38.781 1 73.56 19 GLN B N 1
ATOM 4961 C CA . GLN B 1 19 ? 38.812 -10.867 38.5 1 73.56 19 GLN B CA 1
ATOM 4962 C C . GLN B 1 19 ? 38.594 -12.281 39.031 1 73.56 19 GLN B C 1
ATOM 4964 O O . GLN B 1 19 ? 37.469 -12.617 39.469 1 73.56 19 GLN B O 1
ATOM 4969 N N . VAL B 1 20 ? 39.688 -13.07 39.062 1 76.81 20 VAL B N 1
ATOM 4970 C CA . VAL B 1 20 ? 39.531 -14.445 39.5 1 76.81 20 VAL B CA 1
ATOM 4971 C C . VAL B 1 20 ? 40.125 -14.609 40.875 1 76.81 20 VAL B C 1
ATOM 4973 O O . VAL B 1 20 ? 40.188 -15.719 41.438 1 76.81 20 VAL B O 1
ATOM 4976 N N . LYS B 1 21 ? 40.5 -13.695 41.594 1 72.69 21 LYS B N 1
ATOM 4977 C CA . LYS B 1 21 ? 41.094 -13.656 42.938 1 72.69 21 LYS B CA 1
ATOM 4978 C C . LYS B 1 21 ? 42.25 -14.609 43.062 1 72.69 21 LYS B C 1
ATOM 4980 O O . LYS B 1 21 ? 42.375 -15.32 44.062 1 72.69 21 LYS B O 1
ATOM 4985 N N . LEU B 1 22 ? 43.031 -14.75 42.062 1 79.12 22 LEU B N 1
ATOM 4986 C CA . LEU B 1 22 ? 44.219 -15.578 42.156 1 79.12 22 LEU B CA 1
ATOM 4987 C C . LEU B 1 22 ? 45.469 -14.711 42.25 1 79.12 22 LEU B C 1
ATOM 4989 O O . LEU B 1 22 ? 45.469 -13.539 41.875 1 79.12 22 LEU B O 1
ATOM 4993 N N . ARG B 1 23 ? 46.469 -15.344 42.812 1 78.94 23 ARG B N 1
ATOM 4994 C CA . ARG B 1 23 ? 47.75 -14.672 42.969 1 78.94 23 ARG B CA 1
ATOM 4995 C C . ARG B 1 23 ? 48.375 -14.328 41.625 1 78.94 23 ARG B C 1
ATOM 4997 O O . ARG B 1 23 ? 48.406 -15.172 40.719 1 78.94 23 ARG B O 1
ATOM 5004 N N . CYS B 1 24 ? 48.562 -13.094 41.312 1 76 24 CYS B N 1
ATOM 5005 C CA . CYS B 1 24 ? 49.156 -12.602 40.094 1 76 24 CYS B CA 1
ATOM 5006 C C . CYS B 1 24 ? 50.688 -12.438 40.25 1 76 24 CYS B C 1
ATOM 5008 O O . CYS B 1 24 ? 51.125 -11.883 41.25 1 76 24 CYS B O 1
ATOM 5010 N N . ASP B 1 25 ? 51.438 -13.031 39.469 1 79.12 25 ASP B N 1
ATOM 5011 C CA . ASP B 1 25 ? 52.906 -12.898 39.531 1 79.12 25 ASP B CA 1
ATOM 5012 C C . ASP B 1 25 ? 53.375 -11.812 38.562 1 79.12 25 ASP B C 1
ATOM 5014 O O . ASP B 1 25 ? 54.562 -11.805 38.156 1 79.12 25 ASP B O 1
ATOM 5018 N N . ALA B 1 26 ? 52.562 -10.906 38.188 1 76.25 26 ALA B N 1
ATOM 5019 C CA . ALA B 1 26 ? 52.906 -9.852 37.219 1 76.25 26 ALA B CA 1
ATOM 5020 C C . ALA B 1 26 ? 54.031 -8.977 37.781 1 76.25 26 ALA B C 1
ATOM 5022 O O . ALA B 1 26 ? 54.875 -8.492 37.031 1 76.25 26 ALA B O 1
ATOM 5023 N N . GLN B 1 27 ? 54.031 -8.758 39.031 1 74.94 27 GLN B N 1
ATOM 5024 C CA . GLN B 1 27 ? 55.062 -7.918 39.625 1 74.94 27 GLN B CA 1
ATOM 5025 C C . GLN B 1 27 ? 56.438 -8.547 39.469 1 74.94 27 GLN B C 1
ATOM 5027 O O . GLN B 1 27 ? 57.438 -7.844 39.25 1 74.94 27 GLN B O 1
ATOM 5032 N N . GLN B 1 28 ? 56.594 -9.867 39.625 1 75.44 28 GLN B N 1
ATOM 5033 C CA . GLN B 1 28 ? 57.875 -10.555 39.531 1 75.44 28 GLN B CA 1
ATOM 5034 C C . GLN B 1 28 ? 58.281 -10.711 38.062 1 75.44 28 GLN B C 1
ATOM 5036 O O . GLN B 1 28 ? 59.5 -10.727 37.75 1 75.44 28 GLN B O 1
ATOM 5041 N N . ARG B 1 29 ? 57.25 -10.758 37.156 1 72.31 29 ARG B N 1
ATOM 5042 C CA . ARG B 1 29 ? 57.562 -10.992 35.75 1 72.31 29 ARG B CA 1
ATOM 5043 C C . ARG B 1 29 ? 57.531 -9.695 34.938 1 72.31 29 ARG B C 1
ATOM 5045 O O . ARG B 1 29 ? 57.812 -9.688 33.75 1 72.31 29 ARG B O 1
ATOM 5052 N N . PHE B 1 30 ? 57.438 -8.617 35.562 1 71.06 30 PHE B N 1
ATOM 5053 C CA . PHE B 1 30 ? 57.406 -7.344 34.844 1 71.06 30 PHE B CA 1
ATOM 5054 C C . PHE B 1 30 ? 58.688 -7.133 34.062 1 71.06 30 PHE B C 1
ATOM 5056 O O . PHE B 1 30 ? 59.781 -7.426 34.531 1 71.06 30 PHE B O 1
ATOM 5063 N N . PRO B 1 31 ? 58.312 -6.902 32.938 1 72.62 31 PRO B N 1
ATOM 5064 C CA . PRO B 1 31 ? 57.188 -6.328 32.188 1 72.62 31 PRO B CA 1
ATOM 5065 C C . PRO B 1 31 ? 56.406 -7.379 31.406 1 72.62 31 PRO B C 1
ATOM 5067 O O . PRO B 1 31 ? 55.5 -7.035 30.641 1 72.62 31 PRO B O 1
ATOM 5070 N N . ALA B 1 32 ? 56.656 -8.477 31.391 1 74.94 32 ALA B N 1
ATOM 5071 C CA . ALA B 1 32 ? 55.938 -9.562 30.734 1 74.94 32 ALA B CA 1
ATOM 5072 C C . ALA B 1 32 ? 54.594 -9.82 31.422 1 74.94 32 ALA B C 1
ATOM 5074 O O . ALA B 1 32 ? 54.438 -9.508 32.594 1 74.94 32 ALA B O 1
ATOM 5075 N N . PRO B 1 33 ? 53.594 -10.18 30.625 1 78.94 33 PRO B N 1
ATOM 5076 C CA . PRO B 1 33 ? 52.312 -10.516 31.25 1 78.94 33 PRO B CA 1
ATOM 5077 C C . PRO B 1 33 ? 52.438 -11.586 32.344 1 78.94 33 PRO B C 1
ATOM 5079 O O . PRO B 1 33 ? 53.438 -12.328 32.344 1 78.94 33 PRO B O 1
ATOM 5082 N N . CYS B 1 34 ? 51.625 -11.57 33.219 1 80.19 34 CYS B N 1
ATOM 5083 C CA . CYS B 1 34 ? 51.656 -12.594 34.281 1 80.19 34 CYS B CA 1
ATOM 5084 C C . CYS B 1 34 ? 51.469 -13.984 33.656 1 80.19 34 CYS B C 1
ATOM 5086 O O . CYS B 1 34 ? 51.031 -14.125 32.531 1 80.19 34 CYS B O 1
ATOM 5088 N N . SER B 1 35 ? 52 -14.969 34.312 1 81.69 35 SER B N 1
ATOM 5089 C CA . SER B 1 35 ? 52 -16.328 33.781 1 81.69 35 SER B CA 1
ATOM 5090 C C . SER B 1 35 ? 50.625 -16.75 33.312 1 81.69 35 SER B C 1
ATOM 5092 O O . SER B 1 35 ? 50.469 -17.484 32.344 1 81.69 35 SER B O 1
ATOM 5094 N N . ARG B 1 36 ? 49.594 -16.266 33.906 1 78.5 36 ARG B N 1
ATOM 5095 C CA . ARG B 1 36 ? 48.25 -16.625 33.562 1 78.5 36 ARG B CA 1
ATOM 5096 C C . ARG B 1 36 ? 47.781 -15.891 32.312 1 78.5 36 ARG B C 1
ATOM 5098 O O . ARG B 1 36 ? 47.156 -16.484 31.422 1 78.5 36 ARG B O 1
ATOM 5105 N N . CYS B 1 37 ? 48.031 -14.641 32.312 1 77.62 37 CYS B N 1
ATOM 5106 C CA . CYS B 1 37 ? 47.719 -13.867 31.109 1 77.62 37 CYS B CA 1
ATOM 5107 C C . CYS B 1 37 ? 48.5 -14.352 29.906 1 77.62 37 CYS B C 1
ATOM 5109 O O . CYS B 1 37 ? 48 -14.391 28.781 1 77.62 37 CYS B O 1
ATOM 5111 N N . GLU B 1 38 ? 49.688 -14.797 30.141 1 80.5 38 GLU B N 1
ATOM 5112 C CA . GLU B 1 38 ? 50.5 -15.359 29.078 1 80.5 38 GLU B CA 1
ATOM 5113 C C . GLU B 1 38 ? 49.938 -16.703 28.609 1 80.5 38 GLU B C 1
ATOM 5115 O O . GLU B 1 38 ? 49.875 -16.953 27.391 1 80.5 38 GLU B O 1
ATOM 5120 N N . LYS B 1 39 ? 49.531 -17.469 29.578 1 79.5 39 LYS B N 1
ATOM 5121 C CA . LYS B 1 39 ? 49 -18.766 29.219 1 79.5 39 LYS B CA 1
ATOM 5122 C C . LYS B 1 39 ? 47.656 -18.641 28.547 1 79.5 39 LYS B C 1
ATOM 5124 O O . LYS B 1 39 ? 47.312 -19.406 27.641 1 79.5 39 LYS B O 1
ATOM 5129 N N . GLN B 1 40 ? 46.938 -17.656 28.922 1 75.81 40 GLN B N 1
ATOM 5130 C CA . GLN B 1 40 ? 45.594 -17.469 28.391 1 75.81 40 GLN B CA 1
ATOM 5131 C C . GLN B 1 40 ? 45.562 -16.484 27.234 1 75.81 40 GLN B C 1
ATOM 5133 O O . GLN B 1 40 ? 44.531 -16.172 26.688 1 75.81 40 GLN B O 1
ATOM 5138 N N . ALA B 1 41 ? 46.719 -16.078 26.797 1 76 41 ALA B N 1
ATOM 5139 C CA . ALA B 1 41 ? 46.938 -15.117 25.734 1 76 41 ALA B CA 1
ATOM 5140 C C . ALA B 1 41 ? 46.031 -13.898 25.906 1 76 41 ALA B C 1
ATOM 5142 O O . ALA B 1 41 ? 45.438 -13.414 24.938 1 76 41 ALA B O 1
ATOM 5143 N N . LYS B 1 42 ? 45.938 -13.523 27.109 1 75.44 42 LYS B N 1
ATOM 5144 C CA . LYS B 1 42 ? 45.188 -12.312 27.422 1 75.44 42 LYS B CA 1
ATOM 5145 C C . LYS B 1 42 ? 46.094 -11.156 27.75 1 75.44 42 LYS B C 1
ATOM 5147 O O . LYS B 1 42 ? 47.25 -11.367 28.156 1 75.44 42 LYS B O 1
ATOM 5152 N N . ALA B 1 43 ? 45.688 -9.953 27.5 1 76.12 43 ALA B N 1
ATOM 5153 C CA . ALA B 1 43 ? 46.469 -8.766 27.844 1 76.12 43 ALA B CA 1
ATOM 5154 C C . ALA B 1 43 ? 46.531 -8.57 29.344 1 76.12 43 ALA B C 1
ATOM 5156 O O . ALA B 1 43 ? 45.5 -8.555 30.031 1 76.12 43 ALA B O 1
ATOM 5157 N N . CYS B 1 44 ? 47.625 -8.586 29.844 1 74.31 44 CYS B N 1
ATOM 5158 C CA . CYS B 1 44 ? 47.906 -8.398 31.266 1 74.31 44 CYS B CA 1
ATOM 5159 C C . CYS B 1 44 ? 47.875 -6.922 31.641 1 74.31 44 CYS B C 1
ATOM 5161 O O . CYS B 1 44 ? 48.844 -6.207 31.453 1 74.31 44 CYS B O 1
ATOM 5163 N N . VAL B 1 45 ? 46.75 -6.414 31.828 1 77.44 45 VAL B N 1
ATOM 5164 C CA . VAL B 1 45 ? 46.562 -4.992 32.062 1 77.44 45 VAL B CA 1
ATOM 5165 C C . VAL B 1 45 ? 46.438 -4.727 33.562 1 77.44 45 VAL B C 1
ATOM 5167 O O . VAL B 1 45 ? 45.781 -5.484 34.281 1 77.44 45 VAL B O 1
ATOM 5170 N N . PHE B 1 46 ? 47.188 -3.707 34 1 71.88 46 PHE B N 1
ATOM 5171 C CA . PHE B 1 46 ? 47.188 -3.271 35.406 1 71.88 46 PHE B CA 1
ATOM 5172 C C . PHE B 1 46 ? 46.312 -2.033 35.562 1 71.88 46 PHE B C 1
ATOM 5174 O O . PHE B 1 46 ? 46.562 -0.997 34.969 1 71.88 46 PHE B O 1
ATOM 5181 N N . ASP B 1 47 ? 45.125 -2.119 36.062 1 69.19 47 ASP B N 1
ATOM 5182 C CA . ASP B 1 47 ? 44.25 -1.01 36.375 1 69.19 47 ASP B CA 1
ATOM 5183 C C . ASP B 1 47 ? 43.906 -0.984 37.875 1 69.19 47 ASP B C 1
ATOM 5185 O O . ASP B 1 47 ? 43.25 -1.877 38.375 1 69.19 47 ASP B O 1
ATOM 5189 N N . PRO B 1 48 ? 44.5 -0.182 38.562 1 66.62 48 PRO B N 1
ATOM 5190 C CA . PRO B 1 48 ? 44.25 -0.074 40 1 66.62 48 PRO B CA 1
ATOM 5191 C C . PRO B 1 48 ? 42.781 0.185 40.344 1 66.62 48 PRO B C 1
ATOM 5193 O O . PRO B 1 48 ? 42.344 -0.043 41.469 1 66.62 48 PRO B O 1
ATOM 5196 N N . ARG B 1 49 ? 42 0.656 39.469 1 65.06 49 ARG B N 1
ATOM 5197 C CA . ARG B 1 49 ? 40.594 0.976 39.688 1 65.06 49 ARG B CA 1
ATOM 5198 C C . ARG B 1 49 ? 39.719 -0.208 39.312 1 65.06 49 ARG B C 1
ATOM 5200 O O . ARG B 1 49 ? 38.469 -0.117 39.406 1 65.06 49 ARG B O 1
ATOM 5207 N N . PHE B 1 50 ? 40.125 -1.339 38.938 1 65.12 50 PHE B N 1
ATOM 5208 C CA . PHE B 1 50 ? 39.344 -2.504 38.531 1 65.12 50 PHE B CA 1
ATOM 5209 C C . PHE B 1 50 ? 38.75 -3.191 39.781 1 65.12 50 PHE B C 1
ATOM 5211 O O . PHE B 1 50 ? 39.469 -3.549 40.688 1 65.12 50 PHE B O 1
ATOM 5218 N N . LYS B 1 51 ? 37.469 -3.162 39.969 1 66.81 51 LYS B N 1
ATOM 5219 C CA . LYS B 1 51 ? 36.75 -3.924 40.969 1 66.81 51 LYS B CA 1
ATOM 5220 C C . LYS B 1 51 ? 36.188 -5.219 40.406 1 66.81 51 LYS B C 1
ATOM 5222 O O . LYS B 1 51 ? 35.719 -5.238 39.25 1 66.81 51 LYS B O 1
ATOM 5227 N N . ARG B 1 52 ? 36.344 -6.312 41.031 1 58.97 52 ARG B N 1
ATOM 5228 C CA . ARG B 1 52 ? 35.875 -7.648 40.688 1 58.97 52 ARG B CA 1
ATOM 5229 C C . ARG B 1 52 ? 34.375 -7.652 40.406 1 58.97 52 ARG B C 1
ATOM 5231 O O . ARG B 1 52 ? 33.594 -7.117 41.219 1 58.97 52 ARG B O 1
ATOM 5238 N N . GLN B 1 53 ? 33.875 -7.922 39.281 1 54.81 53 GLN B N 1
ATOM 5239 C CA . GLN B 1 53 ? 32.438 -8.109 39.031 1 54.81 53 GLN B CA 1
ATOM 5240 C C . GLN B 1 53 ? 32 -9.508 39.406 1 54.81 53 GLN B C 1
ATOM 5242 O O . GLN B 1 53 ? 32.625 -10.5 39.031 1 54.81 53 GLN B O 1
ATOM 5247 N N . ILE B 1 54 ? 31.281 -9.648 40.469 1 50.56 54 ILE B N 1
ATOM 5248 C CA . ILE B 1 54 ? 30.688 -10.93 40.844 1 50.56 54 ILE B CA 1
ATOM 5249 C C . ILE B 1 54 ? 29.875 -11.484 39.688 1 50.56 54 ILE B C 1
ATOM 5251 O O . ILE B 1 54 ? 28.938 -10.836 39.219 1 50.56 54 ILE B O 1
ATOM 5255 N N . VAL B 1 55 ? 30.391 -12.469 38.969 1 46.81 55 VAL B N 1
ATOM 5256 C CA . VAL B 1 55 ? 29.891 -13.117 37.75 1 46.81 55 VAL B CA 1
ATOM 5257 C C . VAL B 1 55 ? 28.656 -13.953 38.094 1 46.81 55 VAL B C 1
ATOM 5259 O O . VAL B 1 55 ? 27.859 -14.258 37.188 1 46.81 55 VAL B O 1
ATOM 5262 N N . ARG B 1 56 ? 28.406 -14.438 39.281 1 45.44 56 ARG B N 1
ATOM 5263 C CA . ARG B 1 56 ? 27.312 -15.398 39.469 1 45.44 56 ARG B CA 1
ATOM 5264 C C . ARG B 1 56 ? 25.953 -14.75 39.219 1 45.44 56 ARG B C 1
ATOM 5266 O O . ARG B 1 56 ? 25.094 -15.352 38.594 1 45.44 56 ARG B O 1
ATOM 5273 N N . GLY B 1 57 ? 25.609 -13.688 39.906 1 48.47 57 GLY B N 1
ATOM 5274 C CA . GLY B 1 57 ? 24.312 -13.07 39.719 1 48.47 57 GLY B CA 1
ATOM 5275 C C . GLY B 1 57 ? 24.156 -12.445 38.344 1 48.47 57 GLY B C 1
ATOM 5276 O O . GLY B 1 57 ? 23.047 -12.297 37.844 1 48.47 57 GLY B O 1
ATOM 5277 N N . ALA B 1 58 ? 25.203 -12.188 37.719 1 49.5 58 ALA B N 1
ATOM 5278 C CA . ALA B 1 58 ? 25.219 -11.547 36.406 1 49.5 58 ALA B CA 1
ATOM 5279 C C . ALA B 1 58 ? 24.875 -12.555 35.312 1 49.5 58 ALA B C 1
ATOM 5281 O O . ALA B 1 58 ? 24.219 -12.211 34.312 1 49.5 58 ALA B O 1
ATOM 5282 N N . LEU B 1 59 ? 25.219 -13.734 35.469 1 49.78 59 LEU B N 1
ATOM 5283 C CA . LEU B 1 59 ? 24.844 -14.781 34.5 1 49.78 59 LEU B CA 1
ATOM 5284 C C . LEU B 1 59 ? 23.344 -15.047 34.594 1 49.78 59 LEU B C 1
ATOM 5286 O O . LEU B 1 59 ? 22.672 -15.148 33.562 1 49.78 59 LEU B O 1
ATOM 5290 N N . GLU B 1 60 ? 22.812 -15.297 35.812 1 52.28 60 GLU B N 1
ATOM 5291 C CA . GLU B 1 60 ? 21.375 -15.469 35.938 1 52.28 60 GLU B CA 1
ATOM 5292 C C . GLU B 1 60 ? 20.625 -14.258 35.375 1 52.28 60 GLU B C 1
ATOM 5294 O O . GLU B 1 60 ? 19.625 -14.406 34.688 1 52.28 60 GLU B O 1
ATOM 5299 N N . LYS B 1 61 ? 21.125 -13.117 35.656 1 53.97 61 LYS B N 1
ATOM 5300 C CA . LYS B 1 61 ? 20.516 -11.922 35.062 1 53.97 61 LYS B CA 1
ATOM 5301 C C . LYS B 1 61 ? 20.766 -11.844 33.562 1 53.97 61 LYS B C 1
ATOM 5303 O O . LYS B 1 61 ? 19.859 -11.492 32.812 1 53.97 61 LYS B O 1
ATOM 5308 N N . ALA B 1 62 ? 21.859 -12.195 33.031 1 54.66 62 ALA B N 1
ATOM 5309 C CA . ALA B 1 62 ? 22.141 -12.234 31.594 1 54.66 62 ALA B CA 1
ATOM 5310 C C . ALA B 1 62 ? 21.359 -13.359 30.906 1 54.66 62 ALA B C 1
ATOM 5312 O O . ALA B 1 62 ? 20.859 -13.188 29.797 1 54.66 62 ALA B O 1
ATOM 5313 N N . ILE B 1 63 ? 21.203 -14.523 31.578 1 58.06 63 ILE B N 1
ATOM 5314 C CA . ILE B 1 63 ? 20.344 -15.586 31.078 1 58.06 63 ILE B CA 1
ATOM 5315 C C . ILE B 1 63 ? 18.875 -15.156 31.203 1 58.06 63 ILE B C 1
ATOM 5317 O O . ILE B 1 63 ? 18.094 -15.352 30.266 1 58.06 63 ILE B O 1
ATOM 5321 N N . GLU B 1 64 ? 18.469 -14.555 32.281 1 58.97 64 GLU B N 1
ATOM 5322 C CA . GLU B 1 64 ? 17.125 -14.008 32.375 1 58.97 64 GLU B CA 1
ATOM 5323 C C . GLU B 1 64 ? 16.906 -12.891 31.359 1 58.97 64 GLU B C 1
ATOM 5325 O O . GLU B 1 64 ? 15.859 -12.836 30.719 1 58.97 64 GLU B O 1
ATOM 5330 N N . GLU B 1 65 ? 17.875 -12.047 31.219 1 57.78 65 GLU B N 1
ATOM 5331 C CA . GLU B 1 65 ? 17.781 -11.023 30.188 1 57.78 65 GLU B CA 1
ATOM 5332 C C . GLU B 1 65 ? 17.859 -11.633 28.797 1 57.78 65 GLU B C 1
ATOM 5334 O O . GLU B 1 65 ? 17.125 -11.227 27.891 1 57.78 65 GLU B O 1
ATOM 5339 N N . LYS B 1 66 ? 18.719 -12.547 28.578 1 53.91 66 LYS B N 1
ATOM 5340 C CA . LYS B 1 66 ? 18.719 -13.328 27.359 1 53.91 66 LYS B CA 1
ATOM 5341 C C . LYS B 1 66 ? 17.406 -14.102 27.188 1 53.91 66 LYS B C 1
ATOM 5343 O O . LYS B 1 66 ? 16.797 -14.094 26.125 1 53.91 66 LYS B O 1
ATOM 5348 N N . GLU B 1 67 ? 16.922 -14.836 28.203 1 58 67 GLU B N 1
ATOM 5349 C CA . GLU B 1 67 ? 15.617 -15.492 28.156 1 58 67 GLU B CA 1
ATOM 5350 C C . GLU B 1 67 ? 14.492 -14.469 28.031 1 58 67 GLU B C 1
ATOM 5352 O O . GLU B 1 67 ? 13.531 -14.68 27.281 1 58 67 GLU B O 1
ATOM 5357 N N . GLU B 1 68 ? 14.594 -13.383 28.781 1 54.81 68 GLU B N 1
ATOM 5358 C CA . GLU B 1 68 ? 13.641 -12.305 28.578 1 54.81 68 GLU B CA 1
ATOM 5359 C C . GLU B 1 68 ? 13.789 -11.695 27.188 1 54.81 68 GLU B C 1
ATOM 5361 O O . GLU B 1 68 ? 12.789 -11.422 26.5 1 54.81 68 GLU B O 1
ATOM 5366 N N . LEU B 1 69 ? 15.031 -11.492 26.688 1 54.16 69 LEU B N 1
ATOM 5367 C CA . LEU B 1 69 ? 15.234 -11.07 25.312 1 54.16 69 LEU B CA 1
ATOM 5368 C C . LEU B 1 69 ? 14.883 -12.195 24.344 1 54.16 69 LEU B C 1
ATOM 5370 O O . LEU B 1 69 ? 14.289 -11.945 23.281 1 54.16 69 LEU B O 1
ATOM 5374 N N . GLU B 1 70 ? 15.156 -13.383 24.641 1 55.16 70 GLU B N 1
ATOM 5375 C CA . GLU B 1 70 ? 14.664 -14.539 23.891 1 55.16 70 GLU B CA 1
ATOM 5376 C C . GLU B 1 70 ? 13.156 -14.695 24.047 1 55.16 70 GLU B C 1
ATOM 5378 O O . GLU B 1 70 ? 12.453 -14.969 23.078 1 55.16 70 GLU B O 1
ATOM 5383 N N . ARG B 1 71 ? 12.602 -14.641 25.312 1 50.22 71 ARG B N 1
ATOM 5384 C CA . ARG B 1 71 ? 11.156 -14.578 25.484 1 50.22 71 ARG B CA 1
ATOM 5385 C C . ARG B 1 71 ? 10.578 -13.344 24.812 1 50.22 71 ARG B C 1
ATOM 5387 O O . ARG B 1 71 ? 9.523 -13.414 24.172 1 50.22 71 ARG B O 1
ATOM 5394 N N . LEU B 1 72 ? 11.234 -12.227 24.984 1 44.53 72 LEU B N 1
ATOM 5395 C CA . LEU B 1 72 ? 10.797 -11.07 24.203 1 44.53 72 LEU B CA 1
ATOM 5396 C C . LEU B 1 72 ? 10.969 -11.312 22.719 1 44.53 72 LEU B C 1
ATOM 5398 O O . LEU B 1 72 ? 10.094 -10.969 21.922 1 44.53 72 LEU B O 1
ATOM 5402 N N . VAL B 1 73 ? 12.039 -11.891 22.281 1 42.53 73 VAL B N 1
ATOM 5403 C CA . VAL B 1 73 ? 12.164 -12.367 20.906 1 42.53 73 VAL B CA 1
ATOM 5404 C C . VAL B 1 73 ? 11.188 -13.523 20.672 1 42.53 73 VAL B C 1
ATOM 5406 O O . VAL B 1 73 ? 10.516 -13.578 19.641 1 42.53 73 VAL B O 1
ATOM 5409 N N . HIS B 1 74 ? 11.039 -14.539 21.516 1 41.44 74 HIS B N 1
ATOM 5410 C CA . HIS B 1 74 ? 10.039 -15.594 21.406 1 41.44 74 HIS B CA 1
ATOM 5411 C C . HIS B 1 74 ? 8.641 -15.07 21.719 1 41.44 74 HIS B C 1
ATOM 5413 O O . HIS B 1 74 ? 7.656 -15.484 21.109 1 41.44 74 HIS B O 1
ATOM 5419 N N . SER B 1 75 ? 8.352 -14.297 22.797 1 39.09 75 SER B N 1
ATOM 5420 C CA . SER B 1 75 ? 7.047 -13.68 23 1 39.09 75 SER B CA 1
ATOM 5421 C C . SER B 1 75 ? 6.691 -12.758 21.844 1 39.09 75 SER B C 1
ATOM 5423 O O . SER B 1 75 ? 5.512 -12.555 21.531 1 39.09 75 SER B O 1
ATOM 5425 N N . TYR B 1 76 ? 7.672 -11.992 21.281 1 32.44 76 TYR B N 1
ATOM 5426 C CA . TYR B 1 76 ? 7.348 -11.406 19.984 1 32.44 76 TYR B CA 1
ATOM 5427 C C . TYR B 1 76 ? 7.051 -12.492 18.953 1 32.44 76 TYR B C 1
ATOM 5429 O O . TYR B 1 76 ? 6.219 -12.305 18.062 1 32.44 76 TYR B O 1
ATOM 5437 N N . LYS B 1 77 ? 7.625 -13.609 18.922 1 32.72 77 LYS B N 1
ATOM 5438 C CA . LYS B 1 77 ? 7.285 -14.758 18.078 1 32.72 77 LYS B CA 1
ATOM 5439 C C . LYS B 1 77 ? 6.051 -15.477 18.609 1 32.72 77 LYS B C 1
ATOM 5441 O O . LYS B 1 77 ? 5.203 -15.93 17.828 1 32.72 77 LYS B O 1
ATOM 5446 N N . ASN B 1 78 ? 6.012 -16 19.891 1 31.23 78 ASN B N 1
ATOM 5447 C CA . ASN B 1 78 ? 5.051 -16.969 20.406 1 31.23 78 ASN B CA 1
ATOM 5448 C C . ASN B 1 78 ? 3.807 -16.266 20.969 1 31.23 78 ASN B C 1
ATOM 5450 O O . ASN B 1 78 ? 3.004 -16.891 21.656 1 31.23 78 ASN B O 1
ATOM 5454 N N . SER B 1 79 ? 3.809 -14.992 21.203 1 28.14 79 SER B N 1
ATOM 5455 C CA . SER B 1 79 ? 2.602 -14.625 21.922 1 28.14 79 SER B CA 1
ATOM 5456 C C . SER B 1 79 ? 1.356 -15.219 21.281 1 28.14 79 SER B C 1
ATOM 5458 O O . SER B 1 79 ? 0.233 -14.828 21.594 1 28.14 79 SER B O 1
ATOM 5460 N N . SER B 1 80 ? 1.568 -15.82 20.047 1 24.45 80 SER B N 1
ATOM 5461 C CA . SER B 1 80 ? 0.295 -16.312 19.531 1 24.45 80 SER B CA 1
ATOM 5462 C C . SER B 1 80 ? -0.182 -17.531 20.297 1 24.45 80 SER B C 1
ATOM 5464 O O . SER B 1 80 ? -1.275 -18.047 20.047 1 24.45 80 SER B O 1
ATOM 5466 N N . ALA B 1 81 ? 0.782 -18.281 20.922 1 23.17 81 ALA B N 1
ATOM 5467 C CA . ALA B 1 81 ? 0.344 -19.672 21.031 1 23.17 81 ALA B CA 1
ATOM 5468 C C . ALA B 1 81 ? -0.672 -19.844 22.156 1 23.17 81 ALA B C 1
ATOM 5470 O O . ALA B 1 81 ? -1.625 -20.609 22.016 1 23.17 81 ALA B O 1
ATOM 5471 N N . ALA B 1 82 ? -0.346 -19.406 23.406 1 22.97 82 ALA B N 1
ATOM 5472 C CA . ALA B 1 82 ? -0.683 -20.328 24.484 1 22.97 82 ALA B CA 1
ATOM 5473 C C . ALA B 1 82 ? -2.16 -20.219 24.844 1 22.97 82 ALA B C 1
ATOM 5475 O O . ALA B 1 82 ? -2.646 -20.969 25.703 1 22.97 82 ALA B O 1
ATOM 5476 N N . VAL B 1 83 ? -2.771 -19.094 24.688 1 22.12 83 VAL B N 1
ATOM 5477 C CA . VAL B 1 83 ? -3.842 -19.047 25.672 1 22.12 83 VAL B CA 1
ATOM 5478 C C . VAL B 1 83 ? -4.832 -20.172 25.422 1 22.12 83 VAL B C 1
ATOM 5480 O O . VAL B 1 83 ? -5.871 -19.984 24.797 1 22.12 83 VAL B O 1
ATOM 5483 N N . GLY B 1 84 ? -4.336 -21.266 24.812 1 18.91 84 GLY B N 1
ATOM 5484 C CA . GLY B 1 84 ? -5.359 -22.203 24.359 1 18.91 84 GLY B CA 1
ATOM 5485 C C . GLY B 1 84 ? -6.102 -22.859 25.516 1 18.91 84 GLY B C 1
ATOM 5486 O O . GLY B 1 84 ? -6.91 -23.766 25.281 1 18.91 84 GLY B O 1
ATOM 5487 N N . ALA B 1 85 ? -5.566 -22.844 26.703 1 20.92 85 ALA B N 1
ATOM 5488 C CA . ALA B 1 85 ? -6.031 -24.016 27.453 1 20.92 85 ALA B CA 1
ATOM 5489 C C . ALA B 1 85 ? -7.504 -23.875 27.828 1 20.92 85 ALA B C 1
ATOM 5491 O O . ALA B 1 85 ? -7.867 -23.047 28.656 1 20.92 85 ALA B O 1
ATOM 5492 N N . GLY B 1 86 ? -8.398 -23.875 26.859 1 18.84 86 GLY B N 1
ATOM 5493 C CA . GLY B 1 86 ? -9.836 -23.828 27.078 1 18.84 86 GLY B CA 1
ATOM 5494 C C . GLY B 1 86 ? -10.32 -24.859 28.078 1 18.84 86 GLY B C 1
ATOM 5495 O O . GLY B 1 86 ? -9.875 -26 28.062 1 18.84 86 GLY B O 1
ATOM 5496 N N . SER B 1 87 ? -10.461 -24.484 29.312 1 20.33 87 SER B N 1
ATOM 5497 C CA . SER B 1 87 ? -11.125 -25.234 30.375 1 20.33 87 SER B CA 1
ATOM 5498 C C . SER B 1 87 ? -12.445 -25.828 29.891 1 20.33 87 SER B C 1
ATOM 5500 O O . SER B 1 87 ? -13.188 -25.172 29.156 1 20.33 87 SER B O 1
ATOM 5502 N N . THR B 1 88 ? -12.609 -27.125 29.828 1 19.41 88 THR B N 1
ATOM 5503 C CA . THR B 1 88 ? -13.617 -28.078 29.391 1 19.41 88 THR B CA 1
ATOM 5504 C C . THR B 1 88 ? -14.891 -27.938 30.203 1 19.41 88 THR B C 1
ATOM 5506 O O . THR B 1 88 ? -15.867 -28.656 29.984 1 19.41 88 THR B O 1
ATOM 5509 N N . ILE B 1 89 ? -15.344 -26.781 30.672 1 18.89 89 ILE B N 1
ATOM 5510 C CA . ILE B 1 89 ? -16.484 -27 31.547 1 18.89 89 ILE B CA 1
ATOM 5511 C C . ILE B 1 89 ? -17.562 -27.766 30.812 1 18.89 89 ILE B C 1
ATOM 5513 O O . ILE B 1 89 ? -17.906 -27.438 29.672 1 18.89 89 ILE B O 1
ATOM 5517 N N . ALA B 1 90 ? -17.953 -28.984 31.281 1 20.06 90 ALA B N 1
ATOM 5518 C CA . ALA B 1 90 ? -18.922 -30.016 30.953 1 20.06 90 ALA B CA 1
ATOM 5519 C C . ALA B 1 90 ? -20.344 -29.453 30.938 1 20.06 90 ALA B C 1
ATOM 5521 O O . ALA B 1 90 ? -20.891 -29.109 31.984 1 20.06 90 ALA B O 1
ATOM 5522 N N . ILE B 1 91 ? -20.578 -28.344 30.203 1 18.98 91 ILE B N 1
ATOM 5523 C CA . ILE B 1 91 ? -21.953 -27.922 30.359 1 18.98 91 ILE B CA 1
ATOM 5524 C C . ILE B 1 91 ? -22.906 -29.062 30 1 18.98 91 ILE B C 1
ATOM 5526 O O . ILE B 1 91 ? -22.734 -29.703 28.953 1 18.98 91 ILE B O 1
ATOM 5530 N N . GLN B 1 92 ? -23.641 -29.609 30.953 1 19.97 92 GLN B N 1
ATOM 5531 C CA . GLN B 1 92 ? -24.719 -30.594 31.078 1 19.97 92 GLN B CA 1
ATOM 5532 C C . GLN B 1 92 ? -25.844 -30.312 30.078 1 19.97 92 GLN B C 1
ATOM 5534 O O . GLN B 1 92 ? -26.156 -29.141 29.797 1 19.97 92 GLN B O 1
ATOM 5539 N N . GLY B 1 93 ? -26.141 -31.266 29.219 1 19.84 93 GLY B N 1
ATOM 5540 C CA . GLY B 1 93 ? -26.969 -31.516 28.062 1 19.84 93 GLY B CA 1
ATOM 5541 C C . GLY B 1 93 ? -28.438 -31.25 28.297 1 19.84 93 GLY B C 1
ATOM 5542 O O . GLY B 1 93 ? -29.281 -31.641 27.5 1 19.84 93 GLY B O 1
ATOM 5543 N N . LEU B 1 94 ? -28.828 -30.141 29.078 1 19.38 94 LEU B N 1
ATOM 5544 C CA . LEU B 1 94 ? -30.25 -30.234 29.359 1 19.38 94 LEU B CA 1
ATOM 5545 C C . LEU B 1 94 ? -31.062 -30.375 28.078 1 19.38 94 LEU B C 1
ATOM 5547 O O . LEU B 1 94 ? -30.75 -29.75 27.078 1 19.38 94 LEU B O 1
ATOM 5551 N N . GLU B 1 95 ? -31.906 -31.422 27.953 1 19.86 95 GLU B N 1
ATOM 5552 C CA . GLU B 1 95 ? -32.812 -32.062 27.016 1 19.86 95 GLU B CA 1
ATOM 5553 C C . GLU B 1 95 ? -33.938 -31.125 26.594 1 19.86 95 GLU B C 1
ATOM 5555 O O . GLU B 1 95 ? -34.719 -31.438 25.703 1 19.86 95 GLU B O 1
ATOM 5560 N N . THR B 1 96 ? -33.812 -29.781 26.672 1 20.14 96 THR B N 1
ATOM 5561 C CA . THR B 1 96 ? -35.156 -29.234 26.641 1 20.14 96 THR B CA 1
ATOM 5562 C C . THR B 1 96 ? -35.844 -29.625 25.344 1 20.14 96 THR B C 1
ATOM 5564 O O . THR B 1 96 ? -35.25 -29.578 24.281 1 20.14 96 THR B O 1
ATOM 5567 N N . ASP B 1 97 ? -37.031 -30.344 25.344 1 20.84 97 ASP B N 1
ATOM 5568 C CA . ASP B 1 97 ? -38.062 -30.953 24.5 1 20.84 97 ASP B CA 1
ATOM 5569 C C . ASP B 1 97 ? -38.75 -29.891 23.656 1 20.84 97 ASP B C 1
ATOM 5571 O O . ASP B 1 97 ? -40 -29.891 23.562 1 20.84 97 ASP B O 1
ATOM 5575 N N . SER B 1 98 ? -38.125 -28.844 23.266 1 20.95 98 SER B N 1
ATOM 5576 C CA . SER B 1 98 ? -39.062 -27.859 22.75 1 20.95 98 SER B CA 1
ATOM 5577 C C . SER B 1 98 ? -39.938 -28.438 21.641 1 20.95 98 SER B C 1
ATOM 5579 O O . SER B 1 98 ? -39.438 -29.172 20.781 1 20.95 98 SER B O 1
ATOM 5581 N N . VAL B 1 99 ? -41.25 -28.547 21.844 1 21.52 99 VAL B N 1
ATOM 5582 C CA . VAL B 1 99 ? -42.438 -28.969 21.109 1 21.52 99 VAL B CA 1
ATOM 5583 C C . VAL B 1 99 ? -42.531 -28.203 19.781 1 21.52 99 VAL B C 1
ATOM 5585 O O . VAL B 1 99 ? -42.312 -26.984 19.75 1 21.52 99 VAL B O 1
ATOM 5588 N N . LYS B 1 100 ? -42.438 -28.906 18.656 1 21.94 100 LYS B N 1
ATOM 5589 C CA . LYS B 1 100 ? -42.5 -28.703 17.219 1 21.94 100 LYS B CA 1
ATOM 5590 C C . LYS B 1 100 ? -43.812 -28 16.812 1 21.94 100 LYS B C 1
ATOM 5592 O O . LYS B 1 100 ? -44.719 -28.641 16.312 1 21.94 100 LYS B O 1
ATOM 5597 N N . ASN B 1 101 ? -44.344 -26.953 17.594 1 20.86 101 ASN B N 1
ATOM 5598 C CA . ASN B 1 101 ? -45.688 -26.609 17.141 1 20.86 101 ASN B CA 1
ATOM 5599 C C . ASN B 1 101 ? -45.688 -26.219 15.656 1 20.86 101 ASN B C 1
ATOM 5601 O O . ASN B 1 101 ? -44.875 -25.391 15.234 1 20.86 101 ASN B O 1
ATOM 5605 N N . THR B 1 102 ? -46.125 -27.141 14.812 1 21.39 102 THR B N 1
ATOM 5606 C CA . THR B 1 102 ? -46.375 -27.203 13.375 1 21.39 102 THR B CA 1
ATOM 5607 C C . THR B 1 102 ? -47.312 -26.094 12.945 1 21.39 102 THR B C 1
ATOM 5609 O O . THR B 1 102 ? -48.531 -26.172 13.188 1 21.39 102 THR B O 1
ATOM 5612 N N . ILE B 1 103 ? -47.25 -24.797 13.406 1 23.39 103 ILE B N 1
ATOM 5613 C CA . ILE B 1 103 ? -48.406 -24.047 12.961 1 23.39 103 ILE B CA 1
ATOM 5614 C C . ILE B 1 103 ? -48.469 -24.031 11.438 1 23.39 103 ILE B C 1
ATOM 5616 O O . ILE B 1 103 ? -47.469 -23.75 10.773 1 23.39 103 ILE B O 1
ATOM 5620 N N . PRO B 1 104 ? -49.531 -24.609 10.781 1 24.16 104 PRO B N 1
ATOM 5621 C CA . PRO B 1 104 ? -49.844 -24.75 9.359 1 24.16 104 PRO B CA 1
ATOM 5622 C C . PRO B 1 104 ? -49.969 -23.406 8.648 1 24.16 104 PRO B C 1
ATOM 5624 O O . PRO B 1 104 ? -50.812 -22.578 9.008 1 24.16 104 PRO B O 1
ATOM 5627 N N . HIS B 1 105 ? -48.969 -22.547 8.602 1 23.81 105 HIS B N 1
ATOM 5628 C CA . HIS B 1 105 ? -49.25 -21.266 7.977 1 23.81 105 HIS B CA 1
ATOM 5629 C C . HIS B 1 105 ? -49.75 -21.453 6.555 1 23.81 105 HIS B C 1
ATOM 5631 O O . HIS B 1 105 ? -49.125 -22.141 5.746 1 23.81 105 HIS B O 1
ATOM 5637 N N . THR B 1 106 ? -51.062 -21.5 6.297 1 24.52 106 THR B N 1
ATOM 5638 C CA . THR B 1 106 ? -51.781 -21.547 5.043 1 24.52 106 THR B CA 1
ATOM 5639 C C . THR B 1 106 ? -51.344 -20.422 4.113 1 24.52 106 THR B C 1
ATOM 5641 O O . THR B 1 106 ? -51.344 -19.25 4.508 1 24.52 106 THR B O 1
ATOM 5644 N N . PRO B 1 107 ? -50.656 -20.766 3.043 1 27.25 107 PRO B N 1
ATOM 5645 C CA . PRO B 1 107 ? -50.156 -19.828 2.027 1 27.25 107 PRO B CA 1
ATOM 5646 C C . PRO B 1 107 ? -51.281 -19.016 1.387 1 27.25 107 PRO B C 1
ATOM 5648 O O . PRO B 1 107 ? -52.281 -19.594 0.908 1 27.25 107 PRO B O 1
ATOM 5651 N N . LEU B 1 108 ? -51.781 -17.984 2 1 28.14 108 LEU B N 1
ATOM 5652 C CA . LEU B 1 108 ? -52.844 -17.25 1.312 1 28.14 108 LEU B CA 1
ATOM 5653 C C . LEU B 1 108 ? -52.469 -16.969 -0.138 1 28.14 108 LEU B C 1
ATOM 5655 O O . LEU B 1 108 ? -51.312 -16.688 -0.434 1 28.14 108 LEU B O 1
ATOM 5659 N N . PRO B 1 109 ? -53.312 -17.344 -1.17 1 29.97 109 PRO B N 1
ATOM 5660 C CA . PRO B 1 109 ? -53.219 -17.25 -2.627 1 29.97 109 PRO B CA 1
ATOM 5661 C C . PRO B 1 109 ? -53.062 -15.812 -3.119 1 29.97 109 PRO B C 1
ATOM 5663 O O . PRO B 1 109 ? -54.062 -15.211 -3.555 1 29.97 109 PRO B O 1
ATOM 5666 N N . THR B 1 110 ? -52.562 -14.844 -2.451 1 31.88 110 THR B N 1
ATOM 5667 C CA . THR B 1 110 ? -52.812 -13.508 -2.982 1 31.88 110 THR B CA 1
ATOM 5668 C C . THR B 1 110 ? -52.375 -13.414 -4.441 1 31.88 110 THR B C 1
ATOM 5670 O O . THR B 1 110 ? -51.188 -13.562 -4.758 1 31.88 110 THR B O 1
ATOM 5673 N N . ASP B 1 111 ? -53.125 -13.781 -5.496 1 32.34 111 ASP B N 1
ATOM 5674 C CA . ASP B 1 111 ? -53.219 -13.883 -6.949 1 32.34 111 ASP B CA 1
ATOM 5675 C C . ASP B 1 111 ? -52.781 -12.578 -7.609 1 32.34 111 ASP B C 1
ATOM 5677 O O . ASP B 1 111 ? -52.688 -12.484 -8.836 1 32.34 111 ASP B O 1
ATOM 5681 N N . ASN B 1 112 ? -53.188 -11.375 -7.078 1 34.59 112 ASN B N 1
ATOM 5682 C CA . ASN B 1 112 ? -53.125 -10.258 -8.008 1 34.59 112 ASN B CA 1
ATOM 5683 C C . ASN B 1 112 ? -51.688 -9.977 -8.461 1 34.59 112 ASN B C 1
ATOM 5685 O O . ASN B 1 112 ? -51 -9.188 -7.832 1 34.59 112 ASN B O 1
ATOM 5689 N N . ARG B 1 113 ? -50.938 -10.938 -8.953 1 33.41 113 ARG B N 1
ATOM 5690 C CA . ARG B 1 113 ? -49.562 -10.93 -9.469 1 33.41 113 ARG B CA 1
ATOM 5691 C C . ARG B 1 113 ? -49.406 -9.859 -10.539 1 33.41 113 ARG B C 1
ATOM 5693 O O . ARG B 1 113 ? -49.906 -10.016 -11.664 1 33.41 113 ARG B O 1
ATOM 5700 N N . MET B 1 114 ? -49.5 -8.594 -10.258 1 36.72 114 MET B N 1
ATOM 5701 C CA . MET B 1 114 ? -49.125 -7.688 -11.328 1 36.72 114 MET B CA 1
ATOM 5702 C C . MET B 1 114 ? -47.875 -8.188 -12.031 1 36.72 114 MET B C 1
ATOM 5704 O O . MET B 1 114 ? -46.938 -8.711 -11.383 1 36.72 114 MET B O 1
ATOM 5708 N N . PRO B 1 115 ? -47.812 -8.508 -13.32 1 37.62 115 PRO B N 1
ATOM 5709 C CA . PRO B 1 115 ? -46.625 -9.055 -13.984 1 37.62 115 PRO B CA 1
ATOM 5710 C C . PRO B 1 115 ? -45.312 -8.375 -13.531 1 37.62 115 PRO B C 1
ATOM 5712 O O . PRO B 1 115 ? -45.25 -7.148 -13.445 1 37.62 115 PRO B O 1
ATOM 5715 N N . ALA B 1 116 ? -44.625 -8.867 -12.594 1 41.81 116 ALA B N 1
ATOM 5716 C CA . ALA B 1 116 ? -43.375 -8.359 -12.07 1 41.81 116 ALA B CA 1
ATOM 5717 C C . ALA B 1 116 ? -42.469 -7.84 -13.195 1 41.81 116 ALA B C 1
ATOM 5719 O O . ALA B 1 116 ? -42.25 -8.539 -14.188 1 41.81 116 ALA B O 1
ATOM 5720 N N . ILE B 1 117 ? -42.562 -6.68 -13.625 1 47.91 117 ILE B N 1
ATOM 5721 C CA . ILE B 1 117 ? -41.656 -6.059 -14.594 1 47.91 117 ILE B CA 1
ATOM 5722 C C . ILE B 1 117 ? -40.281 -6.715 -14.523 1 47.91 117 ILE B C 1
ATOM 5724 O O . ILE B 1 117 ? -39.688 -6.781 -13.453 1 47.91 117 ILE B O 1
ATOM 5728 N N . PRO B 1 118 ? -40.031 -7.609 -15.438 1 58.12 118 PRO B N 1
ATOM 5729 C CA . PRO B 1 118 ? -38.75 -8.305 -15.438 1 58.12 118 PRO B CA 1
ATOM 5730 C C . PRO B 1 118 ? -37.562 -7.383 -15.102 1 58.12 118 PRO B C 1
ATOM 5732 O O . PRO B 1 118 ? -37.406 -6.328 -15.711 1 58.12 118 PRO B O 1
ATOM 5735 N N . LEU B 1 119 ? -37 -7.465 -13.922 1 75.75 119 LEU B N 1
ATOM 5736 C CA . LEU B 1 119 ? -35.875 -6.68 -13.445 1 75.75 119 LEU B CA 1
ATOM 5737 C C . LEU B 1 119 ? -34.688 -6.793 -14.406 1 75.75 119 LEU B C 1
ATOM 5739 O O . LEU B 1 119 ? -34.312 -7.898 -14.805 1 75.75 119 LEU B O 1
ATOM 5743 N N . THR B 1 120 ? -34.531 -5.836 -15.242 1 87.56 120 THR B N 1
ATOM 5744 C CA . THR B 1 120 ? -33.375 -5.762 -16.156 1 87.56 120 THR B CA 1
ATOM 5745 C C . THR B 1 120 ? -32.25 -4.949 -15.555 1 87.56 120 THR B C 1
ATOM 5747 O O . THR B 1 120 ? -32.5 -3.938 -14.883 1 87.56 120 THR B O 1
ATOM 5750 N N . TYR B 1 121 ? -31.078 -5.516 -15.633 1 93.19 121 TYR B N 1
ATOM 5751 C CA . TYR B 1 121 ? -29.875 -4.824 -15.195 1 93.19 121 TYR B CA 1
ATOM 5752 C C . TYR B 1 121 ? -29.141 -4.203 -16.375 1 93.19 121 TYR B C 1
ATOM 5754 O O . TYR B 1 121 ? -29 -4.832 -17.422 1 93.19 121 TYR B O 1
ATOM 5762 N N . GLU B 1 122 ? -28.812 -2.994 -16.266 1 93.75 122 GLU B N 1
ATOM 5763 C CA . GLU B 1 122 ? -28.156 -2.316 -17.391 1 93.75 122 GLU B CA 1
ATOM 5764 C C . GLU B 1 122 ? -26.859 -1.646 -16.953 1 93.75 122 GLU B C 1
ATOM 5766 O O . GLU B 1 122 ? -26.797 -1.047 -15.875 1 93.75 122 GLU B O 1
ATOM 5771 N N . LEU B 1 123 ? -25.797 -1.797 -17.75 1 94.12 123 LEU B N 1
ATOM 5772 C CA . LEU B 1 123 ? -24.5 -1.131 -17.578 1 94.12 123 LEU B CA 1
ATOM 5773 C C . LEU B 1 123 ? -23.938 -0.676 -18.922 1 94.12 123 LEU B C 1
ATOM 5775 O O . LEU B 1 123 ? -23.609 -1.505 -19.781 1 94.12 123 LEU B O 1
ATOM 5779 N N . GLY B 1 124 ? -23.672 0.585 -19.094 1 90.06 124 GLY B N 1
ATOM 5780 C CA . GLY B 1 124 ? -23.062 1.113 -20.297 1 90.06 124 GLY B CA 1
ATOM 5781 C C . GLY B 1 124 ? -23.719 0.619 -21.578 1 90.06 124 GLY B C 1
ATOM 5782 O O . GLY B 1 124 ? -23.031 0.18 -22.5 1 90.06 124 GLY B O 1
ATOM 5783 N N . GLY B 1 125 ? -24.938 0.312 -21.672 1 87.62 125 GLY B N 1
ATOM 5784 C CA . GLY B 1 125 ? -25.656 -0.127 -22.859 1 87.62 125 GLY B CA 1
ATOM 5785 C C . GLY B 1 125 ? -25.891 -1.626 -22.891 1 87.62 125 GLY B C 1
ATOM 5786 O O . GLY B 1 125 ? -26.641 -2.123 -23.734 1 87.62 125 GLY B O 1
ATOM 5787 N N . VAL B 1 126 ? -25.188 -2.369 -22.062 1 92.31 126 VAL B N 1
ATOM 5788 C CA . VAL B 1 126 ? -25.406 -3.811 -22 1 92.31 126 VAL B CA 1
ATOM 5789 C C . VAL B 1 126 ? -26.594 -4.109 -21.094 1 92.31 126 VAL B C 1
ATOM 5791 O O . VAL B 1 126 ? -26.625 -3.686 -19.938 1 92.31 126 VAL B O 1
ATOM 5794 N N . LYS B 1 127 ? -27.547 -4.805 -21.656 1 93.25 127 LYS B N 1
ATOM 5795 C CA . LYS B 1 127 ? -28.75 -5.16 -20.906 1 93.25 127 LYS B CA 1
ATOM 5796 C C . LYS B 1 127 ? -28.797 -6.664 -20.641 1 93.25 127 LYS B C 1
ATOM 5798 O O . LYS B 1 127 ? -28.672 -7.461 -21.578 1 93.25 127 LYS B O 1
ATOM 5803 N N . LEU B 1 128 ? -28.859 -6.977 -19.391 1 94.38 128 LEU B N 1
ATOM 5804 C CA . LEU B 1 128 ? -29 -8.375 -19 1 94.38 128 LEU B CA 1
ATOM 5805 C C . LEU B 1 128 ? -30.328 -8.609 -18.281 1 94.38 128 LEU B C 1
ATOM 5807 O O . LEU B 1 128 ? -30.734 -7.809 -17.438 1 94.38 128 LEU B O 1
ATOM 5811 N N . ASP B 1 129 ? -30.969 -9.633 -18.656 1 92.44 129 ASP B N 1
ATOM 5812 C CA . ASP B 1 129 ? -32.219 -9.977 -17.969 1 92.44 129 ASP B CA 1
ATOM 5813 C C . ASP B 1 129 ? -31.938 -10.695 -16.656 1 92.44 129 ASP B C 1
ATOM 5815 O O . ASP B 1 129 ? -30.828 -11.156 -16.406 1 92.44 129 ASP B O 1
ATOM 5819 N N . SER B 1 130 ? -32.938 -10.82 -15.812 1 93.12 130 SER B N 1
ATOM 5820 C CA . SER B 1 130 ? -32.781 -11.406 -14.484 1 93.12 130 SER B CA 1
ATOM 5821 C C . SER B 1 130 ? -32.375 -12.875 -14.57 1 93.12 130 SER B C 1
ATOM 5823 O O . SER B 1 130 ? -31.641 -13.375 -13.727 1 93.12 130 SER B O 1
ATOM 5825 N N . HIS B 1 131 ? -32.844 -13.5 -15.539 1 92.75 131 HIS B N 1
ATOM 5826 C CA . HIS B 1 131 ? -32.5 -14.906 -15.703 1 92.75 131 HIS B CA 1
ATOM 5827 C C . HIS B 1 131 ? -31.016 -15.094 -16.016 1 92.75 131 HIS B C 1
ATOM 5829 O O . HIS B 1 131 ? -30.359 -15.945 -15.414 1 92.75 131 HIS B O 1
ATOM 5835 N N . THR B 1 132 ? -30.594 -14.344 -16.953 1 94.69 132 THR B N 1
ATOM 5836 C CA . THR B 1 132 ? -29.188 -14.406 -17.328 1 94.69 132 THR B CA 1
ATOM 5837 C C . THR B 1 132 ? -28.297 -14.07 -16.125 1 94.69 132 THR B C 1
ATOM 5839 O O . THR B 1 132 ? -27.281 -14.727 -15.898 1 94.69 132 THR B O 1
ATOM 5842 N N . VAL B 1 133 ? -28.656 -13.07 -15.352 1 95.75 133 VAL B N 1
ATOM 5843 C CA . VAL B 1 133 ? -27.891 -12.641 -14.188 1 95.75 133 VAL B CA 1
ATOM 5844 C C . VAL B 1 133 ? -27.844 -13.766 -13.156 1 95.75 133 VAL B C 1
ATOM 5846 O O . VAL B 1 133 ? -26.781 -14.055 -12.602 1 95.75 133 VAL B O 1
ATOM 5849 N N . ASN B 1 134 ? -28.906 -14.398 -12.961 1 94.38 134 ASN B N 1
ATOM 5850 C CA . ASN B 1 134 ? -28.953 -15.492 -11.992 1 94.38 134 ASN B CA 1
ATOM 5851 C C . ASN B 1 134 ? -28.125 -16.688 -12.453 1 94.38 134 ASN B C 1
ATOM 5853 O O . ASN B 1 134 ? -27.484 -17.359 -11.633 1 94.38 134 ASN B O 1
ATOM 5857 N N . GLU B 1 135 ? -28.156 -16.922 -13.703 1 95.19 135 GLU B N 1
ATOM 5858 C CA . GLU B 1 135 ? -27.344 -18.016 -14.234 1 95.19 135 GLU B CA 1
ATOM 5859 C C . GLU B 1 135 ? -25.859 -17.734 -14.078 1 95.19 135 GLU B C 1
ATOM 5861 O O . GLU B 1 135 ? -25.078 -18.641 -13.766 1 95.19 135 GLU B O 1
ATOM 5866 N N . LEU B 1 136 ? -25.547 -16.531 -14.344 1 95.94 136 LEU B N 1
ATOM 5867 C CA . LEU B 1 136 ? -24.156 -16.141 -14.195 1 95.94 136 LEU B CA 1
ATOM 5868 C C . LEU B 1 136 ? -23.719 -16.219 -12.742 1 95.94 136 LEU B C 1
ATOM 5870 O O . LEU B 1 136 ? -22.609 -16.672 -12.445 1 95.94 136 LEU B O 1
ATOM 5874 N N . LEU B 1 137 ? -24.531 -15.781 -11.828 1 95.75 137 LEU B N 1
ATOM 5875 C CA . LEU B 1 137 ? -24.203 -15.852 -10.414 1 95.75 137 LEU B CA 1
ATOM 5876 C C . LEU B 1 137 ? -24.109 -17.297 -9.945 1 95.75 137 LEU B C 1
ATOM 5878 O O . LEU B 1 137 ? -23.281 -17.641 -9.102 1 95.75 137 LEU B O 1
ATOM 5882 N N . GLU B 1 138 ? -24.953 -18.094 -10.492 1 94.38 138 GLU B N 1
ATOM 5883 C CA . GLU B 1 138 ? -24.891 -19.516 -10.164 1 94.38 138 GLU B CA 1
ATOM 5884 C C . GLU B 1 138 ? -23.594 -20.141 -10.688 1 94.38 138 GLU B C 1
ATOM 5886 O O . GLU B 1 138 ? -22.984 -20.969 -10 1 94.38 138 GLU B O 1
ATOM 5891 N N . HIS B 1 139 ? -23.312 -19.781 -11.93 1 94.44 139 HIS B N 1
ATOM 5892 C CA . HIS B 1 139 ? -22.062 -20.25 -12.492 1 94.44 139 HIS B CA 1
ATOM 5893 C C . HIS B 1 139 ? -20.875 -19.828 -11.625 1 94.44 139 HIS B C 1
ATOM 5895 O O . HIS B 1 139 ? -19.953 -20.609 -11.391 1 94.44 139 HIS B O 1
ATOM 5901 N N . PHE B 1 140 ? -20.922 -18.609 -11.148 1 95.44 140 PHE B N 1
ATOM 5902 C CA . PHE B 1 140 ? -19.875 -18.109 -10.258 1 95.44 140 PHE B CA 1
ATOM 5903 C C . PHE B 1 140 ? -19.828 -18.922 -8.977 1 95.44 140 PHE B C 1
ATOM 5905 O O . PHE B 1 140 ? -18.75 -19.297 -8.5 1 95.44 140 PHE B O 1
ATOM 5912 N N . HIS B 1 141 ? -20.938 -19.156 -8.43 1 94 141 HIS B N 1
ATOM 5913 C CA . HIS B 1 141 ? -21.031 -19.906 -7.176 1 94 141 HIS B CA 1
ATOM 5914 C C . HIS B 1 141 ? -20.453 -21.312 -7.316 1 94 141 HIS B C 1
ATOM 5916 O O . HIS B 1 141 ? -19.75 -21.781 -6.422 1 94 141 HIS B O 1
ATOM 5922 N N . GLN B 1 142 ? -20.578 -21.875 -8.406 1 92.06 142 GLN B N 1
ATOM 5923 C CA . GLN B 1 142 ? -20.172 -23.266 -8.617 1 92.06 142 GLN B CA 1
ATOM 5924 C C . GLN B 1 142 ? -18.672 -23.375 -8.875 1 92.06 142 GLN B C 1
ATOM 5926 O O . GLN B 1 142 ? -18.031 -24.328 -8.422 1 92.06 142 GLN B O 1
ATOM 5931 N N . HIS B 1 143 ? -18.156 -22.375 -9.57 1 92.12 143 HIS B N 1
ATOM 5932 C CA . HIS B 1 143 ? -16.812 -22.609 -10.094 1 92.12 143 HIS B CA 1
ATOM 5933 C C . HIS B 1 143 ? -15.812 -21.656 -9.453 1 92.12 143 HIS B C 1
ATOM 5935 O O . HIS B 1 143 ? -14.617 -21.969 -9.383 1 92.12 143 HIS B O 1
ATOM 5941 N N . TYR B 1 144 ? -16.219 -20.5 -9.023 1 94.75 144 TYR B N 1
ATOM 5942 C CA . TYR B 1 144 ? -15.273 -19.469 -8.594 1 94.75 144 TYR B CA 1
ATOM 5943 C C . TYR B 1 144 ? -15.352 -19.25 -7.09 1 94.75 144 TYR B C 1
ATOM 5945 O O . TYR B 1 144 ? -14.352 -18.906 -6.457 1 94.75 144 TYR B O 1
ATOM 5953 N N . PHE B 1 145 ? -16.391 -19.5 -6.434 1 93.25 145 PHE B N 1
ATOM 5954 C CA . PHE B 1 145 ? -16.688 -19.062 -5.078 1 93.25 145 PHE B CA 1
ATOM 5955 C C . PHE B 1 145 ? -15.719 -19.672 -4.078 1 93.25 145 PHE B C 1
ATOM 5957 O O . PHE B 1 145 ? -15.328 -19.016 -3.105 1 93.25 145 PHE B O 1
ATOM 5964 N N . ASP B 1 146 ? -15.297 -20.828 -4.297 1 89.56 146 ASP B N 1
ATOM 5965 C CA . ASP B 1 146 ? -14.43 -21.531 -3.357 1 89.56 146 ASP B CA 1
ATOM 5966 C C . ASP B 1 146 ? -13.102 -20.797 -3.193 1 89.56 146 ASP B C 1
ATOM 5968 O O . ASP B 1 146 ? -12.43 -20.953 -2.172 1 89.56 146 ASP B O 1
ATOM 5972 N N . HIS B 1 147 ? -12.781 -20.031 -4.152 1 92.44 147 HIS B N 1
ATOM 5973 C CA . HIS B 1 147 ? -11.5 -19.344 -4.113 1 92.44 147 HIS B CA 1
ATOM 5974 C C . HIS B 1 147 ? -11.633 -17.969 -3.451 1 92.44 147 HIS B C 1
ATOM 5976 O O . HIS B 1 147 ? -10.633 -17.359 -3.064 1 92.44 147 HIS B O 1
ATOM 5982 N N . VAL B 1 148 ? -12.867 -17.469 -3.342 1 94.56 148 VAL B N 1
ATOM 5983 C CA . VAL B 1 148 ? -13.102 -16.172 -2.719 1 94.56 148 VAL B CA 1
ATOM 5984 C C . VAL B 1 148 ? -14.297 -16.266 -1.772 1 94.56 148 VAL B C 1
ATOM 5986 O O . VAL B 1 148 ? -15.281 -15.539 -1.929 1 94.56 148 VAL B O 1
ATOM 5989 N N . PRO B 1 149 ? -14.117 -16.984 -0.775 1 92.62 149 PRO B N 1
ATOM 5990 C CA . PRO B 1 149 ? -15.25 -17.25 0.115 1 92.62 149 PRO B CA 1
ATOM 5991 C C . PRO B 1 149 ? -15.648 -16.016 0.934 1 92.62 149 PRO B C 1
ATOM 5993 O O . PRO B 1 149 ? -16.625 -16.062 1.685 1 92.62 149 PRO B O 1
ATOM 5996 N N . PHE B 1 150 ? -15.047 -14.914 0.834 1 92.56 150 PHE B N 1
ATOM 5997 C CA . PHE B 1 150 ? -15.328 -13.711 1.603 1 92.56 150 PHE B CA 1
ATOM 5998 C C . PHE B 1 150 ? -16.531 -12.961 1.02 1 92.56 150 PHE B C 1
ATOM 6000 O O . PHE B 1 150 ? -17.062 -12.062 1.658 1 92.56 150 PHE B O 1
ATOM 6007 N N . ILE B 1 151 ? -16.891 -13.312 -0.193 1 91 151 ILE B N 1
ATOM 6008 C CA . ILE B 1 151 ? -18 -12.625 -0.85 1 91 151 ILE B CA 1
ATOM 6009 C C . ILE B 1 151 ? -19.312 -13.312 -0.496 1 91 151 ILE B C 1
ATOM 6011 O O . ILE B 1 151 ? -19.422 -14.539 -0.571 1 91 151 ILE B O 1
ATOM 6015 N N . ASP B 1 152 ? -20.266 -12.523 -0.07 1 84.56 152 ASP B N 1
ATOM 6016 C CA . ASP B 1 152 ? -21.578 -13.07 0.26 1 84.56 152 ASP B CA 1
ATOM 6017 C C . ASP B 1 152 ? -22.453 -13.18 -0.985 1 84.56 152 ASP B C 1
ATOM 6019 O O . ASP B 1 152 ? -23.141 -12.219 -1.359 1 84.56 152 ASP B O 1
ATOM 6023 N N . ILE B 1 153 ? -22.516 -14.312 -1.503 1 75.69 153 ILE B N 1
ATOM 6024 C CA . ILE B 1 153 ? -23.25 -14.492 -2.754 1 75.69 153 ILE B CA 1
ATOM 6025 C C . ILE B 1 153 ? -24.609 -15.141 -2.475 1 75.69 153 ILE B C 1
ATOM 6027 O O . ILE B 1 153 ? -25.422 -15.32 -3.387 1 75.69 153 ILE B O 1
ATOM 6031 N N . GLU B 1 154 ? -24.828 -15.375 -1.294 1 77.56 154 GLU B N 1
ATOM 6032 C CA . GLU B 1 154 ? -26.109 -16 -0.99 1 77.56 154 GLU B CA 1
ATOM 6033 C C . GLU B 1 154 ? -27.25 -14.992 -1.094 1 77.56 154 GLU B C 1
ATOM 6035 O O . GLU B 1 154 ? -28.406 -15.367 -1.231 1 77.56 154 GLU B O 1
ATOM 6040 N N . SER B 1 155 ? -26.828 -13.797 -1.229 1 79.5 155 SER B N 1
ATOM 6041 C CA . SER B 1 155 ? -27.828 -12.758 -1.397 1 79.5 155 SER B CA 1
ATOM 6042 C C . SER B 1 155 ? -28.344 -12.703 -2.836 1 79.5 155 SER B C 1
ATOM 6044 O O . SER B 1 155 ? -27.656 -13.164 -3.756 1 79.5 155 SER B O 1
ATOM 6046 N N . SER B 1 156 ? -29.531 -12.328 -2.996 1 87.69 156 SER B N 1
ATOM 6047 C CA . SER B 1 156 ? -30.109 -12.18 -4.328 1 87.69 156 SER B CA 1
ATOM 6048 C C . SER B 1 156 ? -29.344 -11.141 -5.148 1 87.69 156 SER B C 1
ATOM 6050 O O . SER B 1 156 ? -28.656 -10.289 -4.59 1 87.69 156 SER B O 1
ATOM 6052 N N . ALA B 1 157 ? -29.438 -11.305 -6.449 1 92.06 157 ALA B N 1
ATOM 6053 C CA . ALA B 1 157 ? -28.797 -10.352 -7.348 1 92.06 157 ALA B CA 1
ATOM 6054 C C . ALA B 1 157 ? -29.234 -8.922 -7.047 1 92.06 157 ALA B C 1
ATOM 6056 O O . ALA B 1 157 ? -28.438 -7.992 -7.102 1 92.06 157 ALA B O 1
ATOM 6057 N N . GLU B 1 158 ? -30.469 -8.812 -6.762 1 91.31 158 GLU B N 1
ATOM 6058 C CA . GLU B 1 158 ? -31.016 -7.496 -6.441 1 91.31 158 GLU B CA 1
ATOM 6059 C C . GLU B 1 158 ? -30.406 -6.938 -5.16 1 91.31 158 GLU B C 1
ATOM 6061 O O . GLU B 1 158 ? -30.094 -5.75 -5.078 1 91.31 158 GLU B O 1
ATOM 6066 N N . SER B 1 159 ? -30.266 -7.789 -4.258 1 89.38 159 SER B N 1
ATOM 6067 C CA . SER B 1 159 ? -29.688 -7.375 -2.982 1 89.38 159 SER B CA 1
ATOM 6068 C C . SER B 1 159 ? -28.234 -6.945 -3.146 1 89.38 159 SER B C 1
ATOM 6070 O O . SER B 1 159 ? -27.812 -5.93 -2.586 1 89.38 159 SER B O 1
ATOM 6072 N N . ILE B 1 160 ? -27.531 -7.684 -3.928 1 91.88 160 ILE B N 1
ATOM 6073 C CA . ILE B 1 160 ? -26.141 -7.348 -4.18 1 91.88 160 ILE B CA 1
ATOM 6074 C C . ILE B 1 160 ? -26.047 -6.023 -4.941 1 91.88 160 ILE B C 1
ATOM 6076 O O . ILE B 1 160 ? -25.219 -5.168 -4.621 1 91.88 160 ILE B O 1
ATOM 6080 N N . HIS B 1 161 ? -26.938 -5.852 -5.922 1 92.5 161 HIS B N 1
ATOM 6081 C CA . HIS B 1 161 ? -26.953 -4.645 -6.742 1 92.5 161 HIS B CA 1
ATOM 6082 C C . HIS B 1 161 ? -27.266 -3.414 -5.898 1 92.5 161 HIS B C 1
ATOM 6084 O O . HIS B 1 161 ? -26.688 -2.346 -6.109 1 92.5 161 HIS B O 1
ATOM 6090 N N . GLN B 1 162 ? -28.109 -3.584 -4.938 1 88.88 162 GLN B N 1
ATOM 6091 C CA . GLN B 1 162 ? -28.516 -2.48 -4.07 1 88.88 162 GLN B CA 1
ATOM 6092 C C . GLN B 1 162 ? -27.391 -2.113 -3.102 1 88.88 162 GLN B C 1
ATOM 6094 O O . GLN B 1 162 ? -27.188 -0.937 -2.795 1 88.88 162 GLN B O 1
ATOM 6099 N N . THR B 1 163 ? -26.734 -3.143 -2.693 1 87.81 163 THR B N 1
ATOM 6100 C CA . THR B 1 163 ? -25.656 -2.908 -1.755 1 87.81 163 THR B CA 1
ATOM 6101 C C . THR B 1 163 ? -24.438 -2.309 -2.469 1 87.81 163 THR B C 1
ATOM 6103 O O . THR B 1 163 ? -23.828 -1.37 -1.968 1 87.81 163 THR B O 1
ATOM 6106 N N . SER B 1 164 ? -24.125 -2.895 -3.623 1 93.19 164 SER B N 1
ATOM 6107 C CA . SER B 1 164 ? -23 -2.402 -4.398 1 93.19 164 SER B CA 1
ATOM 6108 C C . SER B 1 164 ? -23.125 -2.785 -5.871 1 93.19 164 SER B C 1
ATOM 6110 O O . SER B 1 164 ? -22.953 -3.951 -6.23 1 93.19 164 SER B O 1
ATOM 6112 N N . GLU B 1 165 ? -23.297 -1.834 -6.605 1 95.56 165 GLU B N 1
ATOM 6113 C CA . GLU B 1 165 ? -23.438 -2.051 -8.047 1 95.56 165 GLU B CA 1
ATOM 6114 C C . GLU B 1 165 ? -22.141 -2.594 -8.648 1 95.56 165 GLU B C 1
ATOM 6116 O O . GLU B 1 165 ? -22.172 -3.494 -9.484 1 95.56 165 GLU B O 1
ATOM 6121 N N . ILE B 1 166 ? -21.016 -2.078 -8.227 1 97.31 166 ILE B N 1
ATOM 6122 C CA . ILE B 1 166 ? -19.75 -2.471 -8.812 1 97.31 166 ILE B CA 1
ATOM 6123 C C . ILE B 1 166 ? -19.438 -3.928 -8.469 1 97.31 166 ILE B C 1
ATOM 6125 O O . ILE B 1 166 ? -18.859 -4.656 -9.273 1 97.31 166 ILE B O 1
ATOM 6129 N N . LEU B 1 167 ? -19.797 -4.402 -7.309 1 97.12 167 LEU B N 1
ATOM 6130 C CA . LEU B 1 167 ? -19.562 -5.797 -6.941 1 97.12 167 LEU B CA 1
ATOM 6131 C C . LEU B 1 167 ? -20.375 -6.734 -7.824 1 97.12 167 LEU B C 1
ATOM 6133 O O . LEU B 1 167 ? -19.844 -7.746 -8.305 1 97.12 167 LEU B O 1
ATOM 6137 N N . LEU B 1 168 ? -21.656 -6.398 -8 1 97.06 168 LEU B N 1
ATOM 6138 C CA . LEU B 1 168 ? -22.484 -7.246 -8.852 1 97.06 168 LEU B CA 1
ATOM 6139 C C . LEU B 1 168 ? -21.891 -7.383 -10.242 1 97.06 168 LEU B C 1
ATOM 6141 O O . LEU B 1 168 ? -21.734 -8.5 -10.75 1 97.06 168 LEU B O 1
ATOM 6145 N N . TRP B 1 169 ? -21.562 -6.301 -10.836 1 97.62 169 TRP B N 1
ATOM 6146 C CA . TRP B 1 169 ? -21.062 -6.328 -12.203 1 97.62 169 TRP B CA 1
ATOM 6147 C C . TRP B 1 169 ? -19.703 -7 -12.273 1 97.62 169 TRP B C 1
ATOM 6149 O O . TRP B 1 169 ? -19.359 -7.617 -13.289 1 97.62 169 TRP B O 1
ATOM 6159 N N . ALA B 1 170 ? -18.828 -6.883 -11.25 1 97.75 170 ALA B N 1
ATOM 6160 C CA . ALA B 1 170 ? -17.578 -7.621 -11.219 1 97.75 170 ALA B CA 1
ATOM 6161 C C . ALA B 1 170 ? -17.812 -9.125 -11.219 1 97.75 170 ALA B C 1
ATOM 6163 O O . ALA B 1 170 ? -17.141 -9.875 -11.93 1 97.75 170 ALA B O 1
ATOM 6164 N N . LEU B 1 171 ? -18.781 -9.539 -10.406 1 97.44 171 LEU B N 1
ATOM 6165 C CA . LEU B 1 171 ? -19.141 -10.953 -10.352 1 97.44 171 LEU B CA 1
ATOM 6166 C C . LEU B 1 171 ? -19.594 -11.453 -11.711 1 97.44 171 LEU B C 1
ATOM 6168 O O . LEU B 1 171 ? -19.172 -12.508 -12.172 1 97.44 171 LEU B O 1
ATOM 6172 N N . LEU B 1 172 ? -20.453 -10.68 -12.328 1 97.12 172 LEU B N 1
ATOM 6173 C CA . LEU B 1 172 ? -21 -11.047 -13.633 1 97.12 172 LEU B CA 1
ATOM 6174 C C . LEU B 1 172 ? -19.891 -11.07 -14.688 1 97.12 172 LEU B C 1
ATOM 6176 O O . LEU B 1 172 ? -19.875 -11.961 -15.547 1 97.12 172 LEU B O 1
ATOM 6180 N N . LEU B 1 173 ? -18.984 -10.125 -14.641 1 97.5 173 LEU B N 1
ATOM 6181 C CA . LEU B 1 173 ? -17.891 -10.031 -15.602 1 97.5 173 LEU B CA 1
ATOM 6182 C C . LEU B 1 173 ? -16.984 -11.25 -15.508 1 97.5 173 LEU B C 1
ATOM 6184 O O . LEU B 1 173 ? -16.656 -11.867 -16.531 1 97.5 173 LEU B O 1
ATOM 6188 N N . VAL B 1 174 ? -16.578 -11.641 -14.312 1 97.06 174 VAL B N 1
ATOM 6189 C CA . VAL B 1 174 ? -15.688 -12.781 -14.102 1 97.06 174 VAL B CA 1
ATOM 6190 C C . VAL B 1 174 ? -16.375 -14.07 -14.555 1 97.06 174 VAL B C 1
ATOM 6192 O O . VAL B 1 174 ? -15.766 -14.906 -15.219 1 97.06 174 VAL B O 1
ATOM 6195 N N . SER B 1 175 ? -17.641 -14.172 -14.195 1 96.38 175 SER B N 1
ATOM 6196 C CA . SER B 1 175 ? -18.391 -15.367 -14.555 1 96.38 175 SER B CA 1
ATOM 6197 C C . SER B 1 175 ? -18.609 -15.453 -16.062 1 96.38 175 SER B C 1
ATOM 6199 O O . SER B 1 175 ? -18.531 -16.531 -16.641 1 96.38 175 SER B O 1
ATOM 6201 N N . ALA B 1 176 ? -18.875 -14.336 -16.734 1 96.06 176 ALA B N 1
ATOM 6202 C CA . ALA B 1 176 ? -19.188 -14.297 -18.156 1 96.06 176 ALA B CA 1
ATOM 6203 C C . ALA B 1 176 ? -17.969 -14.688 -18.984 1 96.06 176 ALA B C 1
ATOM 6205 O O . ALA B 1 176 ? -18.094 -15.211 -20.094 1 96.06 176 ALA B O 1
ATOM 6206 N N . ARG B 1 177 ? -16.797 -14.445 -18.547 1 93.69 177 ARG B N 1
ATOM 6207 C CA . ARG B 1 177 ? -15.562 -14.656 -19.297 1 93.69 177 ARG B CA 1
ATOM 6208 C C . ARG B 1 177 ? -15.469 -16.094 -19.797 1 93.69 177 ARG B C 1
ATOM 6210 O O . ARG B 1 177 ? -15.148 -16.344 -20.953 1 93.69 177 ARG B O 1
ATOM 6217 N N . ASN B 1 178 ? -15.781 -17.047 -18.875 1 90.38 178 ASN B N 1
ATOM 6218 C CA . ASN B 1 178 ? -15.633 -18.453 -19.219 1 90.38 178 ASN B CA 1
ATOM 6219 C C . ASN B 1 178 ? -16.969 -19.188 -19.203 1 90.38 178 ASN B C 1
ATOM 6221 O O . ASN B 1 178 ? -17.016 -20.406 -19.094 1 90.38 178 ASN B O 1
ATOM 6225 N N . HIS B 1 179 ? -18.047 -18.375 -19.219 1 92.19 179 HIS B N 1
ATOM 6226 C CA . HIS B 1 179 ? -19.344 -19.016 -19.281 1 92.19 179 HIS B CA 1
ATOM 6227 C C . HIS B 1 179 ? -19.594 -19.641 -20.656 1 92.19 179 HIS B C 1
ATOM 6229 O O . HIS B 1 179 ? -19.281 -19.016 -21.688 1 92.19 179 HIS B O 1
ATOM 6235 N N . PRO B 1 180 ? -20.141 -20.766 -20.703 1 88.69 180 PRO B N 1
ATOM 6236 C CA . PRO B 1 180 ? -20.312 -21.453 -21.984 1 88.69 180 PRO B CA 1
ATOM 6237 C C . PRO B 1 180 ? -21.312 -20.734 -22.906 1 88.69 180 PRO B C 1
ATOM 6239 O O . PRO B 1 180 ? -21.109 -20.703 -24.125 1 88.69 180 PRO B O 1
ATOM 6242 N N . LEU B 1 181 ? -22.328 -20.062 -22.375 1 90 181 LEU B N 1
ATOM 6243 C CA . LEU B 1 181 ? -23.391 -19.484 -23.188 1 90 181 LEU B CA 1
ATOM 6244 C C . LEU B 1 181 ? -23.219 -17.969 -23.312 1 90 181 LEU B C 1
ATOM 6246 O O . LEU B 1 181 ? -23.594 -17.375 -24.312 1 90 181 LEU B O 1
ATOM 6250 N N . TYR B 1 182 ? -22.703 -17.391 -22.266 1 90.44 182 TYR B N 1
ATOM 6251 C CA . TYR B 1 182 ? -22.781 -15.945 -22.203 1 90.44 182 TYR B CA 1
ATOM 6252 C C . TYR B 1 182 ? -21.406 -15.312 -22.375 1 90.44 182 TYR B C 1
ATOM 6254 O O . TYR B 1 182 ? -21.219 -14.133 -22.062 1 90.44 182 TYR B O 1
ATOM 6262 N N . ASN B 1 183 ? -20.469 -15.984 -22.891 1 89.88 183 ASN B N 1
ATOM 6263 C CA . ASN B 1 183 ? -19.125 -15.484 -23.094 1 89.88 183 ASN B CA 1
ATOM 6264 C C . ASN B 1 183 ? -19.078 -14.422 -24.188 1 89.88 183 ASN B C 1
ATOM 6266 O O . ASN B 1 183 ? -18.141 -13.617 -24.25 1 89.88 183 ASN B O 1
ATOM 6270 N N . GLN B 1 184 ? -20.062 -14.375 -25.016 1 87.56 184 GLN B N 1
ATOM 6271 C CA . GLN B 1 184 ? -20.109 -13.422 -26.109 1 87.56 184 GLN B CA 1
ATOM 6272 C C . GLN B 1 184 ? -20.312 -12 -25.594 1 87.56 184 GLN B C 1
ATOM 6274 O O . GLN B 1 184 ? -19.875 -11.031 -26.234 1 87.56 184 GLN B O 1
ATOM 6279 N N . GLN B 1 185 ? -20.906 -11.945 -24.453 1 88.12 185 GLN B N 1
ATOM 6280 C CA . GLN B 1 185 ? -21.203 -10.641 -23.875 1 88.12 185 GLN B CA 1
ATOM 6281 C C . GLN B 1 185 ? -20 -10.109 -23.094 1 88.12 185 GLN B C 1
ATOM 6283 O O . GLN B 1 185 ? -20 -8.961 -22.656 1 88.12 185 GLN B O 1
ATOM 6288 N N . PHE B 1 186 ? -19 -10.859 -23.016 1 92.31 186 PHE B N 1
ATOM 6289 C CA . PHE B 1 186 ? -17.875 -10.539 -22.141 1 92.31 186 PHE B CA 1
ATOM 6290 C C . PHE B 1 186 ? -17.172 -9.273 -22.609 1 92.31 186 PHE B C 1
ATOM 6292 O O . PHE B 1 186 ? -16.891 -8.375 -21.797 1 92.31 186 PHE B O 1
ATOM 6299 N N . SER B 1 187 ? -16.906 -9.141 -23.875 1 90.38 187 SER B N 1
ATOM 6300 C CA . SER B 1 187 ? -16.141 -8.016 -24.391 1 90.38 187 SER B CA 1
ATOM 6301 C C . SER B 1 187 ? -16.875 -6.695 -24.156 1 90.38 187 SER B C 1
ATOM 6303 O O . SER B 1 187 ? -16.266 -5.703 -23.75 1 90.38 187 SER B O 1
ATOM 6305 N N . GLN B 1 188 ? -18.125 -6.711 -24.422 1 92.75 188 GLN B N 1
ATOM 6306 C CA . GLN B 1 188 ? -18.938 -5.512 -24.203 1 92.75 188 GLN B CA 1
ATOM 6307 C C . GLN B 1 188 ? -19.047 -5.176 -22.719 1 92.75 188 GLN B C 1
ATOM 6309 O O . GLN B 1 188 ? -19 -4.004 -22.344 1 92.75 188 GLN B O 1
ATOM 6314 N N . LEU B 1 189 ? -19.219 -6.18 -21.938 1 95.19 189 LEU B N 1
ATOM 6315 C CA . LEU B 1 189 ? -19.312 -5.992 -20.5 1 95.19 189 LEU B CA 1
ATOM 6316 C C . LEU B 1 189 ? -18 -5.445 -19.938 1 95.19 189 LEU B C 1
ATOM 6318 O O . LEU B 1 189 ? -18.016 -4.602 -19.031 1 95.19 189 LEU B O 1
ATOM 6322 N N . ARG B 1 190 ? -16.922 -5.938 -20.484 1 95.31 190 ARG B N 1
ATOM 6323 C CA . ARG B 1 190 ? -15.602 -5.508 -20.031 1 95.31 190 ARG B CA 1
ATOM 6324 C C . ARG B 1 190 ? -15.406 -4.012 -20.25 1 95.31 190 ARG B C 1
ATOM 6326 O O . ARG B 1 190 ? -14.914 -3.305 -19.359 1 95.31 190 ARG B O 1
ATOM 6333 N N . SER B 1 191 ? -15.789 -3.52 -21.406 1 94.31 191 SER B N 1
ATOM 6334 C CA . SER B 1 191 ? -15.641 -2.104 -21.719 1 94.31 191 SER B CA 1
ATOM 6335 C C . SER B 1 191 ? -16.531 -1.239 -20.828 1 94.31 191 SER B C 1
ATOM 6337 O O . SER B 1 191 ? -16.094 -0.198 -20.344 1 94.31 191 SER B O 1
ATOM 6339 N N . ALA B 1 192 ? -17.766 -1.676 -20.656 1 96 192 ALA B N 1
ATOM 6340 C CA . ALA B 1 192 ? -18.688 -0.941 -19.797 1 96 192 ALA B CA 1
ATOM 6341 C C . ALA B 1 192 ? -18.203 -0.945 -18.344 1 96 192 ALA B C 1
ATOM 6343 O O . ALA B 1 192 ? -18.297 0.068 -17.656 1 96 192 ALA B O 1
ATOM 6344 N N . PHE B 1 193 ? -17.75 -2.062 -17.938 1 97 193 PHE B N 1
ATOM 6345 C CA . PHE B 1 193 ? -17.281 -2.193 -16.562 1 97 193 PHE B CA 1
ATOM 6346 C C . PHE B 1 193 ? -16.047 -1.312 -16.312 1 97 193 PHE B C 1
ATOM 6348 O O . PHE B 1 193 ? -15.883 -0.76 -15.227 1 97 193 PHE B O 1
ATOM 6355 N N . HIS B 1 194 ? -15.172 -1.2 -17.266 1 95.56 194 HIS B N 1
ATOM 6356 C CA . HIS B 1 194 ? -13.969 -0.377 -17.141 1 95.56 194 HIS B CA 1
ATOM 6357 C C . HIS B 1 194 ? -14.328 1.069 -16.812 1 95.56 194 HIS B C 1
ATOM 6359 O O . HIS B 1 194 ? -13.648 1.713 -16.016 1 95.56 194 HIS B O 1
ATOM 6365 N N . ILE B 1 195 ? -15.352 1.549 -17.422 1 94.56 195 ILE B N 1
ATOM 63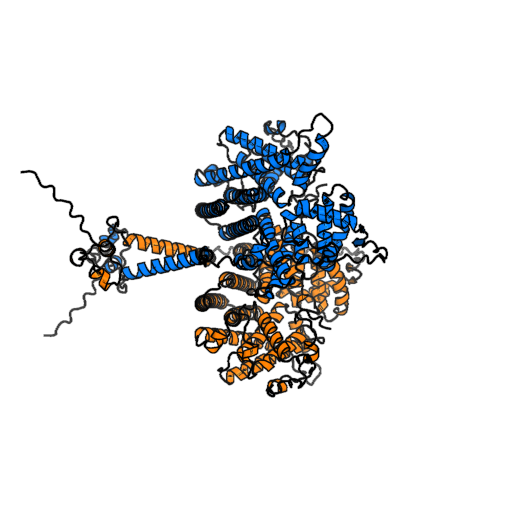66 C CA . ILE B 1 195 ? -15.812 2.912 -17.172 1 94.56 195 ILE B CA 1
ATOM 6367 C C . ILE B 1 195 ? -16.344 3.025 -15.75 1 94.56 195 ILE B C 1
ATOM 6369 O O . ILE B 1 195 ? -16.016 3.971 -15.023 1 94.56 195 ILE B O 1
ATOM 6373 N N . LEU B 1 196 ? -17.141 2.047 -15.336 1 96 196 LEU B N 1
ATOM 6374 C CA . LEU B 1 196 ? -17.672 2.023 -13.977 1 96 196 LEU B CA 1
ATOM 6375 C C . LEU B 1 196 ? -16.547 1.984 -12.953 1 96 196 LEU B C 1
ATOM 6377 O O . LEU B 1 196 ? -16.578 2.703 -11.953 1 96 196 LEU B O 1
ATOM 6381 N N . LEU B 1 197 ? -15.594 1.149 -13.234 1 97.31 197 LEU B N 1
ATOM 6382 C CA . LEU B 1 197 ? -14.445 0.989 -12.344 1 97.31 197 LEU B CA 1
ATOM 6383 C C . LEU B 1 197 ? -13.672 2.299 -12.211 1 97.31 197 LEU B C 1
ATOM 6385 O O . LEU B 1 197 ? -13.258 2.668 -11.109 1 97.31 197 LEU B O 1
ATOM 6389 N N . SER B 1 198 ? -13.453 2.984 -13.305 1 95.25 198 SER B N 1
ATOM 6390 C CA . SER B 1 198 ? -12.703 4.234 -13.297 1 95.25 198 SER B CA 1
ATOM 6391 C C . SER B 1 198 ? -13.367 5.273 -12.398 1 95.25 198 SER B C 1
ATOM 6393 O O . SER B 1 198 ? -12.68 6.051 -11.734 1 95.25 198 SER B O 1
ATOM 6395 N N . GLU B 1 199 ? -14.648 5.227 -12.328 1 92.75 199 GLU B N 1
ATOM 6396 C CA . GLU B 1 199 ? -15.398 6.164 -11.5 1 92.75 199 GLU B CA 1
ATOM 6397 C C . GLU B 1 199 ? -15.203 5.871 -10.016 1 92.75 199 GLU B C 1
ATOM 6399 O O . GLU B 1 199 ? -15.227 6.781 -9.188 1 92.75 199 GLU B O 1
ATOM 6404 N N . HIS B 1 200 ? -15.008 4.637 -9.742 1 94.38 200 HIS B N 1
ATOM 6405 C CA . HIS B 1 200 ? -14.883 4.242 -8.344 1 94.38 200 HIS B CA 1
ATOM 6406 C C . HIS B 1 200 ? -13.445 4.418 -7.852 1 94.38 200 HIS B C 1
ATOM 6408 O O . HIS B 1 200 ? -13.219 4.812 -6.703 1 94.38 200 HIS B O 1
ATOM 6414 N N . VAL B 1 201 ? -12.508 4.18 -8.672 1 95.31 201 VAL B N 1
ATOM 6415 C CA . VAL B 1 201 ? -11.117 4.117 -8.234 1 95.31 201 VAL B CA 1
ATOM 6416 C C . VAL B 1 201 ? -10.555 5.531 -8.094 1 95.31 201 VAL B C 1
ATOM 6418 O O . VAL B 1 201 ? -9.609 5.754 -7.332 1 95.31 201 VAL B O 1
ATOM 6421 N N . VAL B 1 202 ? -11.102 6.496 -8.789 1 94.38 202 VAL B N 1
ATOM 6422 C CA . VAL B 1 202 ? -10.586 7.863 -8.734 1 94.38 202 VAL B CA 1
ATOM 6423 C C . VAL B 1 202 ? -11.016 8.523 -7.43 1 94.38 202 VAL B C 1
ATOM 6425 O O . VAL B 1 202 ? -10.359 9.453 -6.953 1 94.38 202 VAL B O 1
ATOM 6428 N N . ARG B 1 203 ? -12.055 7.977 -6.82 1 93 203 ARG B N 1
ATOM 6429 C CA . ARG B 1 203 ? -12.57 8.516 -5.566 1 93 203 ARG B CA 1
ATOM 6430 C C . ARG B 1 203 ? -12.125 7.668 -4.379 1 93 203 ARG B C 1
ATOM 6432 O O . ARG B 1 203 ? -11.555 6.59 -4.559 1 93 203 ARG B O 1
ATOM 6439 N N . THR B 1 204 ? -12.344 8.242 -3.242 1 93.31 204 THR B N 1
ATOM 6440 C CA . THR B 1 204 ? -12.055 7.469 -2.039 1 93.31 204 THR B CA 1
ATOM 6441 C C . THR B 1 204 ? -12.992 6.273 -1.928 1 93.31 204 THR B C 1
ATOM 6443 O O . THR B 1 204 ? -14.188 6.383 -2.221 1 93.31 204 THR B O 1
ATOM 6446 N N . ILE B 1 205 ? -12.438 5.145 -1.643 1 94.69 205 ILE B N 1
ATOM 6447 C CA . ILE B 1 205 ? -13.219 3.918 -1.515 1 94.69 205 ILE B CA 1
ATOM 6448 C C . ILE B 1 205 ? -13.641 3.727 -0.061 1 94.69 205 ILE B C 1
ATOM 6450 O O . ILE B 1 205 ? -12.797 3.539 0.818 1 94.69 205 ILE B O 1
ATOM 6454 N N . ARG B 1 206 ? -14.961 3.697 0.191 1 89.75 206 ARG B N 1
ATOM 6455 C CA . ARG B 1 206 ? -15.461 3.652 1.561 1 89.75 206 ARG B CA 1
ATOM 6456 C C . ARG B 1 206 ? -16.297 2.4 1.794 1 89.75 206 ARG B C 1
ATOM 6458 O O . ARG B 1 206 ? -16.609 2.064 2.938 1 89.75 206 ARG B O 1
ATOM 6465 N N . CYS B 1 207 ? -16.578 1.74 0.746 1 92.06 207 CYS B N 1
ATOM 6466 C CA . CYS B 1 207 ? -17.469 0.585 0.827 1 92.06 207 CYS B CA 1
ATOM 6467 C C . CYS B 1 207 ? -16.672 -0.715 0.776 1 92.06 207 CYS B C 1
ATOM 6469 O O . CYS B 1 207 ? -15.906 -0.945 -0.163 1 92.06 207 CYS B O 1
ATOM 6471 N N . PRO B 1 208 ? -16.906 -1.571 1.799 1 93.56 208 PRO B N 1
ATOM 6472 C CA . PRO B 1 208 ? -16.172 -2.84 1.788 1 93.56 208 PRO B CA 1
ATOM 6473 C C . PRO B 1 208 ? -16.469 -3.688 0.554 1 93.56 208 PRO B C 1
ATOM 6475 O O . PRO B 1 208 ? -15.625 -4.465 0.109 1 93.56 208 PRO B O 1
ATOM 6478 N N . TYR B 1 209 ? -17.672 -3.523 -0.019 1 94.44 209 TYR B N 1
ATOM 6479 C CA . TYR B 1 209 ? -18.047 -4.316 -1.183 1 94.44 209 TYR B CA 1
ATOM 6480 C C . TYR B 1 209 ? -17.281 -3.867 -2.424 1 94.44 209 TYR B C 1
ATOM 6482 O O . TYR B 1 209 ? -17.016 -4.672 -3.316 1 94.44 209 TYR B O 1
ATOM 6490 N N . THR B 1 210 ? -16.984 -2.594 -2.5 1 96.25 210 THR B N 1
ATOM 6491 C CA . THR B 1 210 ? -16.109 -2.125 -3.568 1 96.25 210 THR B CA 1
ATOM 6492 C C . THR B 1 210 ? -14.727 -2.752 -3.445 1 96.25 210 THR B C 1
ATOM 6494 O O . THR B 1 210 ? -14.102 -3.082 -4.453 1 96.25 210 THR B O 1
ATOM 6497 N N . VAL B 1 211 ? -14.273 -2.9 -2.207 1 97.69 211 VAL B N 1
ATOM 6498 C CA . VAL B 1 211 ? -13 -3.566 -1.945 1 97.69 211 VAL B CA 1
ATOM 6499 C C . VAL B 1 211 ? -13.047 -5 -2.475 1 97.69 211 VAL B C 1
ATOM 6501 O O . VAL B 1 211 ? -12.117 -5.449 -3.15 1 97.69 211 VAL B O 1
ATOM 6504 N N . GLN B 1 212 ? -14.109 -5.641 -2.201 1 97.44 212 GLN B N 1
ATOM 6505 C CA . GLN B 1 212 ? -14.266 -7.02 -2.652 1 97.44 212 GLN B CA 1
ATOM 6506 C C . GLN B 1 212 ? -14.273 -7.105 -4.176 1 97.44 212 GLN B C 1
ATOM 6508 O O . GLN B 1 212 ? -13.711 -8.031 -4.754 1 97.44 212 GLN B O 1
ATOM 6513 N N . ALA B 1 213 ? -14.906 -6.164 -4.809 1 98 213 ALA B N 1
ATOM 6514 C CA . ALA B 1 213 ? -14.914 -6.125 -6.266 1 98 213 ALA B CA 1
ATOM 6515 C C . ALA B 1 213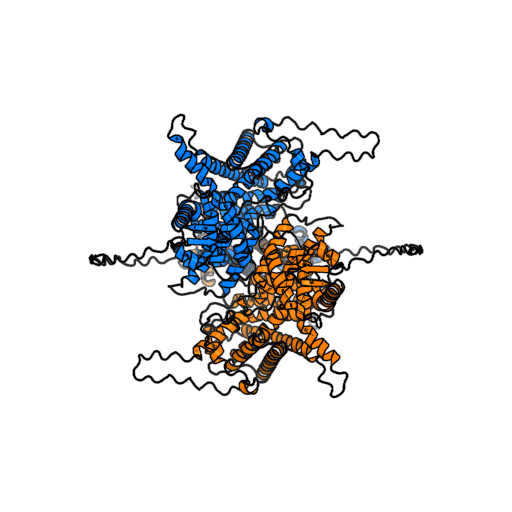 ? -13.5 -5.984 -6.824 1 98 213 ALA B C 1
ATOM 6517 O O . ALA B 1 213 ? -13.133 -6.66 -7.789 1 98 213 ALA B O 1
ATOM 6518 N N . LEU B 1 214 ? -12.695 -5.102 -6.234 1 98.19 214 LEU B N 1
ATOM 6519 C CA . LEU B 1 214 ? -11.32 -4.91 -6.668 1 98.19 214 LEU B CA 1
ATOM 6520 C C . LEU B 1 214 ? -10.508 -6.191 -6.496 1 98.19 214 LEU B C 1
ATOM 6522 O O . LEU B 1 214 ? -9.727 -6.559 -7.375 1 98.19 214 LEU B O 1
ATOM 6526 N N . LEU B 1 215 ? -10.695 -6.836 -5.41 1 98.31 215 LEU B N 1
ATOM 6527 C CA . LEU B 1 215 ? -9.945 -8.055 -5.121 1 98.31 215 LEU B CA 1
ATOM 6528 C C . LEU B 1 215 ? -10.352 -9.18 -6.066 1 98.31 215 LEU B C 1
ATOM 6530 O O . LEU B 1 215 ? -9.523 -10.023 -6.43 1 98.31 215 LEU B O 1
ATOM 6534 N N . LEU B 1 216 ? -11.633 -9.172 -6.422 1 97.94 216 LEU B N 1
ATOM 6535 C CA . LEU B 1 216 ? -12.094 -10.133 -7.422 1 97.94 216 LEU B CA 1
ATOM 6536 C C . LEU B 1 216 ? -11.328 -9.953 -8.734 1 97.94 216 LEU B C 1
ATOM 6538 O O . LEU B 1 216 ? -10.938 -10.945 -9.359 1 97.94 216 LEU B O 1
ATOM 6542 N N . LEU B 1 217 ? -11.055 -8.742 -9.094 1 97.81 217 LEU B N 1
ATOM 6543 C CA . LEU B 1 217 ? -10.328 -8.453 -10.32 1 97.81 217 LEU B CA 1
ATOM 6544 C C . LEU B 1 217 ? -8.852 -8.797 -10.188 1 97.81 217 LEU B C 1
ATOM 6546 O O . LEU B 1 217 ? -8.172 -9.039 -11.18 1 97.81 217 LEU B O 1
ATOM 6550 N N . CYS B 1 218 ? -8.367 -8.742 -8.969 1 97.94 218 CYS B N 1
ATOM 6551 C CA . CYS B 1 218 ? -6.992 -9.164 -8.734 1 97.94 218 CYS B CA 1
ATOM 6552 C C . CYS B 1 218 ? -6.863 -10.68 -8.836 1 97.94 218 CYS B C 1
ATOM 6554 O O . CYS B 1 218 ? -5.828 -11.195 -9.266 1 97.94 218 CYS B O 1
ATOM 6556 N N . THR B 1 219 ? -7.879 -11.367 -8.383 1 97.94 219 THR B N 1
ATOM 6557 C CA . THR B 1 219 ? -7.875 -12.828 -8.398 1 97.94 219 THR B CA 1
ATOM 6558 C C . THR B 1 219 ? -8.039 -13.352 -9.82 1 97.94 219 THR B C 1
ATOM 6560 O O . THR B 1 219 ? -7.406 -14.336 -10.203 1 97.94 219 THR B O 1
ATOM 6563 N N . TRP B 1 220 ? -8.93 -12.711 -10.57 1 97.56 220 TRP B N 1
ATOM 6564 C CA . TRP B 1 220 ? -9.133 -13.023 -11.984 1 97.56 220 TRP B CA 1
ATOM 6565 C C . TRP B 1 220 ? -8.961 -11.789 -12.852 1 97.56 220 TRP B C 1
ATOM 6567 O O . TRP B 1 220 ? -9.938 -11.227 -13.359 1 97.56 220 TRP B O 1
ATOM 6577 N N . PRO B 1 221 ? -7.73 -11.422 -13.062 1 96.12 221 PRO B N 1
ATOM 6578 C CA . PRO B 1 221 ? -7.492 -10.219 -13.859 1 96.12 221 PRO B CA 1
ATOM 6579 C C . PRO B 1 221 ? -7.914 -10.383 -15.32 1 96.12 221 PRO B C 1
ATOM 6581 O O . PRO B 1 221 ? -7.91 -11.492 -15.844 1 96.12 221 PRO B O 1
ATOM 6584 N N . MET B 1 222 ? -8.258 -9.281 -15.953 1 93.5 222 MET B N 1
ATOM 6585 C CA . MET B 1 222 ? -8.617 -9.289 -17.359 1 93.5 222 MET B CA 1
ATOM 6586 C C . MET B 1 222 ? -7.395 -9.547 -18.234 1 93.5 222 MET B C 1
ATOM 6588 O O . MET B 1 222 ? -6.277 -9.188 -17.859 1 93.5 222 MET B O 1
ATOM 6592 N N . PRO B 1 223 ? -7.609 -10.195 -19.344 1 89.44 223 PRO B N 1
ATOM 6593 C CA . PRO B 1 223 ? -6.48 -10.438 -20.234 1 89.44 223 PRO B CA 1
ATOM 6594 C C . PRO B 1 223 ? -5.844 -9.148 -20.75 1 89.44 223 PRO B C 1
ATOM 6596 O O . PRO B 1 223 ? -6.547 -8.172 -21.016 1 89.44 223 PRO B O 1
ATOM 6599 N N . VAL B 1 224 ? -4.574 -9.141 -20.75 1 87.5 224 VAL B N 1
ATOM 6600 C CA . VAL B 1 224 ? -3.826 -7.977 -21.219 1 87.5 224 VAL B CA 1
ATOM 6601 C C . VAL B 1 224 ? -2.863 -8.383 -22.328 1 87.5 224 VAL B C 1
ATOM 6603 O O . VAL B 1 224 ? -2.479 -9.547 -22.422 1 87.5 224 VAL B O 1
ATOM 6606 N N . ALA B 1 225 ? -2.533 -7.434 -23.141 1 81.19 225 ALA B N 1
ATOM 6607 C CA . ALA B 1 225 ? -1.592 -7.695 -24.234 1 81.19 225 ALA B CA 1
ATOM 6608 C C . ALA B 1 225 ? -0.178 -7.898 -23.688 1 81.19 225 ALA B C 1
ATOM 6610 O O . ALA B 1 225 ? 0.561 -8.758 -24.172 1 81.19 225 ALA B O 1
ATOM 6611 N N . SER B 1 226 ? 0.128 -7.098 -22.609 1 82.38 226 SER B N 1
ATOM 6612 C CA . SER B 1 226 ? 1.405 -7.238 -21.922 1 82.38 226 SER B CA 1
ATOM 6613 C C . SER B 1 226 ? 1.208 -7.367 -20.422 1 82.38 226 SER B C 1
ATOM 6615 O O . SER B 1 226 ? 0.334 -6.715 -19.844 1 82.38 226 SER B O 1
ATOM 6617 N N . GLN B 1 227 ? 2.064 -8.18 -19.875 1 83.81 227 GLN B N 1
ATOM 6618 C CA . GLN B 1 227 ? 1.9 -8.43 -18.438 1 83.81 227 GLN B CA 1
ATOM 6619 C C . GLN B 1 227 ? 2.137 -7.16 -17.625 1 83.81 227 GLN B C 1
ATOM 6621 O O . GLN B 1 227 ? 1.605 -7.02 -16.531 1 83.81 227 GLN B O 1
ATOM 6626 N N . THR B 1 228 ? 2.932 -6.242 -18.125 1 82.12 228 THR B N 1
ATOM 6627 C CA . THR B 1 228 ? 3.184 -4.984 -17.422 1 82.12 228 THR B CA 1
ATOM 6628 C C . THR B 1 228 ? 1.915 -4.137 -17.359 1 82.12 228 THR B C 1
ATOM 6630 O O . THR B 1 228 ? 1.832 -3.188 -16.578 1 82.12 228 THR B O 1
ATOM 6633 N N . ASP B 1 229 ? 0.928 -4.508 -18.203 1 87.44 229 ASP B N 1
ATOM 6634 C CA . ASP B 1 229 ? -0.328 -3.766 -18.25 1 87.44 229 ASP B CA 1
ATOM 6635 C C . ASP B 1 229 ? -1.318 -4.293 -17.219 1 87.44 229 ASP B C 1
ATOM 6637 O O . ASP B 1 229 ? -2.396 -3.725 -17.031 1 87.44 229 ASP B O 1
ATOM 6641 N N . ASP B 1 230 ? -0.961 -5.398 -16.594 1 92.38 230 ASP B N 1
ATOM 6642 C CA . ASP B 1 230 ? -1.84 -5.961 -15.578 1 92.38 230 ASP B CA 1
ATOM 6643 C C . ASP B 1 230 ? -1.965 -5.02 -14.383 1 92.38 230 ASP B C 1
ATOM 6645 O O . ASP B 1 230 ? -0.993 -4.797 -13.656 1 92.38 230 ASP B O 1
ATOM 6649 N N . PRO B 1 231 ? -3.154 -4.492 -14.102 1 95.75 231 PRO B N 1
ATOM 6650 C CA . PRO B 1 231 ? -3.32 -3.502 -13.039 1 95.75 231 PRO B CA 1
ATOM 6651 C C . PRO B 1 231 ? -3.592 -4.141 -11.68 1 95.75 231 PRO B C 1
ATOM 6653 O O . PRO B 1 231 ? -3.926 -3.438 -10.719 1 95.75 231 PRO B O 1
ATOM 6656 N N . SER B 1 232 ? -3.467 -5.434 -11.516 1 97 232 SER B N 1
ATOM 6657 C CA . SER B 1 232 ? -3.852 -6.148 -10.305 1 97 232 SER B CA 1
ATOM 6658 C C . SER B 1 232 ? -3.143 -5.578 -9.078 1 97 232 SER B C 1
ATOM 6660 O O . SER B 1 232 ? -3.762 -5.391 -8.031 1 97 232 SER B O 1
ATOM 6662 N N . TRP B 1 233 ? -1.849 -5.293 -9.195 1 96.5 233 TRP B N 1
ATOM 6663 C CA . TRP B 1 233 ? -1.097 -4.781 -8.055 1 96.5 233 TRP B CA 1
ATOM 6664 C C . TRP B 1 233 ? -1.622 -3.414 -7.621 1 96.5 233 TRP B C 1
ATOM 6666 O O . TRP B 1 233 ? -1.711 -3.125 -6.426 1 96.5 233 TRP B O 1
ATOM 6676 N N . ASN B 1 234 ? -2.031 -2.592 -8.539 1 96.19 234 ASN B N 1
ATOM 6677 C CA . ASN B 1 234 ? -2.631 -1.296 -8.242 1 96.19 234 ASN B CA 1
ATOM 6678 C C . ASN B 1 234 ? -3.967 -1.448 -7.523 1 96.19 234 ASN B C 1
ATOM 6680 O O . ASN B 1 234 ? -4.227 -0.759 -6.535 1 96.19 234 ASN B O 1
ATOM 6684 N N . TYR B 1 235 ? -4.777 -2.316 -8.07 1 98 235 TYR B N 1
ATOM 6685 C CA . TYR B 1 235 ? -6.082 -2.549 -7.465 1 98 235 TYR B CA 1
ATOM 6686 C C . TYR B 1 235 ? -5.938 -3.115 -6.055 1 98 235 TYR B C 1
ATOM 6688 O O . TYR B 1 235 ? -6.691 -2.746 -5.152 1 98 235 TYR B O 1
ATOM 6696 N N . CYS B 1 236 ? -5.012 -3.975 -5.961 1 97.94 236 CYS B N 1
ATOM 6697 C CA . CYS B 1 236 ? -4.75 -4.574 -4.656 1 97.94 236 CYS B CA 1
ATOM 6698 C C . CYS B 1 236 ? -4.336 -3.514 -3.643 1 97.94 236 CYS B C 1
ATOM 6700 O O . CYS B 1 236 ? -4.809 -3.52 -2.504 1 97.94 236 CYS B O 1
ATOM 6702 N N . SER B 1 237 ? -3.465 -2.654 -4.012 1 97.44 237 SER B N 1
ATOM 6703 C CA . SER B 1 237 ? -3.012 -1.581 -3.131 1 97.44 237 SER B CA 1
ATOM 6704 C C . SER B 1 237 ? -4.164 -0.665 -2.738 1 97.44 237 SER B C 1
ATOM 6706 O O . SER B 1 237 ? -4.234 -0.199 -1.599 1 97.44 237 SER B O 1
ATOM 6708 N N . LEU B 1 238 ? -5.012 -0.363 -3.668 1 97.81 238 LEU B N 1
ATOM 6709 C CA . LEU B 1 238 ? -6.191 0.449 -3.385 1 97.81 238 LEU B CA 1
ATOM 6710 C C . LEU B 1 238 ? -7.098 -0.245 -2.375 1 97.81 238 LEU B C 1
ATOM 6712 O O . LEU B 1 238 ? -7.633 0.397 -1.467 1 97.81 238 LEU B O 1
ATOM 6716 N N . ALA B 1 239 ? -7.297 -1.486 -2.594 1 98.25 239 ALA B N 1
ATOM 6717 C CA . ALA B 1 239 ? -8.133 -2.258 -1.68 1 98.25 239 ALA B CA 1
ATOM 6718 C C . ALA B 1 239 ? -7.574 -2.225 -0.26 1 98.25 239 ALA B C 1
ATOM 6720 O O . ALA B 1 239 ? -8.312 -1.984 0.699 1 98.25 239 ALA B O 1
ATOM 6721 N N . VAL B 1 240 ? -6.285 -2.449 -0.141 1 97.62 240 VAL B N 1
ATOM 6722 C CA . VAL B 1 240 ? -5.641 -2.459 1.168 1 97.62 240 VAL B CA 1
ATOM 6723 C C . VAL B 1 240 ? -5.75 -1.078 1.81 1 97.62 240 VAL B C 1
ATOM 6725 O O . VAL B 1 240 ? -6.043 -0.962 3.002 1 97.62 240 VAL B O 1
ATOM 6728 N N . SER B 1 241 ? -5.512 -0.064 1.035 1 96.25 241 SER B N 1
ATOM 6729 C CA . SER B 1 241 ? -5.629 1.301 1.539 1 96.25 241 SER B CA 1
ATOM 6730 C C . SER B 1 241 ? -7.035 1.584 2.051 1 96.25 241 SER B C 1
ATOM 6732 O O . SER B 1 241 ? -7.207 2.234 3.082 1 96.25 241 SER B O 1
ATOM 6734 N N . ALA B 1 242 ? -8 1.104 1.361 1 96.19 242 ALA B N 1
ATOM 6735 C CA . ALA B 1 242 ? -9.398 1.325 1.734 1 96.19 242 ALA B CA 1
ATOM 6736 C C . ALA B 1 242 ? -9.727 0.636 3.055 1 96.19 242 ALA B C 1
ATOM 6738 O O . ALA B 1 242 ? -10.375 1.224 3.924 1 96.19 242 ALA B O 1
ATOM 6739 N N . VAL B 1 243 ? -9.273 -0.542 3.189 1 95.12 243 VAL B N 1
ATOM 6740 C CA . VAL B 1 243 ? -9.57 -1.293 4.406 1 95.12 243 VAL B CA 1
ATOM 6741 C C . VAL B 1 243 ? -8.875 -0.64 5.598 1 95.12 243 VAL B C 1
ATOM 6743 O O . VAL B 1 243 ? -9.406 -0.633 6.711 1 95.12 243 VAL B O 1
ATOM 6746 N N . GLN B 1 244 ? -7.75 -0.113 5.406 1 92.31 244 GLN B N 1
ATOM 6747 C CA . GLN B 1 244 ? -7.047 0.6 6.465 1 92.31 244 GLN B CA 1
ATOM 6748 C C . GLN B 1 244 ? -7.828 1.827 6.918 1 92.31 244 GLN B C 1
ATOM 6750 O O . GLN B 1 244 ? -7.949 2.088 8.117 1 92.31 244 GLN B O 1
ATOM 6755 N N . GLN B 1 245 ? -8.32 2.484 5.977 1 90.62 245 GLN B N 1
ATOM 6756 C CA . GLN B 1 245 ? -9.086 3.688 6.285 1 90.62 245 GLN B CA 1
ATOM 6757 C C . GLN B 1 245 ? -10.375 3.344 7.023 1 90.62 245 GLN B C 1
ATOM 6759 O O . GLN B 1 245 ? -10.766 4.039 7.965 1 90.62 245 GLN B O 1
ATOM 6764 N N . MET B 1 246 ? -10.953 2.291 6.637 1 88.19 246 MET B N 1
ATOM 6765 C CA . MET B 1 246 ? -12.211 1.885 7.258 1 88.19 246 MET B CA 1
ATOM 6766 C C . MET B 1 246 ? -11.969 1.351 8.664 1 88.19 246 MET B C 1
ATOM 6768 O O . MET B 1 246 ? -12.844 1.466 9.531 1 88.19 246 MET B O 1
ATOM 6772 N N . GLY B 1 247 ? -10.836 0.738 8.922 1 83 247 GLY B N 1
ATOM 6773 C CA . GLY B 1 247 ? -10.523 0.058 10.172 1 83 247 GLY B CA 1
ATOM 6774 C C . GLY B 1 247 ? -10.367 1.006 11.344 1 83 247 GLY B C 1
ATOM 6775 O O . GLY B 1 247 ? -10.539 0.605 12.5 1 83 247 GLY B O 1
ATOM 6776 N N . ILE B 1 248 ? -10.039 2.158 11.062 1 67.69 248 ILE B N 1
ATOM 6777 C CA . ILE B 1 248 ? -9.836 3.133 12.133 1 67.69 248 ILE B CA 1
ATOM 6778 C C . ILE B 1 248 ? -11.125 3.318 12.922 1 67.69 248 ILE B C 1
ATOM 6780 O O . ILE B 1 248 ? -11.102 3.625 14.109 1 67.69 248 ILE B O 1
ATOM 6784 N N . HIS B 1 249 ? -12.125 2.926 12.336 1 61.53 249 HIS B N 1
ATOM 6785 C CA . HIS B 1 249 ? -13.43 3.166 12.938 1 61.53 249 HIS B CA 1
ATOM 6786 C C . HIS B 1 249 ? -14.062 1.865 13.43 1 61.53 249 HIS B C 1
ATOM 6788 O O . HIS B 1 249 ? -15.164 1.871 13.969 1 61.53 249 HIS B O 1
ATOM 6794 N N . GLU B 1 250 ? -13.258 0.882 13.227 1 63.34 250 GLU B N 1
ATOM 6795 C CA . GLU B 1 250 ? -13.852 -0.399 13.602 1 63.34 250 GLU B CA 1
ATOM 6796 C C . GLU B 1 250 ? -13.391 -0.838 14.984 1 63.34 250 GLU B C 1
ATOM 6798 O O . GLU B 1 250 ? -12.195 -0.94 15.25 1 63.34 250 GLU B O 1
ATOM 6803 N N . PRO B 1 251 ? -14.391 -0.906 15.797 1 63.22 251 PRO B N 1
ATOM 6804 C CA . PRO B 1 251 ? -14.031 -1.346 17.156 1 63.22 251 PRO B CA 1
ATOM 6805 C C . PRO B 1 251 ? -13.469 -2.768 17.172 1 63.22 251 PRO B C 1
ATOM 6807 O O . PRO B 1 251 ? -13.977 -3.645 16.469 1 63.22 251 PRO B O 1
ATOM 6810 N N . ALA B 1 252 ? -12.391 -3.006 17.828 1 61.72 252 ALA B N 1
ATOM 6811 C CA . ALA B 1 252 ? -11.773 -4.328 17.906 1 61.72 252 ALA B CA 1
ATOM 6812 C C . ALA B 1 252 ? -12.555 -5.234 18.859 1 61.72 252 ALA B C 1
ATOM 6814 O O . ALA B 1 252 ? -12.664 -6.441 18.625 1 61.72 252 ALA B O 1
ATOM 6815 N N . HIS B 1 253 ? -13 -4.641 19.969 1 59.12 253 HIS B N 1
ATOM 6816 C CA . HIS B 1 253 ? -13.57 -5.492 21 1 59.12 253 HIS B CA 1
ATOM 6817 C C . HIS B 1 253 ? -15.094 -5.383 21.016 1 59.12 253 HIS B C 1
ATOM 6819 O O . HIS B 1 253 ? -15.688 -5.105 22.062 1 59.12 253 HIS B O 1
ATOM 6825 N N . ALA B 1 254 ? -15.672 -5.391 19.781 1 56.78 254 ALA B N 1
ATOM 6826 C CA . ALA B 1 254 ? -17.125 -5.223 19.844 1 56.78 254 ALA B CA 1
ATOM 6827 C C . ALA B 1 254 ? -17.797 -6.496 20.344 1 56.78 254 ALA B C 1
ATOM 6829 O O . ALA B 1 254 ? -17.281 -7.598 20.141 1 56.78 254 ALA B O 1
ATOM 6830 N N . GLU B 1 255 ? -18.766 -6.352 21.156 1 56.97 255 GLU B N 1
ATOM 6831 C CA . GLU B 1 255 ? -19.672 -7.32 21.75 1 56.97 255 GLU B CA 1
ATOM 6832 C C . GLU B 1 255 ? -20.188 -8.305 20.703 1 56.97 255 GLU B C 1
ATOM 6834 O O . GLU B 1 255 ? -19.953 -8.133 19.516 1 56.97 255 GLU B O 1
ATOM 6839 N N . ASP B 1 256 ? -21.016 -9.281 21.094 1 58.84 256 ASP B N 1
ATOM 6840 C CA . ASP B 1 256 ? -21.625 -10.5 20.562 1 58.84 256 ASP B CA 1
ATOM 6841 C C . ASP B 1 256 ? -22.203 -10.266 19.172 1 58.84 256 ASP B C 1
ATOM 6843 O O . ASP B 1 256 ? -22.078 -11.117 18.297 1 58.84 256 ASP B O 1
ATOM 6847 N N . SER B 1 257 ? -22.969 -9.172 18.891 1 65.25 257 SER B N 1
ATOM 6848 C CA . SER B 1 257 ? -23.688 -9.086 17.625 1 65.25 257 SER B CA 1
ATOM 6849 C C . SER B 1 257 ? -23.188 -7.93 16.781 1 65.25 257 SER B C 1
ATOM 6851 O O . SER B 1 257 ? -23.562 -6.777 16.984 1 65.25 257 SER B O 1
ATOM 6853 N N . ARG B 1 258 ? -22.203 -8.211 15.859 1 69.31 258 ARG B N 1
ATOM 6854 C CA . ARG B 1 258 ? -21.688 -7.152 14.992 1 69.31 258 ARG B CA 1
ATOM 6855 C C . ARG B 1 258 ? -22.656 -6.855 13.859 1 69.31 258 ARG B C 1
ATOM 6857 O O . ARG B 1 258 ? -23.266 -7.773 13.297 1 69.31 258 ARG B O 1
ATOM 6864 N N . PRO B 1 259 ? -22.844 -5.574 13.594 1 78.06 259 PRO B N 1
ATOM 6865 C CA . PRO B 1 259 ? -23.672 -5.195 12.453 1 78.06 259 PRO B CA 1
ATOM 6866 C C . PRO B 1 259 ? -23.125 -5.707 11.125 1 78.06 259 PRO B C 1
ATOM 6868 O O . PRO B 1 259 ? -21.953 -6.109 11.047 1 78.06 259 PRO B O 1
ATOM 6871 N N . ALA B 1 260 ? -23.953 -5.82 10.195 1 74.75 260 ALA B N 1
ATOM 6872 C CA . ALA B 1 260 ? -23.641 -6.363 8.875 1 74.75 260 ALA B CA 1
ATOM 6873 C C . ALA B 1 260 ? -22.453 -5.633 8.242 1 74.75 260 ALA B C 1
ATOM 6875 O O . ALA B 1 260 ? -21.609 -6.258 7.602 1 74.75 260 ALA B O 1
ATOM 6876 N N . HIS B 1 261 ? -22.375 -4.383 8.477 1 77.81 261 HIS B N 1
ATOM 6877 C CA . HIS B 1 261 ? -21.312 -3.596 7.883 1 77.81 261 HIS B CA 1
ATOM 6878 C C . HIS B 1 261 ? -19.953 -3.943 8.5 1 77.81 261 HIS B C 1
ATOM 6880 O O . HIS B 1 261 ? -18.938 -3.982 7.801 1 77.81 261 HIS B O 1
ATOM 6886 N N . SER B 1 262 ? -20 -4.223 9.734 1 84.38 262 SER B N 1
ATOM 6887 C CA . SER B 1 262 ? -18.781 -4.609 10.422 1 84.38 262 SER B CA 1
ATOM 6888 C C . SER B 1 262 ? -18.297 -5.984 9.969 1 84.38 262 SER B C 1
ATOM 6890 O O . SER B 1 262 ? -17.094 -6.207 9.812 1 84.38 262 SER B O 1
ATOM 6892 N N . MET B 1 263 ? -19.266 -6.812 9.672 1 87.88 263 MET B N 1
ATOM 6893 C CA . MET B 1 263 ? -18.922 -8.141 9.164 1 87.88 263 MET B CA 1
ATOM 6894 C C . MET B 1 263 ? -18.328 -8.047 7.766 1 87.88 263 MET B C 1
ATOM 6896 O O . MET B 1 263 ? -17.344 -8.727 7.457 1 87.88 263 MET B O 1
ATOM 6900 N N . ALA B 1 264 ? -18.953 -7.223 6.93 1 90.19 264 ALA B N 1
ATOM 6901 C CA . ALA B 1 264 ? -18.438 -7.02 5.578 1 90.19 264 ALA B CA 1
ATOM 6902 C C . ALA B 1 264 ? -17.031 -6.449 5.609 1 90.19 264 ALA B C 1
ATOM 6904 O O . ALA B 1 264 ? -16.188 -6.789 4.762 1 90.19 264 ALA B O 1
ATOM 6905 N N . TYR B 1 265 ? -16.781 -5.598 6.582 1 92.88 265 TYR B N 1
ATOM 6906 C CA . TYR B 1 265 ? -15.445 -5.039 6.742 1 92.88 265 TYR B CA 1
ATOM 6907 C C . TYR B 1 265 ? -14.438 -6.129 7.102 1 92.88 265 TYR B C 1
ATOM 6909 O O . TYR B 1 265 ? -13.375 -6.23 6.488 1 92.88 265 TYR B O 1
ATOM 6917 N N . LEU B 1 266 ? -14.789 -6.918 8.102 1 93.38 266 LEU B N 1
ATOM 6918 C CA . LEU B 1 266 ? -13.883 -7.965 8.562 1 93.38 266 LEU B CA 1
ATOM 6919 C C . LEU B 1 266 ? -13.602 -8.969 7.445 1 93.38 266 LEU B C 1
ATOM 6921 O O . LEU B 1 266 ? -12.461 -9.414 7.277 1 93.38 266 LEU B O 1
ATOM 6925 N N . LYS B 1 267 ? -14.594 -9.281 6.688 1 94.69 267 LYS B N 1
ATOM 6926 C CA . LYS B 1 267 ? -14.406 -10.188 5.559 1 94.69 267 LYS B CA 1
ATOM 6927 C C . LYS B 1 267 ? -13.508 -9.57 4.496 1 94.69 267 LYS B C 1
ATOM 6929 O O . LYS B 1 267 ? -12.664 -10.258 3.916 1 94.69 267 LYS B O 1
ATOM 6934 N N . SER B 1 268 ? -13.727 -8.297 4.223 1 96.19 268 SER B N 1
ATOM 6935 C CA . SER B 1 268 ? -12.883 -7.594 3.258 1 96.19 268 SER B CA 1
ATOM 6936 C C . SER B 1 268 ? -11.445 -7.496 3.748 1 96.19 268 SER B C 1
ATOM 6938 O O . SER B 1 268 ? -10.508 -7.582 2.951 1 96.19 268 SER B O 1
ATOM 6940 N N . TRP B 1 269 ? -11.297 -7.246 5.082 1 96.31 269 TRP B N 1
ATOM 6941 C CA . TRP B 1 269 ? -9.961 -7.227 5.664 1 96.31 269 TRP B CA 1
ATOM 6942 C C . TRP B 1 269 ? -9.25 -8.562 5.441 1 96.31 269 TRP B C 1
ATOM 6944 O O . TRP B 1 269 ? -8.094 -8.594 5.02 1 96.31 269 TRP B O 1
ATOM 6954 N N . LEU B 1 270 ? -9.938 -9.625 5.652 1 96.88 270 LEU B N 1
ATOM 6955 C CA . LEU B 1 270 ? -9.391 -10.969 5.477 1 96.88 270 LEU B CA 1
ATOM 6956 C C . LEU B 1 270 ? -9.062 -11.227 4.008 1 96.88 270 LEU B C 1
ATOM 6958 O O . LEU B 1 270 ? -8.039 -11.844 3.697 1 96.88 270 LEU B O 1
ATOM 6962 N N . ALA B 1 271 ? -9.961 -10.836 3.174 1 97.5 271 ALA B N 1
ATOM 6963 C CA . ALA B 1 271 ? -9.719 -10.977 1.739 1 97.5 271 ALA B CA 1
ATOM 6964 C C . ALA B 1 271 ? -8.445 -10.25 1.323 1 97.5 271 ALA B C 1
ATOM 6966 O O . ALA B 1 271 ? -7.633 -10.789 0.564 1 97.5 271 ALA B O 1
ATOM 6967 N N . CYS B 1 272 ? -8.273 -8.992 1.789 1 98.06 272 CYS B N 1
ATOM 6968 C CA . CYS B 1 272 ? -7.055 -8.242 1.514 1 98.06 272 CYS B CA 1
ATOM 6969 C C . CYS B 1 272 ? -5.828 -8.977 2.051 1 98.06 272 CYS B C 1
ATOM 6971 O O . CYS B 1 272 ? -4.797 -9.039 1.382 1 98.06 272 CYS B O 1
ATOM 6973 N N . PHE B 1 273 ? -6.008 -9.492 3.195 1 97.62 273 PHE B N 1
ATOM 6974 C CA . PHE B 1 273 ? -4.914 -10.195 3.855 1 97.62 273 PHE B CA 1
ATOM 6975 C C . PHE B 1 273 ? -4.414 -11.352 2.992 1 97.62 273 PHE B C 1
ATOM 6977 O O . PHE B 1 273 ? -3.207 -11.484 2.771 1 97.62 273 PHE B O 1
ATOM 6984 N N . VAL B 1 274 ? -5.234 -12.109 2.447 1 97.5 274 VAL B N 1
ATOM 6985 C CA . VAL B 1 274 ? -4.883 -13.312 1.704 1 97.5 274 VAL B CA 1
ATOM 6986 C C . VAL B 1 274 ? -4.453 -12.945 0.287 1 97.5 274 VAL B C 1
ATOM 6988 O O . VAL B 1 274 ? -3.344 -13.266 -0.137 1 97.5 274 VAL B O 1
ATOM 6991 N N . ILE B 1 275 ? -5.254 -12.227 -0.402 1 97.94 275 ILE B N 1
ATOM 6992 C CA . ILE B 1 275 ? -5.051 -11.977 -1.824 1 97.94 275 ILE B CA 1
ATOM 6993 C C . ILE B 1 275 ? -3.857 -11.047 -2.018 1 97.94 275 ILE B C 1
ATOM 6995 O O . ILE B 1 275 ? -3.062 -11.227 -2.943 1 97.94 275 ILE B O 1
ATOM 6999 N N . SER B 1 276 ? -3.727 -10.023 -1.156 1 98.19 276 SER B N 1
ATOM 7000 C CA . SER B 1 276 ? -2.6 -9.102 -1.301 1 98.19 276 SER B CA 1
ATOM 7001 C C . SER B 1 276 ? -1.273 -9.812 -1.047 1 98.19 276 SER B C 1
ATOM 7003 O O . SER B 1 276 ? -0.277 -9.531 -1.717 1 98.19 276 SER B O 1
ATOM 7005 N N . THR B 1 277 ? -1.256 -10.695 -0.093 1 97.81 277 THR B N 1
ATOM 7006 C CA . THR B 1 277 ? -0.032 -11.438 0.196 1 97.81 277 THR B CA 1
ATOM 7007 C C . THR B 1 277 ? 0.309 -12.383 -0.949 1 97.81 277 THR B C 1
ATOM 7009 O O . THR B 1 277 ? 1.476 -12.523 -1.324 1 97.81 277 THR B O 1
ATOM 7012 N N . GLU B 1 278 ? -0.681 -13.047 -1.45 1 97.06 278 GLU B N 1
ATOM 7013 C CA . GLU B 1 278 ? -0.459 -13.922 -2.598 1 97.06 278 GLU B CA 1
ATOM 7014 C C . GLU B 1 278 ? 0.142 -13.148 -3.77 1 97.06 278 GLU B C 1
ATOM 7016 O O . GLU B 1 278 ? 1.116 -13.602 -4.379 1 97.06 278 GLU B O 1
ATOM 7021 N N . LEU B 1 279 ? -0.41 -12.062 -4.016 1 97.06 279 LEU B N 1
ATOM 7022 C CA . LEU B 1 279 ? 0.058 -11.25 -5.137 1 97.06 279 LEU B CA 1
ATOM 7023 C C . LEU B 1 279 ? 1.468 -10.734 -4.879 1 97.06 279 LEU B C 1
ATOM 7025 O O . LEU B 1 279 ? 2.301 -10.703 -5.789 1 97.06 279 LEU B O 1
ATOM 7029 N N . ALA B 1 280 ? 1.688 -10.281 -3.664 1 96.12 280 ALA B N 1
ATOM 7030 C CA . ALA B 1 280 ? 3.012 -9.789 -3.301 1 96.12 280 ALA B CA 1
ATOM 7031 C C . ALA B 1 280 ? 4.07 -10.875 -3.465 1 96.12 280 ALA B C 1
ATOM 7033 O O . ALA B 1 280 ? 5.145 -10.625 -4.016 1 96.12 280 ALA B O 1
ATOM 7034 N N . THR B 1 281 ? 3.789 -12.031 -3.094 1 95 281 THR B N 1
ATOM 7035 C CA . THR B 1 281 ? 4.73 -13.141 -3.182 1 95 281 THR B CA 1
ATOM 7036 C C . THR B 1 281 ? 4.949 -13.547 -4.637 1 95 281 THR B C 1
ATOM 7038 O O . THR B 1 281 ? 6.059 -13.93 -5.016 1 95 281 THR B O 1
ATOM 7041 N N . ASP B 1 282 ? 3.891 -13.469 -5.398 1 94.44 282 ASP B N 1
ATOM 7042 C CA . ASP B 1 282 ? 3.996 -13.828 -6.812 1 94.44 282 ASP B CA 1
ATOM 7043 C C . ASP B 1 282 ? 4.949 -12.883 -7.547 1 94.44 282 ASP B C 1
ATOM 7045 O O . ASP B 1 282 ? 5.664 -13.305 -8.461 1 94.44 282 ASP B O 1
ATOM 7049 N N . HIS B 1 283 ? 4.969 -11.656 -7.098 1 92.81 283 HIS B N 1
ATOM 7050 C CA . HIS B 1 283 ? 5.742 -10.656 -7.82 1 92.81 283 HIS B CA 1
ATOM 7051 C C . HIS B 1 283 ? 7.02 -10.297 -7.066 1 92.81 283 HIS B C 1
ATOM 7053 O O . HIS B 1 283 ? 7.867 -9.562 -7.578 1 92.81 283 HIS B O 1
ATOM 7059 N N . GLY B 1 284 ? 7.176 -10.82 -5.898 1 91.06 284 GLY B N 1
ATOM 7060 C CA . GLY B 1 284 ? 8.336 -10.492 -5.09 1 91.06 284 GLY B CA 1
ATOM 7061 C C . GLY B 1 284 ? 8.266 -9.109 -4.469 1 91.06 284 GLY B C 1
ATOM 7062 O O . GLY B 1 284 ? 9.297 -8.461 -4.258 1 91.06 284 GLY B O 1
ATOM 7063 N N . PHE B 1 285 ? 7.07 -8.586 -4.238 1 93.06 285 PHE B N 1
ATOM 7064 C CA . PHE B 1 285 ? 6.855 -7.285 -3.623 1 93.06 285 PHE B CA 1
ATOM 7065 C C . PHE B 1 285 ? 6.676 -7.422 -2.115 1 93.06 285 PHE B C 1
ATOM 7067 O O . PHE B 1 285 ? 6.379 -8.508 -1.617 1 93.06 285 PHE B O 1
ATOM 7074 N N . PRO B 1 286 ? 6.918 -6.312 -1.386 1 93.12 286 PRO B N 1
ATOM 7075 C CA . PRO B 1 286 ? 6.613 -6.379 0.046 1 93.12 286 PRO B CA 1
ATOM 7076 C C . PRO B 1 286 ? 5.121 -6.562 0.323 1 93.12 286 PRO B C 1
ATOM 7078 O O . PRO B 1 286 ? 4.293 -5.824 -0.215 1 93.12 286 PRO B O 1
ATOM 7081 N N . PRO B 1 287 ? 4.844 -7.551 1.125 1 95.81 287 PRO B N 1
ATOM 7082 C CA . PRO B 1 287 ? 3.424 -7.711 1.451 1 95.81 287 PRO B CA 1
ATOM 7083 C C . PRO B 1 287 ? 2.844 -6.492 2.166 1 95.81 287 PRO B C 1
ATOM 7085 O O . PRO B 1 287 ? 3.342 -6.098 3.223 1 95.81 287 PRO B O 1
ATOM 7088 N N . PRO B 1 288 ? 1.768 -5.965 1.66 1 95.38 288 PRO B N 1
ATOM 7089 C CA . PRO B 1 288 ? 1.279 -4.684 2.174 1 95.38 288 PRO B CA 1
ATOM 7090 C C . PRO B 1 288 ? 0.677 -4.797 3.572 1 95.38 288 PRO B C 1
ATOM 7092 O O . PRO B 1 288 ? 0.618 -3.807 4.305 1 95.38 288 PRO B O 1
ATOM 7095 N N . MET B 1 289 ? 0.258 -5.934 3.973 1 95 289 MET B N 1
ATOM 7096 C CA . MET B 1 289 ? -0.439 -6.059 5.25 1 95 289 MET B CA 1
ATOM 7097 C C . MET B 1 289 ? 0.476 -6.652 6.312 1 95 289 MET B C 1
ATOM 7099 O O . MET B 1 289 ? 0.012 -7.062 7.379 1 95 289 MET B O 1
ATOM 7103 N N . SER B 1 290 ? 1.75 -6.691 6.086 1 93.31 290 SER B N 1
ATOM 7104 C CA . SER B 1 290 ? 2.707 -7.32 6.988 1 93.31 290 SER B CA 1
ATOM 7105 C C . SER B 1 290 ? 2.715 -6.633 8.352 1 93.31 290 SER B C 1
ATOM 7107 O O . SER B 1 290 ? 2.805 -7.293 9.391 1 93.31 290 SER B O 1
ATOM 7109 N N . LEU B 1 291 ? 2.57 -5.293 8.391 1 89.81 291 LEU B N 1
ATOM 7110 C CA . LEU B 1 291 ? 2.666 -4.527 9.625 1 89.81 291 LEU B CA 1
ATOM 7111 C C . LEU B 1 291 ? 1.444 -4.762 10.508 1 89.81 291 LEU B C 1
ATOM 7113 O O . LEU B 1 291 ? 1.492 -4.527 11.719 1 89.81 291 LEU B O 1
ATOM 7117 N N . VAL B 1 292 ? 0.379 -5.25 9.914 1 89.44 292 VAL B N 1
ATOM 7118 C CA . VAL B 1 292 ? -0.844 -5.434 10.688 1 89.44 292 VAL B CA 1
ATOM 7119 C C . VAL B 1 292 ? -1.185 -6.922 10.773 1 89.44 292 VAL B C 1
ATOM 7121 O O . VAL B 1 292 ? -2.303 -7.289 11.141 1 89.44 292 VAL B O 1
ATOM 7124 N N . ALA B 1 293 ? -0.286 -7.758 10.422 1 90.56 293 ALA B N 1
ATOM 7125 C CA . ALA B 1 293 ? -0.51 -9.203 10.43 1 90.56 293 ALA B CA 1
ATOM 7126 C C . ALA B 1 293 ? -0.916 -9.688 11.82 1 90.56 293 ALA B C 1
ATOM 7128 O O . ALA B 1 293 ? -1.636 -10.68 11.953 1 90.56 293 ALA B O 1
ATOM 7129 N N . GLY B 1 294 ? -0.537 -8.938 12.883 1 87 294 GLY B N 1
ATOM 7130 C CA . GLY B 1 294 ? -0.836 -9.305 14.258 1 87 294 GLY B CA 1
ATOM 7131 C C . GLY B 1 294 ? -2.312 -9.211 14.586 1 87 294 GLY B C 1
ATOM 7132 O O . GLY B 1 294 ? -2.762 -9.758 15.602 1 87 294 GLY B O 1
ATOM 7133 N N . ARG B 1 295 ? -3.08 -8.68 13.734 1 87.56 295 ARG B N 1
ATOM 7134 C CA . ARG B 1 295 ? -4.516 -8.531 13.961 1 87.56 295 ARG B CA 1
ATOM 7135 C C . ARG B 1 295 ? -5.27 -9.789 13.555 1 87.56 295 ARG B C 1
ATOM 7137 O O . ARG B 1 295 ? -6.449 -9.945 13.883 1 87.56 295 ARG B O 1
ATOM 7144 N N . LEU B 1 296 ? -4.648 -10.711 12.875 1 92.44 296 LEU B N 1
ATOM 7145 C CA . LEU B 1 296 ? -5.301 -11.891 12.32 1 92.44 296 LEU B CA 1
ATOM 7146 C C . LEU B 1 296 ? -6.012 -12.688 13.414 1 92.44 296 LEU B C 1
ATOM 7148 O O . LEU B 1 296 ? -7.152 -13.109 13.234 1 92.44 296 LEU B O 1
ATOM 7152 N N . PRO B 1 297 ? -5.398 -12.828 14.633 1 89.38 297 PRO B N 1
ATOM 7153 C CA . PRO B 1 297 ? -6.105 -13.586 15.664 1 89.38 297 PRO B CA 1
ATOM 7154 C C . PRO B 1 297 ? -7.402 -12.914 16.109 1 89.38 297 PRO B C 1
ATOM 7156 O O . PRO B 1 297 ? -8.391 -13.602 16.391 1 89.38 297 PRO B O 1
ATOM 7159 N N . ILE B 1 298 ? -7.41 -11.633 16.156 1 85.75 298 ILE B N 1
ATOM 7160 C CA . ILE B 1 298 ? -8.602 -10.898 16.531 1 85.75 298 ILE B CA 1
ATOM 7161 C C . ILE B 1 298 ? -9.68 -11.062 15.469 1 85.75 298 ILE B C 1
ATOM 7163 O O . ILE B 1 298 ? -10.852 -11.289 15.789 1 85.75 298 ILE B O 1
ATOM 7167 N N . VAL B 1 299 ? -9.312 -10.992 14.258 1 90.38 299 VAL B N 1
ATOM 7168 C CA . VAL B 1 299 ? -10.258 -11.156 13.156 1 90.38 299 VAL B CA 1
ATOM 7169 C C . VAL B 1 299 ? -10.797 -12.586 13.148 1 90.38 299 VAL B C 1
ATOM 7171 O O . VAL B 1 299 ? -11.992 -12.805 12.945 1 90.38 299 VAL B O 1
ATOM 7174 N N . LYS B 1 300 ? -9.891 -13.523 13.391 1 92.5 300 LYS B N 1
ATOM 7175 C CA . LYS B 1 300 ? -10.281 -14.93 13.445 1 92.5 300 LYS B CA 1
ATOM 7176 C C . LYS B 1 300 ? -11.297 -15.18 14.555 1 92.5 300 LYS B C 1
ATOM 7178 O O . LYS B 1 300 ? -12.242 -15.945 14.367 1 92.5 300 LYS B O 1
ATOM 7183 N N . SER B 1 301 ? -11.18 -14.5 15.648 1 89 301 SER B N 1
ATOM 7184 C CA . SER B 1 301 ? -12.102 -14.68 16.766 1 89 301 SER B CA 1
ATOM 7185 C C . SER B 1 301 ? -13.516 -14.258 16.391 1 89 301 SER B C 1
ATOM 7187 O O . SER B 1 301 ? -14.492 -14.836 16.891 1 89 301 SER B O 1
ATOM 7189 N N . HIS B 1 302 ? -13.617 -13.367 15.508 1 87 302 HIS B N 1
ATOM 7190 C CA . HIS B 1 302 ? -14.93 -12.859 15.117 1 87 302 HIS B CA 1
ATOM 7191 C C . HIS B 1 302 ? -15.508 -13.664 13.961 1 87 302 HIS B C 1
ATOM 7193 O O . HIS B 1 302 ? -16.734 -13.789 13.836 1 87 302 HIS B O 1
ATOM 7199 N N . LEU B 1 303 ? -14.594 -14.281 13.125 1 91.62 303 LEU B N 1
ATOM 7200 C CA . LEU B 1 303 ? -15.055 -14.883 11.883 1 91.62 303 LEU B CA 1
ATOM 7201 C C . LEU B 1 303 ? -14.805 -16.391 11.883 1 91.62 303 LEU B C 1
ATOM 7203 O O . LEU B 1 303 ? -14.992 -17.047 10.859 1 91.62 303 LEU B O 1
ATOM 7207 N N . GLN B 1 304 ? -14.477 -16.953 12.93 1 90.38 304 GLN B N 1
ATOM 7208 C CA . GLN B 1 304 ? -14.031 -18.344 13.008 1 90.38 304 GLN B CA 1
ATOM 7209 C C . GLN B 1 304 ? -15.078 -19.297 12.414 1 90.38 304 GLN B C 1
ATOM 7211 O O . GLN B 1 304 ? -14.742 -20.203 11.664 1 90.38 304 GLN B O 1
ATOM 7216 N N . SER B 1 305 ? -16.328 -19.016 12.641 1 90 305 SER B N 1
ATOM 7217 C CA . SER B 1 305 ? -17.391 -19.922 12.234 1 90 305 SER B CA 1
ATOM 7218 C C . SER B 1 305 ? -17.797 -19.688 10.781 1 90 305 SER B C 1
ATOM 7220 O O . SER B 1 305 ? -18.469 -20.531 10.18 1 90 305 SER B O 1
ATOM 7222 N N . HIS B 1 306 ? -17.266 -18.703 10.211 1 90.12 306 HIS B N 1
ATOM 7223 C CA . HIS B 1 306 ? -17.719 -18.328 8.867 1 90.12 306 HIS B CA 1
ATOM 7224 C C . HIS B 1 306 ? -16.844 -19 7.805 1 90.12 306 HIS B C 1
ATOM 7226 O O . HIS B 1 306 ? -17.234 -19.047 6.633 1 90.12 306 HIS B O 1
ATOM 7232 N N . PHE B 1 307 ? -15.695 -19.5 8.227 1 93.38 307 PHE B N 1
ATOM 7233 C CA . PHE B 1 307 ? -14.766 -20.094 7.266 1 93.38 307 PHE B CA 1
ATOM 7234 C C . PHE B 1 307 ? -14.312 -21.469 7.727 1 93.38 307 PHE B C 1
ATOM 7236 O O . PHE B 1 307 ? -14.398 -21.781 8.914 1 93.38 307 PHE B O 1
ATOM 7243 N N . SER B 1 308 ? -13.883 -22.25 6.734 1 90.06 308 SER B N 1
ATOM 7244 C CA . SER B 1 308 ? -13.414 -23.609 7.023 1 90.06 308 SER B CA 1
ATOM 7245 C C . SER B 1 308 ? -12.047 -23.578 7.699 1 90.06 308 SER B C 1
ATOM 7247 O O . SER B 1 308 ? -11.32 -22.594 7.609 1 90.06 308 SER B O 1
ATOM 7249 N N . ASP B 1 309 ? -11.68 -24.625 8.352 1 88.06 309 ASP B N 1
ATOM 7250 C CA . ASP B 1 309 ? -10.359 -24.766 8.969 1 88.06 309 ASP B CA 1
ATOM 7251 C C . ASP B 1 309 ? -9.25 -24.703 7.926 1 88.06 309 ASP B C 1
ATOM 7253 O O . ASP B 1 309 ? -8.156 -24.203 8.203 1 88.06 309 ASP B O 1
ATOM 7257 N N . GLU B 1 310 ? -9.586 -25.25 6.844 1 89.25 310 GLU B N 1
ATOM 7258 C CA . GLU B 1 310 ? -8.609 -25.203 5.762 1 89.25 310 GLU B CA 1
ATOM 7259 C C . GLU B 1 310 ? -8.312 -23.766 5.352 1 89.25 310 GLU B C 1
ATOM 7261 O O . GLU B 1 310 ? -7.164 -23.422 5.047 1 89.25 310 GLU B O 1
ATOM 7266 N N . PHE B 1 311 ? -9.352 -23.047 5.32 1 92.75 311 PHE B N 1
ATOM 7267 C CA . PHE B 1 311 ? -9.156 -21.656 4.965 1 92.75 311 PHE B CA 1
ATOM 7268 C C . PHE B 1 311 ? -8.266 -20.953 5.984 1 92.75 311 PHE B C 1
ATOM 7270 O O . PHE B 1 311 ? -7.375 -20.188 5.613 1 92.75 311 PHE B O 1
ATOM 7277 N N . TRP B 1 312 ? -8.469 -21.141 7.207 1 93.38 312 TRP B N 1
ATOM 7278 C CA . TRP B 1 312 ? -7.664 -20.516 8.25 1 93.38 312 TRP B CA 1
ATOM 7279 C C . TRP B 1 312 ? -6.223 -21 8.188 1 93.38 312 TRP B C 1
ATOM 7281 O O . TRP B 1 312 ? -5.289 -20.25 8.477 1 93.38 312 TRP B O 1
ATOM 7291 N N . ALA B 1 313 ? -6.047 -22.281 7.805 1 92.31 313 ALA B N 1
ATOM 7292 C CA . ALA B 1 313 ? -4.695 -22.781 7.598 1 92.31 313 ALA B CA 1
ATOM 7293 C C . ALA B 1 313 ? -3.994 -22.031 6.469 1 92.31 313 ALA B C 1
ATOM 7295 O O . ALA B 1 313 ? -2.791 -21.781 6.539 1 92.31 313 ALA B O 1
ATOM 7296 N N . ARG B 1 314 ? -4.715 -21.719 5.457 1 93.62 314 ARG B N 1
ATOM 7297 C CA . ARG B 1 314 ? -4.16 -20.938 4.355 1 93.62 314 ARG B CA 1
ATOM 7298 C C . ARG B 1 314 ? -3.77 -19.547 4.82 1 93.62 314 ARG B C 1
ATOM 7300 O O . ARG B 1 314 ? -2.773 -18.984 4.355 1 93.62 314 ARG B O 1
ATOM 7307 N N . CYS B 1 315 ? -4.57 -18.953 5.73 1 95.5 315 CYS B N 1
ATOM 7308 C CA . CYS B 1 315 ? -4.23 -17.656 6.305 1 95.5 315 CYS B CA 1
ATOM 7309 C C . CYS B 1 315 ? -2.908 -17.719 7.059 1 95.5 315 CYS B C 1
ATOM 7311 O O . CYS B 1 315 ? -2.09 -16.797 6.969 1 95.5 315 CYS B O 1
ATOM 7313 N N . GLU B 1 316 ? -2.709 -18.781 7.711 1 94.19 316 GLU B N 1
ATOM 7314 C CA . GLU B 1 316 ? -1.458 -18.953 8.445 1 94.19 316 GLU B CA 1
ATOM 7315 C C . GLU B 1 316 ? -0.274 -19.078 7.488 1 94.19 316 GLU B C 1
ATOM 7317 O O . GLU B 1 316 ? 0.822 -18.594 7.781 1 94.19 316 GLU B O 1
ATOM 7322 N N . LEU B 1 317 ? -0.516 -19.734 6.398 1 95.25 317 LEU B N 1
ATOM 7323 C CA . LEU B 1 317 ? 0.515 -19.828 5.371 1 95.25 317 LEU B CA 1
ATOM 7324 C C . LEU B 1 317 ? 0.887 -18.453 4.852 1 95.25 317 LEU B C 1
ATOM 7326 O O . LEU B 1 317 ? 2.059 -18.172 4.582 1 95.25 317 LEU B O 1
ATOM 7330 N N . GLN B 1 318 ? -0.132 -17.609 4.703 1 96.81 318 GLN B N 1
ATOM 7331 C CA . GLN B 1 318 ? 0.133 -16.234 4.258 1 96.81 318 GLN B CA 1
ATOM 7332 C C . GLN B 1 318 ? 0.952 -15.469 5.293 1 96.81 318 GLN B C 1
ATOM 7334 O O . GLN B 1 318 ? 1.846 -14.703 4.938 1 96.81 318 GLN B O 1
ATOM 7339 N N . GLN B 1 319 ? 0.646 -15.664 6.52 1 96.25 319 GLN B N 1
ATOM 7340 C CA . GLN B 1 319 ? 1.431 -15.047 7.586 1 96.25 319 GLN B CA 1
ATOM 7341 C C . GLN B 1 319 ? 2.889 -15.492 7.523 1 96.25 319 GLN B C 1
ATOM 7343 O O . GLN B 1 319 ? 3.799 -14.688 7.742 1 96.25 319 GLN B O 1
ATOM 7348 N N . HIS B 1 320 ? 3.039 -16.75 7.266 1 96.31 320 HIS B N 1
ATOM 7349 C CA . HIS B 1 320 ? 4.391 -17.281 7.105 1 96.31 320 HIS B CA 1
ATOM 7350 C C . HIS B 1 320 ? 5.109 -16.594 5.945 1 96.31 320 HIS B C 1
ATOM 7352 O O . HIS B 1 320 ? 6.293 -16.266 6.051 1 96.31 320 HIS B O 1
ATOM 7358 N N . SER B 1 321 ? 4.414 -16.438 4.859 1 96.25 321 SER B N 1
ATOM 7359 C CA . SER B 1 321 ? 5.004 -15.781 3.699 1 96.25 321 SER B CA 1
ATOM 7360 C C . SER B 1 321 ? 5.41 -14.352 4.023 1 96.25 321 SER B C 1
ATOM 7362 O O . SER B 1 321 ? 6.426 -13.859 3.525 1 96.25 321 SER B O 1
ATOM 7364 N N . MET B 1 322 ? 4.605 -13.656 4.785 1 95.69 322 MET B N 1
ATOM 7365 C CA . MET B 1 322 ? 4.945 -12.305 5.223 1 95.69 322 MET B CA 1
ATOM 7366 C C . MET B 1 322 ? 6.219 -12.312 6.059 1 95.69 322 MET B C 1
ATOM 7368 O O . MET B 1 322 ? 7.082 -11.445 5.883 1 95.69 322 MET B O 1
ATOM 7372 N N . ARG B 1 323 ? 6.359 -13.25 6.895 1 93.31 323 ARG B N 1
ATOM 7373 C CA . ARG B 1 323 ? 7.543 -13.367 7.746 1 93.31 323 ARG B CA 1
ATOM 7374 C C . ARG B 1 323 ? 8.789 -13.648 6.914 1 93.31 323 ARG B C 1
ATOM 7376 O O . ARG B 1 323 ? 9.875 -13.148 7.227 1 93.31 323 ARG B O 1
ATOM 7383 N N . VAL B 1 324 ? 8.617 -14.477 5.926 1 93.88 324 VAL B N 1
ATOM 7384 C CA . VAL B 1 324 ? 9.734 -14.781 5.035 1 93.88 324 VAL B CA 1
ATOM 7385 C C . VAL B 1 324 ? 10.281 -13.484 4.438 1 93.88 324 VAL B C 1
ATOM 7387 O O . VAL B 1 324 ? 11.492 -13.25 4.445 1 93.88 324 VAL B O 1
ATOM 7390 N N . PHE B 1 325 ? 9.414 -12.672 4.016 1 91.56 325 PHE B N 1
ATOM 7391 C CA . PHE B 1 325 ? 9.844 -11.422 3.4 1 91.56 325 PHE B CA 1
ATOM 7392 C C . PHE B 1 325 ? 10.516 -10.516 4.426 1 91.56 325 PHE B C 1
ATOM 7394 O O . PHE B 1 325 ? 11.594 -9.977 4.172 1 91.56 325 PHE B O 1
ATOM 7401 N N . THR B 1 326 ? 9.867 -10.328 5.52 1 87.75 326 THR B N 1
ATOM 7402 C CA . THR B 1 326 ? 10.344 -9.391 6.527 1 87.75 326 THR B CA 1
ATOM 7403 C C . THR B 1 326 ? 11.688 -9.844 7.098 1 87.75 326 THR B C 1
ATOM 7405 O O . THR B 1 326 ? 12.539 -9.023 7.422 1 87.75 326 THR B O 1
ATOM 7408 N N . THR B 1 327 ? 11.891 -11.141 7.137 1 87.31 327 THR B N 1
ATOM 7409 C CA . THR B 1 327 ? 13.109 -11.68 7.727 1 87.31 327 THR B CA 1
ATOM 7410 C C . THR B 1 327 ? 14.266 -11.617 6.73 1 87.31 327 THR B C 1
ATOM 7412 O O . THR B 1 327 ? 15.398 -11.289 7.098 1 87.31 327 THR B O 1
ATOM 7415 N N . LEU B 1 328 ? 13.953 -11.891 5.566 1 85.12 328 LEU B N 1
ATOM 7416 C CA . LEU B 1 328 ? 15.039 -12.07 4.602 1 85.12 328 LEU B CA 1
ATOM 7417 C C . LEU B 1 328 ? 15.273 -10.789 3.812 1 85.12 328 LEU B C 1
ATOM 7419 O O . LEU B 1 328 ? 16.344 -10.617 3.209 1 85.12 328 LEU B O 1
ATOM 7423 N N . TYR B 1 329 ? 14.289 -9.938 3.91 1 74.19 329 TYR B N 1
ATOM 7424 C CA . TYR B 1 329 ? 14.43 -8.727 3.105 1 74.19 329 TYR B CA 1
ATOM 7425 C C . TYR B 1 329 ? 15.547 -7.84 3.643 1 74.19 329 TYR B C 1
ATOM 7427 O O . TYR B 1 329 ? 15.578 -7.531 4.836 1 74.19 329 TYR B O 1
ATOM 7435 N N . GLY B 1 330 ? 16.438 -7.441 2.865 1 62.25 330 GLY B N 1
ATOM 7436 C CA . GLY B 1 330 ? 17.5 -6.512 3.199 1 62.25 330 GLY B CA 1
ATOM 7437 C C . GLY B 1 330 ? 18.703 -7.184 3.834 1 62.25 330 GLY B C 1
ATOM 7438 O O . GLY B 1 330 ? 19.688 -6.52 4.176 1 62.25 330 GLY B O 1
ATOM 7439 N N . VAL B 1 331 ? 18.422 -8.461 4.238 1 60.91 331 VAL B N 1
ATOM 7440 C CA . VAL B 1 331 ? 19.562 -9.18 4.812 1 60.91 331 VAL B CA 1
ATOM 7441 C C . VAL B 1 331 ? 20.625 -9.383 3.746 1 60.91 331 VAL B C 1
ATOM 7443 O O . VAL B 1 331 ? 20.438 -10.164 2.807 1 60.91 331 VAL B O 1
ATOM 7446 N N . HIS B 1 332 ? 21.375 -8.312 3.592 1 57.72 332 HIS B N 1
ATOM 7447 C CA . HIS B 1 332 ? 22.516 -8.367 2.686 1 57.72 332 HIS B CA 1
ATOM 7448 C C . HIS B 1 332 ? 23.641 -9.219 3.271 1 57.72 332 HIS B C 1
ATOM 7450 O O . HIS B 1 332 ? 24.75 -9.219 2.752 1 57.72 332 HIS B O 1
ATOM 7456 N N . SER B 1 333 ? 23.312 -9.875 4.312 1 55.16 333 SER B N 1
ATOM 7457 C CA . SER B 1 333 ? 24.375 -10.562 5.035 1 55.16 333 SER B CA 1
ATOM 7458 C C . SER B 1 333 ? 25.016 -11.656 4.176 1 55.16 333 SER B C 1
ATOM 7460 O O . SER B 1 333 ? 24.5 -11.992 3.107 1 55.16 333 SER B O 1
ATOM 7462 N N . SER B 1 334 ? 25.969 -12.18 4.672 1 61.47 334 SER B N 1
ATOM 7463 C CA . SER B 1 334 ? 26.75 -13.297 4.152 1 61.47 334 SER B CA 1
ATOM 7464 C C . SER B 1 334 ? 25.859 -14.484 3.812 1 61.47 334 SER B C 1
ATOM 7466 O O . SER B 1 334 ? 24.797 -14.664 4.406 1 61.47 334 SER B O 1
ATOM 7468 N N . SER B 1 335 ? 26.078 -15.109 2.795 1 70.06 335 SER B N 1
ATOM 7469 C CA . SER B 1 335 ? 25.422 -16.312 2.283 1 70.06 335 SER B CA 1
ATOM 7470 C C . SER B 1 335 ? 25.125 -17.297 3.404 1 70.06 335 SER B C 1
ATOM 7472 O O . SER B 1 335 ? 24.047 -17.906 3.426 1 70.06 335 SER B O 1
ATOM 7474 N N . GLN B 1 336 ? 25.891 -17.219 4.504 1 74.94 336 GLN B N 1
ATOM 7475 C CA . GLN B 1 336 ? 25.719 -18.219 5.547 1 74.94 336 GLN B CA 1
ATOM 7476 C C . GLN B 1 336 ? 24.547 -17.859 6.465 1 74.94 336 GLN B C 1
ATOM 7478 O O . GLN B 1 336 ? 23.781 -18.734 6.875 1 74.94 336 GLN B O 1
ATOM 7483 N N . VAL B 1 337 ? 24.406 -16.656 6.812 1 78 337 VAL B N 1
ATOM 7484 C CA . VAL B 1 337 ? 23.328 -16.203 7.672 1 78 337 VAL B CA 1
ATOM 7485 C C . VAL B 1 337 ? 21.984 -16.391 6.957 1 78 337 VAL B C 1
ATOM 7487 O O . VAL B 1 337 ? 21.016 -16.828 7.562 1 78 337 VAL B O 1
ATOM 7490 N N . GLN B 1 338 ? 22.016 -16.141 5.762 1 83.12 338 GLN B N 1
ATOM 7491 C CA . GLN B 1 338 ? 20.812 -16.312 4.969 1 83.12 338 GLN B CA 1
ATOM 7492 C C . GLN B 1 338 ? 20.359 -17.766 4.941 1 83.12 338 GLN B C 1
ATOM 7494 O O . GLN B 1 338 ? 19.172 -18.062 5.078 1 83.12 338 GLN B O 1
ATOM 7499 N N . LEU B 1 339 ? 21.344 -18.641 4.785 1 83.25 339 LEU B N 1
ATOM 7500 C CA . LEU B 1 339 ? 21.031 -20.062 4.73 1 83.25 339 LEU B CA 1
ATOM 7501 C C . LEU B 1 339 ? 20.516 -20.562 6.074 1 83.25 339 LEU B C 1
ATOM 7503 O O . LEU B 1 339 ? 19.625 -21.422 6.125 1 83.25 339 LEU B O 1
ATOM 7507 N N . SER B 1 340 ? 21.031 -20.016 7.121 1 85.62 340 SER B N 1
ATOM 7508 C CA . SER B 1 340 ? 20.547 -20.391 8.445 1 85.62 340 SER B CA 1
ATOM 7509 C C . SER B 1 340 ? 19.125 -19.922 8.672 1 85.62 340 SER B C 1
ATOM 7511 O O . SER B 1 340 ? 18.297 -20.656 9.234 1 85.62 340 SER B O 1
ATOM 7513 N N . LEU B 1 341 ? 18.875 -18.719 8.289 1 88.69 341 LEU B N 1
ATOM 7514 C CA . LEU B 1 341 ? 17.531 -18.172 8.422 1 88.69 341 LEU B CA 1
ATOM 7515 C C . LEU B 1 341 ? 16.547 -18.953 7.562 1 88.69 341 LEU B C 1
ATOM 7517 O O . LEU B 1 341 ? 15.406 -19.203 7.977 1 88.69 341 LEU B O 1
ATOM 7521 N N . LEU B 1 342 ? 17.016 -19.344 6.41 1 90.31 342 LEU B N 1
ATOM 7522 C CA . LEU B 1 342 ? 16.188 -20.156 5.516 1 90.31 342 LEU B CA 1
ATOM 7523 C C . LEU B 1 342 ? 15.812 -21.484 6.164 1 90.31 342 LEU B C 1
ATOM 7525 O O . LEU B 1 342 ? 14.672 -21.938 6.039 1 90.31 342 LEU B O 1
ATOM 7529 N N . GLY B 1 343 ? 16.781 -22.031 6.805 1 90.31 343 GLY B N 1
ATOM 7530 C CA . GLY B 1 343 ? 16.531 -23.281 7.508 1 90.31 343 GLY B CA 1
ATOM 7531 C C . GLY B 1 343 ? 15.453 -23.141 8.578 1 90.31 343 GLY B C 1
ATOM 7532 O O . GLY B 1 343 ? 14.594 -24.016 8.711 1 90.31 343 GLY B O 1
ATOM 7533 N N . LEU B 1 344 ? 15.5 -22.062 9.32 1 92.88 344 LEU B N 1
ATOM 7534 C CA . LEU B 1 344 ? 14.508 -21.812 10.359 1 92.88 344 LEU B CA 1
ATOM 7535 C C . LEU B 1 344 ? 13.125 -21.625 9.758 1 92.88 344 LEU B C 1
ATOM 7537 O O . LEU B 1 344 ? 12.133 -22.141 10.281 1 92.88 344 LEU B O 1
ATOM 7541 N N . LEU B 1 345 ? 13.086 -20.922 8.711 1 95.12 345 LEU B N 1
ATOM 7542 C CA . LEU B 1 345 ? 11.805 -20.656 8.062 1 95.12 345 LEU B CA 1
ATOM 7543 C C . LEU B 1 345 ? 11.227 -21.922 7.449 1 95.12 345 LEU B C 1
ATOM 7545 O O . LEU B 1 345 ? 10.008 -22.109 7.438 1 95.12 345 LEU B O 1
ATOM 7549 N N . GLU B 1 346 ? 12.062 -22.766 6.918 1 94.5 346 GLU B N 1
ATOM 7550 C CA . GLU B 1 346 ? 11.602 -24.047 6.375 1 94.5 346 GLU B CA 1
ATOM 7551 C C . GLU B 1 346 ? 11.031 -24.938 7.477 1 94.5 346 GLU B C 1
ATOM 7553 O O . GLU B 1 346 ? 10.039 -25.641 7.258 1 94.5 346 GLU B O 1
ATOM 7558 N N . ARG B 1 347 ? 11.68 -24.906 8.602 1 93.69 347 ARG B N 1
ATOM 7559 C CA . ARG B 1 347 ? 11.164 -25.672 9.727 1 93.69 347 ARG B CA 1
ATOM 7560 C C . ARG B 1 347 ? 9.797 -25.156 10.156 1 93.69 347 ARG B C 1
ATOM 7562 O O . ARG B 1 347 ? 8.906 -25.953 10.469 1 93.69 347 ARG B O 1
ATOM 7569 N N . ASP B 1 348 ? 9.672 -23.859 10.188 1 94.31 348 ASP B N 1
ATOM 7570 C CA . ASP B 1 348 ? 8.383 -23.266 10.516 1 94.31 348 ASP B CA 1
ATOM 7571 C C . ASP B 1 348 ? 7.305 -23.719 9.531 1 94.31 348 ASP B C 1
ATOM 7573 O O . ASP B 1 348 ? 6.168 -23.984 9.93 1 94.31 348 ASP B O 1
ATOM 7577 N N . LEU B 1 349 ? 7.629 -23.719 8.281 1 95.75 349 LEU B N 1
ATOM 7578 C CA . LEU B 1 349 ? 6.68 -24.141 7.258 1 95.75 349 LEU B CA 1
ATOM 7579 C C . LEU B 1 349 ? 6.281 -25.609 7.449 1 95.75 349 LEU B C 1
ATOM 7581 O O . LEU B 1 349 ? 5.109 -25.953 7.297 1 95.75 349 LEU B O 1
ATOM 7585 N N . ASP B 1 350 ? 7.258 -26.422 7.773 1 93.25 350 ASP B N 1
ATOM 7586 C CA . ASP B 1 350 ? 6.992 -27.828 8 1 93.25 350 ASP B CA 1
ATOM 7587 C C . ASP B 1 350 ? 6.039 -28.031 9.18 1 93.25 350 ASP B C 1
ATOM 7589 O O . ASP B 1 350 ? 5.188 -28.922 9.156 1 93.25 350 ASP B O 1
ATOM 7593 N N . LEU B 1 351 ? 6.16 -27.203 10.18 1 90.94 351 LEU B N 1
ATOM 7594 C CA . LEU B 1 351 ? 5.266 -27.266 11.328 1 90.94 351 LEU B CA 1
ATOM 7595 C C . LEU B 1 351 ? 3.834 -26.938 10.93 1 90.94 351 LEU B C 1
ATOM 7597 O O . LEU B 1 351 ? 2.887 -27.562 11.406 1 90.94 351 LEU B O 1
ATOM 7601 N N . LEU B 1 352 ? 3.715 -25.984 10.047 1 90.06 352 LEU B N 1
ATOM 7602 C CA . LEU B 1 352 ? 2.389 -25.609 9.57 1 90.06 352 LEU B CA 1
ATOM 7603 C C . LEU B 1 352 ? 1.76 -26.75 8.773 1 90.06 352 LEU B C 1
ATOM 7605 O O . LEU B 1 352 ? 0.555 -26.984 8.875 1 90.06 352 LEU B O 1
ATOM 7609 N N . GLY B 1 353 ? 2.545 -27.453 7.973 1 86.31 353 GLY B N 1
ATOM 7610 C CA . GLY B 1 353 ? 2.055 -28.562 7.176 1 86.31 353 GLY B CA 1
ATOM 7611 C C . GLY B 1 353 ? 1.668 -29.766 8.008 1 86.31 353 GLY B C 1
ATOM 7612 O O . GLY B 1 353 ? 0.749 -30.5 7.652 1 86.31 353 GLY B O 1
ATOM 7613 N N . ALA B 1 354 ? 2.346 -29.953 9.109 1 80.19 354 ALA B N 1
ATOM 7614 C CA . ALA B 1 354 ? 2.098 -31.094 9.977 1 80.19 354 ALA B CA 1
ATOM 7615 C C . ALA B 1 354 ? 0.801 -30.922 10.766 1 80.19 354 ALA B C 1
ATOM 7617 O O . ALA B 1 354 ? 0.149 -31.891 11.125 1 80.19 354 ALA B O 1
ATOM 7618 N N . ASP B 1 355 ? 0.429 -29.75 11.008 1 73.94 355 ASP B N 1
ATOM 7619 C CA . ASP B 1 355 ? -0.732 -29.422 11.836 1 73.94 355 ASP B CA 1
ATOM 7620 C C . ASP B 1 355 ? -2.031 -29.719 11.086 1 73.94 355 ASP B C 1
ATOM 7622 O O . ASP B 1 355 ? -3.1 -29.812 11.695 1 73.94 355 ASP B O 1
ATOM 7626 N N . ILE B 1 356 ? -1.879 -29.844 9.812 1 70 356 ILE B N 1
ATOM 7627 C CA . ILE B 1 356 ? -3.129 -30.031 9.078 1 70 356 ILE B CA 1
ATOM 7628 C C . ILE B 1 356 ? -3.529 -31.5 9.109 1 70 356 ILE B C 1
ATOM 7630 O O . ILE B 1 356 ? -2.799 -32.375 8.609 1 70 356 ILE B O 1
ATOM 7634 N N . LYS B 1 357 ? -4.305 -31.906 10.164 1 58.62 357 LYS B N 1
ATOM 7635 C CA . LYS B 1 357 ? -4.762 -33.25 10.516 1 58.62 357 LYS B CA 1
ATOM 7636 C C . LYS B 1 357 ? -5.57 -33.875 9.375 1 58.62 357 LYS B C 1
ATOM 7638 O O . LYS B 1 357 ? -5.574 -35.094 9.203 1 58.62 357 LYS B O 1
ATOM 7643 N N . THR B 1 358 ? -6.336 -33.062 8.734 1 57.78 358 THR B N 1
ATOM 7644 C CA . THR B 1 358 ? -7.387 -33.594 7.867 1 57.78 358 THR B CA 1
ATOM 7645 C C . THR B 1 358 ? -6.945 -33.594 6.41 1 57.78 358 THR B C 1
ATOM 7647 O O . THR B 1 358 ? -5.906 -33 6.074 1 57.78 358 THR B O 1
ATOM 7650 N N . ARG B 1 359 ? -7.672 -34.281 5.707 1 61.94 359 ARG B N 1
ATOM 7651 C CA . ARG B 1 359 ? -7.566 -34.312 4.254 1 61.94 359 ARG B CA 1
ATOM 7652 C C . ARG B 1 359 ? -7.43 -32.938 3.66 1 61.94 359 ARG B C 1
ATOM 7654 O O . ARG B 1 359 ? -8.32 -32.094 3.82 1 61.94 359 ARG B O 1
ATOM 7661 N N . VAL B 1 360 ? -6.258 -32.625 3.262 1 71.5 360 VAL B N 1
ATOM 7662 C CA . VAL B 1 360 ? -5.938 -31.297 2.727 1 71.5 360 VAL B CA 1
ATOM 7663 C C . VAL B 1 360 ? -6.434 -31.188 1.286 1 71.5 360 VAL B C 1
ATOM 7665 O O . VAL B 1 360 ? -6.332 -32.156 0.515 1 71.5 360 VAL B O 1
ATOM 7668 N N . SER B 1 361 ? -7.145 -30.203 1.09 1 80.19 361 SER B N 1
ATOM 7669 C CA . SER B 1 361 ? -7.602 -29.922 -0.266 1 80.19 361 SER B CA 1
ATOM 7670 C C . SER B 1 361 ? -6.426 -29.703 -1.212 1 80.19 361 SER B C 1
ATOM 7672 O O . SER B 1 361 ? -5.301 -29.469 -0.767 1 80.19 361 SER B O 1
ATOM 7674 N N . GLN B 1 362 ? -6.652 -29.922 -2.426 1 82.69 362 GLN B N 1
ATOM 7675 C CA . GLN B 1 362 ? -5.648 -29.688 -3.457 1 82.69 362 GLN B CA 1
ATOM 7676 C C . GLN B 1 362 ? -5.176 -28.234 -3.443 1 82.69 362 GLN B C 1
ATOM 7678 O O . GLN B 1 362 ? -3.996 -27.969 -3.678 1 82.69 362 GLN B O 1
ATOM 7683 N N . ARG B 1 363 ? -6.102 -27.391 -3.188 1 85.19 363 ARG B N 1
ATOM 7684 C CA . ARG B 1 363 ? -5.766 -25.969 -3.145 1 85.19 363 ARG B CA 1
ATOM 7685 C C . ARG B 1 363 ? -4.73 -25.688 -2.059 1 85.19 363 ARG B C 1
ATOM 7687 O O . ARG B 1 363 ? -3.752 -24.969 -2.299 1 85.19 363 ARG B O 1
ATOM 7694 N N . TYR B 1 364 ? -4.949 -26.172 -0.922 1 89.38 364 TYR B N 1
ATOM 7695 C CA . TYR B 1 364 ? -3.998 -25.969 0.167 1 89.38 364 TYR B CA 1
ATOM 7696 C C . TYR B 1 364 ? -2.635 -26.562 -0.183 1 89.38 364 TYR B C 1
ATOM 7698 O O . TYR B 1 364 ? -1.601 -25.953 0.118 1 89.38 364 TYR B O 1
ATOM 7706 N N . HIS B 1 365 ? -2.676 -27.734 -0.794 1 90.75 365 HIS B N 1
ATOM 7707 C CA . HIS B 1 365 ? -1.426 -28.391 -1.157 1 90.75 365 HIS B CA 1
ATOM 7708 C C . HIS B 1 365 ? -0.627 -27.547 -2.146 1 90.75 365 HIS B C 1
ATOM 7710 O O . HIS B 1 365 ? 0.596 -27.453 -2.033 1 90.75 365 HIS B O 1
ATOM 7716 N N . ILE B 1 366 ? -1.304 -27.016 -3.062 1 93.38 366 ILE B N 1
ATOM 7717 C CA . ILE B 1 366 ? -0.648 -26.141 -4.039 1 93.38 366 ILE B CA 1
ATOM 7718 C C . ILE B 1 366 ? -0.022 -24.953 -3.33 1 93.38 366 ILE B C 1
ATOM 7720 O O . ILE B 1 366 ? 1.145 -24.625 -3.562 1 93.38 366 ILE B O 1
ATOM 7724 N N . ASP B 1 367 ? -0.767 -24.328 -2.434 1 94.25 367 ASP B N 1
ATOM 7725 C CA . ASP B 1 367 ? -0.273 -23.156 -1.722 1 94.25 367 ASP B CA 1
ATOM 7726 C C . ASP B 1 367 ? 0.928 -23.5 -0.848 1 94.25 367 ASP B C 1
ATOM 7728 O O . ASP B 1 367 ? 1.876 -22.719 -0.743 1 94.25 367 ASP B O 1
ATOM 7732 N N . PHE B 1 368 ? 0.829 -24.641 -0.255 1 95.19 368 PHE B N 1
ATOM 7733 C CA . PHE B 1 368 ? 1.912 -25.094 0.612 1 95.19 368 PHE B CA 1
ATOM 7734 C C . PHE B 1 368 ? 3.184 -25.344 -0.191 1 95.19 368 PHE B C 1
ATOM 7736 O O . PHE B 1 368 ? 4.262 -24.875 0.184 1 95.19 368 PHE B O 1
ATOM 7743 N N . LEU B 1 369 ? 3.076 -26.078 -1.236 1 96.19 369 LEU B N 1
ATOM 7744 C CA . LEU B 1 369 ? 4.223 -26.391 -2.088 1 96.19 369 LEU B CA 1
ATOM 7745 C C . LEU B 1 369 ? 4.773 -25.109 -2.729 1 96.19 369 LEU B C 1
ATOM 7747 O O . LEU B 1 369 ? 5.984 -24.984 -2.926 1 96.19 369 LEU B O 1
ATOM 7751 N N . ALA B 1 370 ? 3.846 -24.25 -3.096 1 97.25 370 ALA B N 1
ATOM 7752 C CA . ALA B 1 370 ? 4.281 -22.969 -3.654 1 97.25 370 ALA B CA 1
ATOM 7753 C C . ALA B 1 370 ? 5.137 -22.203 -2.656 1 97.25 370 ALA B C 1
ATOM 7755 O O . ALA B 1 370 ? 6.152 -21.609 -3.029 1 97.25 370 ALA B O 1
ATOM 7756 N N . ALA B 1 371 ? 4.715 -22.156 -1.423 1 96.94 371 ALA B N 1
ATOM 7757 C CA . ALA B 1 371 ? 5.484 -21.484 -0.378 1 96.94 371 ALA B CA 1
ATOM 7758 C C . ALA B 1 371 ? 6.863 -22.125 -0.225 1 96.94 371 ALA B C 1
ATOM 7760 O O . ALA B 1 371 ? 7.867 -21.422 -0.084 1 96.94 371 ALA B O 1
ATOM 7761 N N . ARG B 1 372 ? 6.918 -23.391 -0.282 1 96.56 372 ARG B N 1
ATOM 7762 C CA . ARG B 1 372 ? 8.18 -24.109 -0.178 1 96.56 372 ARG B CA 1
ATOM 7763 C C . ARG B 1 372 ? 9.094 -23.797 -1.358 1 96.56 372 ARG B C 1
ATOM 7765 O O . ARG B 1 372 ? 10.289 -23.547 -1.179 1 96.56 372 ARG B O 1
ATOM 7772 N N . LEU B 1 373 ? 8.555 -23.828 -2.486 1 97.38 373 LEU B N 1
ATOM 7773 C CA . LEU B 1 373 ? 9.328 -23.547 -3.689 1 97.38 373 LEU B CA 1
ATOM 7774 C C . LEU B 1 373 ? 9.914 -22.141 -3.639 1 97.38 373 LEU B C 1
ATOM 7776 O O . LEU B 1 373 ? 11.078 -21.938 -3.998 1 97.38 373 LEU B O 1
ATOM 7780 N N . ARG B 1 374 ? 9.148 -21.234 -3.24 1 95.12 374 ARG B N 1
ATOM 7781 C CA . ARG B 1 374 ? 9.617 -19.859 -3.15 1 95.12 374 ARG B CA 1
ATOM 7782 C C . ARG B 1 374 ? 10.758 -19.719 -2.15 1 95.12 374 ARG B C 1
ATOM 7784 O O . ARG B 1 374 ? 11.734 -19.016 -2.4 1 95.12 374 ARG B O 1
ATOM 7791 N N . LEU B 1 375 ? 10.625 -20.391 -1.062 1 93.88 375 LEU B N 1
ATOM 7792 C CA . LEU B 1 375 ? 11.672 -20.391 -0.053 1 93.88 375 LEU B CA 1
ATOM 7793 C C . LEU B 1 375 ? 12.969 -20.984 -0.61 1 93.88 375 LEU B C 1
ATOM 7795 O O . LEU B 1 375 ? 14.047 -20.406 -0.423 1 93.88 375 LEU B O 1
ATOM 7799 N N . CYS B 1 376 ? 12.844 -22.031 -1.29 1 93.62 376 CYS B N 1
ATOM 7800 C CA . CYS B 1 376 ? 14 -22.75 -1.793 1 93.62 376 CYS B CA 1
ATOM 7801 C C . CYS B 1 376 ? 14.625 -22.031 -2.986 1 93.62 376 CYS B C 1
ATOM 7803 O O . CYS B 1 376 ? 15.758 -22.328 -3.367 1 93.62 376 CYS B O 1
ATOM 7805 N N . SER B 1 377 ? 13.922 -21.141 -3.516 1 93.25 377 SER B N 1
ATOM 7806 C CA . SER B 1 377 ? 14.422 -20.422 -4.688 1 93.25 377 SER B CA 1
ATOM 7807 C C . SER B 1 377 ? 15.312 -19.25 -4.277 1 93.25 377 SER B C 1
ATOM 7809 O O . SER B 1 377 ? 16.047 -18.703 -5.105 1 93.25 377 SER B O 1
ATOM 7811 N N . ILE B 1 378 ? 15.32 -18.859 -3.07 1 89.56 378 ILE B N 1
ATOM 7812 C CA . ILE B 1 378 ? 15.969 -17.641 -2.607 1 89.56 378 ILE B CA 1
ATOM 7813 C C . ILE B 1 378 ? 17.469 -17.719 -2.852 1 89.56 378 ILE B C 1
ATOM 7815 O O . ILE B 1 378 ? 18.078 -16.797 -3.381 1 89.56 378 ILE B O 1
ATOM 7819 N N . PRO B 1 379 ? 18.141 -18.875 -2.609 1 84.12 379 PRO B N 1
ATOM 7820 C CA . PRO B 1 379 ? 19.578 -18.953 -2.867 1 84.12 379 PRO B CA 1
ATOM 7821 C C . PRO B 1 379 ? 19.922 -18.812 -4.352 1 84.12 379 PRO B C 1
ATOM 7823 O O . PRO B 1 379 ? 20.984 -18.297 -4.695 1 84.12 379 PRO B O 1
ATOM 7826 N N . SER B 1 380 ? 19.062 -19.281 -5.168 1 83.62 380 SER B N 1
ATOM 7827 C CA . SER B 1 380 ? 19.312 -19.203 -6.605 1 83.62 380 SER B CA 1
ATOM 7828 C C . SER B 1 380 ? 19.219 -17.766 -7.109 1 83.62 380 SER B C 1
ATOM 7830 O O . SER B 1 380 ? 19.75 -17.438 -8.172 1 83.62 380 SER B O 1
ATOM 7832 N N . LEU B 1 381 ? 18.562 -16.922 -6.406 1 84.56 381 LEU B N 1
ATOM 7833 C CA . LEU B 1 381 ? 18.344 -15.547 -6.832 1 84.56 381 LEU B CA 1
ATOM 7834 C C . LEU B 1 381 ? 19.453 -14.641 -6.324 1 84.56 381 LEU B C 1
ATOM 7836 O O . LEU B 1 381 ? 19.703 -13.57 -6.891 1 84.56 381 LEU B O 1
ATOM 7840 N N . THR B 1 382 ? 20.125 -15.031 -5.23 1 73.12 382 THR B N 1
ATOM 7841 C CA . THR B 1 382 ? 21.125 -14.188 -4.598 1 73.12 382 THR B CA 1
ATOM 7842 C C . THR B 1 382 ? 22.531 -14.617 -5 1 73.12 382 THR B C 1
ATOM 7844 O O . THR B 1 382 ? 23.5 -13.859 -4.836 1 73.12 382 THR B O 1
ATOM 7847 N N . SER B 1 383 ? 22.734 -15.844 -5.504 1 60.66 383 SER B N 1
ATOM 7848 C CA . SER B 1 383 ? 24.078 -16.422 -5.664 1 60.66 383 SER B CA 1
ATOM 7849 C C . SER B 1 383 ? 24.828 -15.766 -6.812 1 60.66 383 SER B C 1
ATOM 7851 O O . SER B 1 383 ? 24.266 -15.547 -7.891 1 60.66 383 SER B O 1
ATOM 7853 N N . SER B 1 384 ? 25.922 -15.102 -6.402 1 56.69 384 SER B N 1
ATOM 7854 C CA . SER B 1 384 ? 26.875 -14.562 -7.363 1 56.69 384 SER B CA 1
ATOM 7855 C C . SER B 1 384 ? 27.578 -15.672 -8.141 1 56.69 384 SER B C 1
ATOM 7857 O O . SER B 1 384 ? 27.703 -16.797 -7.648 1 56.69 384 SER B O 1
ATOM 7859 N N . PRO B 1 385 ? 27.828 -15.5 -9.531 1 51.69 385 PRO B N 1
ATOM 7860 C CA . PRO B 1 385 ? 28.5 -16.5 -10.375 1 51.69 385 PRO B CA 1
ATOM 7861 C C . PRO B 1 385 ? 29.656 -17.188 -9.656 1 51.69 385 PRO B C 1
ATOM 7863 O O . PRO B 1 385 ? 29.906 -18.375 -9.875 1 51.69 385 PRO B O 1
ATOM 7866 N N . LYS B 1 386 ? 30.469 -16.328 -9.055 1 49.88 386 LYS B N 1
ATOM 7867 C CA . LYS B 1 386 ? 31.719 -16.844 -8.516 1 49.88 386 LYS B CA 1
ATOM 7868 C C . LYS B 1 386 ? 31.453 -18 -7.539 1 49.88 386 LYS B C 1
ATOM 7870 O O . LYS 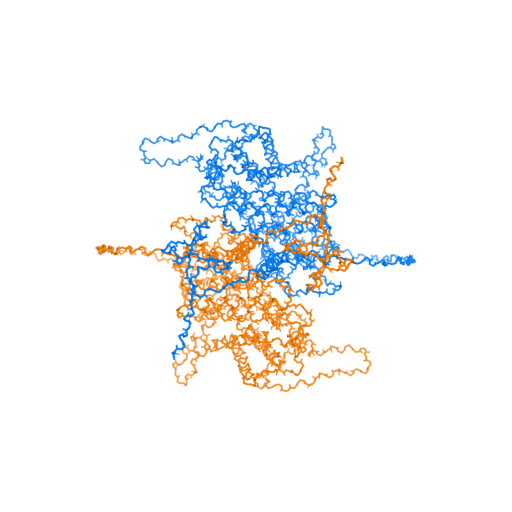B 1 386 ? 32.281 -18.891 -7.383 1 49.88 386 LYS B O 1
ATOM 7875 N N . GLU B 1 387 ? 30.266 -17.969 -6.984 1 49.25 387 GLU B N 1
ATOM 7876 C CA . GLU B 1 387 ? 29.984 -18.953 -5.934 1 49.25 387 GLU B CA 1
ATOM 7877 C C . GLU B 1 387 ? 29.297 -20.188 -6.504 1 49.25 387 GLU B C 1
ATOM 7879 O O . GLU B 1 387 ? 29.359 -21.266 -5.902 1 49.25 387 GLU B O 1
ATOM 7884 N N . LEU B 1 388 ? 28.625 -20.094 -7.605 1 50.25 388 LEU B N 1
ATOM 7885 C CA . LEU B 1 388 ? 27.953 -21.25 -8.211 1 50.25 388 LEU B CA 1
ATOM 7886 C C . LEU B 1 388 ? 28.969 -22.297 -8.648 1 50.25 388 LEU B C 1
ATOM 7888 O O . LEU B 1 388 ? 28.703 -23.5 -8.578 1 50.25 388 LEU B O 1
ATOM 7892 N N . GLY B 1 389 ? 30.094 -21.766 -9.219 1 45.81 389 GLY B N 1
ATOM 7893 C CA . GLY B 1 389 ? 31.125 -22.703 -9.625 1 45.81 389 GLY B CA 1
ATOM 7894 C C . GLY B 1 389 ? 31.734 -23.453 -8.461 1 45.81 389 GLY B C 1
ATOM 7895 O O . GLY B 1 389 ? 32.281 -24.547 -8.641 1 45.81 389 GLY B O 1
ATOM 7896 N N . LYS B 1 390 ? 31.984 -22.688 -7.449 1 43.34 390 LYS B N 1
ATOM 7897 C CA . LYS B 1 390 ? 32.656 -23.281 -6.305 1 43.34 390 LYS B CA 1
ATOM 7898 C C . LYS B 1 390 ? 31.672 -23.812 -5.281 1 43.34 390 LYS B C 1
ATOM 7900 O O . LYS B 1 390 ? 32.031 -24.125 -4.148 1 43.34 390 LYS B O 1
ATOM 7905 N N . THR B 1 391 ? 30.391 -23.516 -5.426 1 47.16 391 THR B N 1
ATOM 7906 C CA . THR B 1 391 ? 29.422 -23.781 -4.375 1 47.16 391 THR B CA 1
ATOM 7907 C C . THR B 1 391 ? 29.422 -25.266 -4.004 1 47.16 391 THR B C 1
ATOM 7909 O O . THR B 1 391 ? 28.703 -26.062 -4.617 1 47.16 391 THR B O 1
ATOM 7912 N N . THR B 1 392 ? 30.391 -25.656 -3.73 1 50.66 392 THR B N 1
ATOM 7913 C CA . THR B 1 392 ? 30.719 -26.703 -2.771 1 50.66 392 THR B CA 1
ATOM 7914 C C . THR B 1 392 ? 29.812 -26.625 -1.55 1 50.66 392 THR B C 1
ATOM 7916 O O . THR B 1 392 ? 29.953 -27.422 -0.614 1 50.66 392 THR B O 1
ATOM 7919 N N . ASN B 1 393 ? 28.844 -25.656 -1.463 1 65.56 393 ASN B N 1
ATOM 7920 C CA . ASN B 1 393 ? 28.141 -25.641 -0.187 1 65.56 393 ASN B CA 1
ATOM 7921 C C . ASN B 1 393 ? 26.984 -26.625 -0.173 1 65.56 393 ASN B C 1
ATOM 7923 O O . ASN B 1 393 ? 26 -26.469 -0.901 1 65.56 393 ASN B O 1
ATOM 7927 N N . THR B 1 394 ? 27.234 -27.75 0.302 1 75.88 394 THR B N 1
ATOM 7928 C CA . THR B 1 394 ? 26.328 -28.891 0.463 1 75.88 394 THR B CA 1
ATOM 7929 C C . THR B 1 394 ? 24.953 -28.438 0.935 1 75.88 394 THR B C 1
ATOM 7931 O O . THR B 1 394 ? 23.938 -28.969 0.495 1 75.88 394 THR B O 1
ATOM 7934 N N . GLN B 1 395 ? 24.922 -27.359 1.654 1 80.12 395 GLN B N 1
ATOM 7935 C CA . GLN B 1 395 ? 23.641 -26.906 2.188 1 80.12 395 GLN B CA 1
ATOM 7936 C C . GLN B 1 395 ? 22.828 -26.188 1.115 1 80.12 395 GLN B C 1
ATOM 7938 O O . GLN B 1 395 ? 21.609 -26.328 1.059 1 80.12 395 GLN B O 1
ATOM 7943 N N . GLU B 1 396 ? 23.484 -25.469 0.286 1 83.75 396 GLU B N 1
ATOM 7944 C CA . GLU B 1 396 ? 22.812 -24.766 -0.8 1 83.75 396 GLU B CA 1
ATOM 7945 C C . GLU B 1 396 ? 22.234 -25.75 -1.813 1 83.75 396 GLU B C 1
ATOM 7947 O O . GLU B 1 396 ? 21.109 -25.578 -2.277 1 83.75 396 GLU B O 1
ATOM 7952 N N . TRP B 1 397 ? 23.047 -26.719 -2.096 1 84.94 397 TRP B N 1
ATOM 7953 C CA . TRP B 1 397 ? 22.578 -27.719 -3.061 1 84.94 397 TRP B CA 1
ATOM 7954 C C . TRP B 1 397 ? 21.406 -28.5 -2.502 1 84.94 397 TRP B C 1
ATOM 7956 O O . TRP B 1 397 ? 20.484 -28.875 -3.244 1 84.94 397 TRP B O 1
ATOM 7966 N N . ALA B 1 398 ? 21.422 -28.734 -1.218 1 87.75 398 ALA B N 1
ATOM 7967 C CA . ALA B 1 398 ? 20.297 -29.406 -0.581 1 87.75 398 ALA B CA 1
ATOM 7968 C C . ALA B 1 398 ? 19.016 -28.578 -0.709 1 87.75 398 ALA B C 1
ATOM 7970 O O . ALA B 1 398 ? 17.938 -29.125 -0.913 1 87.75 398 ALA B O 1
ATOM 7971 N N . THR B 1 399 ? 19.188 -27.312 -0.582 1 90.19 399 THR B N 1
ATOM 7972 C CA . THR B 1 399 ? 18.047 -26.422 -0.723 1 90.19 399 THR B CA 1
ATOM 7973 C C . THR B 1 399 ? 17.531 -26.422 -2.156 1 90.19 399 THR B C 1
ATOM 7975 O O . THR B 1 399 ? 16.312 -26.422 -2.383 1 90.19 399 THR B O 1
ATOM 7978 N N . TRP B 1 400 ? 18.422 -26.516 -3.158 1 90.25 400 TRP B N 1
ATOM 7979 C CA . TRP B 1 400 ? 18.047 -26.609 -4.562 1 90.25 400 TRP B CA 1
ATOM 7980 C C . TRP B 1 400 ? 17.219 -27.875 -4.82 1 90.25 400 TRP B C 1
ATOM 7982 O O . TRP B 1 400 ? 16.219 -27.828 -5.527 1 90.25 400 TRP B O 1
ATOM 7992 N N . TYR B 1 401 ? 17.641 -28.891 -4.176 1 91.75 401 TYR B N 1
ATOM 7993 C CA . TYR B 1 401 ? 16.969 -30.172 -4.387 1 91.75 401 TYR B CA 1
ATOM 7994 C C . TYR B 1 401 ? 15.578 -30.156 -3.756 1 91.75 401 TYR B C 1
ATOM 7996 O O . TYR B 1 401 ? 14.641 -30.75 -4.301 1 91.75 401 TYR B O 1
ATOM 8004 N N . ARG B 1 402 ? 15.484 -29.562 -2.621 1 93.75 402 ARG B N 1
ATOM 8005 C CA . ARG B 1 402 ? 14.164 -29.453 -2.002 1 93.75 402 ARG B CA 1
ATOM 8006 C C . ARG B 1 402 ? 13.219 -28.641 -2.871 1 93.75 402 ARG B C 1
ATOM 8008 O O . ARG B 1 402 ? 12.031 -28.969 -2.98 1 93.75 402 ARG B O 1
ATOM 8015 N N . GLY B 1 403 ? 13.734 -27.609 -3.484 1 95.81 403 GLY B N 1
ATOM 8016 C CA . GLY B 1 403 ? 12.945 -26.859 -4.453 1 95.81 403 GLY B CA 1
ATOM 8017 C C . GLY B 1 403 ? 12.562 -27.688 -5.672 1 95.81 403 GLY B C 1
ATOM 8018 O O . GLY B 1 403 ? 11.445 -27.594 -6.168 1 95.81 403 GLY B O 1
ATOM 8019 N N . PHE B 1 404 ? 13.531 -28.469 -6.094 1 95.56 404 PHE B N 1
ATOM 8020 C CA . PHE B 1 404 ? 13.297 -29.359 -7.223 1 95.56 404 PHE B CA 1
ATOM 8021 C C . PHE B 1 404 ? 12.148 -30.328 -6.922 1 95.56 404 PHE B C 1
ATOM 8023 O O . PHE B 1 404 ? 11.234 -30.484 -7.734 1 95.56 404 PHE B O 1
ATOM 8030 N N . HIS B 1 405 ? 12.125 -30.828 -5.785 1 95.94 405 HIS B N 1
ATOM 8031 C CA . HIS B 1 405 ? 11.07 -31.766 -5.391 1 95.94 405 HIS B CA 1
ATOM 8032 C C . HIS B 1 405 ? 9.727 -31.062 -5.289 1 95.94 405 HIS B C 1
ATOM 8034 O O . HIS B 1 405 ? 8.695 -31.609 -5.684 1 95.94 405 HIS B O 1
ATOM 8040 N N . ALA B 1 406 ? 9.719 -29.906 -4.734 1 97.31 406 ALA B N 1
ATOM 8041 C CA . ALA B 1 406 ? 8.484 -29.125 -4.645 1 97.31 406 ALA B CA 1
ATOM 8042 C C . ALA B 1 406 ? 7.93 -28.812 -6.031 1 97.31 406 ALA B C 1
ATOM 8044 O O . ALA B 1 406 ? 6.723 -28.922 -6.266 1 97.31 406 ALA B O 1
ATOM 8045 N N . ALA B 1 407 ? 8.797 -28.484 -6.945 1 98.12 407 ALA B N 1
ATOM 8046 C CA . ALA B 1 407 ? 8.391 -28.156 -8.305 1 98.12 407 ALA B CA 1
ATOM 8047 C C . ALA B 1 407 ? 7.816 -29.375 -9.016 1 98.12 407 ALA B C 1
ATOM 8049 O O . ALA B 1 407 ? 6.82 -29.281 -9.734 1 98.12 407 ALA B O 1
ATOM 8050 N N . ILE B 1 408 ? 8.438 -30.5 -8.797 1 96.88 408 ILE B N 1
ATOM 8051 C CA . ILE B 1 408 ? 7.973 -31.75 -9.391 1 96.88 408 ILE B CA 1
ATOM 8052 C C . ILE B 1 408 ? 6.57 -32.062 -8.883 1 96.88 408 ILE B C 1
ATOM 8054 O O . ILE B 1 408 ? 5.688 -32.438 -9.664 1 96.88 408 ILE B O 1
ATOM 8058 N N . GLN B 1 409 ? 6.41 -31.906 -7.637 1 96.25 409 GLN B N 1
ATOM 8059 C CA . GLN B 1 409 ? 5.109 -32.188 -7.047 1 96.25 409 GLN B CA 1
ATOM 8060 C C . GLN B 1 409 ? 4.039 -31.25 -7.578 1 96.25 409 GLN B C 1
ATOM 8062 O O . GLN B 1 409 ? 2.922 -31.672 -7.883 1 96.25 409 GLN B O 1
ATOM 8067 N N . LEU B 1 410 ? 4.352 -30 -7.66 1 97.06 410 LEU B N 1
ATOM 8068 C CA . LEU B 1 410 ? 3.416 -29.016 -8.203 1 97.06 410 LEU B CA 1
ATOM 8069 C C . LEU B 1 410 ? 3.016 -29.375 -9.633 1 97.06 410 LEU B C 1
ATOM 8071 O O . LEU B 1 410 ? 1.827 -29.406 -9.953 1 97.06 410 LEU B O 1
ATOM 8075 N N . THR B 1 411 ? 4 -29.688 -10.469 1 96.12 411 THR B N 1
ATOM 8076 C CA . THR B 1 411 ? 3.736 -30.016 -11.867 1 96.12 411 THR B CA 1
ATOM 8077 C C . THR B 1 411 ? 2.859 -31.266 -11.969 1 96.12 411 THR B C 1
ATOM 8079 O O . THR B 1 411 ? 1.973 -31.328 -12.82 1 96.12 411 THR B O 1
ATOM 8082 N N . THR B 1 412 ? 3.096 -32.188 -11.102 1 94.06 412 THR B N 1
ATOM 8083 C CA . THR B 1 412 ? 2.305 -33.406 -11.094 1 94.06 412 THR B CA 1
ATOM 8084 C C . THR B 1 412 ? 0.851 -33.125 -10.734 1 94.06 412 THR B C 1
ATOM 8086 O O . THR B 1 412 ? -0.066 -33.688 -11.336 1 94.06 412 THR B O 1
ATOM 8089 N N . ILE B 1 413 ? 0.655 -32.25 -9.805 1 92.44 413 ILE B N 1
ATOM 8090 C CA . ILE B 1 413 ? -0.695 -31.859 -9.406 1 92.44 413 ILE B CA 1
ATOM 8091 C C . ILE B 1 413 ? -1.413 -31.219 -10.586 1 92.44 413 ILE B C 1
ATOM 8093 O O . ILE B 1 413 ? -2.555 -31.562 -10.898 1 92.44 413 ILE B O 1
ATOM 8097 N N . TYR B 1 414 ? -0.748 -30.375 -11.266 1 91.88 414 TYR B N 1
ATOM 8098 C CA . TYR B 1 414 ? -1.37 -29.656 -12.367 1 91.88 414 TYR B CA 1
ATOM 8099 C C . TYR B 1 414 ? -1.67 -30.594 -13.531 1 91.88 414 TYR B C 1
ATOM 8101 O O . TYR B 1 414 ? -2.682 -30.438 -14.219 1 91.88 414 TYR B O 1
ATOM 8109 N N . THR B 1 415 ? -0.788 -31.547 -13.781 1 86.69 415 THR B N 1
ATOM 8110 C CA . THR B 1 415 ? -1.011 -32.531 -14.836 1 86.69 415 THR B CA 1
ATOM 8111 C C . THR B 1 415 ? -2.207 -33.438 -14.5 1 86.69 415 THR B C 1
ATOM 8113 O O . THR B 1 415 ? -2.977 -33.781 -15.391 1 86.69 415 THR B O 1
ATOM 8116 N N . SER B 1 416 ? -2.324 -33.688 -13.227 1 84.06 416 SER B N 1
ATOM 8117 C CA . SER B 1 416 ? -3.459 -34.5 -12.805 1 84.06 416 SER B CA 1
ATOM 8118 C C . SER B 1 416 ? -4.77 -33.75 -12.938 1 84.06 416 SER B C 1
ATOM 8120 O O . SER B 1 416 ? -5.828 -34.344 -13.148 1 84.06 416 SER B O 1
ATOM 8122 N N . LEU B 1 417 ? -4.668 -32.531 -12.727 1 78.81 417 LEU B N 1
ATOM 8123 C CA . LEU B 1 417 ? -5.848 -31.688 -12.883 1 78.81 417 LEU B CA 1
ATOM 8124 C C . LEU B 1 417 ? -6.27 -31.609 -14.352 1 78.81 417 LEU B C 1
ATOM 8126 O O . LEU B 1 417 ? -7.461 -31.516 -14.656 1 78.81 417 LEU B O 1
ATOM 8130 N N . ARG B 1 418 ? -5.305 -31.734 -15.227 1 65.19 418 ARG B N 1
ATOM 8131 C CA . ARG B 1 418 ? -5.559 -31.703 -16.656 1 65.19 418 ARG B CA 1
ATOM 8132 C C . ARG B 1 418 ? -6.184 -33 -17.125 1 65.19 418 ARG B C 1
ATOM 8134 O O . ARG B 1 418 ? -7.094 -33 -17.969 1 65.19 418 ARG B O 1
ATOM 8141 N N . SER B 1 419 ? -5.395 -34.25 -16.766 1 55.91 419 SER B N 1
ATOM 8142 C CA . SER B 1 419 ? -5.742 -35.594 -17.234 1 55.91 419 SER B CA 1
ATOM 8143 C C . SER B 1 419 ? -7.16 -35.969 -16.828 1 55.91 419 SER B C 1
ATOM 8145 O O . SER B 1 419 ? -7.738 -36.906 -17.375 1 55.91 419 SER B O 1
ATOM 8147 N N . CYS B 1 420 ? -7.594 -35.5 -15.773 1 45.47 420 CYS B N 1
ATOM 8148 C CA . CYS B 1 420 ? -9 -35.844 -15.625 1 45.47 420 CYS B CA 1
ATOM 8149 C C . CYS B 1 420 ? -9.781 -35.5 -16.891 1 45.47 420 CYS B C 1
ATOM 8151 O O . CYS B 1 420 ? -11.008 -35.406 -16.859 1 45.47 420 CYS B O 1
ATOM 8153 N N . PHE B 1 421 ? -9.023 -35.281 -17.969 1 38.56 421 PHE B N 1
ATOM 8154 C CA . PHE B 1 421 ? -9.594 -35.188 -19.312 1 38.56 421 PHE B CA 1
ATOM 8155 C C . PHE B 1 421 ? -9.93 -36.594 -19.828 1 38.56 421 PHE B C 1
ATOM 8157 O O . PHE B 1 421 ? -9.086 -37.5 -19.812 1 38.56 421 PHE B O 1
ATOM 8164 N N . PRO B 1 422 ? -11.055 -37.125 -19.844 1 34.94 422 PRO B N 1
ATOM 8165 C CA . PRO B 1 422 ? -11.297 -38.406 -20.531 1 34.94 422 PRO B CA 1
ATOM 8166 C C . PRO B 1 422 ? -10.641 -38.469 -21.906 1 34.94 422 PRO B C 1
ATOM 8168 O O . PRO B 1 422 ? -10.602 -37.469 -22.625 1 34.94 422 PRO B O 1
ATOM 8171 N N . GLN B 1 423 ? -9.609 -39.156 -22.156 1 34.66 423 GLN B N 1
ATOM 8172 C CA . GLN B 1 423 ? -9.281 -39.562 -23.516 1 34.66 423 GLN B CA 1
ATOM 8173 C C . GLN B 1 423 ? -10.531 -39.656 -24.391 1 34.66 423 GLN B C 1
ATOM 8175 O O . GLN B 1 423 ? -11.625 -39.938 -23.906 1 34.66 423 GLN B O 1
ATOM 8180 N N . PRO B 1 424 ? -10.547 -38.969 -25.609 1 33.28 424 PRO B N 1
ATOM 8181 C CA . PRO B 1 424 ? -11.711 -39.188 -26.469 1 33.28 424 PRO B CA 1
ATOM 8182 C C . PRO B 1 424 ? -12.242 -40.625 -26.391 1 33.28 424 PRO B C 1
ATOM 8184 O O . PRO B 1 424 ? -11.469 -41.594 -26.484 1 33.28 424 PRO B O 1
ATOM 8187 N N . PRO B 1 425 ? -13.227 -40.938 -25.594 1 31.78 425 PRO B N 1
ATOM 8188 C CA . PRO B 1 425 ? -13.758 -42.25 -26.031 1 31.78 425 PRO B CA 1
ATOM 8189 C C . PRO B 1 425 ? -13.883 -42.344 -27.547 1 31.78 425 PRO B C 1
ATOM 8191 O O . PRO B 1 425 ? -13.961 -41.344 -28.234 1 31.78 425 PRO B O 1
ATOM 8194 N N . THR B 1 426 ? -13.438 -43.469 -28.312 1 32.91 426 THR B N 1
ATOM 8195 C CA . THR B 1 426 ? -14.07 -43.812 -29.578 1 32.91 426 THR B CA 1
ATOM 8196 C C . THR B 1 426 ? -15.539 -43.375 -29.594 1 32.91 426 THR B C 1
ATOM 8198 O O . THR B 1 426 ? -16.078 -43.031 -30.641 1 32.91 426 THR B O 1
ATOM 8201 N N . ASP B 1 427 ? -16.453 -44.188 -28.891 1 31.77 427 ASP B N 1
ATOM 8202 C CA . ASP B 1 427 ? -17.891 -43.969 -29.078 1 31.77 427 ASP B CA 1
ATOM 8203 C C . ASP B 1 427 ? -18.312 -42.594 -28.516 1 31.77 427 ASP B C 1
ATOM 8205 O O . ASP B 1 427 ? -17.594 -42.031 -27.703 1 31.77 427 ASP B O 1
ATOM 8209 N N . GLU B 1 428 ? -19.812 -42.156 -28.406 1 34.69 428 GLU B N 1
ATOM 8210 C CA . GLU B 1 428 ? -20.719 -41 -28.312 1 34.69 428 GLU B CA 1
ATOM 8211 C C . GLU B 1 428 ? -20.438 -40.188 -27.047 1 34.69 428 GLU B C 1
ATOM 8213 O O . GLU B 1 428 ? -20.734 -39 -27 1 34.69 428 GLU B O 1
ATOM 8218 N N . VAL B 1 429 ? -20.375 -40.781 -25.859 1 34.03 429 VAL B N 1
ATOM 8219 C CA . VAL B 1 429 ? -20.703 -40.219 -24.562 1 34.03 429 VAL B CA 1
ATOM 8220 C C . VAL B 1 429 ? -19.516 -39.406 -24.031 1 34.03 429 VAL B C 1
ATOM 8222 O O . VAL B 1 429 ? -19.562 -38.875 -22.938 1 34.03 429 VAL B O 1
ATOM 8225 N N . VAL B 1 430 ? -18.328 -39.656 -24.438 1 37.78 430 VAL B N 1
ATOM 8226 C CA . VAL B 1 430 ? -17.062 -39.188 -23.891 1 37.78 430 VAL B CA 1
ATOM 8227 C C . VAL B 1 430 ? -16.953 -37.656 -24.047 1 37.78 430 VAL B C 1
ATOM 8229 O O . VAL B 1 430 ? -16.016 -37.031 -23.531 1 37.78 430 VAL B O 1
ATOM 8232 N N . SER B 1 431 ? -17.734 -37.062 -24.828 1 34.59 431 SER B N 1
ATOM 8233 C CA . SER B 1 431 ? -17.609 -35.688 -25.219 1 34.59 431 SER B CA 1
ATOM 8234 C C . SER B 1 431 ? -17.891 -34.75 -24.047 1 34.59 431 SER B C 1
ATOM 8236 O O . SER B 1 431 ? -17.328 -33.656 -23.969 1 34.59 431 SER B O 1
ATOM 8238 N N . HIS B 1 432 ? -18.969 -35.156 -23.281 1 32.78 432 HIS B N 1
ATOM 8239 C CA . HIS B 1 432 ? -19.531 -34.156 -22.391 1 32.78 432 HIS B CA 1
ATOM 8240 C C . HIS B 1 432 ? -18.609 -33.875 -21.203 1 32.78 432 HIS B C 1
ATOM 8242 O O . HIS B 1 432 ? -18.469 -32.719 -20.766 1 32.78 432 HIS B O 1
ATOM 8248 N N . GLU B 1 433 ? -18.047 -34.938 -20.609 1 34.22 433 GLU B N 1
ATOM 8249 C CA . GLU B 1 433 ? -17.328 -34.781 -19.344 1 34.22 433 GLU B CA 1
ATOM 8250 C C . GLU B 1 433 ? -15.992 -34.062 -19.562 1 34.22 433 GLU B C 1
ATOM 8252 O O . GLU B 1 433 ? -15.539 -33.281 -18.719 1 34.22 433 GLU B O 1
ATOM 8257 N N . LEU B 1 434 ? -15.227 -34.469 -20.578 1 37.75 434 LEU B N 1
ATOM 8258 C CA . LEU B 1 434 ? -13.977 -33.844 -20.969 1 37.75 434 LEU B CA 1
ATOM 8259 C C . LEU B 1 434 ? -14.18 -32.344 -21.203 1 37.75 434 LEU B C 1
ATOM 8261 O O . LEU B 1 434 ? -13.305 -31.531 -20.875 1 37.75 434 LEU B O 1
ATOM 8265 N N . GLN B 1 435 ? -15.148 -32.062 -21.969 1 40.09 435 GLN B N 1
ATOM 8266 C CA . GLN B 1 435 ? -15.547 -30.672 -22.125 1 40.09 435 GLN B CA 1
ATOM 8267 C C . GLN B 1 435 ? -15.766 -30 -20.781 1 40.09 435 GLN B C 1
ATOM 8269 O O . GLN B 1 435 ? -15.672 -28.781 -20.672 1 40.09 435 GLN B O 1
ATOM 8274 N N . LYS B 1 436 ? -16.031 -30.859 -19.734 1 42.56 436 LYS B N 1
ATOM 8275 C CA . LYS B 1 436 ? -16.422 -30.312 -18.438 1 42.56 436 LYS B CA 1
ATOM 8276 C C . LYS B 1 436 ? -15.211 -29.875 -17.625 1 42.56 436 LYS B C 1
ATOM 8278 O O . LYS B 1 436 ? -15.242 -28.812 -16.984 1 42.56 436 LYS B O 1
ATOM 8283 N N . ARG B 1 437 ? -14.039 -30.75 -17.562 1 44.47 437 ARG B N 1
ATOM 8284 C CA . ARG B 1 437 ? -12.953 -30.469 -16.625 1 44.47 437 ARG B CA 1
ATOM 8285 C C . ARG B 1 437 ? -11.938 -29.516 -17.234 1 44.47 437 ARG B C 1
ATOM 8287 O O . ARG B 1 437 ? -11.25 -28.781 -16.516 1 44.47 437 ARG B O 1
ATOM 8294 N N . GLU B 1 438 ? -11.289 -29.75 -18.594 1 49.25 438 GLU B N 1
ATOM 8295 C CA . GLU B 1 438 ? -10.609 -28.641 -19.281 1 49.25 438 GLU B CA 1
ATOM 8296 C C . GLU B 1 438 ? -11.18 -27.297 -18.844 1 49.25 438 GLU B C 1
ATOM 8298 O O . GLU B 1 438 ? -10.445 -26.297 -18.781 1 49.25 438 GLU B O 1
ATOM 8303 N N . ALA B 1 439 ? -12.406 -27.453 -18.344 1 56.91 439 ALA B N 1
ATOM 8304 C CA . ALA B 1 439 ? -13.398 -26.422 -18.062 1 56.91 439 ALA B CA 1
ATOM 8305 C C . ALA B 1 439 ? -13.203 -25.844 -16.672 1 56.91 439 ALA B C 1
ATOM 8307 O O . ALA B 1 439 ? -13.367 -24.625 -16.469 1 56.91 439 ALA B O 1
ATOM 8308 N N . GLU B 1 440 ? -12.352 -26.891 -15.812 1 65.88 440 GLU B N 1
ATOM 8309 C CA . GLU B 1 440 ? -12.383 -26.359 -14.453 1 65.88 440 GLU B CA 1
ATOM 8310 C C . GLU B 1 440 ? -11.203 -25.422 -14.195 1 65.88 440 GLU B C 1
ATOM 8312 O O . GLU B 1 440 ? -11.344 -24.422 -13.484 1 65.88 440 GLU B O 1
ATOM 8317 N N . THR B 1 441 ? -9.953 -25.797 -14.867 1 79.88 441 THR B N 1
ATOM 8318 C CA . THR B 1 441 ? -8.773 -24.969 -14.625 1 79.88 441 THR B CA 1
ATOM 8319 C C . THR B 1 441 ? -8.961 -23.562 -15.172 1 79.88 441 THR B C 1
ATOM 8321 O O . THR B 1 441 ? -8.234 -22.641 -14.797 1 79.88 441 THR B O 1
ATOM 8324 N N . ALA B 1 442 ? -9.953 -23.5 -15.977 1 82.56 442 ALA B N 1
ATOM 8325 C CA . ALA B 1 442 ? -10.234 -22.188 -16.547 1 82.56 442 ALA B CA 1
ATOM 8326 C C . ALA B 1 442 ? -10.758 -21.234 -15.484 1 82.56 442 ALA B C 1
ATOM 8328 O O . ALA B 1 442 ? -10.656 -20.016 -15.641 1 82.56 442 ALA B O 1
ATOM 8329 N N . HIS B 1 443 ? -11.203 -21.828 -14.414 1 91.19 443 HIS B N 1
ATOM 8330 C CA . HIS B 1 443 ? -11.828 -21 -13.391 1 91.19 443 HIS B CA 1
ATOM 8331 C C . HIS B 1 443 ? -10.891 -20.766 -12.211 1 91.19 443 HIS B C 1
ATOM 8333 O O . HIS B 1 443 ? -11.258 -20.109 -11.242 1 91.19 443 HIS B O 1
ATOM 8339 N N . TYR B 1 444 ? -9.672 -21.25 -12.375 1 91.38 444 TYR B N 1
ATOM 8340 C CA . TYR B 1 444 ? -8.719 -21.078 -11.281 1 91.38 444 TYR B CA 1
ATOM 8341 C C . TYR B 1 444 ? -8.195 -19.656 -11.234 1 91.38 444 TYR B C 1
ATOM 8343 O O . TYR B 1 444 ? -8.094 -18.984 -12.266 1 91.38 444 TYR B O 1
ATOM 8351 N N . PRO B 1 445 ? -7.883 -19.219 -10 1 95.12 445 PRO B N 1
ATOM 8352 C CA . PRO B 1 445 ? -7.289 -17.891 -9.867 1 95.12 445 PRO B CA 1
ATOM 8353 C C . PRO B 1 445 ? -5.945 -17.766 -10.586 1 95.12 445 PRO B C 1
ATOM 8355 O O . PRO B 1 445 ? -5.262 -18.766 -10.797 1 95.12 445 PRO B O 1
ATOM 8358 N N . LYS B 1 446 ? -5.582 -16.547 -10.984 1 96.12 446 LYS B N 1
ATOM 8359 C CA . LYS B 1 446 ? -4.324 -16.266 -11.664 1 96.12 446 LYS B CA 1
ATOM 8360 C C . LYS B 1 446 ? -3.131 -16.719 -10.836 1 96.12 446 LYS B C 1
ATOM 8362 O O . LYS B 1 446 ? -2.094 -17.094 -11.383 1 96.12 446 LYS B O 1
ATOM 8367 N N . HIS B 1 447 ? -3.285 -16.734 -9.57 1 96.19 447 HIS B N 1
ATOM 8368 C CA . HIS B 1 447 ? -2.234 -17.188 -8.664 1 96.19 447 HIS B CA 1
ATOM 8369 C C . HIS B 1 447 ? -1.757 -18.594 -9.016 1 96.19 447 HIS B C 1
ATOM 8371 O O . HIS B 1 447 ? -0.557 -18.875 -8.977 1 96.19 447 HIS B O 1
ATOM 8377 N N . PHE B 1 448 ? -2.621 -19.469 -9.398 1 95.38 448 PHE B N 1
ATOM 8378 C CA . PHE B 1 448 ? -2.258 -20.828 -9.773 1 95.38 448 PHE B CA 1
ATOM 8379 C C . PHE B 1 448 ? -1.42 -20.844 -11.047 1 95.38 448 PHE B C 1
ATOM 8381 O O . PHE B 1 448 ? -0.463 -21.609 -11.156 1 95.38 448 PHE B O 1
ATOM 8388 N N . PHE B 1 449 ? -1.857 -20.016 -11.961 1 95.25 449 PHE B N 1
ATOM 8389 C CA . PHE B 1 449 ? -1.076 -19.844 -13.18 1 95.25 449 PHE B CA 1
ATOM 8390 C C . PHE B 1 449 ? 0.354 -19.422 -12.859 1 95.25 449 PHE B C 1
ATOM 8392 O O . PHE B 1 449 ? 1.308 -20 -13.398 1 95.25 449 PHE B O 1
ATOM 8399 N N . ARG B 1 450 ? 0.498 -18.516 -11.992 1 96 450 ARG B N 1
ATOM 8400 C CA . ARG B 1 450 ? 1.812 -17.984 -11.648 1 96 450 ARG B CA 1
ATOM 8401 C C . ARG B 1 450 ? 2.652 -19.031 -10.922 1 96 450 ARG B C 1
ATOM 8403 O O . ARG B 1 450 ? 3.865 -19.109 -11.125 1 96 450 ARG B O 1
ATOM 8410 N N . VAL B 1 451 ? 2.039 -19.781 -10.078 1 97.06 451 VAL B N 1
ATOM 8411 C CA . VAL B 1 451 ? 2.738 -20.812 -9.328 1 97.06 451 VAL B CA 1
ATOM 8412 C C . VAL B 1 451 ? 3.322 -21.844 -10.289 1 97.06 451 VAL B C 1
ATOM 8414 O O . VAL B 1 451 ? 4.48 -22.25 -10.156 1 97.06 451 VAL B O 1
ATOM 8417 N N . LEU B 1 452 ? 2.541 -22.234 -11.258 1 96.81 452 LEU B N 1
ATOM 8418 C CA . LEU B 1 452 ? 3.035 -23.203 -12.234 1 96.81 452 LEU B CA 1
ATOM 8419 C C . LEU B 1 452 ? 4.172 -22.594 -13.062 1 96.81 452 LEU B C 1
ATOM 8421 O O . LEU B 1 452 ? 5.141 -23.297 -13.375 1 96.81 452 LEU B O 1
ATOM 8425 N N . CYS B 1 453 ? 4.008 -21.375 -13.406 1 96.5 453 CYS B N 1
ATOM 8426 C CA . CYS B 1 453 ? 5.059 -20.672 -14.141 1 96.5 453 CYS B CA 1
ATOM 8427 C C . CYS B 1 453 ? 6.371 -20.688 -13.367 1 96.5 453 CYS B C 1
ATOM 8429 O O . CYS B 1 453 ? 7.422 -21.016 -13.922 1 96.5 453 CYS B O 1
ATOM 8431 N N . ILE B 1 454 ? 6.324 -20.391 -12.117 1 97.25 454 ILE B N 1
ATOM 8432 C CA . ILE B 1 454 ? 7.5 -20.359 -11.258 1 97.25 454 ILE B CA 1
ATOM 8433 C C . ILE B 1 454 ? 8.117 -21.766 -11.172 1 97.25 454 ILE B C 1
ATOM 8435 O O . ILE B 1 454 ? 9.336 -21.922 -11.242 1 97.25 454 ILE B O 1
ATOM 8439 N N . ALA B 1 455 ? 7.277 -22.75 -11.055 1 97.81 455 ALA B N 1
ATOM 8440 C CA . ALA B 1 455 ? 7.762 -24.125 -10.984 1 97.81 455 ALA B CA 1
ATOM 8441 C C . ALA B 1 455 ? 8.508 -24.5 -12.258 1 97.81 455 ALA B C 1
ATOM 8443 O O . ALA B 1 455 ? 9.609 -25.062 -12.195 1 97.81 455 ALA B O 1
ATOM 8444 N N . GLY B 1 456 ? 7.961 -24.203 -13.391 1 97.31 456 GLY B N 1
ATOM 8445 C CA . GLY B 1 456 ? 8.602 -24.516 -14.656 1 97.31 456 GLY B CA 1
ATOM 8446 C C . GLY B 1 456 ? 9.922 -23.812 -14.852 1 97.31 456 GLY B C 1
ATOM 8447 O O . GLY B 1 456 ? 10.906 -24.406 -15.281 1 97.31 456 GLY B O 1
ATOM 8448 N N . MET B 1 457 ? 9.938 -22.594 -14.539 1 96 457 MET B N 1
ATOM 8449 C CA . MET B 1 457 ? 11.148 -21.797 -14.711 1 96 457 MET B CA 1
ATOM 8450 C C . MET B 1 457 ? 12.227 -22.219 -13.727 1 96 457 MET B C 1
ATOM 8452 O O . MET B 1 457 ? 13.414 -22.188 -14.047 1 96 457 MET B O 1
ATOM 8456 N N . TYR B 1 458 ? 11.797 -22.562 -12.5 1 96.44 458 TYR B N 1
ATOM 8457 C CA . TYR B 1 458 ? 12.742 -23.078 -11.523 1 96.44 458 TYR B CA 1
ATOM 8458 C C . TYR B 1 458 ? 13.383 -24.375 -12.016 1 96.44 458 TYR B C 1
ATOM 8460 O O . TYR B 1 458 ? 14.594 -24.562 -11.867 1 96.44 458 TYR B O 1
ATOM 8468 N N . LEU B 1 459 ? 12.602 -25.266 -12.602 1 96.06 459 LEU B N 1
ATOM 8469 C CA . LEU B 1 459 ? 13.109 -26.531 -13.125 1 96.06 459 LEU B CA 1
ATOM 8470 C C . LEU B 1 459 ? 14.117 -26.297 -14.242 1 96.06 459 LEU B C 1
ATOM 8472 O O . LEU B 1 459 ? 15.141 -26.984 -14.32 1 96.06 459 LEU B O 1
ATOM 8476 N N . ALA B 1 460 ? 13.805 -25.328 -15.07 1 93.38 460 ALA B N 1
ATOM 8477 C CA . ALA B 1 460 ? 14.734 -25 -16.156 1 93.38 460 ALA B CA 1
ATOM 8478 C C . ALA B 1 460 ? 16.062 -24.5 -15.602 1 93.38 460 ALA B C 1
ATOM 8480 O O . ALA B 1 460 ? 17.125 -24.875 -16.094 1 93.38 460 ALA B O 1
ATOM 8481 N N . LYS B 1 461 ? 15.992 -23.672 -14.633 1 92.06 461 LYS B N 1
ATOM 8482 C CA . LYS B 1 461 ? 17.219 -23.156 -14.031 1 92.06 461 LYS B CA 1
ATOM 8483 C C . LYS B 1 461 ? 17.984 -24.25 -13.297 1 92.06 461 LYS B C 1
ATOM 8485 O O . LYS B 1 461 ? 19.203 -24.281 -13.32 1 92.06 461 LYS B O 1
ATOM 8490 N N . PHE B 1 462 ? 17.234 -25.109 -12.57 1 91.56 462 PHE B N 1
ATOM 8491 C CA . PHE B 1 462 ? 17.844 -26.234 -11.883 1 91.56 462 PHE B CA 1
ATOM 8492 C C . PHE B 1 462 ? 18.625 -27.109 -12.859 1 91.56 462 PHE B C 1
ATOM 8494 O O . PHE B 1 462 ? 19.734 -27.547 -12.555 1 91.56 462 PHE B O 1
ATOM 8501 N N . LEU B 1 463 ? 18.094 -27.328 -14.016 1 88.62 463 LEU B N 1
ATOM 8502 C CA . LEU B 1 463 ? 18.734 -28.125 -15.055 1 88.62 463 LEU B CA 1
ATOM 8503 C C . LEU B 1 463 ? 20 -27.438 -15.555 1 88.62 463 LEU B C 1
ATOM 8505 O O . LEU B 1 463 ? 20.969 -28.109 -15.906 1 88.62 463 LEU B O 1
ATOM 8509 N N . ALA B 1 464 ? 19.969 -26.156 -15.609 1 87.69 464 ALA B N 1
ATOM 8510 C CA . ALA B 1 464 ? 21.109 -25.391 -16.109 1 87.69 464 ALA B CA 1
ATOM 8511 C C . ALA B 1 464 ? 22.25 -25.375 -15.109 1 87.69 464 ALA B C 1
ATOM 8513 O O . ALA B 1 464 ? 23.422 -25.438 -15.484 1 87.69 464 ALA B O 1
ATOM 8514 N N . VAL B 1 465 ? 21.891 -25.25 -13.867 1 82.31 465 VAL B N 1
ATOM 8515 C CA . VAL B 1 465 ? 22.906 -25.094 -12.828 1 82.31 465 VAL B CA 1
ATOM 8516 C C . VAL B 1 465 ? 23.422 -26.469 -12.391 1 82.31 465 VAL B C 1
ATOM 8518 O O . VAL B 1 465 ? 24.594 -26.609 -12.047 1 82.31 465 VAL B O 1
ATOM 8521 N N . GLY B 1 466 ? 22.531 -27.453 -12.32 1 77.5 466 GLY B N 1
ATOM 8522 C CA . GLY B 1 466 ? 22.875 -28.781 -11.836 1 77.5 466 GLY B CA 1
ATOM 8523 C C . GLY B 1 466 ? 23.641 -29.609 -12.852 1 77.5 466 GLY B C 1
ATOM 8524 O O . GLY B 1 466 ? 23.156 -30.656 -13.297 1 77.5 466 GLY B O 1
ATOM 8525 N N . ARG B 1 467 ? 24.891 -29.266 -13.141 1 69.06 467 ARG B N 1
ATOM 8526 C CA . ARG B 1 467 ? 25.656 -29.984 -14.148 1 69.06 467 ARG B CA 1
ATOM 8527 C C . ARG B 1 467 ? 25.984 -31.406 -13.672 1 69.06 467 ARG B C 1
ATOM 8529 O O . ARG B 1 467 ? 26.031 -32.344 -14.469 1 69.06 467 ARG B O 1
ATOM 8536 N N . ASP B 1 468 ? 26 -31.484 -12.375 1 77.38 468 ASP B N 1
ATOM 8537 C CA . ASP B 1 468 ? 26.375 -32.781 -11.859 1 77.38 468 ASP B CA 1
ATOM 8538 C C . ASP B 1 468 ? 25.172 -33.531 -11.297 1 77.38 468 ASP B C 1
ATOM 8540 O O . ASP B 1 468 ? 25.297 -34.312 -10.367 1 77.38 468 ASP B O 1
ATOM 8544 N N . ILE B 1 469 ? 24.062 -33.312 -11.797 1 82.62 469 ILE B N 1
ATOM 8545 C CA . ILE B 1 469 ? 22.859 -34 -11.328 1 82.62 469 ILE B CA 1
ATOM 8546 C C . ILE B 1 469 ? 22.812 -35.406 -11.898 1 82.62 469 ILE B C 1
ATOM 8548 O O . ILE B 1 469 ? 23.344 -35.656 -12.984 1 82.62 469 ILE B O 1
ATOM 8552 N N . GLN B 1 470 ? 22.188 -36.344 -11.195 1 86.38 470 GLN B N 1
ATOM 8553 C CA . GLN B 1 470 ? 22.031 -37.719 -11.648 1 86.38 470 GLN B CA 1
ATOM 8554 C C . GLN B 1 470 ? 21.188 -37.812 -12.914 1 86.38 470 GLN B C 1
ATOM 8556 O O . GLN B 1 470 ? 20.25 -37.031 -13.102 1 86.38 470 GLN B O 1
ATOM 8561 N N . PRO B 1 471 ? 21.5 -38.75 -13.82 1 87.38 471 PRO B N 1
ATOM 8562 C CA . PRO B 1 471 ? 20.781 -38.844 -15.094 1 87.38 471 PRO B CA 1
ATOM 8563 C C . PRO B 1 471 ? 19.281 -39.031 -14.914 1 87.38 471 PRO B C 1
ATOM 8565 O O . PRO B 1 471 ? 18.484 -38.5 -15.695 1 87.38 471 PRO B O 1
ATOM 8568 N N . HIS B 1 472 ? 18.922 -39.812 -13.875 1 89.12 472 HIS B N 1
ATOM 8569 C CA . HIS B 1 472 ? 17.5 -40.031 -13.641 1 89.12 472 HIS B CA 1
ATOM 8570 C C . HIS B 1 472 ? 16.797 -38.719 -13.273 1 89.12 472 HIS B C 1
ATOM 8572 O O . HIS B 1 472 ? 15.664 -38.469 -13.695 1 89.12 472 HIS B O 1
ATOM 8578 N N . GLU B 1 473 ? 17.469 -37.969 -12.523 1 88.88 473 GLU B N 1
ATOM 8579 C CA . GLU B 1 473 ? 16.922 -36.688 -12.117 1 88.88 473 GLU B CA 1
ATOM 8580 C C . GLU B 1 473 ? 16.859 -35.719 -13.297 1 88.88 473 GLU B C 1
ATOM 8582 O O . GLU B 1 473 ? 15.914 -34.906 -13.398 1 88.88 473 GLU B O 1
ATOM 8587 N N . ARG B 1 474 ? 17.812 -35.781 -14.141 1 89.75 474 ARG B N 1
ATOM 8588 C CA . ARG B 1 474 ? 17.828 -34.969 -15.352 1 89.75 474 ARG B CA 1
ATOM 8589 C C . ARG B 1 474 ? 16.641 -35.312 -16.25 1 89.75 474 ARG B C 1
ATOM 8591 O O . ARG B 1 474 ? 15.961 -34.406 -16.75 1 89.75 474 ARG B O 1
ATOM 8598 N N . THR B 1 475 ? 16.391 -36.562 -16.438 1 90.62 475 THR B N 1
ATOM 8599 C CA . THR B 1 475 ? 15.273 -37.031 -17.25 1 90.62 475 THR B CA 1
ATOM 8600 C C . THR B 1 475 ? 13.945 -36.594 -16.641 1 90.62 475 THR B C 1
ATOM 8602 O O . THR B 1 475 ? 13.023 -36.188 -17.344 1 90.62 475 THR B O 1
ATOM 8605 N N . LEU B 1 476 ? 13.914 -36.75 -15.328 1 91.94 476 LEU B N 1
ATOM 8606 C CA . LEU B 1 476 ? 12.703 -36.312 -14.625 1 91.94 476 LEU B CA 1
ATOM 8607 C C . LEU B 1 476 ? 12.453 -34.844 -14.812 1 91.94 476 LEU B C 1
ATOM 8609 O O . LEU B 1 476 ? 11.312 -34.406 -15.062 1 91.94 476 LEU B O 1
ATOM 8613 N N . ALA B 1 477 ? 13.492 -34.031 -14.617 1 92.19 477 ALA B N 1
ATOM 8614 C CA . ALA B 1 477 ? 13.375 -32.594 -14.805 1 92.19 477 ALA B CA 1
ATOM 8615 C C . ALA B 1 477 ? 12.898 -32.281 -16.219 1 92.19 477 ALA B C 1
ATOM 8617 O O . ALA B 1 477 ? 12.008 -31.438 -16.406 1 92.19 477 ALA B O 1
ATOM 8618 N N . ARG B 1 478 ? 13.453 -32.969 -17.25 1 91.75 478 ARG B N 1
ATOM 8619 C CA . ARG B 1 478 ? 13.078 -32.75 -18.641 1 91.75 478 ARG B CA 1
ATOM 8620 C C . ARG B 1 478 ? 11.602 -33.062 -18.859 1 91.75 478 ARG B C 1
ATOM 8622 O O . ARG B 1 478 ? 10.891 -32.312 -19.516 1 91.75 478 ARG B O 1
ATOM 8629 N N . ASN B 1 479 ? 11.188 -34.094 -18.344 1 93.31 479 ASN B N 1
ATOM 8630 C CA . ASN B 1 479 ? 9.797 -34.531 -18.5 1 93.31 479 ASN B CA 1
ATOM 8631 C C . ASN B 1 479 ? 8.836 -33.531 -17.844 1 93.31 479 ASN B C 1
ATOM 8633 O O . ASN B 1 479 ? 7.773 -33.25 -18.406 1 93.31 479 ASN B O 1
ATOM 8637 N N . LYS B 1 480 ? 9.219 -33.125 -16.672 1 95.06 480 LYS B N 1
ATOM 8638 C CA . LYS B 1 480 ? 8.344 -32.219 -15.961 1 95.06 480 LYS B CA 1
ATOM 8639 C C . LYS B 1 480 ? 8.289 -30.859 -16.656 1 95.06 480 LYS B C 1
ATOM 8641 O O . LYS B 1 480 ? 7.234 -30.219 -16.703 1 95.06 480 LYS B O 1
ATOM 8646 N N . ILE B 1 481 ? 9.398 -30.391 -17.172 1 95.69 481 ILE B N 1
ATOM 8647 C CA . ILE B 1 481 ? 9.406 -29.156 -17.953 1 95.69 481 ILE B CA 1
ATOM 8648 C C . ILE B 1 481 ? 8.477 -29.297 -19.156 1 95.69 481 ILE B C 1
ATOM 8650 O O . ILE B 1 481 ? 7.715 -28.375 -19.469 1 95.69 481 ILE B O 1
ATOM 8654 N N . LYS B 1 482 ? 8.555 -30.422 -19.812 1 93.12 482 LYS B N 1
ATOM 8655 C CA . LYS B 1 482 ? 7.676 -30.688 -20.953 1 93.12 482 LYS B CA 1
ATOM 8656 C C . LYS B 1 482 ? 6.211 -30.672 -20.531 1 93.12 482 LYS B C 1
ATOM 8658 O O . LYS B 1 482 ? 5.367 -30.125 -21.25 1 93.12 482 LYS B O 1
ATOM 8663 N N . GLU B 1 483 ? 5.938 -31.266 -19.438 1 93.88 483 GLU B N 1
ATOM 8664 C CA . GLU B 1 483 ? 4.566 -31.266 -18.922 1 93.88 483 GLU B CA 1
ATOM 8665 C C . GLU B 1 483 ? 4.07 -29.844 -18.672 1 93.88 483 GLU B C 1
ATOM 8667 O O . GLU B 1 483 ? 2.908 -29.531 -18.938 1 93.88 483 GLU B O 1
ATOM 8672 N N . VAL B 1 484 ? 4.914 -29.031 -18.047 1 95.25 484 VAL B N 1
ATOM 8673 C CA . VAL B 1 484 ? 4.547 -27.641 -17.797 1 95.25 484 VAL B CA 1
ATOM 8674 C C . VAL B 1 484 ? 4.262 -26.938 -19.125 1 95.25 484 VAL B C 1
ATOM 8676 O O . VAL B 1 484 ? 3.262 -26.234 -19.25 1 95.25 484 VAL B O 1
ATOM 8679 N N . TYR B 1 485 ? 5.129 -27.125 -20.094 1 93.25 485 TYR B N 1
ATOM 8680 C CA . TYR B 1 485 ? 4.969 -26.547 -21.422 1 93.25 485 TYR B CA 1
ATOM 8681 C C . TYR B 1 485 ? 3.641 -26.969 -22.047 1 93.25 485 TYR B C 1
ATOM 8683 O O . TYR B 1 485 ? 2.891 -26.125 -22.547 1 93.25 485 TYR B O 1
ATOM 8691 N N . GLU B 1 486 ? 3.314 -28.172 -21.938 1 91.19 486 GLU B N 1
ATOM 8692 C CA . GLU B 1 486 ? 2.088 -28.703 -22.531 1 91.19 486 GLU B CA 1
ATOM 8693 C C . GLU B 1 486 ? 0.854 -28.188 -21.797 1 91.19 486 GLU B C 1
ATOM 8695 O O . GLU B 1 486 ? -0.185 -27.953 -22.422 1 91.19 486 GLU B O 1
ATOM 8700 N N . THR B 1 487 ? 0.999 -28.094 -20.547 1 92.31 487 THR B N 1
ATOM 8701 C CA . THR B 1 487 ? -0.119 -27.562 -19.781 1 92.31 487 THR B CA 1
ATOM 8702 C C . THR B 1 487 ? -0.434 -26.125 -20.188 1 92.31 487 THR B C 1
ATOM 8704 O O . THR B 1 487 ? -1.599 -25.766 -20.391 1 92.31 487 THR B O 1
ATOM 8707 N N . PHE B 1 488 ? 0.548 -25.281 -20.359 1 92.38 488 PHE B N 1
ATOM 8708 C CA . PHE B 1 488 ? 0.327 -23.891 -20.766 1 92.38 488 PHE B CA 1
ATOM 8709 C C . PHE B 1 488 ? -0.216 -23.828 -22.188 1 92.38 488 PHE B C 1
ATOM 8711 O O . PHE B 1 488 ? -1.068 -22.984 -22.484 1 92.38 488 PHE B O 1
ATOM 8718 N N . LEU B 1 489 ? 0.233 -24.719 -23.062 1 89.56 489 LEU B N 1
ATOM 8719 C CA . LEU B 1 489 ? -0.301 -24.75 -24.406 1 89.56 489 LEU B CA 1
ATOM 8720 C C . LEU B 1 489 ? -1.771 -25.141 -24.406 1 89.56 489 LEU B C 1
ATOM 8722 O O . LEU B 1 489 ? -2.561 -24.641 -25.203 1 89.56 489 LEU B O 1
ATOM 8726 N N . ALA B 1 490 ? -2.051 -26.047 -23.5 1 87.62 490 ALA B N 1
ATOM 8727 C CA . ALA B 1 490 ? -3.439 -26.484 -23.391 1 87.62 490 ALA B CA 1
ATOM 8728 C C . ALA B 1 490 ? -4.332 -25.359 -22.891 1 87.62 490 ALA B C 1
ATOM 8730 O O . ALA B 1 490 ? -5.508 -25.281 -23.25 1 87.62 490 ALA B O 1
ATOM 8731 N N . TRP B 1 491 ? -3.775 -24.469 -22.062 1 88.69 491 TRP B N 1
ATOM 8732 C CA . TRP B 1 491 ? -4.531 -23.359 -21.5 1 88.69 491 TRP B CA 1
ATOM 8733 C C . TRP B 1 491 ? -4.668 -22.234 -22.5 1 88.69 491 TRP B C 1
ATOM 8735 O O . TRP B 1 491 ? -5.492 -21.328 -22.328 1 88.69 491 TRP B O 1
ATOM 8745 N N . SER B 1 492 ? -3.885 -22.25 -23.547 1 87.12 492 SER B N 1
ATOM 8746 C CA . SER B 1 492 ? -3.893 -21.172 -24.547 1 87.12 492 SER B CA 1
ATOM 8747 C C . SER B 1 492 ? -5.105 -21.281 -25.453 1 87.12 492 SER B C 1
ATOM 8749 O O . SER B 1 492 ? -5.457 -22.359 -25.906 1 87.12 492 SER B O 1
ATOM 8751 N N . LYS B 1 493 ? -5.824 -20.203 -25.625 1 81.31 493 LYS B N 1
ATOM 8752 C CA . LYS B 1 493 ? -6.98 -20.141 -26.516 1 81.31 493 LYS B CA 1
ATOM 8753 C C . LYS B 1 493 ? -6.625 -19.469 -27.828 1 81.31 493 LYS B C 1
ATOM 8755 O O . LYS B 1 493 ? -7.25 -19.734 -28.859 1 81.31 493 LYS B O 1
ATOM 8760 N N . GLU B 1 494 ? -5.863 -18.453 -27.688 1 80.88 494 GLU B N 1
ATOM 8761 C CA . GLU B 1 494 ? -5.414 -17.703 -28.859 1 80.88 494 GLU B CA 1
ATOM 8762 C C . GLU B 1 494 ? -3.891 -17.594 -28.906 1 80.88 494 GLU B C 1
ATOM 8764 O O . GLU B 1 494 ? -3.23 -17.672 -27.859 1 80.88 494 GLU B O 1
ATOM 8769 N N . GLU B 1 495 ? -3.537 -17.312 -30.078 1 77.81 495 GLU B N 1
ATOM 8770 C CA . GLU B 1 495 ? -2.092 -17.172 -30.219 1 77.81 495 GLU B CA 1
ATOM 8771 C C . GLU B 1 495 ? -1.591 -15.906 -29.516 1 77.81 495 GLU B C 1
ATOM 8773 O O . GLU B 1 495 ? -2.232 -14.852 -29.594 1 77.81 495 GLU B O 1
ATOM 8778 N N . LEU B 1 496 ? -0.598 -16.078 -28.688 1 79.5 496 LEU B N 1
ATOM 8779 C CA . LEU B 1 496 ? 0.144 -15.008 -28.031 1 79.5 496 LEU B CA 1
ATOM 8780 C C . LEU B 1 496 ? -0.585 -14.531 -26.781 1 79.5 496 LEU B C 1
ATOM 8782 O O . LEU B 1 496 ? -0.282 -13.453 -26.266 1 79.5 496 LEU B O 1
ATOM 8786 N N . ASP B 1 497 ? -1.533 -15.328 -26.516 1 85.19 497 ASP B N 1
ATOM 8787 C CA . ASP B 1 497 ? -2.078 -15.008 -25.188 1 85.19 497 ASP B CA 1
ATOM 8788 C C . ASP B 1 497 ? -1.077 -15.344 -24.094 1 85.19 497 ASP B C 1
ATOM 8790 O O . ASP B 1 497 ? 0.034 -15.797 -24.375 1 85.19 497 ASP B O 1
ATOM 8794 N N . GLU B 1 498 ? -1.359 -15.039 -22.938 1 88.5 498 GLU B N 1
ATOM 8795 C CA . GLU B 1 498 ? -0.402 -15.148 -21.844 1 88.5 498 GLU B CA 1
ATOM 8796 C C . GLU B 1 498 ? 0.086 -16.578 -21.672 1 88.5 498 GLU B C 1
ATOM 8798 O O . GLU B 1 498 ? 1.289 -16.828 -21.547 1 88.5 498 GLU B O 1
ATOM 8803 N N . PRO B 1 499 ? -0.824 -17.656 -21.672 1 90.62 499 PRO B N 1
ATOM 8804 C CA . PRO B 1 499 ? -0.32 -19.031 -21.547 1 90.62 499 PRO B CA 1
ATOM 8805 C C . PRO B 1 499 ? 0.601 -19.422 -22.703 1 90.62 499 PRO B C 1
ATOM 8807 O O . PRO B 1 499 ? 1.606 -20.109 -22.484 1 90.62 499 PRO B O 1
ATOM 8810 N N . PHE B 1 500 ? 0.268 -18.938 -23.844 1 88.19 500 PHE B N 1
ATOM 8811 C CA . PHE B 1 500 ? 1.104 -19.219 -25.016 1 88.19 500 PHE B CA 1
ATOM 8812 C C . PHE B 1 500 ? 2.484 -18.594 -24.844 1 88.19 500 PHE B C 1
ATOM 8814 O O . PHE B 1 500 ? 3.5 -19.25 -25.094 1 88.19 500 PHE B O 1
ATOM 8821 N N . ARG B 1 501 ? 2.533 -17.406 -24.422 1 87.56 501 ARG B N 1
ATOM 8822 C CA . ARG B 1 501 ? 3.799 -16.719 -24.219 1 87.56 501 ARG B CA 1
ATOM 8823 C C . ARG B 1 501 ? 4.617 -17.391 -23.125 1 87.56 501 ARG B C 1
ATOM 8825 O O . ARG B 1 501 ? 5.844 -17.453 -23.203 1 87.56 501 ARG B O 1
ATOM 8832 N N . THR B 1 502 ? 3.98 -17.828 -22.141 1 91.81 502 THR B N 1
ATOM 8833 C CA . THR B 1 502 ? 4.66 -18.516 -21.047 1 91.81 502 THR B CA 1
ATOM 8834 C C . THR B 1 502 ? 5.242 -19.844 -21.531 1 91.81 502 THR B C 1
ATOM 8836 O O . THR B 1 502 ? 6.371 -20.188 -21.172 1 91.81 502 THR B O 1
ATOM 8839 N N . ALA B 1 503 ? 4.457 -20.562 -22.297 1 91.12 503 ALA B N 1
ATOM 8840 C CA . ALA B 1 503 ? 4.953 -21.812 -22.875 1 91.12 503 ALA B CA 1
ATOM 8841 C C . ALA B 1 503 ? 6.199 -21.562 -23.719 1 91.12 503 ALA B C 1
ATOM 8843 O O . ALA B 1 503 ? 7.172 -22.328 -23.641 1 91.12 503 ALA B O 1
ATOM 8844 N N . ARG B 1 504 ? 6.156 -20.516 -24.391 1 87.31 504 ARG B N 1
ATOM 8845 C CA . ARG B 1 504 ? 7.289 -20.172 -25.25 1 87.31 504 ARG B CA 1
ATOM 8846 C C . ARG B 1 504 ? 8.516 -19.844 -24.406 1 87.31 504 ARG B C 1
ATOM 8848 O O . ARG B 1 504 ? 9.641 -20.203 -24.781 1 87.31 504 ARG B O 1
ATOM 8855 N N . MET B 1 505 ? 8.32 -19.156 -23.359 1 89.38 505 MET B N 1
ATOM 8856 C CA . MET B 1 505 ? 9.422 -18.812 -22.469 1 89.38 505 MET B CA 1
ATOM 8857 C C . MET B 1 505 ? 10.031 -20.062 -21.844 1 89.38 505 MET B C 1
ATOM 8859 O O . MET B 1 505 ? 11.258 -20.188 -21.766 1 89.38 505 MET B O 1
ATOM 8863 N N . ILE B 1 506 ? 9.18 -20.953 -21.438 1 92.25 506 ILE B N 1
ATOM 8864 C CA . ILE B 1 506 ? 9.648 -22.203 -20.844 1 92.25 506 ILE B CA 1
ATOM 8865 C C . ILE B 1 506 ? 10.453 -23 -21.859 1 92.25 506 ILE B C 1
ATOM 8867 O O . ILE B 1 506 ? 11.508 -23.547 -21.531 1 92.25 506 ILE B O 1
ATOM 8871 N N . ARG B 1 507 ? 9.977 -22.953 -23.062 1 89.38 507 ARG B N 1
ATOM 8872 C CA . ARG B 1 507 ? 10.68 -23.641 -24.141 1 89.38 507 ARG B CA 1
ATOM 8873 C C . ARG B 1 507 ? 12.039 -23.016 -24.406 1 89.38 507 ARG B C 1
ATOM 8875 O O . ARG B 1 507 ? 13.039 -23.719 -24.562 1 89.38 507 ARG B O 1
ATOM 8882 N N . LEU B 1 508 ? 12.086 -21.734 -24.422 1 86.31 508 LEU B N 1
ATOM 8883 C CA . LEU B 1 508 ? 13.328 -21.016 -24.672 1 86.31 508 LEU B CA 1
ATOM 8884 C C . LEU B 1 508 ? 14.352 -21.328 -23.578 1 86.31 508 LEU B C 1
ATOM 8886 O O . LEU B 1 508 ? 15.516 -21.625 -23.875 1 86.31 508 LEU B O 1
ATOM 8890 N N . LEU B 1 509 ? 13.945 -21.266 -22.359 1 90.25 509 LEU B N 1
ATOM 8891 C CA . LEU B 1 509 ? 14.844 -21.484 -21.219 1 90.25 509 LEU B CA 1
ATOM 8892 C C . LEU B 1 509 ? 15.352 -22.922 -21.219 1 90.25 509 LEU B C 1
ATOM 8894 O O . LEU B 1 509 ? 16.547 -23.172 -21 1 90.25 509 LEU B O 1
ATOM 8898 N N . SER B 1 510 ? 14.445 -23.844 -21.453 1 88.75 510 SER B N 1
ATOM 8899 C CA . SER B 1 510 ? 14.805 -25.266 -21.406 1 88.75 510 SER B CA 1
ATOM 8900 C C . SER B 1 510 ? 15.789 -25.625 -22.516 1 88.75 510 SER B C 1
ATOM 8902 O O . SER B 1 510 ? 16.703 -26.422 -22.297 1 88.75 510 SER B O 1
ATOM 8904 N N . ARG B 1 511 ? 15.656 -25 -23.609 1 84.06 511 ARG B N 1
ATOM 8905 C CA . ARG B 1 511 ? 16.547 -25.266 -24.734 1 84.06 511 ARG B CA 1
ATOM 8906 C C . ARG B 1 511 ? 17.969 -24.797 -24.422 1 84.06 511 ARG B C 1
ATOM 8908 O O . ARG B 1 511 ? 18.938 -25.469 -24.812 1 84.06 511 ARG B O 1
ATOM 8915 N N . HIS B 1 512 ? 18.078 -23.75 -23.734 1 85.44 512 HIS B N 1
ATOM 8916 C CA . HIS B 1 512 ? 19.391 -23.172 -23.5 1 85.44 512 HIS B CA 1
ATOM 8917 C C . HIS B 1 512 ? 19.953 -23.578 -22.141 1 85.44 512 HIS B C 1
ATOM 8919 O O . HIS B 1 512 ? 21.109 -23.297 -21.828 1 85.44 512 HIS B O 1
ATOM 8925 N N . ALA B 1 513 ? 19.141 -24.234 -21.391 1 86.31 513 ALA B N 1
ATOM 8926 C CA . ALA B 1 513 ? 19.594 -24.703 -20.062 1 86.31 513 ALA B CA 1
ATOM 8927 C C . ALA B 1 513 ? 20.641 -25.797 -20.203 1 86.31 513 ALA B C 1
ATOM 8929 O O . ALA B 1 513 ? 21.5 -25.938 -19.328 1 86.31 513 ALA B O 1
ATOM 8930 N N . GLU B 1 514 ? 20.609 -26.5 -21.172 1 78.62 514 GLU B N 1
ATOM 8931 C CA . GLU B 1 514 ? 21.531 -27.625 -21.297 1 78.62 514 GLU B CA 1
ATOM 8932 C C . GLU B 1 514 ? 22.609 -27.359 -22.328 1 78.62 514 GLU B C 1
ATOM 8934 O O . GLU B 1 514 ? 23.375 -28.25 -22.688 1 78.62 514 GLU B O 1
ATOM 8939 N N . ASP B 1 515 ? 22.688 -26.078 -22.688 1 77.12 515 ASP B N 1
ATOM 8940 C CA . ASP B 1 515 ? 23.75 -25.688 -23.609 1 77.12 515 ASP B CA 1
ATOM 8941 C C . ASP B 1 515 ? 25.109 -25.672 -22.906 1 77.12 515 ASP B C 1
ATOM 8943 O O . ASP B 1 515 ? 25.172 -25.531 -21.672 1 77.12 515 ASP B O 1
ATOM 8947 N N . LYS B 1 516 ? 26.156 -25.859 -23.734 1 72.25 516 LYS B N 1
ATOM 8948 C CA . LYS B 1 516 ? 27.5 -25.797 -23.172 1 72.25 516 LYS B CA 1
ATOM 8949 C C . LYS B 1 516 ? 27.781 -24.422 -22.578 1 72.25 516 LYS B C 1
ATOM 8951 O O . LYS B 1 516 ? 28.484 -24.312 -21.562 1 72.25 516 LYS B O 1
ATOM 8956 N N . VAL B 1 517 ? 27.156 -23.422 -23.188 1 72.12 517 VAL B N 1
ATOM 8957 C CA . VAL B 1 517 ? 27.391 -22.047 -22.75 1 72.12 517 VAL B CA 1
ATOM 8958 C C . VAL B 1 517 ? 26.281 -21.609 -21.797 1 72.12 517 VAL B C 1
ATOM 8960 O O . VAL B 1 517 ? 26.062 -20.406 -21.609 1 72.12 517 VAL B O 1
ATOM 8963 N N . SER B 1 518 ? 25.609 -22.5 -21.281 1 75.94 518 SER B N 1
ATOM 8964 C CA . SER B 1 518 ? 24.453 -22.219 -20.438 1 75.94 518 SER B CA 1
ATOM 8965 C C . SER B 1 518 ? 24.828 -21.344 -19.25 1 75.94 518 SER B C 1
ATOM 8967 O O . SER B 1 518 ? 24.062 -20.469 -18.859 1 75.94 518 SER B O 1
ATOM 8969 N N . SER B 1 519 ? 25.984 -21.609 -18.781 1 73.81 519 SER B N 1
ATOM 8970 C CA . SER B 1 519 ? 26.453 -20.891 -17.609 1 73.81 519 SER B CA 1
ATOM 8971 C C . SER B 1 519 ? 26.516 -19.391 -17.875 1 73.81 519 SER B C 1
ATOM 8973 O O . SER B 1 519 ? 26.328 -18.578 -16.969 1 73.81 519 SER B O 1
ATOM 8975 N N . GLU B 1 520 ? 26.703 -19.062 -19.109 1 76.06 520 GLU B N 1
ATOM 8976 C CA . GLU B 1 520 ? 26.812 -17.641 -19.453 1 76.06 520 GLU B CA 1
ATOM 8977 C C . GLU B 1 520 ? 25.453 -16.953 -19.359 1 76.06 520 GLU B C 1
ATOM 8979 O O . GLU B 1 520 ? 25.391 -15.766 -19.016 1 76.06 520 GLU B O 1
ATOM 8984 N N . TYR B 1 521 ? 24.453 -17.734 -19.625 1 80.06 521 TYR B N 1
ATOM 8985 C CA . TYR B 1 521 ? 23.109 -17.141 -19.641 1 80.06 521 TYR B CA 1
ATOM 8986 C C . TYR B 1 521 ? 22.5 -17.156 -18.25 1 80.06 521 TYR B C 1
ATOM 8988 O O . TYR B 1 521 ? 21.828 -16.203 -17.844 1 80.06 521 TYR B O 1
ATOM 8996 N N . PHE B 1 522 ? 22.75 -18.156 -17.531 1 84.19 522 PHE B N 1
ATOM 8997 C CA . PHE B 1 522 ? 21.984 -18.438 -16.312 1 84.19 522 PHE B CA 1
ATOM 8998 C C . PHE B 1 522 ? 22.703 -17.891 -15.086 1 84.19 522 PHE B C 1
ATOM 9000 O O . PHE B 1 522 ? 22.156 -17.922 -13.977 1 84.19 522 PHE B O 1
ATOM 9007 N N . THR B 1 523 ? 23.844 -17.312 -15.289 1 76.94 523 THR B N 1
ATOM 9008 C CA . THR B 1 523 ? 24.562 -16.672 -14.188 1 76.94 523 THR B CA 1
ATOM 9009 C C . THR B 1 523 ? 24.234 -15.18 -14.141 1 76.94 523 THR B C 1
ATOM 9011 O O . THR B 1 523 ? 24.062 -14.539 -15.18 1 76.94 523 THR B O 1
ATOM 9014 N N . ASN B 1 524 ? 24.062 -14.711 -12.922 1 75.38 524 ASN B N 1
ATOM 9015 C CA . ASN B 1 524 ? 23.766 -13.297 -12.734 1 75.38 524 ASN B CA 1
ATOM 9016 C C . ASN B 1 524 ? 25.047 -12.477 -12.586 1 75.38 524 ASN B C 1
ATOM 9018 O O . ASN B 1 524 ? 25.656 -12.453 -11.516 1 75.38 524 ASN B O 1
ATOM 9022 N N . ASP B 1 525 ? 25.391 -11.82 -13.594 1 68.38 525 ASP B N 1
ATOM 9023 C CA . ASP B 1 525 ? 26.625 -11.055 -13.633 1 68.38 525 ASP B CA 1
ATOM 9024 C C . ASP B 1 525 ? 26.438 -9.672 -13.031 1 68.38 525 ASP B C 1
ATOM 9026 O O . ASP B 1 525 ? 27.422 -9.008 -12.672 1 68.38 525 ASP B O 1
ATOM 9030 N N . SER B 1 526 ? 25.281 -9.219 -12.961 1 66.81 526 SER B N 1
ATOM 9031 C CA . SER B 1 526 ? 25.047 -7.855 -12.5 1 66.81 526 SER B CA 1
ATOM 9032 C C . SER B 1 526 ? 25.203 -7.746 -10.992 1 66.81 526 SER B C 1
ATOM 9034 O O . SER B 1 526 ? 25.453 -6.66 -10.461 1 66.81 526 SER B O 1
ATOM 9036 N N . GLY B 1 527 ? 25.141 -8.875 -10.328 1 67.88 527 GLY B N 1
ATOM 9037 C CA . GLY B 1 527 ? 25.25 -8.852 -8.875 1 67.88 527 GLY B CA 1
ATOM 9038 C C . GLY B 1 527 ? 23.969 -8.469 -8.18 1 67.88 527 GLY B C 1
ATOM 9039 O O . GLY B 1 527 ? 23.828 -8.672 -6.969 1 67.88 527 GLY B O 1
ATOM 9040 N N . ASP B 1 528 ? 23.016 -7.875 -8.859 1 73.5 528 ASP B N 1
ATOM 9041 C CA . ASP B 1 528 ? 21.734 -7.531 -8.242 1 73.5 528 ASP B CA 1
ATOM 9042 C C . ASP B 1 528 ? 20.797 -8.734 -8.219 1 73.5 528 ASP B C 1
ATOM 9044 O O . ASP B 1 528 ? 20.516 -9.328 -9.258 1 73.5 528 ASP B O 1
ATOM 9048 N N . PRO B 1 529 ? 20.422 -9.062 -7.078 1 78.19 529 PRO B N 1
ATOM 9049 C CA . PRO B 1 529 ? 19.5 -10.211 -7.016 1 78.19 529 PRO B CA 1
ATOM 9050 C C . PRO B 1 529 ? 18.156 -9.93 -7.688 1 78.19 529 PRO B C 1
ATOM 9052 O O . PRO B 1 529 ? 17.688 -8.789 -7.688 1 78.19 529 PRO B O 1
ATOM 9055 N N . SER B 1 530 ? 17.672 -10.977 -8.359 1 83.69 530 SER B N 1
ATOM 9056 C CA . SER B 1 530 ? 16.328 -10.883 -8.93 1 83.69 530 SER B CA 1
ATOM 9057 C C . SER B 1 530 ? 15.258 -11.031 -7.848 1 83.69 530 SER B C 1
ATOM 9059 O O . SER B 1 530 ? 15.469 -11.727 -6.852 1 83.69 530 SER B O 1
ATOM 9061 N N . ALA B 1 531 ? 14.164 -10.438 -8.039 1 83.31 531 ALA B N 1
ATOM 9062 C CA . ALA B 1 531 ? 13.094 -10.461 -7.047 1 83.31 531 ALA B CA 1
ATOM 9063 C C . ALA B 1 531 ? 12.422 -11.828 -6.996 1 83.31 531 ALA B C 1
ATOM 9065 O O . ALA B 1 531 ? 12.07 -12.32 -5.922 1 83.31 531 ALA B O 1
ATOM 9066 N N . THR B 1 532 ? 12.188 -12.391 -8.156 1 89.69 532 THR B N 1
ATOM 9067 C CA . THR B 1 532 ? 11.539 -13.695 -8.234 1 89.69 532 THR B CA 1
ATOM 9068 C C . THR B 1 532 ? 12.18 -14.555 -9.32 1 89.69 532 THR B C 1
ATOM 9070 O O . THR B 1 532 ? 13 -14.078 -10.094 1 89.69 532 THR B O 1
ATOM 9073 N N . VAL B 1 533 ? 11.781 -15.781 -9.328 1 93.12 533 VAL B N 1
ATOM 9074 C CA . VAL B 1 533 ? 12.258 -16.719 -10.344 1 93.12 533 VAL B CA 1
ATOM 9075 C C . VAL B 1 533 ? 11.828 -16.234 -11.727 1 93.12 533 VAL B C 1
ATOM 9077 O O . VAL B 1 533 ? 12.555 -16.406 -12.711 1 93.12 533 VAL B O 1
ATOM 9080 N N . VAL B 1 534 ? 10.695 -15.641 -11.75 1 91.88 534 VAL B N 1
ATOM 9081 C CA . VAL B 1 534 ? 10.172 -15.141 -13.016 1 91.88 534 VAL B CA 1
ATOM 9082 C C . VAL B 1 534 ? 11.055 -14 -13.531 1 91.88 534 VAL B C 1
ATOM 9084 O O . VAL B 1 534 ? 11.422 -13.977 -14.703 1 91.88 534 VAL B O 1
ATOM 9087 N N . ASP B 1 535 ? 11.391 -13.102 -12.711 1 87.06 535 ASP B N 1
ATOM 9088 C CA . ASP B 1 535 ? 12.25 -11.984 -13.102 1 87.06 535 ASP B CA 1
ATOM 9089 C C . ASP B 1 535 ? 13.625 -12.484 -13.539 1 87.06 535 ASP B C 1
ATOM 9091 O O . ASP B 1 535 ? 14.227 -11.938 -14.461 1 87.06 535 ASP B O 1
ATOM 9095 N N . ASP B 1 536 ? 14.094 -13.398 -12.828 1 89.25 536 ASP B N 1
ATOM 9096 C CA . ASP B 1 536 ? 15.375 -14 -13.18 1 89.25 536 ASP B CA 1
ATOM 9097 C C . ASP B 1 536 ? 15.312 -14.648 -14.562 1 89.25 536 ASP B C 1
ATOM 9099 O O . ASP B 1 536 ? 16.25 -14.516 -15.352 1 89.25 536 ASP B O 1
ATOM 9103 N N . SER B 1 537 ? 14.266 -15.352 -14.773 1 90.56 537 SER B N 1
ATOM 9104 C CA . SER B 1 537 ? 14.086 -16.016 -16.062 1 90.56 537 SER B CA 1
ATOM 9105 C C . SER B 1 537 ? 13.977 -14.992 -17.188 1 90.56 537 SER B C 1
ATOM 9107 O O . SER B 1 537 ? 14.438 -15.25 -18.312 1 90.56 537 SER B O 1
ATOM 9109 N N . LEU B 1 538 ? 13.336 -13.914 -16.906 1 85.5 538 LEU B N 1
ATOM 9110 C CA . LEU B 1 538 ? 13.242 -12.852 -17.906 1 85.5 538 LEU B CA 1
ATOM 9111 C C . LEU B 1 538 ? 14.609 -12.258 -18.203 1 85.5 538 LEU B C 1
ATOM 9113 O O . LEU B 1 538 ? 14.914 -11.945 -19.359 1 85.5 538 LEU B O 1
ATOM 9117 N N . ARG B 1 539 ? 15.336 -12.07 -17.203 1 84 539 ARG B N 1
ATOM 9118 C CA . ARG B 1 539 ? 16.703 -11.594 -17.391 1 84 539 ARG B CA 1
ATOM 9119 C C . ARG B 1 539 ? 17.516 -12.57 -18.234 1 84 539 ARG B C 1
ATOM 9121 O O . ARG B 1 539 ? 18.25 -12.156 -19.141 1 84 539 ARG B O 1
ATOM 9128 N N . ILE B 1 540 ? 17.453 -13.828 -17.953 1 87.5 540 ILE B N 1
ATOM 9129 C CA . ILE B 1 540 ? 18.156 -14.867 -18.688 1 87.5 540 ILE B CA 1
ATOM 9130 C C . ILE B 1 540 ? 17.703 -14.859 -20.141 1 87.5 540 ILE B C 1
ATOM 9132 O O . ILE B 1 540 ? 18.531 -14.945 -21.047 1 87.5 540 ILE B O 1
ATOM 9136 N N . ALA B 1 541 ? 16.438 -14.766 -20.266 1 84.5 541 ALA B N 1
ATOM 9137 C CA . ALA B 1 541 ? 15.891 -14.742 -21.625 1 84.5 541 ALA B CA 1
ATOM 9138 C C . ALA B 1 541 ? 16.406 -13.531 -22.406 1 84.5 541 ALA B C 1
ATOM 9140 O O . ALA B 1 541 ? 16.672 -13.625 -23.609 1 84.5 541 ALA B O 1
ATOM 9141 N N . ARG B 1 542 ? 16.516 -12.453 -21.766 1 80.56 542 ARG B N 1
ATOM 9142 C CA . ARG B 1 542 ? 17.062 -11.258 -22.391 1 80.56 542 ARG B CA 1
ATOM 9143 C C . ARG B 1 542 ? 18.516 -11.469 -22.828 1 80.56 542 ARG B C 1
ATOM 9145 O O . ARG B 1 542 ? 18.906 -11.062 -23.922 1 80.56 542 ARG B O 1
ATOM 9152 N N . LYS B 1 543 ? 19.25 -12.078 -22.031 1 81.25 543 LYS B N 1
ATOM 9153 C CA . LYS B 1 543 ? 20.641 -12.383 -22.344 1 81.25 543 LYS B CA 1
ATOM 9154 C C . LYS B 1 543 ? 20.734 -13.328 -23.547 1 81.25 543 LYS B C 1
ATOM 9156 O O . LYS B 1 543 ? 21.594 -13.156 -24.406 1 81.25 543 LYS B O 1
ATOM 9161 N N . ILE B 1 544 ? 19.922 -14.258 -23.5 1 81.56 544 ILE B N 1
ATOM 9162 C CA . ILE B 1 544 ? 19.906 -15.219 -24.594 1 81.56 544 ILE B CA 1
ATOM 9163 C C . ILE B 1 544 ? 19.594 -14.508 -25.906 1 81.56 544 ILE B C 1
ATOM 9165 O O . ILE B 1 544 ? 20.234 -14.758 -26.938 1 81.56 544 ILE B O 1
ATOM 9169 N N . ARG B 1 545 ? 18.75 -13.625 -25.828 1 73.69 545 ARG B N 1
ATOM 9170 C CA . ARG B 1 545 ? 18.328 -12.891 -27.031 1 73.69 545 ARG B CA 1
ATOM 9171 C C . ARG B 1 545 ? 19.438 -11.977 -27.531 1 73.69 545 ARG B C 1
ATOM 9173 O O . ARG B 1 545 ? 19.656 -11.867 -28.734 1 73.69 545 ARG B O 1
ATOM 9180 N N . GLU B 1 546 ? 19.969 -11.273 -26.672 1 73.88 546 GLU B N 1
ATOM 9181 C CA . GLU B 1 546 ? 21.031 -10.352 -27.031 1 73.88 546 GLU B CA 1
ATOM 9182 C C . GLU B 1 546 ? 22.219 -11.086 -27.656 1 73.88 546 GLU B C 1
ATOM 9184 O O . GLU B 1 546 ? 22.891 -10.555 -28.547 1 73.88 546 GLU B O 1
ATOM 9189 N N . ARG B 1 547 ? 22.391 -12.195 -27.25 1 72.88 547 ARG B N 1
ATOM 9190 C CA . ARG B 1 547 ? 23.547 -12.953 -27.75 1 72.88 547 ARG B CA 1
ATOM 9191 C C . ARG B 1 547 ? 23.203 -13.688 -29.047 1 72.88 547 ARG B C 1
ATOM 9193 O O . ARG B 1 547 ? 24.094 -13.953 -29.859 1 72.88 547 ARG B O 1
ATOM 9200 N N . THR B 1 548 ? 22.016 -13.992 -29.109 1 65.38 548 THR B N 1
ATOM 9201 C CA . THR B 1 548 ? 21.609 -14.727 -30.297 1 65.38 548 THR B CA 1
ATOM 9202 C C . THR B 1 548 ? 21.219 -13.758 -31.422 1 65.38 548 THR B C 1
ATOM 9204 O O . THR B 1 548 ? 21.203 -14.141 -32.594 1 65.38 548 THR B O 1
ATOM 9207 N N . ALA B 1 549 ? 20.922 -12.414 -31.062 1 54.75 549 ALA B N 1
ATOM 9208 C CA . ALA B 1 549 ? 20.578 -11.438 -32.094 1 54.75 549 ALA B CA 1
ATOM 9209 C C . ALA B 1 549 ? 21.797 -11.086 -32.938 1 54.75 549 ALA B C 1
ATOM 9211 O O . ALA B 1 549 ? 22.906 -10.922 -32.406 1 54.75 549 ALA B O 1
ATOM 9212 N N . PRO B 1 550 ? 21.719 -11.289 -34.219 1 46.19 550 PRO B N 1
ATOM 9213 C CA . PRO B 1 550 ? 22.828 -10.898 -35.094 1 46.19 550 PRO B CA 1
ATOM 9214 C C . PRO B 1 550 ? 23.25 -9.445 -34.906 1 46.19 550 PRO B C 1
ATOM 9216 O O . PRO B 1 550 ? 22.391 -8.57 -34.688 1 46.19 550 PRO B O 1
ATOM 9219 N N . THR B 1 551 ? 24.312 -9.117 -34.188 1 42.09 551 THR B N 1
ATOM 9220 C CA . THR B 1 551 ? 24.859 -7.766 -34.125 1 42.09 551 THR B CA 1
ATOM 9221 C C . THR B 1 551 ? 24.594 -7.02 -35.438 1 42.09 551 THR B C 1
ATOM 9223 O O . THR B 1 551 ? 24.891 -7.527 -36.5 1 42.09 551 THR B O 1
ATOM 9226 N N . PRO B 1 552 ? 23.859 -6.055 -35.375 1 37.16 552 PRO B N 1
ATOM 9227 C CA . PRO B 1 552 ? 23.875 -5.348 -36.656 1 37.16 552 PRO B CA 1
ATOM 9228 C C . PRO B 1 552 ? 25.281 -5.098 -37.188 1 37.16 552 PRO B C 1
ATOM 9230 O O . PRO B 1 552 ? 26.219 -4.977 -36.375 1 37.16 552 PRO B O 1
ATOM 9233 N N . ALA B 1 553 ? 25.672 -5.504 -38.406 1 35.25 553 ALA B N 1
ATOM 9234 C CA . ALA B 1 553 ? 26.906 -5.145 -39.094 1 35.25 553 ALA B CA 1
ATOM 9235 C C . ALA B 1 553 ? 27.234 -3.664 -38.906 1 35.25 553 ALA B C 1
ATOM 9237 O O . ALA B 1 553 ? 26.547 -2.797 -39.469 1 35.25 553 ALA B O 1
ATOM 9238 N N . ILE B 1 554 ? 27.453 -3.031 -37.844 1 37.44 554 ILE B N 1
ATOM 9239 C CA . ILE B 1 554 ? 28.219 -1.806 -38.031 1 37.44 554 ILE B CA 1
ATOM 9240 C C . ILE B 1 554 ? 29.438 -2.094 -38.938 1 37.44 554 ILE B C 1
ATOM 9242 O O . ILE B 1 554 ? 30.297 -2.889 -38.562 1 37.44 554 ILE B O 1
ATOM 9246 N N . THR B 1 555 ? 29.344 -1.859 -40.25 1 34.38 555 THR B N 1
ATOM 9247 C CA . THR B 1 555 ? 30.234 -1.871 -41.406 1 34.38 555 THR B CA 1
ATOM 9248 C C . THR B 1 555 ? 31.531 -1.145 -41.094 1 34.38 555 THR B C 1
ATOM 9250 O O . THR B 1 555 ? 32.344 -0.914 -42 1 34.38 555 THR B O 1
ATOM 9253 N N . ASP B 1 556 ? 31.859 -0.472 -40.062 1 35.84 556 ASP B N 1
ATOM 9254 C CA . ASP B 1 556 ? 33.062 0.244 -40.438 1 35.84 556 ASP B CA 1
ATOM 9255 C C . ASP B 1 556 ? 34.25 -0.721 -40.625 1 35.84 556 ASP B C 1
ATOM 9257 O O . ASP B 1 556 ? 35.406 -0.298 -40.719 1 35.84 556 ASP B O 1
ATOM 9261 N N . ASP B 1 557 ? 34.375 -1.903 -39.969 1 33.25 557 ASP B N 1
ATOM 9262 C CA . ASP B 1 557 ? 35.594 -2.613 -40.375 1 33.25 557 ASP B CA 1
ATOM 9263 C C . ASP B 1 557 ? 35.438 -3.168 -41.781 1 33.25 557 ASP B C 1
ATOM 9265 O O . ASP B 1 557 ? 34.375 -3.629 -42.188 1 33.25 557 ASP B O 1
ATOM 9269 N N . PRO B 1 558 ? 36.438 -2.688 -42.875 1 34.62 558 PRO B N 1
ATOM 9270 C CA . PRO B 1 558 ? 36.469 -3.178 -44.25 1 34.62 558 PRO B CA 1
ATOM 9271 C C . PRO B 1 558 ? 36.094 -4.66 -44.375 1 34.62 558 PRO B C 1
ATOM 9273 O O . PRO B 1 558 ? 35.531 -5.094 -45.344 1 34.62 558 PRO B O 1
ATOM 9276 N N . GLU B 1 559 ? 37.094 -5.492 -43.812 1 33.19 559 GLU B N 1
ATOM 9277 C CA . GLU B 1 559 ? 36.906 -6.914 -44.062 1 33.19 559 GLU B CA 1
ATOM 9278 C C . GLU B 1 559 ? 35.656 -7.43 -43.312 1 33.19 559 GLU B C 1
ATOM 9280 O O . GLU B 1 559 ? 35.625 -7.438 -42.062 1 33.19 559 GLU B O 1
ATOM 9285 N N . GLY B 1 560 ? 34.562 -6.988 -43.625 1 33.72 560 GLY B N 1
ATOM 9286 C CA . GLY B 1 560 ? 33.156 -7.062 -43.281 1 33.72 560 GLY B CA 1
ATOM 9287 C C . GLY B 1 560 ? 32.719 -8.453 -42.906 1 33.72 560 GLY B C 1
ATOM 9288 O O . GLY B 1 560 ? 31.562 -8.844 -43.156 1 33.72 560 GLY B O 1
ATOM 9289 N N . GLN B 1 561 ? 33.656 -9.32 -42.438 1 30.27 561 GLN B N 1
ATOM 9290 C CA . GLN B 1 561 ? 33.125 -10.672 -42.375 1 30.27 561 GLN B CA 1
ATOM 9291 C C . GLN B 1 561 ? 32 -10.766 -41.312 1 30.27 561 GLN B C 1
ATOM 9293 O O . GLN B 1 561 ? 32.156 -10.32 -40.188 1 30.27 561 GLN B O 1
ATOM 9298 N N . PRO B 1 562 ? 30.797 -10.805 -41.75 1 32.84 562 PRO B N 1
ATOM 9299 C CA . PRO B 1 562 ? 29.641 -11.008 -40.875 1 32.84 562 PRO B CA 1
ATOM 9300 C C . PRO B 1 562 ? 29.891 -12.07 -39.812 1 32.84 562 PRO B C 1
ATOM 9302 O O . PRO B 1 562 ? 30.547 -13.078 -40.062 1 32.84 562 PRO B O 1
ATOM 9305 N N . ARG B 1 563 ? 30.219 -11.625 -38.594 1 34.16 563 ARG B N 1
ATOM 9306 C CA . ARG B 1 563 ? 30.375 -12.695 -37.625 1 34.16 563 ARG B CA 1
ATOM 9307 C C . ARG B 1 563 ? 29.266 -13.734 -37.781 1 34.16 563 ARG B C 1
ATOM 9309 O O . ARG B 1 563 ? 28.094 -13.391 -37.844 1 34.16 563 ARG B O 1
ATOM 9316 N N . LEU B 1 564 ? 29.594 -14.859 -38.406 1 32.81 564 LEU B N 1
ATOM 9317 C CA . LEU B 1 564 ? 28.734 -16.031 -38.531 1 32.81 564 LEU B CA 1
ATOM 9318 C C . LEU B 1 564 ? 28 -16.328 -37.25 1 32.81 564 LEU B C 1
ATOM 9320 O O . LEU B 1 564 ? 28.547 -16.094 -36.156 1 32.81 564 LEU B O 1
ATOM 9324 N N . PRO B 1 565 ? 26.719 -16.297 -37.281 1 34.38 565 PRO B N 1
ATOM 9325 C CA . PRO B 1 565 ? 25.969 -16.828 -36.156 1 34.38 565 PRO B CA 1
ATOM 9326 C C . PRO B 1 565 ? 26.656 -18.031 -35.5 1 34.38 565 PRO B C 1
ATOM 9328 O O . PRO B 1 565 ? 27.266 -18.844 -36.188 1 34.38 565 PRO B O 1
ATOM 9331 N N . ARG B 1 566 ? 27.344 -17.812 -34.406 1 34.56 566 ARG B N 1
ATOM 9332 C CA . ARG B 1 566 ? 27.953 -19 -33.812 1 34.56 566 ARG B CA 1
ATOM 9333 C C . ARG B 1 566 ? 27.047 -20.219 -33.938 1 34.56 566 ARG B C 1
ATOM 9335 O O . ARG B 1 566 ? 25.922 -20.219 -33.406 1 34.56 566 ARG B O 1
ATOM 9342 N N . HIS B 1 567 ? 27.016 -20.969 -34.938 1 33.53 567 HIS B N 1
ATOM 9343 C CA . HIS B 1 567 ? 26.438 -22.266 -35.281 1 33.53 567 HIS B CA 1
ATOM 9344 C C . HIS B 1 567 ? 26.625 -23.266 -34.125 1 33.53 567 HIS B C 1
ATOM 9346 O O . HIS B 1 567 ? 26.266 -24.438 -34.25 1 33.53 567 HIS B O 1
ATOM 9352 N N . ASP B 1 568 ? 27.547 -23 -33.281 1 33.41 568 ASP B N 1
ATOM 9353 C CA . ASP B 1 568 ? 27.797 -24.109 -32.375 1 33.41 568 ASP B CA 1
ATOM 9354 C C . ASP B 1 568 ? 26.578 -24.375 -31.5 1 33.41 568 ASP B C 1
ATOM 9356 O O . ASP B 1 568 ? 26.703 -24.969 -30.422 1 33.41 568 ASP B O 1
ATOM 9360 N N . ALA B 1 569 ? 25.5 -23.75 -31.609 1 36.59 569 ALA B N 1
ATOM 9361 C CA . ALA B 1 569 ? 24.266 -24.125 -30.906 1 36.59 569 ALA B CA 1
ATOM 9362 C C . ALA B 1 569 ? 23.875 -25.562 -31.219 1 36.59 569 ALA B C 1
ATOM 9364 O O . ALA B 1 569 ? 23.469 -25.875 -32.344 1 36.59 569 ALA B O 1
ATOM 9365 N N . LEU B 1 570 ? 24.484 -26.578 -30.672 1 36.12 570 LEU B N 1
ATOM 9366 C CA . LEU B 1 570 ? 24.219 -28.016 -30.672 1 36.12 570 LEU B CA 1
ATOM 9367 C C . LEU B 1 570 ? 22.719 -28.281 -30.734 1 36.12 570 LEU B C 1
ATOM 9369 O O . LEU B 1 570 ? 21.922 -27.469 -30.297 1 36.12 570 LEU B O 1
ATOM 9373 N N . SER B 1 571 ? 22.188 -29.203 -31.625 1 36.66 571 SER B N 1
ATOM 9374 C CA . SER B 1 571 ? 20.922 -29.922 -31.797 1 36.66 571 SER B CA 1
ATOM 9375 C C . SER B 1 571 ? 20.328 -30.328 -30.438 1 36.66 571 SER B C 1
ATOM 9377 O O . SER B 1 571 ? 20.75 -31.328 -29.859 1 36.66 571 SER B O 1
ATOM 9379 N N . SER B 1 572 ? 20.156 -29.5 -29.516 1 40.16 572 SER B N 1
ATOM 9380 C CA . SER B 1 572 ? 19.594 -29.922 -28.234 1 40.16 572 SER B CA 1
ATOM 9381 C C . SER B 1 572 ? 18.359 -30.797 -28.438 1 40.16 572 SER B C 1
ATOM 9383 O O . SER B 1 572 ? 17.609 -30.609 -29.406 1 40.16 572 SER B O 1
ATOM 9385 N N . ASP B 1 573 ? 18.312 -31.984 -27.844 1 44.56 573 ASP B N 1
ATOM 9386 C CA . ASP B 1 573 ? 17.219 -32.938 -27.75 1 44.56 573 ASP B CA 1
ATOM 9387 C C . ASP B 1 573 ? 15.883 -32.219 -27.531 1 44.56 573 ASP B C 1
ATOM 9389 O O . ASP B 1 573 ? 14.82 -32.812 -27.75 1 44.56 573 ASP B O 1
ATOM 9393 N N . TRP B 1 574 ? 15.977 -31.047 -26.984 1 44.28 574 TRP B N 1
ATOM 9394 C CA . TRP B 1 574 ? 14.727 -30.328 -26.734 1 44.28 574 TRP B CA 1
ATOM 9395 C C . TRP B 1 574 ? 14.023 -29.969 -28.031 1 44.28 574 TRP B C 1
ATOM 9397 O O . TRP B 1 574 ? 12.797 -29.859 -28.078 1 44.28 574 TRP B O 1
ATOM 9407 N N . ASN B 1 575 ? 14.773 -29.75 -29.188 1 44.88 575 ASN B N 1
ATOM 9408 C CA . ASN B 1 575 ? 14.141 -29.438 -30.469 1 44.88 575 ASN B CA 1
ATOM 9409 C C . ASN B 1 575 ? 13.195 -30.547 -30.906 1 44.88 575 ASN B C 1
ATOM 9411 O O . ASN B 1 575 ? 12.188 -30.297 -31.578 1 44.88 575 ASN B O 1
ATOM 9415 N N . ASP B 1 576 ? 13.594 -31.781 -30.609 1 43.72 576 ASP B N 1
ATOM 9416 C CA . ASP B 1 576 ? 12.727 -3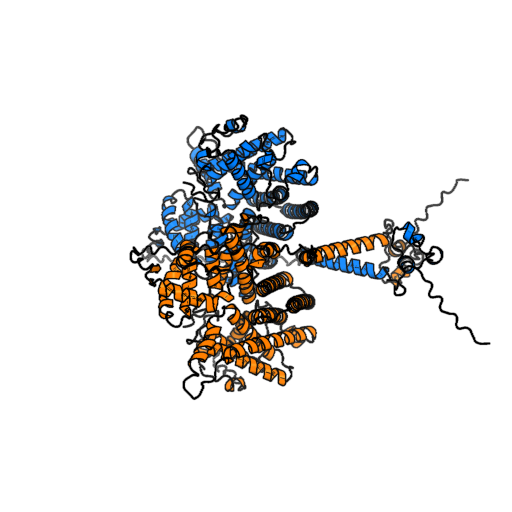2.906 -30.922 1 43.72 576 ASP B CA 1
ATOM 9417 C C . ASP B 1 576 ? 11.523 -32.969 -29.984 1 43.72 576 ASP B C 1
ATOM 9419 O O . ASP B 1 576 ? 10.43 -33.344 -30.406 1 43.72 576 ASP B O 1
ATOM 9423 N N . TRP B 1 577 ? 11.773 -32.562 -28.797 1 42.66 577 TRP B N 1
ATOM 9424 C CA . TRP B 1 577 ? 10.734 -32.75 -27.781 1 42.66 577 TRP B CA 1
ATOM 9425 C C . TRP B 1 577 ? 9.75 -31.578 -27.812 1 42.66 577 TRP B C 1
ATOM 9427 O O . TRP B 1 577 ? 8.57 -31.75 -27.516 1 42.66 577 TRP B O 1
ATOM 9437 N N . LEU B 1 578 ? 10.219 -30.422 -28.141 1 44.19 578 LEU B N 1
ATOM 9438 C CA . LEU B 1 578 ? 9.359 -29.25 -28.25 1 44.19 578 LEU B CA 1
ATOM 9439 C C . LEU B 1 578 ? 9.383 -28.688 -29.672 1 44.19 578 LEU B C 1
ATOM 9441 O O . LEU B 1 578 ? 10.281 -27.922 -30.016 1 44.19 578 LEU B O 1
ATOM 9445 N N . PRO B 1 579 ? 8.695 -29.422 -30.641 1 39.97 579 PRO B N 1
ATOM 9446 C CA . PRO B 1 579 ? 8.766 -29.078 -32.062 1 39.97 579 PRO B CA 1
ATOM 9447 C C . PRO B 1 579 ? 8.633 -27.578 -32.312 1 39.97 579 PRO B C 1
ATOM 9449 O O . PRO B 1 579 ? 7.992 -26.875 -31.531 1 39.97 579 PRO B O 1
ATOM 9452 N N . ASN B 1 580 ? 9.656 -27.047 -33.156 1 38.84 580 ASN B N 1
ATOM 9453 C CA . ASN B 1 580 ? 9.859 -25.688 -33.625 1 38.84 580 ASN B CA 1
ATOM 9454 C C . ASN B 1 580 ? 8.609 -25.141 -34.312 1 38.84 580 ASN B C 1
ATOM 9456 O O . ASN B 1 580 ? 8.469 -25.234 -35.531 1 38.84 580 ASN B O 1
ATOM 9460 N N . THR B 1 581 ? 7.543 -25.406 -33.969 1 36.25 581 THR B N 1
ATOM 9461 C CA . THR B 1 581 ? 6.609 -24.828 -34.938 1 36.25 581 THR B CA 1
ATOM 9462 C C . THR B 1 581 ? 6.93 -23.359 -35.188 1 36.25 581 THR B C 1
ATOM 9464 O O . THR B 1 581 ? 6.492 -22.781 -36.188 1 36.25 581 THR B O 1
ATOM 9467 N N . TYR B 1 582 ? 6.91 -22.469 -34.188 1 34.16 582 TYR B N 1
ATOM 9468 C CA . TYR B 1 582 ? 7.055 -21.062 -34.5 1 34.16 582 TYR B CA 1
ATOM 9469 C C . TYR B 1 582 ? 8.516 -20.625 -34.469 1 34.16 582 TYR B C 1
ATOM 9471 O O . TYR B 1 582 ? 9.086 -20.453 -33.375 1 34.16 582 TYR B O 1
ATOM 9479 N N . ASP B 1 583 ? 9.375 -21.031 -35.312 1 36 583 ASP B N 1
ATOM 9480 C CA . ASP B 1 583 ? 10.727 -20.609 -35.656 1 36 583 ASP B CA 1
ATOM 9481 C C . ASP B 1 583 ? 10.891 -19.094 -35.531 1 36 583 ASP B C 1
ATOM 9483 O O . ASP B 1 583 ? 11.984 -18.562 -35.75 1 36 583 ASP B O 1
ATOM 9487 N N . ASP B 1 584 ? 9.914 -18.297 -35.844 1 34.41 584 ASP B N 1
ATOM 9488 C CA . ASP B 1 584 ? 10.109 -16.859 -35.844 1 34.41 584 ASP B CA 1
ATOM 9489 C C . ASP B 1 584 ? 10.367 -16.312 -34.438 1 34.41 584 ASP B C 1
ATOM 9491 O O . ASP B 1 584 ? 9.617 -15.469 -33.938 1 34.41 584 ASP B O 1
ATOM 9495 N N . LEU B 1 585 ? 10.812 -17.094 -33.688 1 36.81 585 LEU B N 1
ATOM 9496 C CA . LEU B 1 585 ? 11.281 -16.641 -32.375 1 36.81 585 LEU B CA 1
ATOM 9497 C C . LEU B 1 585 ? 12.094 -15.352 -32.5 1 36.81 585 LEU B C 1
ATOM 9499 O O . LEU B 1 585 ? 11.93 -14.43 -31.688 1 36.81 585 LEU B O 1
ATOM 9503 N N . PHE B 1 586 ? 13.07 -15.438 -33.5 1 34.88 586 PHE B N 1
ATOM 9504 C CA . PHE B 1 586 ? 13.984 -14.32 -33.719 1 34.88 586 PHE B CA 1
ATOM 9505 C C . PHE B 1 586 ? 13.219 -13.07 -34.125 1 34.88 586 PHE B C 1
ATOM 9507 O O . PHE B 1 586 ? 13.57 -11.953 -33.719 1 34.88 586 PHE B O 1
ATOM 9514 N N . ALA B 1 587 ? 12.367 -13.242 -35.031 1 35.59 587 ALA B N 1
ATOM 9515 C CA . ALA B 1 587 ? 11.594 -12.062 -35.438 1 35.59 587 ALA B CA 1
ATOM 9516 C C . ALA B 1 587 ? 10.859 -11.469 -34.219 1 35.59 587 ALA B C 1
ATOM 9518 O O . ALA B 1 587 ? 10.711 -10.25 -34.125 1 35.59 587 ALA B O 1
ATOM 9519 N N . PHE B 1 588 ? 10.414 -12.297 -33.406 1 38.44 588 PHE B N 1
ATOM 9520 C CA . PHE B 1 588 ? 9.734 -11.875 -32.188 1 38.44 588 PHE B CA 1
ATOM 9521 C C . PHE B 1 588 ? 10.719 -11.227 -31.219 1 38.44 588 PHE B C 1
ATOM 9523 O O . PHE B 1 588 ? 10.391 -10.227 -30.562 1 38.44 588 PHE B O 1
ATOM 9530 N N . LEU B 1 589 ? 11.898 -11.805 -31.109 1 37.5 589 LEU B N 1
ATOM 9531 C CA . LEU B 1 589 ? 12.945 -11.258 -30.25 1 37.5 589 LEU B CA 1
ATOM 9532 C C . LEU B 1 589 ? 13.516 -9.969 -30.844 1 37.5 589 LEU B C 1
ATOM 9534 O O . LEU B 1 589 ? 14.219 -9.227 -30.172 1 37.5 589 LEU B O 1
ATOM 9538 N N . ALA B 1 590 ? 13.625 -9.875 -32.125 1 31.67 590 ALA B N 1
ATOM 9539 C CA . ALA B 1 590 ? 14.211 -8.695 -32.75 1 31.67 590 ALA B CA 1
ATOM 9540 C C . ALA B 1 590 ? 13.383 -7.449 -32.469 1 31.67 590 ALA B C 1
ATOM 9542 O O . ALA B 1 590 ? 13.719 -6.355 -32.938 1 31.67 590 ALA B O 1
ATOM 9543 N N . SER B 1 591 ? 12.133 -7.656 -32 1 32.78 591 SER B N 1
ATOM 9544 C CA . SER B 1 591 ? 11.477 -6.379 -31.75 1 32.78 591 SER B CA 1
ATOM 9545 C C . SER B 1 591 ? 12.141 -5.645 -30.578 1 32.78 591 SER B C 1
ATOM 9547 O O . SER B 1 591 ? 12.516 -6.266 -29.594 1 32.78 591 SER B O 1
ATOM 9549 N N . PRO B 1 592 ? 12.828 -4.535 -30.844 1 30.55 592 PRO B N 1
ATOM 9550 C CA . PRO B 1 592 ? 13.57 -3.699 -29.891 1 30.55 592 PRO B CA 1
ATOM 9551 C C . PRO B 1 592 ? 12.852 -3.535 -28.562 1 30.55 592 PRO B C 1
ATOM 9553 O O . PRO B 1 592 ? 13.266 -2.719 -27.734 1 30.55 592 PRO B O 1
ATOM 9556 N N . SER B 1 593 ? 11.531 -3.801 -28.469 1 31.91 593 SER B N 1
ATOM 9557 C CA . SER B 1 593 ? 11.055 -3.34 -27.172 1 31.91 593 SER B CA 1
ATOM 9558 C C . SER B 1 593 ? 11.75 -4.078 -26.031 1 31.91 593 SER B C 1
ATOM 9560 O O . SER B 1 593 ? 11.922 -5.297 -26.094 1 31.91 593 SER B O 1
ATOM 9562 N N . ASN B 1 594 ? 12.633 -3.477 -25.453 1 30.8 594 ASN B N 1
ATOM 9563 C CA . ASN B 1 594 ? 13.398 -3.91 -24.297 1 30.8 594 ASN B CA 1
ATOM 9564 C C . ASN B 1 594 ? 12.578 -4.824 -23.391 1 30.8 594 ASN B C 1
ATOM 9566 O O . ASN B 1 594 ? 13.141 -5.598 -22.609 1 30.8 594 ASN B O 1
ATOM 9570 N N . ASN B 1 595 ? 11.477 -4.266 -22.828 1 31.14 595 ASN B N 1
ATOM 9571 C CA . ASN B 1 595 ? 10.875 -5 -21.719 1 31.14 595 ASN B CA 1
ATOM 9572 C C . ASN B 1 595 ? 10.109 -6.227 -22.203 1 31.14 595 ASN B C 1
ATOM 9574 O O . ASN B 1 595 ? 9.188 -6.105 -23 1 31.14 595 ASN B O 1
ATOM 9578 N N . TYR B 1 596 ? 10.664 -7.328 -22.359 1 33.75 596 TYR B N 1
ATOM 9579 C CA . TYR B 1 596 ? 10.023 -8.586 -22.734 1 33.75 596 TYR B CA 1
ATOM 9580 C C . TYR B 1 596 ? 8.578 -8.625 -22.25 1 33.75 596 TYR B C 1
ATOM 9582 O O . TYR 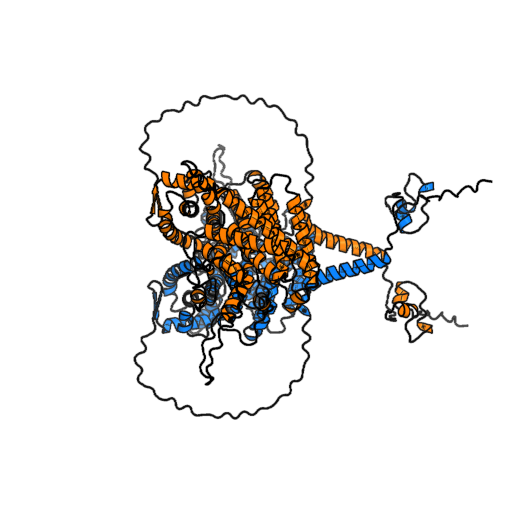B 1 596 ? 7.699 -9.141 -22.953 1 33.75 596 TYR B O 1
ATOM 9590 N N . PHE B 1 597 ? 8.203 -8.297 -21.031 1 33.44 597 PHE B N 1
ATOM 9591 C CA . PHE B 1 597 ? 6.812 -8.375 -20.594 1 33.44 597 PHE B CA 1
ATOM 9592 C C . PHE B 1 597 ? 5.988 -7.238 -21.203 1 33.44 597 PHE B C 1
ATOM 9594 O O . PHE B 1 597 ? 4.762 -7.215 -21.062 1 33.44 597 PHE B O 1
ATOM 9601 N N . ASP B 1 598 ? 6.453 -6.105 -21.406 1 32.09 598 ASP B N 1
ATOM 9602 C CA . ASP B 1 598 ? 5.738 -4.988 -22.016 1 32.09 598 ASP B CA 1
ATOM 9603 C C . ASP B 1 598 ? 5.691 -5.137 -23.531 1 32.09 598 ASP B C 1
ATOM 9605 O O . ASP B 1 598 ? 5.469 -4.156 -24.25 1 32.09 598 ASP B O 1
ATOM 9609 N N . GLU B 1 599 ? 6.254 -5.906 -24.281 1 30.25 599 GLU B N 1
ATOM 9610 C CA . GLU B 1 599 ? 5.863 -5.922 -25.688 1 30.25 599 GLU B CA 1
ATOM 9611 C C . GLU B 1 599 ? 4.348 -6.02 -25.844 1 30.25 599 GLU B C 1
ATOM 9613 O O . GLU B 1 599 ? 3.68 -6.672 -25.047 1 30.25 599 GLU B O 1
ATOM 9618 N N . GLN B 1 600 ? 3.65 -5.031 -26.656 1 25.09 600 GLN B N 1
ATOM 9619 C CA . GLN B 1 600 ? 2.381 -5.324 -27.312 1 25.09 600 GLN B CA 1
ATOM 9620 C C . GLN B 1 600 ? 2.361 -6.746 -27.859 1 25.09 600 GLN B C 1
ATOM 9622 O O . GLN B 1 600 ? 3.25 -7.137 -28.625 1 25.09 600 GLN B O 1
ATOM 9627 N N . TRP B 1 601 ? 2.104 -7.781 -27.266 1 21.69 601 TRP B N 1
ATOM 9628 C CA . TRP B 1 601 ? 1.735 -8.961 -28.031 1 21.69 601 TRP B CA 1
ATOM 9629 C C . TRP B 1 601 ? 1.028 -8.57 -29.328 1 21.69 601 TRP B C 1
ATOM 9631 O O . TRP B 1 601 ? -0.034 -7.949 -29.297 1 21.69 601 TRP B O 1
ATOM 9641 N N . MET B 1 602 ? 1.683 -7.977 -30.281 1 21.22 602 MET B N 1
ATOM 9642 C CA . MET B 1 602 ? 0.96 -7.906 -31.547 1 21.22 602 MET B CA 1
ATOM 9643 C C . MET B 1 602 ? 0.386 -9.266 -31.922 1 21.22 602 MET B C 1
ATOM 9645 O O . MET B 1 602 ? 1.054 -10.289 -31.766 1 21.22 602 MET B O 1
#

Sequence (1204 aa):
MPDTKRASRTSMACTTCRQVKLRCDAQQRFPAPCSRCEKQAKACVFDPRFKRQIVRGALEKAIEEKEELERLVHSYKNSSAAVGAGSTIAIQGLETDSVKNTIPHTPLPTDNRMPAIPLTYELGGVKLDSHTVNELLEHFHQHYFDHVPFIDIESSAESIHQTSEILLWALLLVSARNHPLYNQQFSQLRSAFHILLSEHVVRTIRCPYTVQALLLLCTWPMPVASQTDDPSWNYCSLAVSAVQQMGIHEPAHAEDSRPAHSMAYLKSWLACFVISTELATDHGFPPPMSLVAGRLPIVKSHLQSHFSDEFWARCELQQHSMRVFTTLYGVHSSSQVQLSLLGLLERDLDLLGADIKTRVSQRYHIDFLAARLRLCSIPSLTSSPKELGKTTNTQEWATWYRGFHAAIQLTTIYTSLRSCFPQPPTDEVVSHELQKREAETAHYPKHFFRVLCIAGMYLAKFLAVGRDIQPHERTLARNKIKEVYETFLAWSKEELDEPFRTARMIRLLSRHAEDKVSSEYFTNDSGDPSATVVDDSLRIARKIRERTAPTPAITDDPEGQPRLPRHDALSSDWNDWLPNTYDDLFAFLASPSNNYFDEQWMMPDTKRASRTSMACTTCRQVKLRCDAQQRFPAPCSRCEKQAKACVFDPRFKRQIVRGALEKAIEEKEELERLVHSYKNSSAAVGAGSTIAIQGLETDSVKNTIPHTPLPTDNRMPAIPLTYELGGVKLDSHTVNELLEHFHQHYFDHVPFIDIESSAESIHQTSEILLWALLLVSARNHPLYNQQFSQLRSAFHILLSEHVVRTIRCPYTVQALLLLCTWPMPVASQTDDPSWNYCSLAVSAVQQMGIHEPAHAEDSRPAHSMAYLKSWLACFVISTELATDHGFPPPMSLVAGRLPIVKSHLQSHFSDEFWARCELQQHSMRVFTTLYGVHSSSQVQLSLLGLLERDLDLLGADIKTRVSQRYHIDFLAARLRLCSIPSLTSSPKELGKTTNTQEWATWYRGFHAAIQLTTIYTSLRSCFPQPPTDEVVSHELQKREAETAHYPKHFFRVLCIAGMYLAKFLAVGRDIQPHERTLARNKIKEVYETFLAWSKEELDEPFRTARMIRLLSRHAEDKVSSEYFTNDSGDPSATVVDDSLRIARKIRERTAPTPAITDDPEGQPRLPRHDALSSDWNDWLPNTYDDLFAFLASPSNNYFDEQWM

Organism: NCBI:txid398673

Foldseek 3Di:
DPPPPPPPPLPQAFLVCQLVVHDFCCVVVPPDATPVCVVVVHDRHGDSPRDHDPCPVVVVVVVVVVVVVVCVVVCVVPVVPPPPPPDPPPPDDPPPPPDPPPPPPPPPCPPPPPPPPFDWDDFPHDIDTQVLLVVLLVLCVVFFCVVQVLDDSVDGLVVLCVLPVLLSLLSSLLSLCQPPPRVVCNVVSVVRSVVVLVVQLVDQHAALSNLVSLLSCLQPPDFDLFPVPTCNLVSLVSSQVNLVVNCVPQDLDDDDDDDPRNSSSLSSNLSSLQSQLLVCLLQLHQRPCLVVLVCLVSSCVVCVVSDDPLVVLSSVLSNLSNCLCVVQPPCPDDPVVLLVVLVVSVVVLVVSVVPPPDDHDLVSLLSSLLSLLFSLCQCLQQDALVCLVVVPPPSNVVSLVSNLVSLLVLLVSLLVLLVVQPDPDPDDPSPPVNVVRLSNVLNGTCSSVSSNLQSLLSLLLSLLSPPPDDPVSNVSSVVSNLSSLVSLVSNDDDDSTPSNLSSVLSLQSNLLSPPPCNSVLQGDNPSDGDSGSVRSSQSSSLVVLVLQQQPPQPPPPPVSPRPPRPVPSPPRPSCVSPPPPPVVPNVVSPPPPSRSRPDSND/DPPPPPPPPLPQAFLVCQLVVHDFCCVVVPPDATPVCVVVVHDRHGDSPRDHDPCPVVVVVVVVVVVVVVCVVVCVVPVPDPPPPPDPPPPDPPPPPPDPPPPPPPPPCPPPPPPPPFDWDDFPHDIDTQVLLVVLLVLCVVFFCVVQVLDDSVDGLVVLCVLPVLLSLLSSLLSLCQPPPRNVCNVVSVVRSVVVLVVQLVDQHAALSNLVSLLSCLQPPDFDLFPVPTCNLVSLVSSQVNLVVNCVPQDLPDDDDDDPRNSSSLSSNLSSLQSQLLVCLLQLHQRPCLVVLVCLVSSCVVCVVVDDPLVVLSSVLSNLSNVLCVVQPPCPDDPVVLLVVLVVSVVVLVVSVVPPPDDHDLVSLLSSLLSLLFSLCQCLQQDALVCLVVVPPPSNVVSLVSNLVSLLVLLVSLLVLLVVQPDPDPDDPSPPVNVVRLSNVLNGTCSSVSSNLQSLLSLLLSLLSPPPDDPVSNVSSVVSNLSSLVSLVSNDDDDSTPSNLSSVLSLQSNLLSPPPCSSVLQGDNVSDGDSGSVRSSQSSSLVVLVLQQQPPQPPPPPVSPRPPRPVPSPPRPSCVSPPPPPVCPNVVSPPPPPRSSPPSSD

Secondary structure (DSSP, 8-state):
--------------HHHHHHT----HHHHTTSPPHHHHHTT------TT------HHHHHHHHHHHHHHHHHHHHHHHTTTSTT-----------------------------------EEEETTEEEEHHHHHHHHHHHHHHTGGG-TTS--SS-HHHHHHH-HHHHHHHHHHHHHT-TTTGGGHHHHHHHHHHHHHHHHSSPP--HHHHHHHHHHHHSPPP-SSGGG--HHHHHHHHHHHHHHHHTTS-SS--S---HHHHHHHHHHHHHHHHHHHHHHHHTPPPTTGGGGGGHHHHHHHHGGGS-HHHHHHHHHHHHHHHHHHHHTT----HHHHHHHHHHHHHHHHHHHHT--S---HHHHHHHHHHHHHHHHHHHHH--HHHHHH---HHHHHHHHHHHHHHHHHHHHHHHHHH-S----SSTTHHHHHHHHTTTGGGS-HHHHHHHHHHHHHHHHHHHH-TT--HHHHHHHHHHHHHHHHHHHHH--STTSHHHHHHHHHHHHHHHHTSTTHHHHHS--S-PPPSSHHHHHHHHHHHHHHHHS-------SSS-------------THHHHS--S--THHHHHTS--S-GGGS---/--------------HHHHHHT----HHHHTTSPPHHHHHTT------TT-----SHHHHHHHHHHHHHHHHHHHHHHHTTT-TT-----------------------------------EEEETTEEEEHHHHHHHHHHHHHHTGGG-TTS--SS-HHHHHHH-HHHHHHHHHHHHHT-TTTGGGHHHHHHHHHHHHHHHHSSPP--HHHHHHHHHHHHSPPP-SSGGG--HHHHHHHHHHHHHHHHTT--TT--S---HHHHHHHHHHHHHHHHHHHHHHHHTPPPTTGGGGGGHHHHHHHHGGGS-HHHHHHHHHHHHHHHHHHHHTT----HHHHHHHHHHHHHHHHHHHHT--S---HHHHHHHHHHHHHHHHHHHHH--HHHHHH---HHHHHHHHHHHHHHHHHHHHHHHHHH-S----SSTTHHHHHHHHTTTGGGS-HHHHHHHHHHHHHHHHHHHH-TT--HHHHHHHHHHHHHHHHHHHHH--STTSHHHHHHHHHHHHHHHHTSTTHHHHHS--S-PPPSSHHHHHHHHHHHHHHHHS-------SSS-------------THHHHS--S--THHHHHTS--S-GGGS---

Radius of gyration: 36.31 Å; Cα contacts (8 Å, |Δi|>4): 1245; chains: 2; bounding box: 113×120×112 Å